Protein 1QKS (pdb70)

Organism: Paracoccus pantotrophus (NCBI:txid82367)

InterPro domains:
  IPR003143 Cytochrome cd1-nitrite reductase, C-terminal domain superfamily [G3DSA:2.140.10.20] (165-596)
  IPR009056 Cytochrome c-like domain [PF13442] (82-156)
  IPR009056 Cytochrome c-like domain [PS51007] (81-160)
  IPR011048 Cytochrome cd1-nitrite reductase-like, haem d1 domain superfamily [SSF51004] (165-595)
  IPR036909 Cytochrome c-like domain superfamily [G3DSA:1.10.760.10] (46-163)
  IPR036909 Cytochrome c-like domain superfamily [SSF46626] (16-181)

Sequence (1118 aa):
DPAAALEDHKTRTDNRYEPSLDNLAQQDVAAPGAPEGVTALSDAQYNEANKIYFERCAGCHGVLRKGATGKALTPDLTRDLGFDYLQSFITYASPAGMPNWGTSGELSAEQVDLMANYLLLDPAAPPEFGMKEMRESWKVHVAPEDRPTQQMNDWDLENLFSVTLRDAGQIALIDGSTYEIKTVLDTGYAVHISRLSASGRYLFVIGRDGKVNMIDLWMKEPTTVAEIKIGSEARSIETSKMEGWEDKYAIAGAYWPPQYVIMDGETLEPKKIQSTRGMTYDEQEYHPEPRVAAILASHYRPEFIVNVKETGKILLVDYTDLNNLKTTEISAERFLHDGGLDGSHRYFITAANARNKLVVIDTKEGKLVAIEDTGGQTPHPGRGANFVHPTFGPVWATSHMGDDSVALIGTDPEGHPDNAWKILDSFPALGGGSLFIKTHPNSQYLYVDATLNPEAEISGSVAVFDIKAMTGDGSDPEFKTLPIAEWAGITEGQPRVVQGEFNKDGTEVWFSVWNGKDQESALVVVDDKTLELKHVIKDERLVTPTGKFNVYNTMTDTYDPAAALEDHKTRTDNRYEPSLDNLAQQDVAAPGAPEGVTALSDAQYNEANKIYFERCAGCHGVLRKGATGKALTPDLTRDLGFDYLQSFITYASPAGMPNWGTSGELSAEQVDLMANYLLLDPAAPPEFGMKEMRESWKVHVAPEDRPTQQMNDWDLENLFSVTLRDAGQIALIDGSTYEIKTVLDTGYAVHISRLSASGRYLFVIGRDGKVNMIDLWMKEPTTVAEIKIGSEARSIETSKMEGWEDKYAIAGAYWPPQYVIMDGETLEPKKIQSTRGMTYDEQEYHPEPRVAAILASHYRPEFIVNVKETGKILLVDYTDLNNLKTTEISAERFLHDGGLDGSHRYFITAANARNKLVVIDTKEGKLVAIEDTGGQTPHPGRGANFVHPTFGPVWATSHMGDDSVALIGTDPEGHPDNAWKILDSFPALGGGSLFIKTHPNSQYLYVDATLNPEAEISGSVAVFDIKAMTGDGSDPEFKTLPIAEWAGITEGQPRVVQGEFNKDGTEVWFSVWNGKDQESALVVVDDKTLELKHVIKDERLVTPTGKFNVYNTMTDTY

B-factor: mean 13.22, std 6.64, range [5.03, 38.73]

Nearest PDB structures (foldseek):
  1hj3-assembly1_A  TM=9.986E-01  e=0.000E+00  Paracoccus pantotrophus
  1e2r-assembly1_B  TM=9.804E-01  e=6.180E-104  Paracoccus denitrificans
  1aof-assembly1_A  TM=9.617E-01  e=2.982E-99  Paracoccus pantotrophus
  1aom-assembly1_A  TM=9.994E-01  e=2.687E-88  Paracoccus pantotrophus
  1h9x-assembly1_A  TM=8.450E-01  e=2.014E-97  Paracoccus pantotrophus

CATH classification: 1.10.760.10 (+1 more: 2.140.10.20)

Foldseek 3Di:
DLVCCVVAFEAFLFPQAFDFLQLLLPDQDAWDDADPPADTDHSVLLSVLLSCCNRPPCRAQNSQQCGAVHHRLALVVLVVCNLVSQLSNCCVFGYWHAPQDTHPRHDDSSSSSSNSRNSNDHDDARDAADQVNFVVFKDQQAAPVRDDPAADAPAPQLQWKWWWLFPQQWTFTARNPPRDGPDIAHPPAGWQDWFAWLVLQWIWTAHQQQKIFIWGNRDNRIYTRIMTGDFGGFREKYYAAAPVCTQQWMKTWGQPPGWMFIAGSRRRNTDDIGHPFAAALPVRDTDRGFGWAYKYYAHQARWIWIAGAARQWTKTWHPPDRVPTDIQTARWDHQWHAEAAFPVRQKTWTDSFQQQWIWIAGNNVGYTDDIDHQPFHGWAEHHFEWDQQPAQGIWTWTAHQRWFKIWIARPPCPPRVVRHRYTLAIAGFLIHNWHYWYAFHVFQKIKIARCSDPDLQRQQKIWIFRSVPDDSPHDHGHTDIGRNLVVLPFDDDRFGKADWEAGQVRQKIKIWRFDHQPGFIWIWIAGRVVRHTDDIGGDPSSHRIYDMYRSNCNSVVTD/DLVCLCVVFPAALFPQAFDALQLLLPDQDAWDDADPPADTDHSVLLSVLLSCCNGAPCRAQNSQQPGAVHHRLALVVLVVCNLVSQLSNLQSFGYWHAPQPTHPRHDDSSNSSSNSSNSNGHDDARDAADQVNFVVQKDQQAAPVRDDPAQPAPAPLLQWKWWWLFAQQWTFTAHNPVRDRPDIAHDGHTWQDWFAWLVLQWIWTAHQQQKIFIWGNRDNRIDTRIMTGDFGGFREKYYAAAPVCTLQWMKTWGQPPHWMFIAGSRRRNTDAIGHPFAFALPPGDTDRGFGWAYKYYAHQARWIWIAGAARQWTKTWHPPDRVPTDIQTARWAHQWHAEAAFPVRQKTWTDSFQQQWIWIAGNNVGYTDDIDHQPFHGWAEHHFEWDQQPPQGIWTWTAHSRWFKIWIAHPCCPPRVVRHRYGQAIAGFLIHSWHYWYAFHLFQKIKTARCSDPDLQRQQKIWIFRSVPDDSPHDHGHTDIGRNLVVQVFDDDSFGKADWEAGSNRQKIKIWRFHHQPGWIWIWIAGRVVRHTDDIGGDPSSHRIYDMYRSNCNSVVGD

Solvent-accessible surface area: 38628 Å² total; per-residue (Å²): 126,40,39,44,0,102,122,94,32,85,68,126,35,26,33,37,50,35,19,19,0,37,38,1,6,142,63,128,43,87,22,26,6,26,22,176,74,24,97,64,12,60,91,73,77,7,35,72,0,7,100,13,1,8,44,58,24,0,3,34,21,4,1,30,0,113,8,14,55,17,130,22,23,15,13,91,68,0,81,128,81,22,64,108,66,6,58,47,32,16,84,72,10,16,25,14,16,19,12,42,77,26,34,72,0,128,31,57,85,122,43,5,53,7,5,0,27,1,10,16,0,60,39,81,62,13,83,58,26,5,15,168,71,0,100,139,11,67,99,58,92,34,27,45,143,104,13,20,127,122,66,116,19,137,36,79,15,57,15,2,0,0,0,0,0,24,49,48,3,43,0,0,1,0,18,1,68,72,24,96,29,64,26,36,23,104,18,71,19,20,2,61,28,0,24,0,1,21,58,5,30,7,1,1,0,0,0,17,29,0,38,0,6,0,0,0,0,69,36,144,130,6,55,19,0,0,26,0,49,0,0,7,0,0,24,5,0,4,1,0,16,45,146,58,69,69,21,88,41,0,0,0,0,0,16,0,0,0,3,2,0,0,0,41,1,65,27,0,44,0,82,8,1,19,22,10,25,12,8,7,49,58,104,23,94,28,13,19,5,0,2,0,6,20,7,10,0,0,51,83,59,27,6,0,0,0,0,3,10,1,2,0,12,0,22,0,0,19,0,67,32,18,99,14,0,79,20,6,34,0,13,1,18,31,14,0,25,14,1,0,0,4,49,68,43,54,21,0,0,0,0,0,3,48,72,26,53,0,0,0,0,8,0,98,85,4,90,60,62,17,56,66,65,2,69,1,92,15,0,3,1,9,30,1,0,17,20,106,3,75,80,25,6,44,1,0,0,0,1,0,0,22,39,56,13,0,1,0,0,0,7,31,42,167,50,63,84,114,32,14,20,108,49,35,20,54,4,46,9,32,11,14,0,3,3,46,3,14,2,13,105,85,13,57,31,0,2,1,2,0,0,2,12,111,96,51,120,38,1,5,6,0,0,3,0,50,12,148,72,7,74,23,106,63,68,86,27,162,68,114,67,1,36,0,17,125,64,4,50,24,140,75,35,117,12,39,0,9,11,1,0,2,10,75,87,0,46,21,0,0,2,0,0,9,2,9,129,133,65,68,6,0,0,0,0,0,35,1,123,77,11,112,72,104,73,44,8,82,53,169,109,6,40,0,0,21,13,0,10,0,1,71,4,1,22,38,7,29,11,134,39,30,39,1,96,116,85,37,131,59,117,34,18,20,39,52,43,18,20,0,43,20,1,5,99,64,123,47,81,12,28,8,25,16,182,83,28,100,66,14,57,88,78,77,6,40,74,0,6,97,12,1,9,44,61,25,0,3,33,23,3,1,28,0,105,7,15,60,18,158,23,25,18,13,91,70,0,81,127,85,23,63,110,58,6,58,45,27,20,87,93,26,21,25,15,17,19,10,59,69,26,34,74,0,119,37,57,86,110,42,7,54,8,4,0,25,1,8,17,0,60,37,86,63,12,81,57,27,5,18,139,61,0,98,122,23,70,110,58,93,37,28,43,141,108,12,22,130,122,64,120,22,137,34,83,14,66,17,1,0,0,0,2,1,22,48,45,0,38,0,0,0,0,16,2,75,88,24,98,20,67,29,36,25,99,22,52,97,8,2,59,27,0,24,0,1,22,58,6,31,10,0,2,1,0,3,13,9,0,45,0,8,0,0,0,0,69,36,154,130,5,55,22,0,0,28,0,47,0,0,6,0,0,23,6,1,4,2,0,13,44,147,56,68,72,25,105,40,0,0,0,0,0,12,0,0,0,4,3,0,0,0,43,2,72,27,0,46,0,80,9,0,17,24,10,23,11,6,7,48,52,126,17,107,28,12,18,4,0,2,0,4,22,7,10,0,0,47,85,72,26,5,0,0,0,0,3,11,2,3,0,10,0,23,0,0,25,1,70,38,19,96,18,0,95,25,7,32,0,17,1,16,40,15,0,25,13,1,0,0,4,56,67,40,41,19,0,0,0,0,0,10,50,77,24,53,1,0,0,0,7,0,95,96,3,83,51,64,14,60,68,64,1,71,2,92,14,0,3,1,9,30,2,0,17,22,106,2,72,79,34,5,40,1,0,0,0,2,0,0,24,39,54,14,0,1,0,0,1,7,30,42,152,49,67,89,123,31,15,22,94,48,28,19,51,3,48,8,29,10,14,0,3,3,45,3,13,2,9,102,91,15,56,34,0,2,1,2,0,0,3,11,98,105,54,144,43,0,5,10,0,0,4,0,48,12,152,70,7,74,41,106,59,66,81,27,160,72,110,67,2,38,0,16,133,62,2,54,18,142,65,49,60,11,27,0,8,11,2,0,1,9,65,82,0,47,25,0,0,2,0,0,10,0,6,132,135,65,77,3,0,0,0,0,0,39,2,133,69,13,106,69,110,66,39,7,85,53,160,107,4,36,0,0,22,14,0,10,0,1,64,3,1,26,33,8,28,11

Secondary structure (DSSP, 8-state):
-GGGHHHHSS--TTSS-S---TTGGGS--PPPP--TT-PPPPHHHHHHHHHHIIIIIHHHH-TTSS-SSSPP--HHHHHHH-HHHHHHHHTT------TTTS------HHHHHHHHHHHHSPPPPPPP--HHHHHHH-EESS-GGGS-SS--S---GGGEEEEEETTTTEEEEEETTT--EEEEEE-SS-EEEEEE-TTS-EEEEEETTSEEEEEETTSSS--EEEEEE--SEEEEEEE--STT-TTTEEEEEEEETTEEEEEETTT--EEEEEE--EE-TTT--EES---EEEEEE-SSSSEEEEEETTTTEEEEEETT-SSEEEEEEEE--SSEEEEEE-TTS-EEEEEEGGGTEEEEEETTTTEEEEEEE-SSSSB--TT-EEEEETTTEEEEEEEBSSSSEEEEEE--TTT-TTTBTSEEEEEE-S-S----EE--TT-SEEEEE-TT-SSHHHHT-EEEEEGGG---SSSPPPEEEE-HHHHHT--SS--EEEEEEE-TTSSEEEEEEE--TTS--EEEEEETTTTEEEEEE--TT--SEEEEEEHHHHHTT--/-GGGHHHHT---TTSS-S---TTGGGS--PPPP--TT-----HHHHHHHHHHHHHHTHHHH-TTSS-SSSPP--HHHHHHH-HHHHHHHHHT-----STTTS------HHHHHHHHHHHHSPPPPPPP--HHHHHHH-EESS-GGGS-SS--S---GGG-EEEEETTTTEEEEE-TTT--EEEEEE-SS-EEEEEE-TTS-EEEEEETTSEEEEEETTSSS--EEEEEE--SEEEEEEE--STT-TTTEEEEEEEETTEEEEEETTT--EEEEEE--EE-TTT--EES---EEEEEE-SSSSEEEEEETTTTEEEEEETT-SSEEEEEEEE--TTEEEEEE-TTS-EEEEEEGGGTEEEEEETTTTEEEEEEE-SSSSB--TT-EEEEETTTEEEEEEEBSSSSEEEEEE--TTTSGGGBTSEEEEEE-S-S----EE--TT-SEEEE--TT-SSHHHHT-EEEEEGGG--SSSSPPP-EEE-HHHHHT--SS--EEEEEEE-TTSSEEEEEEE--TTS--EEEEEETTTTEEEEEE--TT--SEEEEEEHHHHHTT--

Radius of gyration: 32.45 Å; Cα contacts (8 Å, |Δi|>4): 3313; chains: 2; bounding box: 76×70×96 Å

Structure (mmCIF, N/CA/C/O backbone):
data_1QKS
#
_entry.id   1QKS
#
_cell.length_a   106.400
_cell.length_b   60.600
_cell.length_c   100.200
_cell.angle_alpha   90.00
_cell.angle_beta   112.30
_cell.angle_gamma   90.00
#
_symmetry.space_group_name_H-M   'P 1 21 1'
#
loop_
_entity.id
_entity.type
_entity.pdbx_description
1 polymer 'CYTOCHROME CD1 NITRITE REDUCTASE'
2 non-polymer 'HEME C'
3 non-polymer 'HEME D'
4 non-polymer GLYCEROL
5 non-polymer 'SULFATE ION'
6 water water
#
loop_
_atom_site.group_PDB
_atom_site.id
_atom_site.type_symbol
_atom_site.label_atom_id
_atom_site.label_alt_id
_atom_site.label_comp_id
_atom_site.label_asym_id
_atom_site.label_entity_id
_atom_site.label_seq_id
_atom_site.pdbx_PDB_ins_code
_atom_site.Cartn_x
_atom_site.Cartn_y
_atom_site.Cartn_z
_atom_site.occupancy
_atom_site.B_iso_or_equiv
_atom_site.auth_seq_id
_atom_site.auth_comp_id
_atom_site.auth_asym_id
_atom_site.auth_atom_id
_atom_site.pdbx_PDB_model_num
ATOM 1 N N . ASP A 1 9 ? 36.539 -10.887 57.473 1.00 31.44 9 ASP A N 1
ATOM 2 C CA . ASP A 1 9 ? 37.758 -10.136 57.063 1.00 31.55 9 ASP A CA 1
ATOM 3 C C . ASP A 1 9 ? 37.427 -9.259 55.854 1.00 30.70 9 ASP A C 1
ATOM 4 O O . ASP A 1 9 ? 36.442 -9.511 55.155 1.00 31.30 9 ASP A O 1
ATOM 9 N N . PRO A 1 10 ? 38.250 -8.230 55.587 1.00 29.70 10 PRO A N 1
ATOM 10 C CA . PRO A 1 10 ? 38.045 -7.313 54.460 1.00 29.04 10 PRO A CA 1
ATOM 11 C C . PRO A 1 10 ? 37.904 -7.971 53.087 1.00 28.65 10 PRO A C 1
ATOM 12 O O . PRO A 1 10 ? 37.224 -7.437 52.213 1.00 28.58 10 PRO A O 1
ATOM 16 N N . ALA A 1 11 ? 38.515 -9.141 52.912 1.00 27.89 11 ALA A N 1
ATOM 17 C CA . ALA A 1 11 ? 38.444 -9.851 51.641 1.00 27.22 11 ALA A CA 1
ATOM 18 C C . ALA A 1 11 ? 37.020 -10.296 51.286 1.00 26.85 11 ALA A C 1
ATOM 19 O O . ALA A 1 11 ? 36.762 -10.733 50.165 1.00 26.69 11 ALA A O 1
ATOM 21 N N . ALA A 1 12 ? 36.095 -10.167 52.237 1.00 26.26 12 ALA A N 1
ATOM 22 C CA . ALA A 1 12 ? 34.702 -10.533 52.012 1.00 25.60 12 ALA A CA 1
ATOM 23 C C . ALA A 1 12 ? 34.111 -9.615 50.942 1.00 25.25 12 ALA A C 1
ATOM 24 O O . ALA A 1 12 ? 33.126 -9.958 50.276 1.00 24.80 12 ALA A O 1
ATOM 26 N N . ALA A 1 13 ? 34.740 -8.455 50.764 1.00 24.79 13 ALA A N 1
ATOM 27 C CA . ALA A 1 13 ? 34.311 -7.477 49.772 1.00 24.95 13 ALA A CA 1
ATOM 28 C C . ALA A 1 13 ? 34.279 -8.076 48.369 1.00 25.09 13 ALA A C 1
ATOM 29 O O . ALA A 1 13 ? 33.535 -7.612 47.506 1.00 25.15 13 ALA A O 1
ATOM 31 N N . LEU A 1 14 ? 35.059 -9.129 48.148 1.00 25.20 14 LEU A N 1
ATOM 32 C CA . LEU A 1 14 ? 35.100 -9.779 46.839 1.00 25.89 14 LEU A CA 1
ATOM 33 C C . LEU A 1 14 ? 33.761 -10.397 46.430 1.00 26.61 14 LEU A C 1
ATOM 34 O O . LEU A 1 14 ? 33.487 -10.574 45.244 1.00 27.13 14 LEU A O 1
ATOM 39 N N . GLU A 1 15 ? 32.910 -10.674 47.411 1.00 27.95 15 GLU A N 1
ATOM 40 C CA . GLU A 1 15 ? 31.607 -11.285 47.157 1.00 28.88 15 GLU A CA 1
ATOM 41 C C . GLU A 1 15 ? 30.463 -10.283 47.328 1.00 27.44 15 GLU A C 1
ATOM 42 O O . GLU A 1 15 ? 29.396 -10.438 46.725 1.00 28.01 15 GLU A O 1
ATOM 48 N N . ASP A 1 16 ? 30.696 -9.244 48.127 1.00 25.03 16 ASP A N 1
ATOM 49 C CA . ASP A 1 16 ? 29.674 -8.230 48.391 1.00 22.47 16 ASP A CA 1
ATOM 50 C C . ASP A 1 16 ? 29.831 -6.914 47.633 1.00 19.77 16 ASP A C 1
ATOM 51 O O . ASP A 1 16 ? 28.841 -6.250 47.319 1.00 19.50 16 ASP A O 1
ATOM 56 N N . HIS A 1 17 ? 31.068 -6.531 47.348 1.00 16.85 17 HIS A N 1
ATOM 57 C CA . HIS A 1 17 ? 31.342 -5.269 46.685 1.00 14.40 17 HIS A CA 1
ATOM 58 C C . HIS A 1 17 ? 31.763 -5.285 45.232 1.00 13.79 17 HIS A C 1
ATOM 59 O O . HIS A 1 17 ? 32.215 -4.264 44.704 1.00 13.01 17 HIS A O 1
ATOM 66 N N . LYS A 1 18 ? 31.653 -6.443 44.596 1.00 13.08 18 LYS A N 1
ATOM 67 C CA . LYS A 1 18 ? 31.981 -6.557 43.186 1.00 13.31 18 LYS A CA 1
ATOM 68 C C . LYS A 1 18 ? 30.679 -6.415 42.380 1.00 12.67 18 LYS A C 1
ATOM 69 O O . LYS A 1 18 ? 29.580 -6.569 42.918 1.00 12.54 18 LYS A O 1
ATOM 75 N N . THR A 1 19 ? 30.809 -6.122 41.097 1.00 12.06 19 THR A N 1
ATOM 76 C CA . THR A 1 19 ? 29.648 -5.922 40.243 1.00 11.99 19 THR A CA 1
ATOM 77 C C . THR A 1 19 ? 28.950 -7.200 39.786 1.00 11.86 19 THR A C 1
ATOM 78 O O . THR A 1 19 ? 29.590 -8.128 39.281 1.00 11.89 19 THR A O 1
ATOM 82 N N . ARG A 1 20 ? 27.647 -7.256 40.032 1.00 11.80 20 ARG A N 1
ATOM 83 C CA . ARG A 1 20 ? 26.809 -8.366 39.618 1.00 12.31 20 ARG A CA 1
ATOM 84 C C . ARG A 1 20 ? 25.873 -7.801 38.551 1.00 11.42 20 ARG A C 1
ATOM 85 O O . ARG A 1 20 ? 25.782 -6.583 38.374 1.00 11.62 20 ARG A O 1
ATOM 93 N N . THR A 1 21 ? 25.176 -8.676 37.840 1.00 11.09 21 THR A N 1
ATOM 94 C CA . THR A 1 21 ? 24.237 -8.207 36.832 1.00 11.33 21 THR A CA 1
ATOM 95 C C . THR A 1 21 ? 23.004 -7.621 37.526 1.00 10.65 21 THR A C 1
ATOM 96 O O . THR A 1 21 ? 22.235 -6.888 36.906 1.00 11.39 21 THR A O 1
ATOM 100 N N . ASP A 1 22 ? 22.829 -7.939 38.807 1.00 9.66 22 ASP A N 1
ATOM 101 C CA . ASP A 1 22 ? 21.664 -7.473 39.553 1.00 9.54 22 ASP A CA 1
ATOM 102 C C . ASP A 1 22 ? 21.885 -6.493 40.703 1.00 9.11 22 ASP A C 1
ATOM 103 O O . ASP A 1 22 ? 20.976 -6.277 41.504 1.00 9.11 22 ASP A O 1
ATOM 108 N N . ASN A 1 23 ? 23.087 -5.936 40.826 1.00 8.88 23 ASN A N 1
ATOM 109 C CA . ASN A 1 23 ? 23.324 -4.947 41.883 1.00 9.05 23 ASN A CA 1
ATOM 110 C C . ASN A 1 23 ? 23.756 -3.595 41.299 1.00 8.97 23 ASN A C 1
ATOM 111 O O . ASN A 1 23 ? 24.298 -2.744 42.002 1.00 9.54 23 ASN A O 1
ATOM 116 N N . ARG A 1 24 ? 23.444 -3.385 40.020 1.00 8.84 24 ARG A N 1
ATOM 117 C CA . ARG A 1 24 ? 23.785 -2.144 39.331 1.00 8.79 24 ARG A CA 1
ATOM 118 C C . ARG A 1 24 ? 22.612 -1.18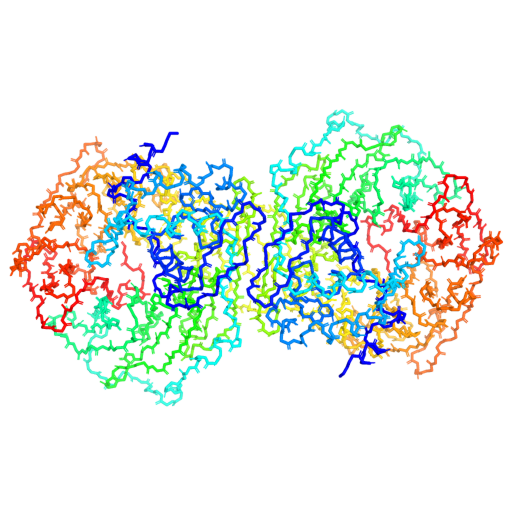2 39.265 1.00 9.15 24 ARG A C 1
ATOM 119 O O . ARG A 1 24 ? 22.773 -0.031 38.845 1.00 9.01 24 ARG A O 1
ATOM 127 N N . TYR A 1 25 ? 21.437 -1.656 39.670 1.00 9.30 25 TYR A N 1
ATOM 128 C CA . TYR A 1 25 ? 20.223 -0.851 39.605 1.00 9.33 25 TYR A CA 1
ATOM 129 C C . TYR A 1 25 ? 19.786 -0.274 40.948 1.00 9.56 25 TYR A C 1
ATOM 130 O O . TYR A 1 25 ? 18.596 -0.293 41.282 1.00 10.26 25 TYR A O 1
ATOM 139 N N . GLU A 1 26 ? 20.744 0.176 41.752 1.00 9.88 26 GLU A N 1
ATOM 140 C CA . GLU A 1 26 ? 20.413 0.812 43.028 1.00 9.74 26 GLU A CA 1
ATOM 141 C C . GLU A 1 26 ? 20.583 2.316 42.806 1.00 9.26 26 GLU A C 1
ATOM 142 O O . GLU A 1 26 ? 21.357 2.739 41.946 1.00 9.04 26 GLU A O 1
ATOM 148 N N . PRO A 1 27 ? 19.881 3.146 43.583 1.00 9.18 27 PRO A N 1
ATOM 149 C CA . PRO A 1 27 ? 19.980 4.599 43.408 1.00 8.99 27 PRO A CA 1
ATOM 150 C C . PRO A 1 27 ? 21.366 5.247 43.435 1.00 8.70 27 PRO A C 1
ATOM 151 O O . PRO A 1 27 ? 22.225 4.874 44.231 1.00 8.83 27 PRO A O 1
ATOM 155 N N . SER A 1 28 ? 21.577 6.194 42.521 1.00 8.87 28 SER A N 1
ATOM 156 C CA . SER A 1 28 ? 22.799 6.994 42.486 1.00 8.94 28 SER A CA 1
ATOM 157 C C . SER A 1 28 ? 22.228 8.376 42.765 1.00 8.40 28 SER A C 1
ATOM 158 O O . SER A 1 28 ? 21.503 8.934 41.937 1.00 8.20 28 SER A O 1
ATOM 161 N N . LEU A 1 29 ? 22.483 8.899 43.959 1.00 8.25 29 LEU A N 1
ATOM 162 C CA . LEU A 1 29 ? 21.945 10.205 44.333 1.00 9.13 29 LEU A CA 1
ATOM 163 C C . LEU A 1 29 ? 22.885 11.315 43.895 1.00 8.92 29 LEU A C 1
ATOM 164 O O . LEU A 1 29 ? 23.352 12.112 44.710 1.00 9.20 29 LEU A O 1
ATOM 169 N N . ASP A 1 30 ? 23.105 11.388 42.584 1.00 9.96 30 ASP A N 1
ATOM 170 C CA . ASP A 1 30 ? 24.012 12.376 42.035 1.00 10.73 30 ASP A CA 1
ATOM 171 C C . ASP A 1 30 ? 23.535 13.817 41.999 1.00 11.32 30 ASP A C 1
ATOM 172 O O . ASP A 1 30 ? 24.336 14.712 41.764 1.00 12.25 30 ASP A O 1
ATOM 177 N N . ASN A 1 31 ? 22.236 14.054 42.157 1.00 10.87 31 ASN A N 1
ATOM 178 C CA . ASN A 1 31 ? 21.770 15.431 42.186 1.00 11.29 31 ASN A CA 1
ATOM 179 C C . ASN A 1 31 ? 21.982 15.906 43.622 1.00 10.93 31 ASN A C 1
ATOM 180 O O . ASN A 1 31 ? 22.543 16.981 43.859 1.00 11.04 31 ASN A O 1
ATOM 185 N N . LEU A 1 32 ? 21.569 15.090 44.582 1.00 10.02 32 LEU A N 1
ATOM 186 C CA . LEU A 1 32 ? 21.722 15.427 46.000 1.00 10.04 32 LEU A CA 1
ATOM 187 C C . LEU A 1 32 ? 23.207 15.580 46.325 1.00 9.59 32 LEU A C 1
ATOM 188 O O . LEU A 1 32 ? 23.580 16.403 47.153 1.00 9.85 32 LEU A O 1
ATOM 193 N N . ALA A 1 33 ? 24.049 14.799 45.648 1.00 9.11 33 ALA A N 1
ATOM 194 C CA . ALA A 1 33 ? 25.503 14.837 45.849 1.00 9.75 33 ALA A CA 1
ATOM 195 C C . ALA A 1 33 ? 26.111 16.197 45.512 1.00 10.39 33 ALA A C 1
ATOM 196 O O . ALA A 1 33 ? 27.229 16.493 45.931 1.00 10.48 33 ALA A O 1
ATOM 198 N N . GLN A 1 34 ? 25.391 16.991 44.720 1.00 11.26 34 GLN A N 1
ATOM 199 C CA . GLN A 1 34 ? 25.853 18.323 44.321 1.00 13.11 34 GLN A CA 1
ATOM 200 C C . GLN A 1 34 ? 25.759 19.359 45.437 1.00 13.36 34 GLN A C 1
ATOM 201 O O . GLN A 1 34 ? 26.364 20.423 45.360 1.00 13.51 34 GLN A O 1
ATOM 207 N N . GLN A 1 35 ? 24.983 19.053 46.469 1.00 13.11 35 GLN A N 1
ATOM 208 C CA . GLN A 1 35 ? 24.842 19.978 47.586 1.00 13.56 35 GLN A CA 1
ATOM 209 C C . GLN A 1 35 ? 26.120 19.968 48.446 1.00 14.09 35 GLN A C 1
ATOM 210 O O . GLN A 1 35 ? 26.624 18.905 48.759 1.00 12.97 35 GLN A O 1
ATOM 216 N N . ASP A 1 36 ? 26.623 21.137 48.818 1.00 14.77 36 ASP A N 1
ATOM 217 C CA . ASP A 1 36 ? 27.773 21.120 49.678 1.00 16.62 36 ASP A CA 1
ATOM 218 C C . ASP A 1 36 ? 27.272 20.895 51.101 1.00 15.90 36 ASP A C 1
ATOM 219 O O . ASP A 1 36 ? 26.155 21.276 51.452 1.00 15.36 36 ASP A O 1
ATOM 224 N N . VAL A 1 37 ? 28.109 20.251 51.912 1.00 15.31 37 VAL A N 1
ATOM 225 C CA . VAL A 1 37 ? 27.756 19.939 53.286 1.00 15.19 37 VAL A CA 1
ATOM 226 C C . VAL A 1 37 ? 28.833 20.475 54.218 1.00 14.94 37 VAL A C 1
ATOM 227 O O . VAL A 1 37 ? 29.962 20.760 53.797 1.00 14.92 37 VAL A O 1
ATOM 231 N N . ALA A 1 38 ? 28.469 20.675 55.478 1.00 14.86 38 ALA A N 1
ATOM 232 C CA . ALA A 1 38 ? 29.422 21.156 56.468 1.00 14.78 38 ALA A CA 1
ATOM 233 C C . ALA A 1 38 ? 30.138 19.950 57.064 1.00 14.27 38 ALA A C 1
ATOM 234 O O . ALA A 1 38 ? 29.521 18.911 57.293 1.00 14.92 38 ALA A O 1
ATOM 236 N N . ALA A 1 39 ? 31.444 20.069 57.274 1.00 13.75 39 ALA A N 1
ATOM 237 C CA . ALA A 1 39 ? 32.220 18.984 57.855 1.00 13.38 39 ALA A CA 1
ATOM 238 C C . ALA A 1 39 ? 31.912 18.920 59.344 1.00 13.03 39 ALA A C 1
ATOM 239 O O . ALA A 1 39 ? 31.883 19.946 60.027 1.00 13.19 39 ALA A O 1
ATOM 241 N N . PRO A 1 40 ? 31.583 17.725 59.856 1.00 12.83 40 PRO A N 1
ATOM 242 C CA . PRO A 1 40 ? 31.279 17.595 61.282 1.00 12.78 40 PRO A CA 1
ATOM 243 C C . PRO A 1 40 ? 32.539 17.534 62.133 1.00 12.55 40 PRO A C 1
ATOM 244 O O . PRO A 1 40 ? 33.646 17.359 61.624 1.00 12.55 40 PRO A O 1
ATOM 248 N N . GLY A 1 41 ? 32.375 17.758 63.427 1.00 12.84 41 GLY A N 1
ATOM 249 C CA . GLY A 1 41 ? 33.492 17.638 64.340 1.00 13.38 41 GLY A CA 1
ATOM 250 C C . GLY A 1 41 ? 33.631 16.141 64.571 1.00 13.61 41 GLY A C 1
ATOM 251 O O . GLY A 1 41 ? 32.730 15.367 64.217 1.00 13.68 41 GLY A O 1
ATOM 252 N N . ALA A 1 42 ? 34.737 15.723 65.167 1.00 13.79 42 ALA A N 1
ATOM 253 C CA . ALA A 1 42 ? 34.975 14.314 65.431 1.00 15.08 42 ALA A CA 1
ATOM 254 C C . ALA A 1 42 ? 35.174 14.087 66.921 1.00 16.18 42 ALA A C 1
ATOM 255 O O . ALA A 1 42 ? 35.909 14.825 67.573 1.00 15.66 42 ALA A O 1
ATOM 257 N N . PRO A 1 43 ? 34.477 13.089 67.491 1.00 17.18 43 PRO A N 1
ATOM 258 C CA . PRO A 1 43 ? 34.633 12.813 68.925 1.00 18.14 43 PRO A CA 1
ATOM 259 C C . PRO A 1 43 ? 35.983 12.142 69.193 1.00 19.51 43 PRO A C 1
ATOM 260 O O . PRO A 1 43 ? 36.700 11.779 68.256 1.00 18.75 43 PRO A O 1
ATOM 264 N N . GLU A 1 44 ? 36.306 11.945 70.466 1.00 21.06 44 GLU A N 1
ATOM 265 C CA . GLU A 1 44 ? 37.563 11.324 70.862 1.00 22.57 44 GLU A CA 1
ATOM 266 C C . GLU A 1 44 ? 37.755 9.980 70.164 1.00 21.84 44 GLU A C 1
ATOM 267 O O . GLU A 1 44 ? 36.823 9.176 70.062 1.00 21.68 44 GLU A O 1
ATOM 273 N N . GLY A 1 45 ? 38.968 9.752 69.673 1.00 21.13 45 GLY A N 1
ATOM 274 C CA . GLY A 1 45 ? 39.270 8.502 69.000 1.00 20.36 45 GLY A CA 1
ATOM 275 C C . GLY A 1 45 ? 38.965 8.514 67.513 1.00 19.16 45 GLY A C 1
ATOM 276 O O . GLY A 1 45 ? 39.242 7.534 66.829 1.00 19.84 45 GLY A O 1
ATOM 277 N N . VAL A 1 46 ? 38.397 9.615 67.022 1.00 18.45 46 VAL A N 1
ATOM 278 C CA . VAL A 1 46 ? 38.052 9.762 65.611 1.00 17.46 46 VAL A CA 1
ATOM 279 C C . VAL A 1 46 ? 38.714 11.027 65.075 1.00 16.89 46 VAL A C 1
ATOM 280 O O . VAL A 1 46 ? 38.811 12.031 65.781 1.00 16.59 46 VAL A O 1
ATOM 284 N N . THR A 1 47 ? 39.188 10.973 63.834 1.00 16.38 47 THR A N 1
ATOM 285 C CA . THR A 1 47 ? 39.839 12.120 63.208 1.00 15.83 47 THR A CA 1
ATOM 286 C C . THR A 1 47 ? 38.898 12.851 62.256 1.00 14.52 47 THR A C 1
ATOM 287 O O . THR A 1 47 ? 38.188 12.235 61.461 1.00 14.23 47 THR A O 1
ATOM 291 N N . ALA A 1 48 ? 38.884 14.173 62.349 1.00 13.82 48 ALA A N 1
ATOM 292 C CA . ALA A 1 48 ? 38.035 14.985 61.492 1.00 13.30 48 ALA A CA 1
ATOM 293 C C . ALA A 1 48 ? 38.605 15.120 60.082 1.00 12.96 48 ALA A C 1
ATOM 294 O O . ALA A 1 48 ? 39.821 15.041 59.872 1.00 13.26 48 ALA A O 1
ATOM 296 N N . LEU A 1 49 ? 37.715 15.275 59.113 1.00 12.14 49 LEU A N 1
ATOM 297 C CA . LEU A 1 49 ? 38.113 15.489 57.736 1.00 11.46 49 LEU A CA 1
ATOM 298 C C . LEU A 1 49 ? 37.904 16.971 57.499 1.00 11.36 49 LEU A C 1
ATOM 299 O O . LEU A 1 49 ? 36.999 17.579 58.077 1.00 11.49 49 LEU A O 1
ATOM 304 N N . SER A 1 50 ? 38.729 17.565 56.654 1.00 11.32 50 SER A N 1
ATOM 305 C CA . SER A 1 50 ? 38.561 18.978 56.366 1.00 11.42 50 SER A CA 1
ATOM 306 C C . SER A 1 50 ? 37.269 19.164 55.567 1.00 11.95 50 SER A C 1
ATOM 307 O O . SER A 1 50 ? 36.666 18.199 55.100 1.00 11.22 50 SER A O 1
ATOM 310 N N . ASP A 1 51 ? 36.884 20.413 55.371 1.00 12.22 51 ASP A N 1
ATOM 311 C CA . ASP A 1 51 ? 35.698 20.749 54.617 1.00 13.22 51 ASP A CA 1
ATOM 312 C C . ASP A 1 51 ? 35.774 20.126 53.218 1.00 13.07 51 ASP A C 1
ATOM 313 O O . ASP A 1 51 ? 34.830 19.482 52.761 1.00 12.74 51 ASP A O 1
ATOM 318 N N . ALA A 1 52 ? 36.914 20.290 52.551 1.00 13.19 52 ALA A N 1
ATOM 319 C CA . ALA A 1 52 ? 37.095 19.738 51.206 1.00 12.60 52 ALA A CA 1
ATOM 320 C C . ALA A 1 52 ? 37.068 18.216 51.210 1.00 12.37 52 ALA A C 1
ATOM 321 O O . ALA A 1 52 ? 36.397 17.602 50.386 1.00 12.34 52 ALA A O 1
ATOM 323 N N . GLN A 1 53 ? 37.803 17.615 52.140 1.00 11.60 53 GLN A N 1
ATOM 324 C CA . GLN A 1 53 ? 37.853 16.163 52.249 1.00 11.29 53 GLN A CA 1
ATOM 325 C C . GLN A 1 53 ? 36.464 15.586 52.520 1.00 10.94 53 GLN A C 1
ATOM 326 O O . GLN A 1 53 ? 36.047 14.606 51.894 1.00 10.65 53 GLN A O 1
ATOM 332 N N . TYR A 1 54 ? 35.745 16.197 53.454 1.00 10.45 54 TYR A N 1
ATOM 333 C CA . TYR A 1 54 ? 34.416 15.715 53.800 1.00 10.04 54 TYR A CA 1
ATOM 334 C C . TYR A 1 54 ? 33.460 15.827 52.620 1.00 9.51 54 TYR A C 1
ATOM 335 O O . TYR A 1 54 ? 32.689 14.903 52.351 1.00 9.55 54 TYR A O 1
ATOM 344 N N . ASN A 1 55 ? 33.508 16.949 51.915 1.00 9.77 55 ASN A N 1
ATOM 345 C CA . ASN A 1 55 ? 32.632 17.142 50.765 1.00 10.43 55 ASN A CA 1
ATOM 346 C C . ASN A 1 55 ? 32.974 16.183 49.641 1.00 10.64 55 ASN A C 1
ATOM 347 O O . ASN A 1 55 ? 32.079 15.649 48.979 1.00 11.25 55 ASN A O 1
ATOM 352 N N . GLU A 1 56 ? 34.267 15.936 49.457 1.00 10.87 56 GLU A N 1
ATOM 353 C CA . GLU A 1 56 ? 34.731 15.012 48.428 1.00 11.13 56 GLU A CA 1
ATOM 354 C C . GLU A 1 56 ? 34.198 13.609 48.733 1.00 11.05 56 GLU A C 1
ATOM 355 O O . GLU A 1 56 ? 33.669 12.924 47.857 1.00 10.62 56 GLU A O 1
ATOM 361 N N . ALA A 1 57 ? 34.326 13.196 49.990 1.00 10.11 57 ALA A N 1
ATOM 362 C CA . ALA A 1 57 ? 33.842 11.892 50.419 1.00 10.06 57 ALA A CA 1
ATOM 363 C C . ALA A 1 57 ? 32.313 11.815 50.338 1.00 9.19 57 ALA A C 1
ATOM 364 O O . ALA A 1 57 ? 31.752 10.785 49.959 1.00 9.44 57 ALA A O 1
ATOM 366 N N . ASN A 1 58 ? 31.642 12.899 50.717 1.00 9.11 58 ASN A N 1
ATOM 367 C CA . ASN A 1 58 ? 30.183 12.943 50.694 1.00 9.10 58 ASN A CA 1
ATOM 368 C C . ASN A 1 58 ? 29.643 12.770 49.280 1.00 9.54 58 ASN A C 1
ATOM 369 O O . ASN A 1 58 ? 28.630 12.099 49.070 1.00 9.69 58 ASN A O 1
ATOM 374 N N . LYS A 1 59 ? 30.313 13.389 48.314 1.00 10.37 59 LYS A N 1
ATOM 375 C CA . LYS A 1 59 ? 29.906 13.301 46.920 1.00 10.86 59 LYS A CA 1
ATOM 376 C C . LYS A 1 59 ? 30.017 11.854 46.445 1.00 10.29 59 LYS A C 1
ATOM 377 O O . LYS A 1 59 ? 29.098 11.330 45.808 1.00 10.39 59 LYS A O 1
ATOM 383 N N . ILE A 1 60 ? 31.140 11.212 46.753 1.00 9.93 60 ILE A N 1
ATOM 384 C CA . ILE A 1 60 ? 31.349 9.824 46.379 1.00 9.73 60 ILE A CA 1
ATOM 385 C C . ILE A 1 60 ? 30.281 8.982 47.075 1.00 9.49 60 ILE A C 1
ATOM 386 O O . ILE A 1 60 ? 29.619 8.157 46.448 1.00 9.57 60 ILE A O 1
ATOM 391 N N . TYR A 1 61 ? 30.066 9.237 48.358 1.00 9.16 61 TYR A N 1
ATOM 392 C CA . TYR A 1 61 ? 29.088 8.467 49.111 1.00 8.74 61 TYR A CA 1
ATOM 393 C C . TYR A 1 61 ? 27.691 8.549 48.508 1.00 8.50 61 TYR A C 1
ATOM 394 O O . TYR A 1 61 ? 27.038 7.520 48.297 1.00 8.26 61 TYR A O 1
ATOM 403 N N . PHE A 1 62 ? 27.234 9.758 48.215 1.00 8.12 62 PHE A N 1
ATOM 404 C CA . PHE A 1 62 ? 25.899 9.931 47.661 1.00 8.69 62 PHE A CA 1
ATOM 405 C C . PHE A 1 62 ? 25.756 9.348 46.263 1.00 9.21 62 PHE A C 1
ATOM 406 O O . PHE A 1 62 ? 24.733 8.749 45.939 1.00 9.41 62 PHE A O 1
ATOM 414 N N . GLU A 1 63 ? 26.786 9.501 45.441 1.00 9.31 63 GLU A N 1
ATOM 415 C CA . GLU A 1 63 ? 26.738 8.980 44.080 1.00 9.54 63 GLU A CA 1
ATOM 416 C C . GLU A 1 63 ? 26.896 7.464 43.974 1.00 9.28 63 GLU A C 1
ATOM 417 O O . GLU A 1 63 ? 26.247 6.817 43.149 1.00 9.59 63 GLU A O 1
ATOM 423 N N . ARG A 1 64 ? 27.738 6.903 44.832 1.00 9.01 64 ARG A N 1
ATOM 424 C CA . ARG A 1 64 ? 28.057 5.488 44.754 1.00 9.23 64 ARG A CA 1
ATOM 425 C C . ARG A 1 64 ? 27.629 4.538 45.848 1.00 9.34 64 ARG A C 1
ATOM 426 O O . ARG A 1 64 ? 27.506 3.340 45.602 1.00 10.17 64 ARG A O 1
ATOM 434 N N . CYS A 1 65 ? 27.456 5.050 47.060 1.00 9.11 65 CYS A N 1
ATOM 435 C CA . CYS A 1 65 ? 27.179 4.191 48.203 1.00 8.59 65 CYS A CA 1
ATOM 436 C C . CYS A 1 65 ? 25.817 4.283 48.859 1.00 8.70 65 CYS A C 1
ATOM 437 O O . CYS A 1 65 ? 25.335 3.312 49.449 1.00 9.01 65 CYS A O 1
ATOM 440 N N . ALA A 1 66 ? 25.243 5.480 48.830 1.00 8.63 66 ALA A N 1
ATOM 441 C CA . ALA A 1 66 ? 23.966 5.755 49.461 1.00 8.86 66 ALA A CA 1
ATOM 442 C C . ALA A 1 66 ? 22.814 4.924 48.925 1.00 8.74 66 ALA A C 1
ATOM 443 O O . ALA A 1 66 ? 21.850 4.662 49.645 1.00 8.63 66 ALA A O 1
ATOM 445 N N . GLY A 1 67 ? 22.882 4.533 47.656 1.00 8.19 67 GLY A N 1
ATOM 446 C CA . GLY A 1 67 ? 21.821 3.720 47.088 1.00 8.28 67 GLY A CA 1
ATOM 447 C C . GLY A 1 67 ? 21.652 2.448 47.898 1.00 8.59 67 GLY A C 1
ATOM 448 O O . GLY A 1 67 ? 20.534 2.081 48.256 1.00 8.92 67 GLY A O 1
ATOM 449 N N . CYS A 1 68 ? 22.758 1.802 48.240 1.00 8.66 68 CYS A N 1
ATOM 450 C CA . CYS A 1 68 ? 22.691 0.568 49.005 1.00 8.94 68 CYS A CA 1
ATOM 451 C C . CYS A 1 68 ? 22.709 0.713 50.506 1.00 8.96 68 CYS A C 1
ATOM 452 O O . CYS A 1 68 ? 22.124 -0.114 51.209 1.00 8.89 68 CYS A O 1
ATOM 455 N N . HIS A 1 69 ? 23.367 1.754 51.002 1.00 8.74 69 HIS A N 1
ATOM 456 C CA . HIS A 1 69 ? 23.499 1.939 52.442 1.00 8.61 69 HIS A CA 1
ATOM 457 C C . HIS A 1 69 ? 22.704 3.090 53.070 1.00 8.70 69 HIS A C 1
ATOM 458 O O . HIS A 1 69 ? 22.610 3.158 54.298 1.00 8.85 69 HIS A O 1
ATOM 465 N N . GLY A 1 70 ? 22.163 3.979 52.235 1.00 9.14 70 GLY A N 1
ATOM 466 C CA . GLY A 1 70 ? 21.386 5.114 52.707 1.00 10.52 70 GLY A CA 1
ATOM 467 C C . GLY A 1 70 ? 22.215 6.364 52.984 1.00 10.81 70 GLY A C 1
ATOM 468 O O . GLY A 1 70 ? 23.351 6.257 53.452 1.00 10.35 70 GLY A O 1
ATOM 469 N N . VAL A 1 71 ? 21.683 7.552 52.696 1.00 11.32 71 VAL A N 1
ATOM 470 C CA . VAL A 1 71 ? 22.442 8.775 52.979 1.00 11.48 71 VAL A CA 1
ATOM 471 C C . VAL A 1 71 ? 22.621 8.917 54.485 1.00 11.02 71 VAL A C 1
ATOM 472 O O . VAL A 1 71 ? 23.603 9.497 54.949 1.00 10.74 71 VAL A O 1
ATOM 476 N N . LEU A 1 72 ? 21.675 8.374 55.241 1.00 10.80 72 LEU A N 1
ATOM 477 C CA . LEU A 1 72 ? 21.730 8.418 56.694 1.00 10.83 72 LEU A CA 1
ATOM 478 C C . LEU A 1 72 ? 22.493 7.202 57.228 1.00 10.68 72 LEU A C 1
ATOM 479 O O . LEU A 1 72 ? 22.690 7.054 58.438 1.00 11.53 72 LEU A O 1
ATOM 484 N N . ARG A 1 73 ? 22.879 6.313 56.312 1.00 10.14 73 ARG A N 1
ATOM 485 C CA . ARG A 1 73 ? 23.655 5.101 56.617 1.00 9.89 73 ARG A CA 1
ATOM 486 C C . ARG A 1 73 ? 22.959 4.074 57.509 1.00 10.47 73 ARG A C 1
ATOM 487 O O . ARG A 1 73 ? 23.615 3.277 58.179 1.00 10.50 73 ARG A O 1
ATOM 495 N N . LYS A 1 74 ? 21.633 4.070 57.487 1.00 11.21 74 LYS A N 1
ATOM 496 C CA . LYS A 1 74 ? 20.873 3.116 58.284 1.00 12.78 74 LYS A CA 1
ATOM 497 C C . LYS A 1 74 ? 20.613 1.817 57.533 1.00 12.51 74 LYS A C 1
ATOM 498 O O . LYS A 1 74 ? 19.976 0.901 58.061 1.00 12.96 74 LYS A O 1
ATOM 504 N N . GLY A 1 75 ? 21.117 1.746 56.299 1.00 11.73 75 GLY A N 1
ATOM 505 C CA . GLY A 1 75 ? 20.974 0.543 55.501 1.00 11.09 75 GLY A CA 1
ATOM 506 C C . GLY A 1 75 ? 19.792 0.443 54.552 1.00 10.76 75 GLY A C 1
ATOM 507 O O . GLY A 1 75 ? 18.714 0.993 54.802 1.00 11.49 75 GLY A O 1
ATOM 508 N N . ALA A 1 76 ? 20.019 -0.232 53.430 1.00 10.70 76 ALA A N 1
ATOM 509 C CA . ALA A 1 76 ? 18.987 -0.469 52.426 1.00 10.80 76 ALA A CA 1
ATOM 510 C C . ALA A 1 76 ? 19.258 -1.916 52.011 1.00 11.23 76 ALA A C 1
ATOM 511 O O . ALA A 1 76 ? 19.104 -2.820 52.833 1.00 11.62 76 ALA A O 1
ATOM 513 N N . THR A 1 77 ? 19.696 -2.152 50.779 1.00 11.12 77 THR A N 1
ATOM 514 C CA . THR A 1 77 ? 20.019 -3.517 50.371 1.00 11.59 77 THR A CA 1
ATOM 515 C C . THR A 1 77 ? 21.338 -3.905 51.062 1.00 11.44 77 THR A C 1
ATOM 516 O O . THR A 1 77 ? 21.610 -5.086 51.267 1.00 13.11 77 THR A O 1
ATOM 520 N N . GLY A 1 78 ? 22.152 -2.898 51.388 1.00 11.12 78 GLY A N 1
ATOM 521 C CA . GLY A 1 78 ? 23.401 -3.108 52.090 1.00 11.20 78 GLY A CA 1
ATOM 522 C C . GLY A 1 78 ? 23.172 -2.722 53.538 1.00 11.08 78 GLY A C 1
ATOM 523 O O . GLY A 1 78 ? 22.313 -1.886 53.834 1.00 11.11 78 GLY A O 1
ATOM 524 N N . LYS A 1 79 ? 23.974 -3.275 54.445 1.00 10.92 79 LYS A N 1
ATOM 525 C CA . LYS A 1 79 ? 23.806 -3.019 55.878 1.00 11.58 79 LYS A CA 1
ATOM 526 C C . LYS A 1 79 ? 24.073 -1.597 56.357 1.00 10.88 79 LYS A C 1
ATOM 527 O O . LYS A 1 79 ? 24.640 -0.766 55.650 1.00 10.44 79 LYS A O 1
ATOM 533 N N . ALA A 1 80 ? 23.649 -1.324 57.580 1.00 10.75 80 ALA A N 1
ATOM 534 C CA . ALA A 1 80 ? 23.860 -0.014 58.171 1.00 10.28 80 ALA A CA 1
ATOM 535 C C . ALA A 1 80 ? 25.356 0.237 58.337 1.00 10.42 80 ALA A C 1
ATOM 536 O O . ALA A 1 80 ? 26.132 -0.695 58.588 1.00 10.57 80 ALA A O 1
ATOM 538 N N . LEU A 1 81 ? 25.742 1.499 58.193 1.00 10.27 81 LEU A N 1
ATOM 539 C CA . LEU A 1 81 ? 27.128 1.931 58.323 1.00 10.32 81 LEU A CA 1
ATOM 540 C C . LEU A 1 81 ? 27.197 3.135 59.256 1.00 10.65 81 LEU A C 1
ATOM 541 O O . LEU A 1 81 ? 27.976 4.060 59.032 1.00 10.43 81 LEU A O 1
ATOM 546 N N . THR A 1 82 ? 26.366 3.133 60.290 1.00 11.43 82 THR A N 1
ATOM 547 C CA . THR A 1 82 ? 26.358 4.220 61.252 1.00 11.79 82 THR A CA 1
ATOM 548 C C . THR A 1 82 ? 27.671 4.197 62.051 1.00 12.00 82 THR A C 1
ATOM 549 O O . THR A 1 82 ? 28.284 3.135 62.228 1.00 12.19 82 THR A O 1
ATOM 553 N N . PRO A 1 83 ? 28.120 5.365 62.547 1.00 12.51 83 PRO A N 1
ATOM 554 C CA . PRO A 1 83 ? 29.365 5.492 63.322 1.00 13.31 83 PRO A CA 1
ATOM 555 C C . PRO A 1 83 ? 29.563 4.476 64.446 1.00 14.32 83 PRO A C 1
ATOM 556 O O . PRO A 1 83 ? 30.673 4.001 64.657 1.00 14.94 83 PRO A O 1
ATOM 560 N N . ASP A 1 84 ? 28.510 4.151 65.181 1.00 15.10 84 ASP A N 1
ATOM 561 C CA . ASP A 1 84 ? 28.657 3.181 66.261 1.00 16.58 84 ASP A CA 1
ATOM 562 C C . ASP A 1 84 ? 29.197 1.858 65.713 1.00 16.19 84 ASP A C 1
ATOM 563 O O . ASP A 1 84 ? 30.130 1.276 66.265 1.00 16.51 84 ASP A O 1
ATOM 568 N N . LEU A 1 85 ? 28.653 1.428 64.582 1.00 15.56 85 LEU A N 1
ATOM 569 C CA . LEU A 1 85 ? 29.078 0.186 63.951 1.00 14.85 85 LEU A CA 1
ATOM 570 C C . LEU A 1 85 ? 30.457 0.291 63.305 1.00 14.60 85 LEU A C 1
ATOM 571 O O . LEU A 1 85 ? 31.304 -0.593 63.476 1.00 14.29 85 LEU A O 1
ATOM 576 N N . THR A 1 86 ? 30.673 1.351 62.530 1.00 13.38 86 THR A N 1
ATOM 577 C CA . THR A 1 86 ? 31.951 1.537 61.836 1.00 12.72 86 THR A CA 1
ATOM 578 C C . THR A 1 86 ? 33.136 1.752 62.775 1.00 12.97 86 THR A C 1
ATOM 579 O O . THR A 1 86 ? 34.240 1.269 62.507 1.00 12.60 86 THR A O 1
ATOM 583 N N . ARG A 1 87 ? 32.911 2.462 63.877 1.00 13.29 87 ARG A N 1
ATOM 584 C CA . ARG A 1 87 ? 33.978 2.718 64.840 1.00 14.70 87 ARG A CA 1
ATOM 585 C C . ARG A 1 87 ? 34.414 1.407 65.489 1.00 16.20 87 ARG A C 1
ATOM 586 O O . ARG A 1 87 ? 35.589 1.210 65.783 1.00 16.40 87 ARG A O 1
ATOM 594 N N . ASP A 1 88 ? 33.470 0.488 65.655 1.00 17.96 88 ASP A N 1
ATOM 595 C CA . ASP A 1 88 ? 33.789 -0.810 66.222 1.00 19.79 88 ASP A CA 1
ATOM 596 C C . ASP A 1 88 ? 34.618 -1.614 65.228 1.00 19.95 88 ASP A C 1
ATOM 597 O O . ASP A 1 88 ? 35.510 -2.365 65.625 1.00 20.55 88 ASP A O 1
ATOM 602 N N . LEU A 1 89 ? 34.305 -1.471 63.942 1.00 20.03 89 LEU A N 1
ATOM 603 C CA . LEU A 1 89 ? 35.039 -2.169 62.892 1.00 19.57 89 LEU A CA 1
ATOM 604 C C . LEU A 1 89 ? 36.455 -1.611 62.823 1.00 19.41 89 LEU A C 1
ATOM 605 O O . LEU A 1 89 ? 37.417 -2.364 62.665 1.00 19.18 89 LEU A O 1
ATOM 610 N N . GLY A 1 90 ? 36.573 -0.292 62.941 1.00 18.64 90 GLY A N 1
ATOM 611 C CA . GLY A 1 90 ? 37.874 0.351 62.906 1.00 18.69 90 GLY A CA 1
ATOM 612 C C . GLY A 1 90 ? 38.330 0.780 61.522 1.00 18.38 90 GLY A C 1
ATOM 613 O O . GLY A 1 90 ? 37.956 0.182 60.509 1.00 18.28 90 GLY A O 1
ATOM 614 N N . PHE A 1 91 ? 39.154 1.818 61.489 1.00 18.24 91 PHE A N 1
ATOM 615 C CA . PHE A 1 91 ? 39.692 2.374 60.254 1.00 18.75 91 PHE A CA 1
ATOM 616 C C . PHE A 1 91 ? 40.409 1.335 59.397 1.00 18.95 91 PHE A C 1
ATOM 617 O O . PHE A 1 91 ? 40.192 1.285 58.195 1.00 18.42 91 PHE A O 1
ATOM 625 N N . ASP A 1 92 ? 41.278 0.532 60.005 1.00 19.48 92 ASP A N 1
ATOM 626 C CA . ASP A 1 92 ? 42.026 -0.481 59.253 1.00 20.36 92 ASP A CA 1
ATOM 627 C C . ASP A 1 92 ? 41.123 -1.423 58.467 1.00 20.06 92 ASP A C 1
ATOM 628 O O . ASP A 1 92 ? 41.354 -1.661 57.286 1.00 20.67 92 ASP A O 1
ATOM 633 N N . TYR A 1 93 ? 40.092 -1.950 59.117 1.00 19.16 93 TYR A N 1
ATOM 634 C CA . TYR A 1 93 ? 39.167 -2.852 58.445 1.00 18.14 93 TYR A CA 1
ATOM 635 C C . TYR A 1 93 ? 38.489 -2.112 57.296 1.00 17.15 93 TYR A C 1
ATOM 636 O O . TYR A 1 93 ? 38.411 -2.619 56.175 1.00 16.79 93 TYR A O 1
ATOM 645 N N . LEU A 1 94 ? 37.984 -0.915 57.587 1.00 15.71 94 LEU A N 1
ATOM 646 C CA . LEU A 1 94 ? 37.294 -0.102 56.587 1.00 14.78 94 LEU A CA 1
ATOM 647 C C . LEU A 1 94 ? 38.190 0.202 55.390 1.00 14.99 94 LEU A C 1
ATOM 648 O O . LEU A 1 94 ? 37.772 0.046 54.243 1.00 14.40 94 LEU A O 1
ATOM 653 N N . GLN A 1 95 ? 39.424 0.605 55.661 1.00 15.38 95 GLN A N 1
ATOM 654 C CA . GLN A 1 95 ? 40.393 0.922 54.619 1.00 16.14 95 GLN A CA 1
ATOM 655 C C . GLN A 1 95 ? 40.651 -0.299 53.735 1.00 16.50 95 GLN A C 1
ATOM 656 O O . GLN A 1 95 ? 40.602 -0.212 52.508 1.00 15.83 95 GLN A O 1
ATOM 662 N N . SER A 1 96 ? 40.905 -1.443 54.362 1.00 16.55 96 SER A N 1
ATOM 663 C CA . SER A 1 96 ? 41.165 -2.678 53.625 1.00 16.66 96 SER A CA 1
ATOM 664 C C . SER A 1 96 ? 39.959 -3.110 52.803 1.00 16.44 96 SER A C 1
ATOM 665 O O . SER A 1 96 ? 40.096 -3.498 51.645 1.00 16.22 96 SER A O 1
ATOM 668 N N . PHE A 1 97 ? 38.779 -3.046 53.411 1.00 15.67 97 PHE A N 1
ATOM 669 C CA . PHE A 1 97 ? 37.547 -3.443 52.743 1.00 15.12 97 PHE A CA 1
ATOM 670 C C . PHE A 1 97 ? 37.266 -2.547 51.535 1.00 14.53 97 PHE A C 1
ATOM 671 O O . PHE A 1 97 ? 37.104 -3.036 50.417 1.00 14.56 97 PHE A O 1
ATOM 679 N N . ILE A 1 98 ? 37.286 -1.238 51.762 1.00 14.35 98 ILE A N 1
ATOM 680 C CA . ILE A 1 98 ? 36.995 -0.255 50.722 1.00 13.76 98 ILE A CA 1
ATOM 681 C C . ILE A 1 98 ? 38.017 -0.197 49.583 1.00 13.13 98 ILE A C 1
ATOM 682 O O . ILE A 1 98 ? 37.713 0.303 48.496 1.00 12.68 98 ILE A O 1
ATOM 687 N N . THR A 1 99 ? 39.197 -0.772 49.799 1.00 13.07 99 THR A N 1
ATOM 688 C CA . THR A 1 99 ? 40.230 -0.791 48.765 1.00 13.16 99 THR A CA 1
ATOM 689 C C . THR A 1 99 ? 39.731 -1.548 47.531 1.00 13.46 99 THR A C 1
ATOM 690 O O . THR A 1 99 ? 40.107 -1.232 46.400 1.00 13.68 99 THR A O 1
ATOM 694 N N . TYR A 1 100 ? 38.874 -2.536 47.752 1.00 13.35 100 TYR A N 1
ATOM 695 C CA . TYR A 1 100 ? 38.322 -3.327 46.661 1.00 14.03 100 TYR A CA 1
ATOM 696 C C . TYR A 1 100 ? 37.331 -2.534 45.813 1.00 13.89 100 TYR A C 1
ATOM 697 O O . TYR A 1 100 ? 36.891 -3.004 44.761 1.00 13.99 100 TYR A O 1
ATOM 706 N N . ALA A 1 101 ? 36.977 -1.339 46.277 1.00 13.09 101 ALA A N 1
ATOM 707 C CA . ALA A 1 101 ? 36.024 -0.481 45.578 1.00 13.47 101 ALA A CA 1
ATOM 708 C C . ALA A 1 101 ? 34.589 -0.946 45.826 1.00 12.88 101 ALA A C 1
ATOM 709 O O . ALA A 1 101 ? 34.316 -1.633 46.808 1.00 13.02 101 ALA A O 1
ATOM 711 N N . SER A 1 102 ? 33.663 -0.538 44.965 1.00 12.37 102 SER A N 1
ATOM 712 C CA . SER A 1 102 ? 32.269 -0.914 45.143 1.00 11.81 102 SER A CA 1
ATOM 713 C C . SER A 1 102 ? 31.602 -1.269 43.819 1.00 11.61 102 SER A C 1
ATOM 714 O O . SER A 1 102 ? 32.173 -1.050 42.748 1.00 11.48 102 SER A O 1
ATOM 717 N N . PRO A 1 103 ? 30.395 -1.853 43.874 1.00 11.37 103 PRO A N 1
ATOM 718 C CA . PRO A 1 103 ? 29.697 -2.231 42.644 1.00 11.09 103 PRO A CA 1
ATOM 719 C C . PRO A 1 103 ? 29.475 -1.088 41.660 1.00 11.09 103 PRO A C 1
ATOM 720 O O . PRO A 1 103 ? 29.160 0.047 42.048 1.00 11.34 103 PRO A O 1
ATOM 724 N N . ALA A 1 104 ? 29.668 -1.387 40.382 1.00 10.67 104 ALA A N 1
ATOM 725 C CA . ALA A 1 104 ? 29.470 -0.384 39.348 1.00 10.47 104 ALA A CA 1
ATOM 726 C C . ALA A 1 104 ? 27.993 -0.012 39.283 1.00 10.27 104 ALA A C 1
ATOM 727 O O . ALA A 1 104 ? 27.122 -0.805 39.649 1.00 10.22 104 ALA A O 1
ATOM 729 N N . GLY A 1 105 ? 27.729 1.216 38.845 1.00 10.14 105 GLY A N 1
ATOM 730 C CA . GLY A 1 105 ? 26.365 1.668 38.683 1.00 10.20 105 GLY A CA 1
ATOM 731 C C . GLY A 1 105 ? 25.933 1.278 37.284 1.00 9.99 105 GLY A C 1
ATOM 732 O O . GLY A 1 105 ? 26.502 0.365 36.685 1.00 10.64 105 GLY A O 1
ATOM 733 N N . MET A 1 106 ? 24.973 2.005 36.733 1.00 9.80 106 MET A N 1
ATOM 734 C CA . MET A 1 106 ? 24.467 1.711 35.403 1.00 10.04 106 MET A CA 1
ATOM 735 C C . MET A 1 106 ? 25.464 2.051 34.316 1.00 10.61 106 MET A C 1
ATOM 736 O O . MET A 1 106 ? 26.315 2.927 34.477 1.00 10.77 106 MET A O 1
ATOM 741 N N . PRO A 1 107 ? 25.407 1.315 33.205 1.00 11.04 107 PRO A N 1
ATOM 742 C CA . PRO A 1 107 ? 26.330 1.595 32.108 1.00 11.27 107 PRO A CA 1
ATOM 743 C C . PRO A 1 107 ? 25.936 2.926 31.473 1.00 11.58 107 PRO A C 1
ATOM 744 O O . PRO A 1 107 ? 24.844 3.441 31.713 1.00 10.88 107 PRO A O 1
ATOM 748 N N . ASN A 1 108 ? 26.862 3.521 30.733 1.00 11.89 108 ASN A N 1
ATOM 749 C CA . ASN A 1 108 ? 26.619 4.776 30.024 1.00 12.83 108 ASN A CA 1
ATOM 750 C C . ASN A 1 108 ? 26.367 6.027 30.854 1.00 12.89 108 ASN A C 1
ATOM 751 O O . ASN A 1 108 ? 25.818 7.004 30.337 1.00 14.31 108 ASN A O 1
ATOM 756 N N . TRP A 1 109 ? 26.716 5.990 32.133 1.00 11.86 109 TRP A N 1
ATOM 757 C CA . TRP A 1 109 ? 26.585 7.147 33.018 1.00 10.63 109 TRP A CA 1
ATOM 758 C C . TRP A 1 109 ? 26.978 6.837 34.446 1.00 10.20 109 TRP A C 1
ATOM 759 O O . TRP A 1 109 ? 27.454 7.716 35.152 1.00 10.95 109 TRP A O 1
ATOM 770 N N . GLY A 1 110 ? 26.771 5.594 34.865 1.00 9.84 110 GLY A N 1
ATOM 771 C CA . GLY A 1 110 ? 27.079 5.200 36.229 1.00 10.46 110 GLY A CA 1
ATOM 772 C C . GLY A 1 110 ? 28.552 5.067 36.546 1.00 10.57 110 GLY A C 1
ATOM 773 O O . GLY A 1 110 ? 29.411 5.078 35.669 1.00 10.47 110 GLY A O 1
ATOM 774 N N . THR A 1 111 ? 28.842 4.925 37.827 1.00 10.79 111 THR A N 1
ATOM 775 C CA . THR A 1 111 ? 30.203 4.797 38.303 1.00 11.23 111 THR A CA 1
ATOM 776 C C . THR A 1 111 ? 30.814 3.440 37.963 1.00 11.15 111 THR A C 1
ATOM 777 O O . THR A 1 111 ? 30.105 2.439 37.801 1.00 11.48 111 THR A O 1
ATOM 781 N N . SER A 1 112 ? 32.140 3.424 37.880 1.00 11.46 112 SER A N 1
ATOM 782 C CA . SER A 1 112 ? 32.892 2.204 37.631 1.00 11.94 112 SER A CA 1
ATOM 783 C C . SER A 1 112 ? 33.065 1.516 38.981 1.00 11.56 112 SER A C 1
ATOM 784 O O . SER A 1 112 ? 33.364 0.333 39.053 1.00 11.83 112 SER A O 1
ATOM 787 N N . GLY A 1 113 ? 32.934 2.295 40.048 1.00 11.45 113 GLY A N 1
ATOM 788 C CA . GLY A 1 113 ? 33.101 1.760 41.384 1.00 12.24 113 GLY A CA 1
ATOM 789 C C . GLY A 1 113 ? 34.551 1.722 41.828 1.00 12.90 113 GLY A C 1
ATOM 790 O O . GLY A 1 113 ? 34.825 1.330 42.954 1.00 12.53 113 GLY A O 1
ATOM 791 N N . GLU A 1 114 ? 35.474 2.179 40.986 1.00 13.42 114 GLU A N 1
ATOM 792 C CA . GLU A 1 114 ? 36.901 2.169 41.327 1.00 14.74 114 GLU A CA 1
ATOM 793 C C . GLU A 1 114 ? 37.311 3.392 42.144 1.00 14.31 114 GLU A C 1
ATOM 794 O O . GLU A 1 114 ? 36.857 4.508 41.882 1.00 13.51 114 GLU A O 1
ATOM 800 N N . LEU A 1 115 ? 38.166 3.172 43.141 1.00 14.15 115 LEU A N 1
ATOM 801 C CA . LEU A 1 115 ? 38.632 4.244 44.014 1.00 14.11 115 LEU A CA 1
ATOM 802 C C . LEU A 1 115 ? 40.148 4.291 44.104 1.00 14.66 115 LEU A C 1
ATOM 803 O O . LEU A 1 115 ? 40.809 3.252 44.126 1.00 14.89 115 LEU A O 1
ATOM 808 N N . SER A 1 116 ? 40.691 5.499 44.175 1.00 14.86 116 SER A N 1
ATOM 809 C CA . SER A 1 116 ? 42.131 5.694 44.317 1.00 15.23 116 SER A CA 1
ATOM 810 C C . SER A 1 116 ? 42.455 5.443 45.793 1.00 15.11 116 SER A C 1
ATOM 811 O O . SER A 1 116 ? 41.550 5.410 46.635 1.00 14.52 116 SER A O 1
ATOM 814 N N . ALA A 1 117 ? 43.737 5.330 46.120 1.00 15.21 117 ALA A N 1
ATOM 815 C CA . ALA A 1 117 ? 44.146 5.108 47.505 1.00 15.70 117 ALA A CA 1
ATOM 816 C C . ALA A 1 117 ? 43.677 6.268 48.384 1.00 15.70 117 ALA A C 1
ATOM 817 O O . ALA A 1 117 ? 43.219 6.068 49.516 1.00 15.64 117 ALA A O 1
ATOM 819 N N . GLU A 1 118 ? 43.758 7.483 47.846 1.00 15.89 118 GLU A N 1
ATOM 820 C CA . GLU A 1 118 ? 43.339 8.678 48.570 1.00 16.29 118 GLU A CA 1
ATOM 821 C C . GLU A 1 118 ? 41.837 8.636 48.839 1.00 14.90 118 GLU A C 1
ATOM 822 O O . GLU A 1 118 ? 41.398 8.894 49.956 1.00 14.87 118 GLU A O 1
ATOM 828 N N . GLN A 1 119 ? 41.056 8.285 47.822 1.00 13.96 119 GLN A N 1
ATOM 829 C CA . GLN A 1 119 ? 39.603 8.201 47.974 1.00 13.30 119 GLN A CA 1
ATOM 830 C C . GLN A 1 119 ? 39.217 7.126 48.989 1.00 12.98 119 GLN A C 1
ATOM 831 O O . GLN A 1 119 ? 38.284 7.308 49.777 1.00 12.64 119 GLN A O 1
ATOM 837 N N . VAL A 1 120 ? 39.934 6.007 48.977 1.00 12.80 120 VAL A N 1
ATOM 838 C CA . VAL A 1 120 ? 39.662 4.919 49.914 1.00 13.46 120 VAL A CA 1
ATOM 839 C C . VAL A 1 120 ? 39.777 5.420 51.352 1.00 13.36 120 VAL A C 1
ATOM 840 O O . VAL A 1 120 ? 38.893 5.167 52.182 1.00 13.13 120 VAL A O 1
ATOM 844 N N . ASP A 1 121 ? 40.859 6.136 51.646 1.00 13.41 121 ASP A N 1
ATOM 845 C CA . ASP A 1 121 ? 41.068 6.672 52.994 1.00 13.98 121 ASP A CA 1
ATOM 846 C C . ASP A 1 121 ? 39.981 7.669 53.350 1.00 13.69 121 ASP A C 1
ATOM 847 O O . ASP A 1 121 ? 39.511 7.695 54.490 1.00 13.71 121 ASP A O 1
ATOM 852 N N . LEU A 1 122 ? 39.596 8.499 52.380 1.00 13.41 122 LEU A N 1
ATOM 853 C CA . LEU A 1 122 ? 38.540 9.479 52.603 1.00 13.37 122 LEU A CA 1
ATOM 854 C C . LEU A 1 122 ? 37.255 8.775 53.005 1.00 12.73 122 LEU A C 1
ATOM 855 O O . LEU A 1 122 ? 36.601 9.169 53.967 1.00 12.31 122 LEU A O 1
ATOM 860 N N . MET A 1 123 ? 36.904 7.715 52.279 1.00 11.62 123 MET A N 1
ATOM 861 C CA . MET A 1 123 ? 35.678 6.977 52.570 1.00 11.37 123 MET A CA 1
ATOM 862 C C . MET A 1 123 ? 35.706 6.294 53.938 1.00 11.19 123 MET A C 1
ATOM 863 O O . MET A 1 123 ? 34.720 6.331 54.678 1.00 10.65 123 MET A O 1
ATOM 868 N N . ALA A 1 124 ? 36.837 5.691 54.281 1.00 11.66 124 ALA A N 1
ATOM 869 C CA . ALA A 1 124 ? 36.973 5.029 55.572 1.00 11.81 124 ALA A CA 1
ATOM 870 C C . ALA A 1 124 ? 36.787 6.064 56.683 1.00 11.85 124 ALA A C 1
ATOM 871 O O . ALA A 1 124 ? 36.039 5.841 57.638 1.00 12.19 124 ALA A O 1
ATOM 873 N N . ASN A 1 125 ? 37.435 7.216 56.532 1.00 11.46 125 ASN A N 1
ATOM 874 C CA . ASN A 1 125 ? 37.325 8.285 57.518 1.00 11.59 125 ASN A CA 1
ATOM 875 C C . ASN A 1 125 ? 35.911 8.864 57.579 1.00 10.45 125 ASN A C 1
ATOM 876 O O . ASN A 1 125 ? 35.377 9.110 58.661 1.00 10.74 125 ASN A O 1
ATOM 881 N N . TYR A 1 126 ? 35.294 9.043 56.415 1.00 9.90 126 TYR A N 1
ATOM 882 C CA . TYR A 1 126 ? 33.940 9.580 56.315 1.00 9.15 126 TYR A CA 1
ATOM 883 C C . TYR A 1 126 ? 32.958 8.707 57.092 1.00 9.22 126 TYR A C 1
ATOM 884 O O . TYR A 1 126 ? 32.093 9.207 57.819 1.00 9.27 126 TYR A O 1
ATOM 893 N N . LEU A 1 127 ? 33.097 7.396 56.941 1.00 9.12 127 LEU A N 1
ATOM 894 C CA . LEU A 1 127 ? 32.209 6.451 57.616 1.00 8.93 127 LEU A CA 1
ATOM 895 C C . LEU A 1 127 ? 32.333 6.458 59.138 1.00 9.56 127 LEU A C 1
ATOM 896 O O . LEU A 1 127 ? 31.435 5.983 59.829 1.00 9.68 127 LEU A O 1
ATOM 901 N N . LEU A 1 128 ? 33.458 6.949 59.651 1.00 9.29 128 LEU A N 1
ATOM 902 C CA . LEU A 1 128 ? 33.687 7.014 61.093 1.00 9.28 128 LEU A CA 1
ATOM 903 C C . LEU A 1 128 ? 33.105 8.288 61.706 1.00 9.57 128 LEU A C 1
ATOM 904 O O . LEU A 1 128 ? 33.043 8.426 62.932 1.00 10.02 128 LEU A O 1
ATOM 909 N N . LEU A 1 129 ? 32.682 9.219 60.856 1.00 10.07 129 LEU A N 1
ATOM 910 C CA . LEU A 1 129 ? 32.117 10.481 61.320 1.00 10.40 129 LEU A CA 1
ATOM 911 C C . LEU A 1 129 ? 30.588 10.450 61.376 1.00 10.84 129 LEU A C 1
ATOM 912 O O . LEU A 1 129 ? 29.954 9.574 60.780 1.00 11.65 129 LEU A O 1
ATOM 917 N N . ASP A 1 130 ? 30.005 11.382 62.119 1.00 10.49 130 ASP A N 1
ATOM 918 C CA . ASP A 1 130 ? 28.553 11.486 62.259 1.00 10.93 130 ASP A CA 1
ATOM 919 C C . ASP A 1 130 ? 27.974 12.293 61.102 1.00 11.29 130 ASP A C 1
ATOM 920 O O . ASP A 1 130 ? 28.283 13.467 60.944 1.00 10.94 130 ASP A O 1
ATOM 925 N N . PRO A 1 131 ? 27.100 11.668 60.295 1.00 11.32 131 PRO A N 1
ATOM 926 C CA . PRO A 1 131 ? 26.507 12.380 59.162 1.00 11.93 131 PRO A CA 1
ATOM 927 C C . PRO A 1 131 ? 25.296 13.217 59.539 1.00 12.09 131 PRO A C 1
ATOM 928 O O . PRO A 1 131 ? 24.602 12.932 60.519 1.00 12.16 131 PRO A O 1
ATOM 932 N N . ALA A 1 132 ? 25.080 14.297 58.801 1.00 12.36 132 ALA A N 1
ATOM 933 C CA . ALA A 1 132 ? 23.919 15.146 59.013 1.00 12.67 132 ALA A CA 1
ATOM 934 C C . ALA A 1 132 ? 22.893 14.651 58.001 1.00 12.48 132 ALA A C 1
ATOM 935 O O . ALA A 1 132 ? 23.244 13.972 57.036 1.00 12.90 132 ALA A O 1
ATOM 937 N N . ALA A 1 133 ? 21.629 14.964 58.231 1.00 12.05 133 ALA A N 1
ATOM 938 C CA . ALA A 1 133 ? 20.600 14.571 57.293 1.00 12.18 133 ALA A CA 1
ATOM 939 C C . ALA A 1 133 ? 20.497 15.676 56.252 1.00 12.15 133 ALA A C 1
ATOM 940 O O . ALA A 1 133 ? 20.631 16.868 56.580 1.00 12.62 133 ALA A O 1
ATOM 942 N N . PRO A 1 134 ? 20.361 15.315 54.966 1.00 12.01 134 PRO A N 1
ATOM 943 C CA . PRO A 1 134 ? 20.248 16.355 53.942 1.00 11.55 134 PRO A CA 1
ATOM 944 C C . PRO A 1 134 ? 18.986 17.186 54.214 1.00 10.96 134 PRO A C 1
ATOM 945 O O . PRO A 1 134 ? 18.081 16.756 54.933 1.00 11.17 134 PRO A O 1
ATOM 949 N N . PRO A 1 135 ? 18.916 18.394 53.649 1.00 10.46 135 PRO A N 1
ATOM 950 C CA . PRO A 1 135 ? 17.751 19.257 53.861 1.00 10.22 135 PRO A CA 1
ATOM 951 C C . PRO A 1 135 ? 16.421 18.645 53.429 1.00 9.39 135 PRO A C 1
ATOM 952 O O . PRO A 1 135 ? 16.356 17.852 52.489 1.00 8.73 135 PRO A O 1
ATOM 956 N N . GLU A 1 136 ? 15.368 19.003 54.150 1.00 9.06 136 GLU A N 1
ATOM 957 C CA . GLU A 1 136 ? 14.027 18.564 53.820 1.00 9.17 136 GLU A CA 1
ATOM 958 C C . GLU A 1 136 ? 13.585 19.449 52.664 1.00 9.49 136 GLU A C 1
ATOM 959 O O . GLU A 1 136 ? 14.281 20.401 52.297 1.00 10.70 136 GLU A O 1
ATOM 965 N N . PHE A 1 137 ? 12.426 19.151 52.096 1.00 8.69 137 PHE A N 1
ATOM 966 C CA . PHE A 1 137 ? 11.914 19.924 50.972 1.00 8.78 137 PHE A CA 1
ATOM 967 C C . PHE A 1 137 ? 10.401 19.872 51.097 1.00 8.98 137 PHE A C 1
ATOM 968 O O . PHE A 1 137 ? 9.770 18.901 50.673 1.00 9.29 137 PHE A O 1
ATOM 976 N N . GLY A 1 138 ? 9.838 20.912 51.700 1.00 9.05 138 GLY A N 1
ATOM 977 C CA . GLY A 1 138 ? 8.411 20.957 51.918 1.00 9.57 138 GLY A CA 1
ATOM 978 C C . GLY A 1 138 ? 7.618 21.915 51.061 1.00 9.72 138 GLY A C 1
ATOM 979 O O . GLY A 1 138 ? 8.103 22.417 50.044 1.00 9.70 138 GLY A O 1
ATOM 980 N N . MET A 1 139 ? 6.414 22.231 51.522 1.00 9.54 139 MET A N 1
ATOM 981 C CA . MET A 1 139 ? 5.515 23.103 50.785 1.00 10.35 139 MET A CA 1
ATOM 982 C C . MET A 1 139 ? 6.084 24.455 50.395 1.00 10.42 139 MET A C 1
ATOM 983 O O . MET A 1 139 ? 5.858 24.920 49.281 1.00 10.66 139 MET A O 1
ATOM 988 N N . LYS A 1 140 ? 6.796 25.108 51.308 1.00 10.73 140 LYS A N 1
ATOM 989 C CA . LYS A 1 140 ? 7.363 26.419 51.020 1.00 11.71 140 LYS A CA 1
ATOM 990 C C . LYS A 1 140 ? 8.277 26.330 49.814 1.00 11.55 140 LYS A C 1
ATOM 991 O O . LYS A 1 140 ? 8.135 27.100 48.850 1.00 11.88 140 LYS A O 1
ATOM 997 N N . GLU A 1 141 ? 9.183 25.357 49.850 1.00 11.17 141 GLU A N 1
ATOM 998 C CA . GLU A 1 141 ? 10.158 25.157 48.765 1.00 11.97 141 GLU A CA 1
ATOM 999 C C . GLU A 1 141 ? 9.451 24.767 47.459 1.00 11.30 141 GLU A C 1
ATOM 1000 O O . GLU A 1 141 ? 9.765 25.241 46.392 1.00 10.79 141 GLU A O 1
ATOM 1006 N N . MET A 1 142 ? 8.458 23.914 47.566 1.00 10.51 142 MET A N 1
ATOM 1007 C CA . MET A 1 142 ? 7.689 23.482 46.388 1.00 10.26 142 MET A CA 1
ATOM 1008 C C . MET A 1 142 ? 6.957 24.654 45.754 1.00 10.32 142 MET A C 1
ATOM 1009 O O . MET A 1 142 ? 7.058 24.865 44.545 1.00 10.26 142 MET A O 1
ATOM 1014 N N . ARG A 1 143 ? 6.247 25.426 46.567 1.00 10.81 143 ARG A N 1
ATOM 1015 C CA . ARG A 1 143 ? 5.525 26.573 46.048 1.00 12.26 143 ARG A CA 1
ATOM 1016 C C . ARG A 1 143 ? 6.485 27.601 45.431 1.00 12.52 143 ARG A C 1
ATOM 1017 O O . ARG A 1 143 ? 6.176 28.204 44.404 1.00 12.41 143 ARG A O 1
ATOM 1025 N N . GLU A 1 144 ? 7.687 27.706 45.985 1.00 12.67 144 GLU A N 1
ATOM 1026 C CA . GLU A 1 144 ? 8.675 28.628 45.451 1.00 13.85 144 GLU A CA 1
ATOM 1027 C C . GLU A 1 144 ? 9.049 28.212 44.017 1.00 13.34 144 GLU A C 1
ATOM 1028 O O . GLU A 1 144 ? 9.277 29.063 43.148 1.00 13.20 144 GLU A O 1
ATOM 1034 N N . SER A 1 145 ? 9.147 26.903 43.790 1.00 12.24 145 SER A N 1
ATOM 1035 C CA . SER A 1 145 ? 9.526 26.369 42.491 1.00 11.53 145 SER A CA 1
ATOM 1036 C C . SER A 1 145 ? 8.366 26.236 41.514 1.00 11.43 145 SER A C 1
ATOM 1037 O O . SER A 1 145 ? 8.574 26.009 40.321 1.00 11.46 145 SER A O 1
ATOM 1040 N N . TRP A 1 146 ? 7.151 26.337 42.031 1.00 10.92 146 TRP A N 1
ATOM 1041 C CA . TRP A 1 146 ? 5.946 26.180 41.234 1.00 11.22 146 TRP A CA 1
ATOM 1042 C C . TRP A 1 146 ? 5.708 27.313 40.251 1.00 12.01 146 TRP A C 1
ATOM 1043 O O . TRP A 1 146 ? 5.514 28.467 40.642 1.00 12.57 146 TRP A O 1
ATOM 1054 N N . LYS A 1 147 ? 5.689 26.967 38.968 1.00 12.73 147 LYS A N 1
ATOM 1055 C CA . LYS A 1 147 ? 5.474 27.948 37.919 1.00 13.67 147 LYS A CA 1
ATOM 1056 C C . LYS A 1 147 ? 4.434 27.454 36.926 1.00 13.30 147 LYS A C 1
ATOM 1057 O O . LYS A 1 147 ? 4.569 26.369 36.363 1.00 13.40 147 LYS A O 1
ATOM 1063 N N . VAL A 1 148 ? 3.381 28.237 36.739 1.00 12.63 148 VAL A N 1
ATOM 1064 C CA . VAL A 1 148 ? 2.346 27.896 35.772 1.00 12.71 148 VAL A CA 1
ATOM 1065 C C . VAL A 1 148 ? 2.617 28.801 34.577 1.00 12.66 148 VAL A C 1
ATOM 1066 O O . VAL A 1 148 ? 2.374 30.008 34.633 1.00 13.18 148 VAL A O 1
ATOM 1070 N N . HIS A 1 149 ? 3.202 28.220 33.535 1.00 12.01 149 HIS A N 1
ATOM 1071 C CA . HIS A 1 149 ? 3.552 28.954 32.326 1.00 12.12 149 HIS A CA 1
ATOM 1072 C C . HIS A 1 149 ? 2.338 29.332 31.500 1.00 12.14 149 HIS A C 1
ATOM 1073 O O . HIS A 1 149 ? 2.285 30.426 30.939 1.00 13.01 149 HIS A O 1
ATOM 1080 N N . VAL A 1 150 ? 1.383 28.413 31.389 1.00 11.61 150 VAL A N 1
ATOM 1081 C CA . VAL A 1 150 ? 0.150 28.682 30.662 1.00 11.88 150 VAL A CA 1
ATOM 1082 C C . VAL A 1 150 ? -1.016 28.253 31.546 1.00 11.87 150 VAL A C 1
ATOM 1083 O O . VAL A 1 150 ? -1.209 27.063 31.800 1.00 11.83 150 VAL A O 1
ATOM 1087 N N . ALA A 1 151 ? -1.755 29.225 32.061 1.00 12.01 151 ALA A N 1
ATOM 1088 C CA . ALA A 1 151 ? -2.901 28.959 32.918 1.00 12.46 151 ALA A CA 1
ATOM 1089 C C . ALA A 1 151 ? -3.936 28.155 32.142 1.00 12.56 151 ALA A C 1
ATOM 1090 O O . ALA A 1 151 ? -4.107 28.355 30.938 1.00 12.73 151 ALA A O 1
ATOM 1092 N N . PRO A 1 152 ? -4.671 27.260 32.826 1.00 12.55 152 PRO A N 1
ATOM 1093 C CA . PRO A 1 152 ? -5.691 26.438 32.168 1.00 12.73 152 PRO A CA 1
ATOM 1094 C C . PRO A 1 152 ? -6.633 27.209 31.241 1.00 13.07 152 PRO A C 1
ATOM 1095 O O . PRO A 1 152 ? -6.909 26.774 30.123 1.00 13.15 152 PRO A O 1
ATOM 1099 N N . GLU A 1 153 ? -7.097 28.369 31.687 1.00 13.97 153 GLU A N 1
ATOM 1100 C CA . GLU A 1 153 ? -8.015 29.185 30.897 1.00 14.84 153 GLU A CA 1
ATOM 1101 C C . GLU A 1 153 ? -7.407 29.716 29.600 1.00 14.58 153 GLU A C 1
ATOM 1102 O O . GLU A 1 153 ? -8.136 30.146 28.708 1.00 14.91 153 GLU A O 1
ATOM 1108 N N . ASP A 1 154 ? -6.081 29.716 29.510 1.00 13.75 154 ASP A N 1
ATOM 1109 C CA . ASP A 1 154 ? -5.386 30.197 28.319 1.00 14.22 154 ASP A CA 1
ATOM 1110 C C . ASP A 1 154 ? -4.953 29.071 27.392 1.00 13.76 154 ASP A C 1
ATOM 1111 O O . ASP A 1 154 ? -4.322 29.310 26.358 1.00 14.35 154 ASP A O 1
ATOM 1116 N N . ARG A 1 155 ? -5.271 27.840 27.778 1.00 12.90 155 ARG A N 1
ATOM 1117 C CA . ARG A 1 155 ? -4.926 26.675 26.973 1.00 12.01 155 ARG A CA 1
ATOM 1118 C C . ARG A 1 155 ? -6.049 26.384 25.988 1.00 12.10 155 ARG A C 1
ATOM 1119 O O . ARG A 1 155 ? -7.170 26.863 26.159 1.00 11.71 155 ARG A O 1
ATOM 1127 N N . PRO A 1 156 ? -5.764 25.598 24.941 1.00 12.37 156 PRO A N 1
ATOM 1128 C CA . PRO A 1 156 ? -6.783 25.257 23.943 1.00 12.74 156 PRO A CA 1
ATOM 1129 C C . PRO A 1 156 ? -7.952 24.476 24.546 1.00 12.85 156 PRO A C 1
ATOM 1130 O O . PRO A 1 156 ? -7.817 23.845 25.593 1.00 13.12 156 PRO A O 1
ATOM 1134 N N . THR A 1 157 ? -9.097 24.516 23.883 1.00 13.38 157 THR A N 1
ATOM 1135 C CA . THR A 1 157 ? -10.270 23.777 24.336 1.00 14.07 157 THR A CA 1
ATOM 1136 C C . THR A 1 157 ? -10.432 22.521 23.476 1.00 14.09 157 THR A C 1
ATOM 1137 O O . THR A 1 157 ? -11.342 21.718 23.692 1.00 14.37 157 THR A O 1
ATOM 1141 N N . GLN A 1 158 ? -9.530 22.362 22.507 1.00 14.62 158 GLN A N 1
ATOM 1142 C CA . GLN A 1 158 ? -9.499 21.201 21.615 1.00 14.77 158 GLN A CA 1
ATOM 1143 C C . GLN A 1 158 ? -8.091 21.119 21.026 1.00 13.89 158 GLN A C 1
ATOM 1144 O O . GLN A 1 158 ? -7.323 22.081 21.120 1.00 12.85 158 GLN A O 1
ATOM 1150 N N . GLN A 1 159 ? -7.727 19.961 20.488 1.00 13.07 159 GLN A N 1
ATOM 1151 C CA . GLN A 1 159 ? -6.401 19.772 19.907 1.00 12.17 159 GLN A CA 1
ATOM 1152 C C . GLN A 1 159 ? -6.168 20.767 18.773 1.00 13.02 159 GLN A C 1
ATOM 1153 O O . GLN A 1 159 ? -6.951 20.827 17.821 1.00 13.62 159 GLN A O 1
ATOM 1159 N N . MET A 1 160 ? -5.093 21.542 18.883 1.00 13.72 160 MET A N 1
ATOM 1160 C CA . MET A 1 160 ? -4.765 22.555 17.884 1.00 15.12 160 MET A CA 1
ATOM 1161 C C . MET A 1 160 ? -3.628 22.211 16.933 1.00 15.01 160 MET A C 1
ATOM 1162 O O . MET A 1 160 ? -3.220 23.042 16.124 1.00 16.18 160 MET A O 1
ATOM 1167 N N . ASN A 1 161 ? -3.038 21.036 17.093 1.00 13.62 161 ASN A N 1
ATOM 1168 C CA . ASN A 1 161 ? -1.999 20.600 16.164 1.00 12.34 161 ASN A CA 1
ATOM 1169 C C . ASN A 1 161 ? -2.629 19.428 15.407 1.00 11.87 161 ASN A C 1
ATOM 1170 O O . ASN A 1 161 ? -3.713 18.970 15.786 1.00 11.81 161 ASN A O 1
ATOM 1175 N N . ASP A 1 162 ? -1.971 18.935 14.365 1.00 11.17 162 ASP A N 1
ATOM 1176 C CA . ASP A 1 162 ? -2.520 17.833 13.581 1.00 11.55 162 ASP A CA 1
ATOM 1177 C C . ASP A 1 162 ? -1.850 16.492 13.867 1.00 11.34 162 ASP A C 1
ATOM 1178 O O . ASP A 1 162 ? -1.921 15.567 13.062 1.00 12.01 162 ASP A O 1
ATOM 1183 N N . TRP A 1 163 ? -1.182 16.390 15.005 1.00 10.73 163 TRP A N 1
ATOM 1184 C CA . TRP A 1 163 ? -0.494 15.159 15.355 1.00 10.01 163 TRP A CA 1
ATOM 1185 C C . TRP A 1 163 ? -1.448 14.041 15.739 1.00 9.91 163 TRP A C 1
ATOM 1186 O O . TRP A 1 163 ? -2.598 14.283 16.108 1.00 10.50 163 TRP A O 1
ATOM 1197 N N . ASP A 1 164 ? -0.972 12.809 15.635 1.00 9.55 164 ASP A N 1
ATOM 1198 C CA . ASP A 1 164 ? -1.745 11.652 16.056 1.00 9.15 164 ASP A CA 1
ATOM 1199 C C . ASP A 1 164 ? -1.222 11.456 17.491 1.00 8.50 164 ASP A C 1
ATOM 1200 O O . ASP A 1 164 ? -0.284 10.689 17.732 1.00 8.49 164 ASP A O 1
ATOM 1205 N N . LEU A 1 165 ? -1.839 12.150 18.441 1.00 8.36 165 LEU A N 1
ATOM 1206 C CA . LEU A 1 165 ? -1.383 12.095 19.825 1.00 8.57 165 LEU A CA 1
ATOM 1207 C C . LEU A 1 165 ? -1.334 10.726 20.475 1.00 8.32 165 LEU A C 1
ATOM 1208 O O . LEU A 1 165 ? -0.355 10.389 21.130 1.00 8.44 165 LEU A O 1
ATOM 1213 N N . GLU A 1 166 ? -2.372 9.927 20.298 1.00 8.23 166 GLU A N 1
ATOM 1214 C CA . GLU A 1 166 ? -2.383 8.616 20.928 1.00 8.42 166 GLU A CA 1
ATOM 1215 C C . GLU A 1 166 ? -1.296 7.673 20.429 1.00 8.19 166 GLU A C 1
ATOM 1216 O O . GLU A 1 166 ? -0.909 6.746 21.141 1.00 8.12 166 GLU A O 1
ATOM 1222 N N . ASN A 1 167 ? -0.776 7.927 19.233 1.00 8.23 167 ASN A N 1
ATOM 1223 C CA . ASN A 1 167 ? 0.275 7.072 18.695 1.00 8.18 167 ASN A CA 1
ATOM 1224 C C . ASN A 1 167 ? 1.665 7.686 18.851 1.00 8.02 167 ASN A C 1
ATOM 1225 O O . ASN A 1 167 ? 2.640 7.182 18.305 1.00 7.87 167 ASN A O 1
ATOM 1230 N N . LEU A 1 168 ? 1.741 8.787 19.582 1.00 7.78 168 LEU A N 1
ATOM 1231 C CA . LEU A 1 168 ? 2.992 9.476 19.830 1.00 8.58 168 LEU A CA 1
ATOM 1232 C C . LEU A 1 168 ? 3.811 8.717 20.874 1.00 8.07 168 LEU A C 1
ATOM 1233 O O . LEU A 1 168 ? 3.244 8.059 21.759 1.00 7.70 168 LEU A O 1
ATOM 1238 N N . PHE A 1 169 ? 5.134 8.775 20.742 1.00 8.23 169 PHE A N 1
ATOM 1239 C CA . PHE A 1 169 ? 6.045 8.166 21.705 1.00 7.86 169 PHE A CA 1
ATOM 1240 C C . PHE A 1 169 ? 6.826 9.302 22.371 1.00 8.10 169 PHE A C 1
ATOM 1241 O O . PHE A 1 169 ? 7.338 10.203 21.691 1.00 8.55 169 PHE A O 1
ATOM 1249 N N . SER A 1 170 ? 6.886 9.275 23.699 1.00 7.57 170 SER A N 1
ATOM 1250 C CA . SER A 1 170 ? 7.640 10.260 24.472 1.00 7.16 170 SER A CA 1
ATOM 1251 C C . SER A 1 170 ? 8.913 9.526 24.881 1.00 7.17 170 SER A C 1
ATOM 1252 O O . SER A 1 170 ? 8.878 8.580 25.679 1.00 7.17 170 SER A O 1
ATOM 1255 N N . VAL A 1 171 ? 10.032 9.964 24.316 1.00 7.05 171 VAL A N 1
ATOM 1256 C CA . VAL A 1 171 ? 11.328 9.327 24.519 1.00 7.00 171 VAL A CA 1
ATOM 1257 C C . VAL A 1 171 ? 12.314 10.154 25.331 1.00 7.00 171 VAL A C 1
ATOM 1258 O O . VAL A 1 171 ? 12.601 11.305 25.011 1.00 7.12 171 VAL A O 1
ATOM 1262 N N . THR A 1 172 ? 12.851 9.542 26.374 1.00 6.74 172 THR A N 1
ATOM 1263 C CA . THR A 1 172 ? 13.833 10.186 27.222 1.00 7.38 172 THR A CA 1
ATOM 1264 C C . THR A 1 172 ? 15.170 10.289 26.487 1.00 6.89 172 THR A C 1
ATOM 1265 O O . THR A 1 172 ? 15.678 9.277 26.003 1.00 7.62 172 THR A O 1
ATOM 1269 N N . LEU A 1 173 ? 15.701 11.505 26.380 1.00 7.37 173 LEU A N 1
ATOM 1270 C CA . LEU A 1 173 ? 17.022 11.743 25.792 1.00 7.63 173 LEU A CA 1
ATOM 1271 C C . LEU A 1 173 ? 17.756 12.061 27.094 1.00 8.11 173 LEU A C 1
ATOM 1272 O O . LEU A 1 173 ? 17.932 13.222 27.496 1.00 8.69 173 LEU A O 1
ATOM 1277 N N . ARG A 1 174 ? 18.111 10.982 27.776 1.00 8.57 174 ARG A N 1
ATOM 1278 C CA . ARG A 1 174 ? 18.667 11.056 29.113 1.00 8.88 174 ARG A CA 1
ATOM 1279 C C . ARG A 1 174 ? 19.597 12.159 29.550 1.00 9.51 174 ARG A C 1
ATOM 1280 O O . ARG A 1 174 ? 19.186 13.075 30.267 1.00 9.61 174 ARG A O 1
ATOM 1288 N N . ASP A 1 175 ? 20.845 12.054 29.132 1.00 11.13 175 ASP A N 1
ATOM 1289 C CA . ASP A 1 175 ? 21.866 12.997 29.540 1.00 13.42 175 ASP A CA 1
ATOM 1290 C C . ASP A 1 175 ? 21.645 14.451 29.133 1.00 14.96 175 ASP A C 1
ATOM 1291 O O . ASP A 1 175 ? 22.126 15.352 29.811 1.00 17.38 175 ASP A O 1
ATOM 1296 N N . ALA A 1 176 ? 20.904 14.681 28.056 1.00 15.51 176 ALA A N 1
ATOM 1297 C CA . ALA A 1 176 ? 20.646 16.039 27.586 1.00 16.12 176 ALA A CA 1
ATOM 1298 C C . ALA A 1 176 ? 19.498 16.707 28.333 1.00 16.13 176 ALA A C 1
ATOM 1299 O O . ALA A 1 176 ? 19.208 17.886 28.112 1.00 16.92 176 ALA A O 1
ATOM 1301 N N . GLY A 1 177 ? 18.824 15.949 29.192 1.00 15.24 177 GLY A N 1
ATOM 1302 C CA . GLY A 1 177 ? 17.705 16.494 29.943 1.00 15.30 177 GLY A CA 1
ATOM 1303 C C . GLY A 1 177 ? 16.621 16.976 29.005 1.00 14.78 177 GLY A C 1
ATOM 1304 O O . GLY A 1 177 ? 16.124 18.105 29.126 1.00 16.16 177 GLY A O 1
ATOM 1305 N N . GLN A 1 178 ? 16.317 16.144 28.014 1.00 13.32 178 GLN A N 1
ATOM 1306 C CA . GLN A 1 178 ? 15.299 16.456 27.023 1.00 11.83 178 GLN A CA 1
ATOM 1307 C C . GLN A 1 178 ? 14.457 15.221 26.760 1.00 10.72 178 GLN A C 1
ATOM 1308 O O . GLN A 1 178 ? 14.774 14.115 27.218 1.00 10.04 178 GLN A O 1
ATOM 1314 N N . ILE A 1 179 ? 13.356 15.435 26.051 1.00 9.65 179 ILE A N 1
ATOM 1315 C CA . ILE A 1 179 ? 12.501 14.346 25.611 1.00 9.07 179 ILE A CA 1
ATOM 1316 C C . ILE A 1 179 ? 12.186 14.627 24.157 1.00 8.21 179 ILE A C 1
ATOM 1317 O O . ILE A 1 179 ? 12.202 15.786 23.713 1.00 8.87 179 ILE A O 1
ATOM 1322 N N . ALA A 1 180 ? 11.978 13.559 23.401 1.00 8.34 180 ALA A N 1
ATOM 1323 C CA . ALA A 1 180 ? 11.609 13.670 22.000 1.00 7.52 180 ALA A CA 1
ATOM 1324 C C . ALA A 1 180 ? 10.199 13.118 21.862 1.00 7.86 180 ALA A C 1
ATOM 1325 O O . ALA A 1 180 ? 9.887 12.063 22.426 1.00 8.04 180 ALA A O 1
ATOM 1327 N N . LEU A 1 181 ? 9.339 13.847 21.157 1.00 7.66 181 LEU A N 1
ATOM 1328 C CA . LEU A 1 181 ? 7.977 13.398 20.885 1.00 7.37 181 LEU A CA 1
ATOM 1329 C C . LEU A 1 181 ? 8.068 12.902 19.447 1.00 7.79 181 LEU A C 1
ATOM 1330 O O . LEU A 1 181 ? 8.339 13.682 18.524 1.00 8.47 181 LEU A O 1
ATOM 1335 N N . ILE A 1 182 ? 7.882 11.600 19.269 1.00 7.59 182 ILE A N 1
ATOM 1336 C CA . ILE A 1 182 ? 8.028 10.972 17.963 1.00 7.89 182 ILE A CA 1
ATOM 1337 C C . ILE A 1 182 ? 6.750 10.330 17.441 1.00 7.39 182 ILE A C 1
ATOM 1338 O O . ILE A 1 182 ? 6.065 9.600 18.161 1.00 7.95 182 ILE A O 1
ATOM 1343 N N . ASP A 1 183 ? 6.451 10.604 16.177 1.00 7.77 183 ASP A N 1
ATOM 1344 C CA . ASP A 1 183 ? 5.272 10.072 15.512 1.00 7.95 183 ASP A CA 1
ATOM 1345 C C . ASP A 1 183 ? 5.432 8.553 15.429 1.00 7.71 183 ASP A C 1
ATOM 1346 O O . ASP A 1 183 ? 6.377 8.057 14.819 1.00 8.11 183 ASP A O 1
ATOM 1351 N N . GLY A 1 184 ? 4.482 7.821 15.999 1.00 8.02 184 GLY A N 1
ATOM 1352 C CA . GLY A 1 184 ? 4.560 6.375 16.000 1.00 8.88 184 GLY A CA 1
ATOM 1353 C C . GLY A 1 184 ? 4.401 5.667 14.666 1.00 9.85 184 GLY A C 1
ATOM 1354 O O . GLY A 1 184 ? 4.679 4.465 14.574 1.00 10.04 184 GLY A O 1
ATOM 1355 N N . SER A 1 185 ? 3.913 6.370 13.648 1.00 10.31 185 SER A N 1
ATOM 1356 C CA . SER A 1 185 ? 3.722 5.772 12.333 1.00 10.94 185 SER A CA 1
ATOM 1357 C C . SER A 1 185 ? 4.751 6.217 11.299 1.00 10.64 185 SER A C 1
ATOM 1358 O O . SER A 1 185 ? 5.199 5.421 10.471 1.00 11.52 185 SER A O 1
ATOM 1361 N N . THR A 1 186 ? 5.096 7.497 11.313 1.00 9.91 186 THR A N 1
ATOM 1362 C CA . THR A 1 186 ? 6.066 8.030 10.358 1.00 10.06 186 THR A CA 1
ATOM 1363 C C . THR A 1 186 ? 7.476 8.093 10.915 1.00 9.86 186 THR A C 1
ATOM 1364 O O . THR A 1 186 ? 8.432 8.292 10.168 1.00 9.98 186 THR A O 1
ATOM 1368 N N . TYR A 1 187 ? 7.591 7.972 12.233 1.00 9.29 187 TYR A N 1
ATOM 1369 C CA . TYR A 1 187 ? 8.881 8.018 12.925 1.00 9.25 187 TYR A CA 1
ATOM 1370 C C . TYR A 1 187 ? 9.518 9.414 12.893 1.00 9.47 187 TYR A C 1
ATOM 1371 O O . TYR A 1 187 ? 10.688 9.576 13.217 1.00 9.80 187 TYR A O 1
ATOM 1380 N N . GLU A 1 188 ? 8.732 10.423 12.534 1.00 9.78 188 GLU A N 1
ATOM 1381 C CA . GLU A 1 188 ? 9.214 11.800 12.503 1.00 10.54 188 GLU A CA 1
ATOM 1382 C C . GLU A 1 188 ? 9.314 12.338 13.931 1.00 10.45 188 GLU A C 1
ATOM 1383 O O . GLU A 1 188 ? 8.412 12.113 14.745 1.00 9.98 188 GLU A O 1
ATOM 1389 N N . ILE A 1 189 ? 10.417 13.001 14.252 1.00 9.71 189 ILE A N 1
ATOM 1390 C CA . ILE A 1 189 ? 10.561 13.607 15.563 1.00 9.82 189 ILE A CA 1
ATOM 1391 C C . ILE A 1 189 ? 9.763 14.906 15.452 1.00 9.81 189 ILE A C 1
ATOM 1392 O O . ILE A 1 189 ? 10.130 15.819 14.704 1.00 10.72 189 ILE A O 1
ATOM 1397 N N . LYS A 1 190 ? 8.609 14.929 16.103 1.00 9.79 190 LYS A N 1
ATOM 1398 C CA . LYS A 1 190 ? 7.723 16.081 16.068 1.00 10.05 190 LYS A CA 1
ATOM 1399 C C . LYS A 1 190 ? 8.287 17.262 16.838 1.00 10.41 190 LYS A C 1
ATOM 1400 O O . LYS A 1 190 ? 8.121 18.421 16.431 1.00 11.60 190 LYS A O 1
ATOM 1406 N N . THR A 1 191 ? 8.988 16.979 17.927 1.00 10.80 191 THR A N 1
ATOM 1407 C CA . THR A 1 191 ? 9.573 18.033 18.740 1.00 11.42 191 THR A CA 1
ATOM 1408 C C . THR A 1 191 ? 10.504 17.450 19.785 1.00 10.83 191 THR A C 1
ATOM 1409 O O . THR A 1 191 ? 10.377 16.280 20.148 1.00 10.11 191 THR A O 1
ATOM 1413 N N . VAL A 1 192 ? 11.482 18.255 20.189 1.00 10.45 192 VAL A N 1
ATOM 1414 C CA . VAL A 1 192 ? 12.411 17.890 21.238 1.00 10.95 192 VAL A CA 1
ATOM 1415 C C . VAL A 1 192 ? 12.235 18.999 22.263 1.00 11.25 192 VAL A C 1
ATOM 1416 O O . VAL A 1 192 ? 12.380 20.186 21.940 1.00 11.68 192 VAL A O 1
ATOM 1420 N N . LEU A 1 193 ? 11.859 18.610 23.477 1.00 11.09 193 LEU A N 1
ATOM 1421 C CA . LEU A 1 193 ? 11.626 19.555 24.558 1.00 12.09 193 LEU A CA 1
ATOM 1422 C C . LEU A 1 193 ? 12.679 19.478 25.646 1.00 13.11 193 LEU A C 1
ATOM 1423 O O . LEU A 1 193 ? 13.115 18.385 26.024 1.00 12.34 193 LEU A O 1
ATOM 1428 N N . ASP A 1 194 ? 13.114 20.642 26.115 1.00 15.16 194 ASP A N 1
ATOM 1429 C CA . ASP A 1 194 ? 14.104 20.728 27.185 1.00 17.74 194 ASP A CA 1
ATOM 1430 C C . ASP A 1 194 ? 13.389 20.684 28.520 1.00 18.50 194 ASP A C 1
ATOM 1431 O O . ASP A 1 194 ? 12.326 21.293 28.682 1.00 18.90 194 ASP A O 1
ATOM 1436 N N . THR A 1 195 ? 13.959 19.942 29.459 1.00 19.44 195 THR A N 1
ATOM 1437 C CA . THR A 1 195 ? 13.417 19.857 30.807 1.00 21.31 195 THR A CA 1
ATOM 1438 C C . THR A 1 195 ? 14.547 20.344 31.721 1.00 22.23 195 THR A C 1
ATOM 1439 O O . THR A 1 195 ? 14.321 20.733 32.864 1.00 23.35 195 THR A O 1
ATOM 1443 N N . GLY A 1 196 ? 15.761 20.364 31.171 1.00 23.26 196 GLY A N 1
ATOM 1444 C CA . GLY A 1 196 ? 16.933 20.821 31.900 1.00 24.51 196 GLY A CA 1
ATOM 1445 C C . GLY A 1 196 ? 17.399 19.892 32.996 1.00 25.02 196 GLY A C 1
ATOM 1446 O O . GLY A 1 196 ? 18.121 20.315 33.904 1.00 26.12 196 GLY A O 1
ATOM 1447 N N . TYR A 1 197 ? 17.037 18.620 32.885 1.00 24.59 197 TYR A N 1
ATOM 1448 C CA . TYR A 1 197 ? 17.387 17.618 33.880 1.00 23.43 197 TYR A CA 1
ATOM 1449 C C . TYR A 1 197 ? 17.035 16.253 33.286 1.00 21.53 197 TYR A C 1
ATOM 1450 O O . TYR A 1 197 ? 16.072 16.154 32.527 1.00 22.25 197 TYR A O 1
ATOM 1459 N N . ALA A 1 198 ? 17.792 15.209 33.615 1.00 18.74 198 ALA A N 1
ATOM 1460 C CA . ALA A 1 198 ? 17.497 13.879 33.086 1.00 15.94 198 ALA A CA 1
ATOM 1461 C C . ALA A 1 198 ? 16.110 13.409 33.532 1.00 14.01 198 ALA A C 1
ATOM 1462 O O . ALA A 1 198 ? 15.826 13.319 34.732 1.00 13.22 198 ALA A O 1
ATOM 1464 N N . VAL A 1 199 ? 15.244 13.164 32.558 1.00 12.02 199 VAL A N 1
ATOM 1465 C CA . VAL A 1 199 ? 13.890 12.687 32.800 1.00 11.16 199 VAL A CA 1
ATOM 1466 C C . VAL A 1 199 ? 13.980 11.188 33.037 1.00 11.19 199 VAL A C 1
ATOM 1467 O O . VAL A 1 199 ? 14.763 10.504 32.372 1.00 12.16 199 VAL A O 1
ATOM 1471 N N . HIS A 1 200 ? 13.228 10.673 34.004 1.00 9.72 200 HIS A N 1
ATOM 1472 C CA . HIS A 1 200 ? 13.251 9.244 34.250 1.00 9.01 200 HIS A CA 1
ATOM 1473 C C . HIS A 1 200 ? 12.129 8.499 33.548 1.00 8.82 200 HIS A C 1
ATOM 1474 O O . HIS A 1 200 ? 12.353 7.441 32.970 1.00 8.77 200 HIS A O 1
ATOM 1481 N N . ILE A 1 201 ? 10.911 9.010 33.649 1.00 9.20 201 ILE A N 1
ATOM 1482 C CA . ILE A 1 201 ? 9.793 8.384 32.953 1.00 9.49 201 ILE A CA 1
ATOM 1483 C C . ILE A 1 201 ? 8.797 9.455 32.531 1.00 8.39 201 ILE A C 1
ATOM 1484 O O . ILE A 1 201 ? 8.801 10.585 33.041 1.00 8.51 201 ILE A O 1
ATOM 1489 N N . SER A 1 202 ? 7.969 9.075 31.562 1.00 7.71 202 SER A N 1
ATOM 1490 C CA . SER A 1 202 ? 6.890 9.905 31.040 1.00 7.17 202 SER A CA 1
ATOM 1491 C C . SER A 1 202 ? 5.614 9.171 31.410 1.00 6.86 202 SER A C 1
ATOM 1492 O O . SER A 1 202 ? 5.560 7.946 31.315 1.00 7.16 202 SER A O 1
ATOM 1495 N N . ARG A 1 203 ? 4.611 9.911 31.863 1.00 7.09 203 ARG A N 1
ATOM 1496 C CA . ARG A 1 203 ? 3.316 9.337 32.187 1.00 7.15 203 ARG A CA 1
ATOM 1497 C C . ARG A 1 203 ? 2.273 10.267 31.576 1.00 7.47 203 ARG A C 1
ATOM 1498 O O . ARG A 1 203 ? 2.534 11.455 31.356 1.00 8.21 203 ARG A O 1
ATOM 1506 N N . LEU A 1 204 ? 1.131 9.709 31.206 1.00 7.15 204 LEU A N 1
ATOM 1507 C CA . LEU A 1 204 ? 0.064 10.478 30.579 1.00 7.30 204 LEU A CA 1
ATOM 1508 C C . LEU A 1 204 ? -1.162 10.566 31.452 1.00 7.20 204 LEU A C 1
ATOM 1509 O O . LEU A 1 204 ? -1.506 9.613 32.147 1.00 6.90 204 LEU A O 1
ATOM 1514 N N . SER A 1 205 ? -1.864 11.686 31.367 1.00 6.67 205 SER A N 1
ATOM 1515 C CA . SER A 1 205 ? -3.115 11.824 32.103 1.00 7.57 205 SER A CA 1
ATOM 1516 C C . SER A 1 205 ? -4.087 10.813 31.467 1.00 7.76 205 SER A C 1
ATOM 1517 O O . SER A 1 205 ? -3.894 10.391 30.317 1.00 7.64 205 SER A O 1
ATOM 1520 N N . ALA A 1 206 ? -5.151 10.469 32.179 1.00 8.12 206 ALA A N 1
ATOM 1521 C CA . ALA A 1 206 ? -6.112 9.484 31.700 1.00 9.12 206 ALA A CA 1
ATOM 1522 C C . ALA A 1 206 ? -6.777 9.844 30.379 1.00 9.76 206 ALA A C 1
ATOM 1523 O O . ALA A 1 206 ? -7.174 8.958 29.624 1.00 11.07 206 ALA A O 1
ATOM 1525 N N . SER A 1 207 ? -6.898 11.135 30.093 1.00 9.73 207 SER A N 1
ATOM 1526 C CA . SER A 1 207 ? -7.506 11.573 28.843 1.00 10.17 207 SER A CA 1
ATOM 1527 C C . SER A 1 207 ? -6.508 11.560 27.701 1.00 9.93 207 SER A C 1
ATOM 1528 O O . SER A 1 207 ? -6.891 11.663 26.534 1.00 10.74 207 SER A O 1
ATOM 1531 N N . GLY A 1 208 ? -5.220 11.520 28.046 1.00 9.02 208 GLY A N 1
ATOM 1532 C CA . GLY A 1 208 ? -4.152 11.515 27.055 1.00 9.25 208 GLY A CA 1
ATOM 1533 C C . GLY A 1 208 ? -3.730 12.911 26.626 1.00 9.35 208 GLY A C 1
ATOM 1534 O O . GLY A 1 208 ? -2.855 13.068 25.774 1.00 10.05 208 GLY A O 1
ATOM 1535 N N . ARG A 1 209 ? -4.337 13.936 27.213 1.00 8.90 209 ARG A N 1
ATOM 1536 C CA . ARG A 1 209 ? -4.001 15.306 26.835 1.00 8.69 209 ARG A CA 1
ATOM 1537 C C . ARG A 1 209 ? -2.705 15.812 27.449 1.00 8.30 209 ARG A C 1
ATOM 1538 O O . ARG A 1 209 ? -1.942 16.533 26.802 1.00 8.38 209 ARG A O 1
ATOM 1546 N N . TYR A 1 210 ? -2.498 15.481 28.717 1.00 8.07 210 TYR A N 1
ATOM 1547 C CA . TYR A 1 210 ? -1.336 15.958 29.434 1.00 7.83 210 TYR A CA 1
ATOM 1548 C C . TYR A 1 210 ? -0.238 14.939 29.641 1.00 7.46 210 TYR A C 1
ATOM 1549 O O . TYR A 1 210 ? -0.468 13.834 30.132 1.00 7.91 210 TYR A O 1
ATOM 1558 N N . LEU A 1 211 ? 0.964 15.353 29.269 1.00 7.43 211 LEU A N 1
ATOM 1559 C CA . LEU A 1 211 ? 2.167 14.549 29.371 1.00 7.05 211 LEU A CA 1
ATOM 1560 C C . LEU A 1 211 ? 2.943 15.042 30.590 1.00 7.21 211 LEU A C 1
ATOM 1561 O O . LEU A 1 211 ? 3.253 16.227 30.695 1.00 8.14 211 LEU A O 1
ATOM 1566 N N . PHE A 1 212 ? 3.233 14.139 31.516 1.00 7.24 212 PHE A N 1
ATOM 1567 C CA . PHE A 1 212 ? 3.981 14.471 32.718 1.00 7.49 212 PHE A CA 1
ATOM 1568 C C . PHE A 1 212 ? 5.332 13.778 32.685 1.00 7.95 212 PHE A C 1
ATOM 1569 O O . PHE A 1 212 ? 5.412 12.599 32.354 1.00 7.98 212 PHE A O 1
ATOM 1577 N N . VAL A 1 213 ? 6.384 14.503 33.038 1.00 7.43 213 VAL A N 1
ATOM 1578 C CA . VAL A 1 213 ? 7.713 13.916 33.112 1.00 7.55 213 VAL A CA 1
ATOM 1579 C C . VAL A 1 213 ? 8.298 14.264 34.474 1.00 7.74 213 VAL A C 1
ATOM 1580 O O . VAL A 1 213 ? 8.011 15.336 35.030 1.00 7.89 213 VAL A O 1
ATOM 1584 N N . ILE A 1 214 ? 9.059 13.333 35.035 1.00 7.89 214 ILE A N 1
ATOM 1585 C CA . ILE A 1 214 ? 9.709 13.533 36.322 1.00 8.91 214 ILE A CA 1
ATOM 1586 C C . ILE A 1 214 ? 11.209 13.406 36.116 1.00 8.98 214 ILE A C 1
ATOM 1587 O O . ILE A 1 214 ? 11.690 12.449 35.501 1.00 9.06 214 ILE A O 1
ATOM 1592 N N . GLY A 1 215 ? 11.931 14.423 36.553 1.00 9.51 215 GLY A N 1
ATOM 1593 C CA . GLY A 1 215 ? 13.368 14.402 36.440 1.00 9.52 215 GLY A CA 1
ATOM 1594 C C . GLY A 1 215 ? 13.956 13.771 37.675 1.00 9.13 215 GLY A C 1
ATOM 1595 O O . GLY A 1 215 ? 13.355 13.828 38.753 1.00 9.10 215 GLY A O 1
ATOM 1596 N N . ARG A 1 216 ? 15.143 13.203 37.529 1.00 8.92 216 ARG A N 1
ATOM 1597 C CA . ARG A 1 216 ? 15.802 12.554 38.646 1.00 8.88 216 ARG A CA 1
ATOM 1598 C C . ARG A 1 216 ? 16.064 13.533 39.791 1.00 8.90 216 ARG A C 1
ATOM 1599 O O . ARG A 1 216 ? 16.142 13.141 40.955 1.00 8.40 216 ARG A O 1
ATOM 1607 N N . ASP A 1 217 ? 16.145 14.818 39.460 1.00 8.64 217 ASP A N 1
ATOM 1608 C CA . ASP A 1 217 ? 16.391 15.865 40.453 1.00 9.48 217 ASP A CA 1
ATOM 1609 C C . ASP A 1 217 ? 15.123 16.326 41.176 1.00 9.35 217 ASP A C 1
ATOM 1610 O O . ASP A 1 217 ? 15.169 17.288 41.932 1.00 9.80 217 ASP A O 1
ATOM 1615 N N . GLY A 1 218 ? 13.997 15.670 40.907 1.00 9.37 218 GLY A N 1
ATOM 1616 C CA . GLY A 1 218 ? 12.748 16.032 41.563 1.00 9.38 218 GLY A CA 1
ATOM 1617 C C . GLY A 1 218 ? 11.906 17.046 40.812 1.00 9.61 218 GLY A C 1
ATOM 1618 O O . GLY A 1 218 ? 10.870 17.490 41.310 1.00 9.54 218 GLY A O 1
ATOM 1619 N N . LYS A 1 219 ? 12.323 17.402 39.606 1.00 9.71 219 LYS A N 1
ATOM 1620 C CA . LYS A 1 219 ? 11.589 18.375 38.813 1.00 10.63 219 LYS A CA 1
ATOM 1621 C C . LYS A 1 219 ? 10.479 17.719 38.002 1.00 9.83 219 LYS A C 1
ATOM 1622 O O . LYS A 1 219 ? 10.714 16.728 37.321 1.00 10.28 219 LYS A O 1
ATOM 1628 N N . VAL A 1 220 ? 9.281 18.280 38.074 1.00 9.11 220 VAL A N 1
ATOM 1629 C CA . VAL A 1 220 ? 8.133 17.769 37.339 1.00 8.70 220 VAL A CA 1
ATOM 1630 C C . VAL A 1 220 ? 7.728 18.811 36.302 1.00 8.66 220 VAL A C 1
ATOM 1631 O O . VAL A 1 220 ? 7.673 20.008 36.606 1.00 9.04 220 VAL A O 1
ATOM 1635 N N . ASN A 1 221 ? 7.490 18.355 35.076 1.00 8.55 221 ASN A N 1
ATOM 1636 C CA . ASN A 1 221 ? 7.040 19.225 33.991 1.00 8.94 221 ASN A CA 1
ATOM 1637 C C . ASN A 1 221 ? 5.773 18.605 33.428 1.00 8.68 221 ASN A C 1
ATOM 1638 O O . ASN A 1 221 ? 5.695 17.374 33.292 1.00 9.19 221 ASN A O 1
ATOM 1643 N N . MET A 1 222 ? 4.765 19.433 33.166 1.00 9.09 222 MET A N 1
ATOM 1644 C CA . MET A 1 222 ? 3.538 18.947 32.554 1.00 9.95 222 MET A CA 1
ATOM 1645 C C . MET A 1 222 ? 3.398 19.697 31.229 1.00 9.41 222 MET A C 1
ATOM 1646 O O . MET A 1 222 ? 3.586 20.920 31.151 1.00 9.42 222 MET A O 1
ATOM 1651 N N . ILE A 1 223 ? 3.159 18.924 30.184 1.00 8.79 223 ILE A N 1
ATOM 1652 C CA . ILE A 1 223 ? 3.070 19.406 28.822 1.00 8.94 223 ILE A CA 1
ATOM 1653 C C . ILE A 1 223 ? 1.671 19.199 28.254 1.00 8.38 223 ILE A C 1
ATOM 1654 O O . ILE A 1 223 ? 1.064 18.134 28.419 1.00 8.68 223 ILE A O 1
ATOM 1659 N N . ASP A 1 224 ? 1.139 20.241 27.625 1.00 8.52 224 ASP A N 1
ATOM 1660 C CA . ASP A 1 224 ? -0.187 20.184 27.027 1.00 8.77 224 ASP A CA 1
ATOM 1661 C C . ASP A 1 224 ? -0.061 19.771 25.560 1.00 8.87 224 ASP A C 1
ATOM 1662 O O . ASP A 1 224 ? 0.295 20.579 24.697 1.00 8.71 224 ASP A O 1
ATOM 1667 N N . LEU A 1 225 ? -0.393 18.520 25.280 1.00 8.87 225 LEU A N 1
ATOM 1668 C CA . LEU A 1 225 ? -0.300 18.001 23.928 1.00 9.43 225 LEU A CA 1
ATOM 1669 C C . LEU A 1 225 ? -1.291 18.610 22.929 1.00 9.82 225 LEU A C 1
ATOM 1670 O O . LEU A 1 225 ? -1.197 18.348 21.730 1.00 9.52 225 LEU A O 1
ATOM 1675 N N . TRP A 1 226 ? -2.252 19.396 23.409 1.00 9.89 226 TRP A N 1
ATOM 1676 C CA . TRP A 1 226 ? -3.230 20.019 22.521 1.00 10.62 226 TRP A CA 1
ATOM 1677 C C . TRP A 1 226 ? -2.736 21.324 21.909 1.00 11.27 226 TRP A C 1
ATOM 1678 O O . TRP A 1 226 ? -3.354 21.849 20.975 1.00 10.61 226 TRP A O 1
ATOM 1689 N N . MET A 1 227 ? -1.670 21.878 22.468 1.00 12.30 227 MET A N 1
ATOM 1690 C CA . MET A 1 227 ? -1.142 23.127 21.962 1.00 14.09 227 MET A CA 1
ATOM 1691 C C . MET A 1 227 ? -0.618 22.978 20.546 1.00 14.59 227 MET A C 1
ATOM 1692 O O . MET A 1 227 ? -0.121 21.914 20.172 1.00 13.91 227 MET A O 1
ATOM 1697 N N . LYS A 1 228 ? -0.698 24.045 19.780 1.00 15.80 228 LYS A N 1
ATOM 1698 C CA . LYS A 1 228 ? -0.195 24.036 18.416 1.00 17.25 228 LYS A CA 1
ATOM 1699 C C . LYS A 1 228 ? 1.263 23.574 18.478 1.00 17.31 228 LYS A C 1
ATOM 1700 O O . LYS A 1 228 ? 1.708 22.789 17.639 1.00 16.90 228 LYS A O 1
ATOM 1706 N N . GLU A 1 229 ? 1.998 24.109 19.453 1.00 16.60 229 GLU A N 1
ATOM 1707 C CA . GLU A 1 229 ? 3.386 23.748 19.688 1.00 16.40 229 GLU A CA 1
ATOM 1708 C C . GLU A 1 229 ? 3.436 23.302 21.148 1.00 14.56 229 GLU A C 1
ATOM 1709 O O . GLU A 1 229 ? 3.502 24.124 22.063 1.00 14.74 229 GLU A O 1
ATOM 1715 N N . PRO A 1 230 ? 3.303 21.985 21.387 1.00 13.45 230 PRO A N 1
ATOM 1716 C CA . PRO A 1 230 ? 3.341 21.471 22.763 1.00 12.82 230 PRO A CA 1
ATOM 1717 C C . PRO A 1 230 ? 4.588 21.909 23.527 1.00 13.17 230 PRO A C 1
ATOM 1718 O O . PRO A 1 230 ? 5.695 21.830 23.017 1.00 13.37 230 PRO A O 1
ATOM 1722 N N . THR A 1 231 ? 4.398 22.383 24.748 1.00 12.77 231 THR A N 1
ATOM 1723 C CA . THR A 1 231 ? 5.487 22.836 25.599 1.00 13.39 231 THR A CA 1
ATOM 1724 C C . THR A 1 231 ? 5.064 22.662 27.061 1.00 12.71 231 THR A C 1
ATOM 1725 O O . THR A 1 231 ? 3.924 22.283 27.344 1.00 14.16 231 THR A O 1
ATOM 1729 N N . THR A 1 232 ? 5.985 22.920 27.979 1.00 12.42 232 THR A N 1
ATOM 1730 C CA . THR A 1 232 ? 5.696 22.807 29.399 1.00 12.62 232 THR A CA 1
ATOM 1731 C C . THR A 1 232 ? 4.739 23.929 29.812 1.00 12.46 232 THR A C 1
ATOM 1732 O O . THR A 1 232 ? 5.065 25.115 29.666 1.00 14.07 232 THR A O 1
ATOM 1736 N N . VAL A 1 233 ? 3.550 23.565 30.286 1.00 10.40 233 VAL A N 1
ATOM 1737 C CA . VAL A 1 233 ? 2.579 24.559 30.733 1.00 9.43 233 VAL A CA 1
ATOM 1738 C C . VAL A 1 233 ? 2.688 24.826 32.237 1.00 9.13 233 VAL A C 1
ATOM 1739 O O . VAL A 1 233 ? 2.164 25.820 32.735 1.00 9.65 233 VAL A O 1
ATOM 1743 N N . ALA A 1 234 ? 3.387 23.947 32.949 1.00 8.54 234 ALA A N 1
ATOM 1744 C CA . ALA A 1 234 ? 3.587 24.084 34.388 1.00 8.31 234 ALA A CA 1
ATOM 1745 C C . ALA A 1 234 ? 4.736 23.207 34.832 1.00 8.74 234 ALA A C 1
ATOM 1746 O O . ALA A 1 234 ? 5.009 22.174 34.224 1.00 8.75 234 ALA A O 1
ATOM 1748 N N . GLU A 1 235 ? 5.424 23.634 35.886 1.00 8.97 235 GLU A N 1
ATOM 1749 C CA . GLU A 1 235 ? 6.532 22.873 36.431 1.00 9.04 235 GLU A CA 1
ATOM 1750 C C . GLU A 1 235 ? 6.601 23.103 37.930 1.00 8.93 235 GLU A C 1
ATOM 1751 O O . GLU A 1 235 ? 6.063 24.087 38.443 1.00 8.98 235 GLU A O 1
ATOM 1757 N N . ILE A 1 236 ? 7.235 22.173 38.627 1.00 8.89 236 ILE A N 1
ATOM 1758 C CA . ILE A 1 236 ? 7.388 22.280 40.067 1.00 8.91 236 ILE A CA 1
ATOM 1759 C C . ILE A 1 236 ? 8.456 21.285 40.501 1.00 8.95 236 ILE A C 1
ATOM 1760 O O . ILE A 1 236 ? 8.714 20.297 39.810 1.00 10.13 236 ILE A O 1
ATOM 1765 N N . LYS A 1 237 ? 9.133 21.591 41.599 1.00 8.63 237 LYS A N 1
ATOM 1766 C CA . LYS A 1 237 ? 10.148 20.707 42.147 1.00 8.78 237 LYS A CA 1
ATOM 1767 C C . LYS A 1 237 ? 9.519 20.105 43.403 1.00 8.38 237 LYS A C 1
ATOM 1768 O O . LYS A 1 237 ? 8.924 20.829 44.208 1.00 9.21 237 LYS A O 1
ATOM 1774 N N . ILE A 1 238 ? 9.619 18.786 43.546 1.00 8.50 238 ILE A N 1
ATOM 1775 C CA . ILE A 1 238 ? 9.006 18.096 44.681 1.00 8.45 238 ILE A CA 1
ATOM 1776 C C . ILE A 1 238 ? 9.961 17.385 45.638 1.00 8.22 238 ILE A C 1
ATOM 1777 O O . ILE A 1 238 ? 9.529 16.730 46.588 1.00 7.94 238 ILE A O 1
ATOM 1782 N N . GLY A 1 239 ? 11.257 17.532 45.389 1.00 7.92 239 GLY A N 1
ATOM 1783 C CA . GLY A 1 239 ? 12.256 16.907 46.232 1.00 8.38 239 GLY A CA 1
ATOM 1784 C C . GLY A 1 239 ? 13.615 17.115 45.608 1.00 8.32 239 GLY A C 1
ATOM 1785 O O . GLY A 1 239 ? 13.746 17.906 44.672 1.00 9.13 239 GLY A O 1
ATOM 1786 N N . SER A 1 240 ? 14.616 16.399 46.110 1.00 8.63 240 SER A N 1
ATOM 1787 C CA . SER A 1 240 ? 15.986 16.507 45.601 1.00 8.19 240 SER A CA 1
ATOM 1788 C C . SER A 1 240 ? 16.338 15.320 44.712 1.00 7.91 240 SER A C 1
ATOM 1789 O O . SER A 1 240 ? 17.241 15.411 43.881 1.00 7.71 240 SER A O 1
ATOM 1792 N N . GLU A 1 241 ? 15.692 14.183 44.965 1.00 7.35 241 GLU A N 1
ATOM 1793 C CA . GLU A 1 241 ? 15.913 12.968 44.179 1.00 7.33 241 GLU A CA 1
ATOM 1794 C C . GLU A 1 241 ? 14.562 12.293 44.037 1.00 7.28 241 GLU A C 1
ATOM 1795 O O . GLU A 1 241 ? 13.905 12.006 45.045 1.00 7.42 241 GLU A O 1
ATOM 1801 N N . ALA A 1 242 ? 14.141 12.051 42.802 1.00 6.94 242 ALA A N 1
ATOM 1802 C CA . ALA A 1 242 ? 12.853 11.421 42.548 1.00 7.21 242 ALA A CA 1
ATOM 1803 C C . ALA A 1 242 ? 12.946 10.600 41.272 1.00 7.33 242 ALA A C 1
ATOM 1804 O O . ALA A 1 242 ? 13.734 10.920 40.378 1.00 7.47 242 ALA A O 1
ATOM 1806 N N . ARG A 1 243 ? 12.115 9.569 41.161 1.00 7.16 243 ARG A N 1
ATOM 1807 C CA . ARG A 1 243 ? 12.118 8.718 39.971 1.00 7.30 243 ARG A CA 1
ATOM 1808 C C . ARG A 1 243 ? 10.732 8.305 39.486 1.00 7.49 243 ARG A C 1
ATOM 1809 O O . ARG A 1 243 ? 10.620 7.679 38.429 1.00 8.57 243 ARG A O 1
ATOM 1817 N N . SER A 1 244 ? 9.682 8.650 40.226 1.00 7.27 244 SER A N 1
ATOM 1818 C CA . SER A 1 244 ? 8.349 8.212 39.847 1.00 7.61 244 SER A CA 1
ATOM 1819 C C . SER A 1 244 ? 7.258 9.265 39.825 1.00 7.51 244 SER A C 1
ATOM 1820 O O . SER A 1 244 ? 7.295 10.265 40.550 1.00 7.58 244 SER A O 1
ATOM 1823 N N . ILE A 1 245 ? 6.287 9.029 38.954 1.00 6.77 245 ILE A N 1
ATOM 1824 C CA . ILE A 1 245 ? 5.152 9.919 38.788 1.00 7.17 245 ILE A CA 1
ATOM 1825 C C . ILE A 1 245 ? 4.037 9.114 38.156 1.00 6.74 245 ILE A C 1
ATOM 1826 O O . ILE A 1 245 ? 4.293 8.119 37.482 1.00 7.32 245 ILE A O 1
ATOM 1831 N N . GLU A 1 246 ? 2.802 9.494 38.455 1.00 6.87 246 GLU A N 1
ATOM 1832 C CA . GLU A 1 246 ? 1.634 8.834 37.884 1.00 6.90 246 GLU A CA 1
ATOM 1833 C C . GLU A 1 246 ? 0.457 9.786 37.938 1.00 7.34 246 GLU A C 1
ATOM 1834 O O . GLU A 1 246 ? 0.479 10.785 38.663 1.00 6.45 246 GLU A O 1
ATOM 1840 N N . THR A 1 247 ? -0.554 9.490 37.132 1.00 6.70 247 THR A N 1
ATOM 1841 C CA . THR A 1 247 ? -1.765 10.298 37.046 1.00 6.36 247 THR A CA 1
ATOM 1842 C C . THR A 1 247 ? -2.982 9.510 37.542 1.00 7.27 247 THR A C 1
ATOM 1843 O O . THR A 1 247 ? -2.958 8.280 37.578 1.00 6.53 247 THR A O 1
ATOM 1847 N N . SER A 1 248 ? -4.044 10.222 37.915 1.00 6.50 248 SER A N 1
ATOM 1848 C CA . SER A 1 248 ? -5.266 9.576 38.395 1.00 8.05 248 SER A CA 1
ATOM 1849 C C . SER A 1 248 ? -5.964 8.822 37.265 1.00 9.15 248 SER A C 1
ATOM 1850 O O . SER A 1 248 ? -6.235 9.390 36.201 1.00 9.16 248 SER A O 1
ATOM 1853 N N . LYS A 1 249 ? -6.294 7.556 37.507 1.00 7.74 249 LYS A N 1
ATOM 1854 C CA . LYS A 1 249 ? -6.900 6.729 36.479 1.00 8.22 249 LYS A CA 1
ATOM 1855 C C . LYS A 1 249 ? -8.253 6.103 36.789 1.00 8.81 249 LYS A C 1
ATOM 1856 O O . LYS A 1 249 ? -8.757 5.293 36.017 1.00 9.19 249 LYS A O 1
ATOM 1862 N N . MET A 1 250 ? -8.855 6.493 37.904 1.00 8.27 250 MET A N 1
ATOM 1863 C CA . MET A 1 250 ? -10.166 5.970 38.262 1.00 9.21 250 MET A CA 1
ATOM 1864 C C . MET A 1 250 ? -11.182 6.722 37.398 1.00 9.88 250 MET A C 1
ATOM 1865 O O . MET A 1 250 ? -11.075 7.941 37.230 1.00 8.87 250 MET A O 1
ATOM 1870 N N . GLU A 1 251 ? -12.157 6.012 36.840 1.00 11.05 251 GLU A N 1
ATOM 1871 C CA . GLU A 1 251 ? -13.178 6.659 36.021 1.00 12.89 251 GLU A CA 1
ATOM 1872 C C . GLU A 1 251 ? -13.836 7.772 36.829 1.00 12.47 251 GLU A C 1
ATOM 1873 O O . GLU A 1 251 ? -14.176 7.588 37.996 1.00 12.59 251 GLU A O 1
ATOM 1879 N N . GLY A 1 252 ? -13.981 8.934 36.201 1.00 12.21 252 GLY A N 1
ATOM 1880 C CA . GLY A 1 252 ? -14.572 10.079 36.868 1.00 12.00 252 GLY A CA 1
ATOM 1881 C C . GLY A 1 252 ? -13.519 11.008 37.454 1.00 11.48 252 GLY A C 1
ATOM 1882 O O . GLY A 1 252 ? -13.813 12.147 37.796 1.00 12.94 252 GLY A O 1
ATOM 1883 N N . TRP A 1 253 ? -12.280 10.533 37.535 1.00 10.73 253 TRP A N 1
ATOM 1884 C CA . TRP A 1 253 ? -11.183 11.323 38.084 1.00 10.03 253 TRP A CA 1
ATOM 1885 C C . TRP A 1 253 ? -10.110 11.610 37.042 1.00 10.20 253 TRP A C 1
ATOM 1886 O O . TRP A 1 253 ? -8.973 11.952 37.379 1.00 9.61 253 TRP A O 1
ATOM 1897 N N . GLU A 1 254 ? -10.485 11.510 35.775 1.00 10.57 254 GLU A N 1
ATOM 1898 C CA . GLU A 1 254 ? -9.554 11.764 34.691 1.00 11.06 254 GLU A CA 1
ATOM 1899 C C . GLU A 1 254 ? -9.019 13.184 34.785 1.00 11.16 254 GLU A C 1
ATOM 1900 O O . GLU A 1 254 ? -9.780 14.134 34.970 1.00 10.86 254 GLU A O 1
ATOM 1906 N N . ASP A 1 255 ? -7.702 13.308 34.666 1.00 11.05 255 ASP A N 1
ATOM 1907 C CA . ASP A 1 255 ? -7.001 14.583 34.691 1.00 11.61 255 ASP A CA 1
ATOM 1908 C C . ASP A 1 255 ? -7.075 15.372 36.002 1.00 10.84 255 ASP A C 1
ATOM 1909 O O . ASP A 1 255 ? -6.573 16.490 36.073 1.00 11.56 255 ASP A O 1
ATOM 1914 N N . LYS A 1 256 ? -7.606 14.770 37.056 1.00 9.84 256 LYS A N 1
ATOM 1915 C CA . LYS A 1 256 ? -7.726 15.468 38.326 1.00 9.71 256 LYS A CA 1
ATOM 1916 C C . LYS A 1 256 ? -6.438 15.636 39.118 1.00 9.13 256 LYS A C 1
ATOM 1917 O O . LYS A 1 256 ? -6.178 16.703 39.680 1.00 8.86 256 LYS A O 1
ATOM 1923 N N . TYR A 1 257 ? -5.628 14.586 39.171 1.00 8.00 257 TYR A N 1
ATOM 1924 C CA . TYR A 1 257 ? -4.394 14.626 39.948 1.00 7.77 257 TYR A CA 1
ATOM 1925 C C . TYR A 1 257 ? -3.219 13.921 39.314 1.00 7.50 257 TYR A C 1
ATOM 1926 O O . TYR A 1 257 ? -3.359 13.079 38.421 1.00 7.33 257 TYR A O 1
ATOM 1935 N N . ALA A 1 258 ? -2.054 14.283 39.829 1.00 7.37 258 ALA A N 1
ATOM 1936 C CA . ALA A 1 258 ? -0.787 13.661 39.475 1.00 7.15 258 ALA A CA 1
ATOM 1937 C C . ALA A 1 258 ? -0.109 13.450 40.828 1.00 7.12 258 ALA A C 1
ATOM 1938 O O . ALA A 1 258 ? -0.424 14.130 41.814 1.00 7.97 258 ALA A O 1
ATOM 1940 N N . ILE A 1 259 ? 0.764 12.458 40.895 1.00 6.25 259 ILE A N 1
ATOM 1941 C CA . ILE A 1 259 ? 1.470 12.180 42.135 1.00 6.68 259 ILE A CA 1
ATOM 1942 C C . ILE A 1 259 ? 2.923 11.884 41.796 1.00 7.19 259 ILE A C 1
ATOM 1943 O O . ILE A 1 259 ? 3.200 11.256 40.769 1.00 6.90 259 ILE A O 1
ATOM 1948 N N . ALA A 1 260 ? 3.846 12.416 42.595 1.00 6.28 260 ALA A N 1
ATOM 1949 C CA . ALA A 1 260 ? 5.268 12.167 42.391 1.00 7.18 260 ALA A CA 1
ATOM 1950 C C . ALA A 1 260 ? 5.844 11.502 43.630 1.00 7.67 260 ALA A C 1
ATOM 1951 O O . ALA A 1 260 ? 5.392 11.751 44.757 1.00 7.64 260 ALA A O 1
ATOM 1953 N N . GLY A 1 261 ? 6.821 10.629 43.404 1.00 6.85 261 GLY A N 1
ATOM 1954 C CA . GLY A 1 261 ? 7.470 9.920 44.489 1.00 7.75 261 GLY A CA 1
ATOM 1955 C C . GLY A 1 261 ? 8.935 10.311 44.542 1.00 7.67 261 GLY A C 1
ATOM 1956 O O . GLY A 1 261 ? 9.595 10.427 43.501 1.00 8.25 261 GLY A O 1
ATOM 1957 N N . ALA A 1 262 ? 9.442 10.521 45.751 1.00 7.78 262 ALA A N 1
ATOM 1958 C CA . ALA A 1 262 ? 10.821 10.926 45.942 1.00 7.73 262 ALA A CA 1
ATOM 1959 C C . ALA A 1 262 ? 11.633 9.937 46.764 1.00 7.65 262 ALA A C 1
ATOM 1960 O O . ALA A 1 262 ? 11.090 9.180 47.586 1.00 8.36 262 ALA A O 1
ATOM 1962 N N . TYR A 1 263 ? 12.938 9.937 46.500 1.00 7.75 263 TYR A N 1
ATOM 1963 C CA . TYR A 1 263 ? 13.922 9.146 47.229 1.00 7.69 263 TYR A CA 1
ATOM 1964 C C . TYR A 1 263 ? 14.345 10.051 48.401 1.00 7.73 263 TYR A C 1
ATOM 1965 O O . TYR A 1 263 ? 14.508 9.590 49.532 1.00 8.14 263 TYR A O 1
ATOM 1974 N N . TRP A 1 264 ? 14.618 11.319 48.104 1.00 7.49 264 TRP A N 1
ATOM 1975 C CA . TRP A 1 264 ? 14.975 12.279 49.144 1.00 7.42 264 TRP A CA 1
ATOM 1976 C C . TRP A 1 264 ? 14.320 13.619 48.865 1.00 7.91 264 TRP A C 1
ATOM 1977 O O . TRP A 1 264 ? 14.417 14.130 47.746 1.00 7.71 264 TRP A O 1
ATOM 1988 N N . PRO A 1 265 ? 13.537 14.128 49.819 1.00 7.65 265 PRO A N 1
ATOM 1989 C CA . PRO A 1 265 ? 13.237 13.498 51.122 1.00 7.31 265 PRO A CA 1
ATOM 1990 C C . PRO A 1 265 ? 12.339 12.288 50.827 1.00 7.37 265 PRO A C 1
ATOM 1991 O O . PRO A 1 265 ? 11.799 12.175 49.733 1.00 7.57 265 PRO A O 1
ATOM 1995 N N . PRO A 1 266 ? 12.231 11.344 51.800 1.00 7.81 266 PRO A N 1
ATOM 1996 C CA . PRO A 1 266 ? 11.353 10.178 51.580 1.00 7.38 266 PRO A CA 1
ATOM 1997 C C . PRO A 1 266 ? 9.915 10.657 51.705 1.00 7.20 266 PRO A C 1
ATOM 1998 O O . PRO A 1 266 ? 9.389 10.825 52.811 1.00 7.10 266 PRO A O 1
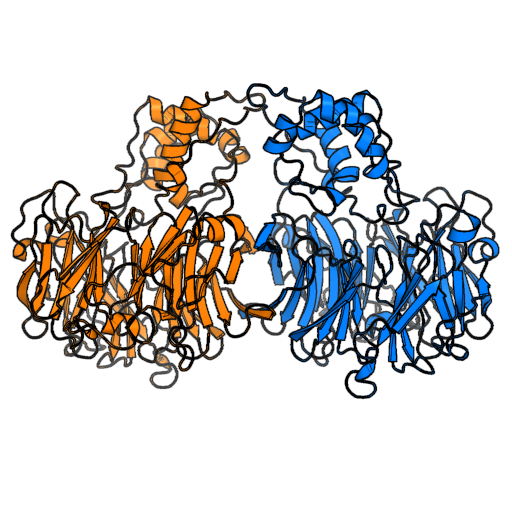ATOM 2002 N N . GLN A 1 267 ? 9.288 10.928 50.562 1.00 6.85 267 GLN A N 1
ATOM 2003 C CA . GLN A 1 267 ? 7.927 11.442 50.561 1.00 7.14 267 GLN A CA 1
ATOM 2004 C C . GLN A 1 267 ? 7.300 11.339 49.189 1.00 7.34 267 GLN A C 1
ATOM 2005 O O . GLN A 1 267 ? 7.985 11.078 48.186 1.00 7.61 267 GLN A O 1
ATOM 2011 N N . TYR A 1 268 ? 5.978 11.458 49.161 1.00 7.55 268 TYR A N 1
ATOM 2012 C CA . TYR A 1 268 ? 5.254 11.507 47.901 1.00 7.55 268 TYR A CA 1
ATOM 2013 C C . TYR A 1 268 ? 4.403 12.760 47.955 1.00 7.46 268 TYR A C 1
ATOM 2014 O O . TYR A 1 268 ? 4.060 13.260 49.034 1.00 7.05 268 TYR A O 1
ATOM 2023 N N . VAL A 1 269 ? 4.109 13.301 46.782 1.00 7.48 269 VAL A N 1
ATOM 2024 C CA . VAL A 1 269 ? 3.356 14.545 46.689 1.00 8.70 269 VAL A CA 1
ATOM 2025 C C . VAL A 1 269 ? 2.229 14.455 45.667 1.00 8.02 269 VAL A C 1
ATOM 2026 O O . VAL A 1 269 ? 2.461 14.082 44.512 1.00 7.67 269 VAL A O 1
ATOM 2030 N N . ILE A 1 270 ? 1.020 14.810 46.089 1.00 7.78 270 ILE A N 1
ATOM 2031 C CA . ILE A 1 270 ? -0.129 14.815 45.194 1.00 7.70 270 ILE A CA 1
ATOM 2032 C C . ILE A 1 270 ? -0.306 16.261 44.729 1.00 7.10 270 ILE A C 1
ATOM 2033 O O . ILE A 1 270 ? -0.352 17.195 45.551 1.00 8.12 270 ILE A O 1
ATOM 2038 N N . MET A 1 271 ? -0.379 16.424 43.410 1.00 7.16 271 MET A N 1
ATOM 2039 C CA . MET A 1 271 ? -0.502 17.717 42.747 1.00 7.95 271 MET A CA 1
ATOM 2040 C C . MET A 1 271 ? -1.762 17.825 41.900 1.00 7.65 271 MET A C 1
ATOM 2041 O O . MET A 1 271 ? -2.270 16.823 41.388 1.00 7.30 271 MET A O 1
ATOM 2046 N N . ASP A 1 272 ? -2.247 19.052 41.745 1.00 8.44 272 ASP A N 1
ATOM 2047 C CA . ASP A 1 272 ? -3.409 19.329 40.916 1.00 9.11 272 ASP A CA 1
ATOM 2048 C C . ASP A 1 272 ? -3.020 18.878 39.509 1.00 8.93 272 ASP A C 1
ATOM 2049 O O . ASP A 1 272 ? -1.970 19.269 38.991 1.00 8.29 272 ASP A O 1
ATOM 2054 N N . GLY A 1 273 ? -3.889 18.092 38.875 1.00 9.05 273 GLY A N 1
ATOM 2055 C CA . GLY A 1 273 ? -3.601 17.567 37.546 1.00 10.19 273 GLY A CA 1
ATOM 2056 C C . GLY A 1 273 ? -3.590 18.567 36.408 1.00 11.28 273 GLY A C 1
ATOM 2057 O O . GLY A 1 273 ? -3.155 18.242 35.306 1.00 10.78 273 GLY A O 1
ATOM 2058 N N . GLU A 1 274 ? -4.084 19.769 36.667 1.00 12.35 274 GLU A N 1
ATOM 2059 C CA . GLU A 1 274 ? -4.127 20.799 35.638 1.00 13.85 274 GLU A CA 1
ATOM 2060 C C . GLU A 1 274 ? -3.082 21.889 35.814 1.00 12.82 274 GLU A C 1
ATOM 2061 O O . GLU A 1 274 ? -2.653 22.487 34.837 1.00 12.59 274 GLU A O 1
ATOM 2067 N N . THR A 1 275 ? -2.670 22.143 37.051 1.00 12.04 275 THR A N 1
ATOM 2068 C CA . THR A 1 275 ? -1.715 23.217 37.320 1.00 11.40 275 THR A CA 1
ATOM 2069 C C . THR A 1 275 ? -0.442 22.795 38.032 1.00 10.82 275 THR A C 1
ATOM 2070 O O . THR A 1 275 ? 0.507 23.578 38.107 1.00 10.96 275 THR A O 1
ATOM 2074 N N . LEU A 1 276 ? -0.443 21.581 38.586 1.00 10.04 276 LEU A N 1
ATOM 2075 C CA . LEU A 1 276 ? 0.678 21.049 39.369 1.00 9.93 276 LEU A CA 1
ATOM 2076 C C . LEU A 1 276 ? 0.735 21.669 40.767 1.00 9.59 276 LEU A C 1
ATOM 2077 O O . LEU A 1 276 ? 1.688 21.439 41.502 1.00 9.65 276 LEU A O 1
ATOM 2082 N N . GLU A 1 277 ? -0.302 22.403 41.162 1.00 9.67 277 GLU A N 1
ATOM 2083 C CA . GLU A 1 277 ? -0.294 22.995 42.498 1.00 10.13 277 GLU A CA 1
ATOM 2084 C C . GLU A 1 277 ? -0.105 21.864 43.505 1.00 9.80 277 GLU A C 1
ATOM 2085 O O . GLU A 1 277 ? -0.821 20.863 43.463 1.00 9.36 277 GLU A O 1
ATOM 2091 N N . PRO A 1 278 ? 0.876 22.001 44.411 1.00 9.41 278 PRO A N 1
ATOM 2092 C CA . PRO A 1 278 ? 1.113 20.953 45.407 1.00 9.32 278 PRO A CA 1
ATOM 2093 C C . PRO A 1 278 ? 0.004 20.963 46.445 1.00 9.53 278 PRO A C 1
ATOM 2094 O O . PRO A 1 278 ? -0.211 21.966 47.121 1.00 10.58 278 PRO A O 1
ATOM 2098 N N . LYS A 1 279 ? -0.704 19.846 46.549 1.00 9.03 279 LYS A N 1
ATOM 2099 C CA . LYS A 1 279 ? -1.825 19.731 47.470 1.00 9.65 279 LYS A CA 1
ATOM 2100 C C . LYS A 1 279 ? -1.555 18.959 48.752 1.00 9.90 279 LYS A C 1
ATOM 2101 O O . LYS A 1 279 ? -2.022 19.349 49.822 1.00 9.78 279 LYS A O 1
ATOM 2107 N N . LYS A 1 280 ? -0.817 17.863 48.665 1.00 9.16 280 LYS A N 1
ATOM 2108 C CA . LYS A 1 280 ? -0.573 17.061 49.857 1.00 9.42 280 LYS A CA 1
ATOM 2109 C C . LYS A 1 280 ? 0.776 16.390 49.786 1.00 9.02 280 LYS A C 1
ATOM 2110 O O . LYS A 1 280 ? 1.111 15.756 48.781 1.00 9.39 280 LYS A O 1
ATOM 2116 N N . ILE A 1 281 ? 1.564 16.571 50.838 1.00 7.97 281 ILE A N 1
ATOM 2117 C CA . ILE A 1 281 ? 2.869 15.938 50.930 1.00 7.93 281 ILE A CA 1
ATOM 2118 C C . ILE A 1 281 ? 2.764 14.907 52.049 1.00 7.53 281 ILE A C 1
ATOM 2119 O O . ILE A 1 281 ? 2.272 15.213 53.140 1.00 7.68 281 ILE A O 1
ATOM 2124 N N . GLN A 1 282 ? 3.205 13.684 51.776 1.00 7.29 282 GLN A N 1
ATOM 2125 C CA . GLN A 1 282 ? 3.164 12.621 52.771 1.00 7.50 282 GLN A CA 1
ATOM 2126 C C . GLN A 1 282 ? 4.547 12.029 52.946 1.00 7.48 282 GLN A C 1
ATOM 2127 O O . GLN A 1 282 ? 5.173 11.594 51.976 1.00 7.19 282 GLN A O 1
ATOM 2133 N N . SER A 1 283 ? 5.031 12.049 54.175 1.00 7.08 283 SER A N 1
ATOM 2134 C CA . SER A 1 283 ? 6.316 11.465 54.495 1.00 7.67 283 SER A CA 1
ATOM 2135 C C . SER A 1 283 ? 6.166 9.943 54.461 1.00 7.26 283 SER A C 1
ATOM 2136 O O . SER A 1 283 ? 5.106 9.414 54.801 1.00 7.75 283 SER A O 1
ATOM 2139 N N . THR A 1 284 ? 7.217 9.247 54.038 1.00 7.38 284 THR A N 1
ATOM 2140 C CA . THR A 1 284 ? 7.197 7.788 54.005 1.00 7.72 284 THR A CA 1
ATOM 2141 C C . THR A 1 284 ? 8.090 7.213 55.105 1.00 8.46 284 THR A C 1
ATOM 2142 O O . THR A 1 284 ? 8.332 6.007 55.147 1.00 8.33 284 THR A O 1
ATOM 2146 N N . ARG A 1 285 ? 8.639 8.082 55.955 1.00 8.35 285 ARG A N 1
ATOM 2147 C CA . ARG A 1 285 ? 9.441 7.609 57.085 1.00 9.48 285 ARG A CA 1
ATOM 2148 C C . ARG A 1 285 ? 8.506 6.720 57.896 1.00 8.93 285 ARG A C 1
ATOM 2149 O O . ARG A 1 285 ? 7.337 7.051 58.071 1.00 9.62 285 ARG A O 1
ATOM 2157 N N . GLY A 1 286 ? 9.002 5.603 58.399 1.00 8.95 286 GLY A N 1
ATOM 2158 C CA . GLY A 1 286 ? 8.112 4.741 59.148 1.00 9.72 286 GLY A CA 1
ATOM 2159 C C . GLY A 1 286 ? 8.751 3.442 59.566 1.00 9.33 286 GLY A C 1
ATOM 2160 O O . GLY A 1 286 ? 9.966 3.302 59.536 1.00 9.23 286 GLY A O 1
ATOM 2161 N N . MET A 1 287 ? 7.913 2.470 59.890 1.00 10.32 287 MET A N 1
ATOM 2162 C CA . MET A 1 287 ? 8.364 1.166 60.370 1.00 9.87 287 MET A CA 1
ATOM 2163 C C . MET A 1 287 ? 8.411 0.084 59.302 1.00 9.76 287 MET A C 1
ATOM 2164 O O . MET A 1 287 ? 7.532 0.028 58.443 1.00 10.27 287 MET A O 1
ATOM 2169 N N . THR A 1 288 ? 9.411 -0.788 59.364 1.00 9.89 288 THR A N 1
ATOM 2170 C CA . THR A 1 288 ? 9.499 -1.903 58.430 1.00 10.71 288 THR A CA 1
ATOM 2171 C C . THR A 1 288 ? 8.329 -2.834 58.761 1.00 11.35 288 THR A C 1
ATOM 2172 O O . THR A 1 288 ? 7.996 -3.021 59.929 1.00 12.61 288 THR A O 1
ATOM 2176 N N . TYR A 1 289 ? 7.753 -3.465 57.750 1.00 11.53 289 TYR A N 1
ATOM 2177 C CA . TYR A 1 289 ? 6.594 -4.328 57.969 1.00 12.07 289 TYR A CA 1
ATOM 2178 C C . TYR A 1 289 ? 6.852 -5.577 58.809 1.00 12.68 289 TYR A C 1
ATOM 2179 O O . TYR A 1 289 ? 5.985 -5.986 59.581 1.00 13.12 289 TYR A O 1
ATOM 2188 N N . ASP A 1 290 ? 8.005 -6.209 58.611 1.00 14.03 290 ASP A N 1
ATOM 2189 C CA . ASP A 1 290 ? 8.314 -7.446 59.321 1.00 15.55 290 ASP A CA 1
ATOM 2190 C C . ASP A 1 290 ? 8.921 -7.334 60.707 1.00 16.36 290 ASP A C 1
ATOM 2191 O O . ASP A 1 290 ? 8.354 -7.835 61.663 1.00 16.78 290 ASP A O 1
ATOM 2196 N N . GLU A 1 291 ? 10.075 -6.700 60.827 1.00 17.06 291 GLU A N 1
ATOM 2197 C CA . GLU A 1 291 ? 10.717 -6.577 62.136 1.00 18.04 291 GLU A CA 1
ATOM 2198 C C . GLU A 1 291 ? 10.132 -5.410 62.926 1.00 16.75 291 GLU A C 1
ATOM 2199 O O . GLU A 1 291 ? 10.431 -5.244 64.109 1.00 17.11 291 GLU A O 1
ATOM 2205 N N . GLN A 1 292 ? 9.327 -4.591 62.257 1.00 15.37 292 GLN A N 1
ATOM 2206 C CA . GLN A 1 292 ? 8.713 -3.422 62.874 1.00 12.99 292 GLN A CA 1
ATOM 2207 C C . GLN A 1 292 ? 9.737 -2.577 63.641 1.00 12.46 292 GLN A C 1
ATOM 2208 O O . GLN A 1 292 ? 9.702 -2.409 64.869 1.00 12.14 292 GLN A O 1
ATOM 2214 N N . GLU A 1 293 ? 10.688 -2.072 62.859 1.00 11.64 293 GLU A N 1
ATOM 2215 C CA . GLU A 1 293 ? 11.758 -1.223 63.333 1.00 11.56 293 GLU A CA 1
ATOM 2216 C C . GLU A 1 293 ? 11.699 0.048 62.490 1.00 10.68 293 GLU A C 1
ATOM 2217 O O . GLU A 1 293 ? 11.369 -0.001 61.295 1.00 10.16 293 GLU A O 1
ATOM 2223 N N . TYR A 1 294 ? 11.984 1.190 63.106 1.00 9.35 294 TYR A N 1
ATOM 2224 C CA . TYR A 1 294 ? 11.948 2.467 62.408 1.00 8.95 294 TYR A CA 1
ATOM 2225 C C . TYR A 1 294 ? 13.031 2.545 61.350 1.00 8.57 294 TYR A C 1
ATOM 2226 O O . TYR A 1 294 ? 14.178 2.158 61.574 1.00 8.84 294 TYR A O 1
ATOM 2235 N N . HIS A 1 295 ? 12.649 3.048 60.185 1.00 8.47 295 HIS A N 1
ATOM 2236 C CA . HIS A 1 295 ? 13.573 3.246 59.082 1.00 7.45 295 HIS A CA 1
ATOM 2237 C C . HIS A 1 295 ? 13.429 4.706 58.685 1.00 7.67 295 HIS A C 1
ATOM 2238 O O . HIS A 1 295 ? 12.360 5.154 58.277 1.00 7.79 295 HIS A O 1
ATOM 2245 N N . PRO A 1 296 ? 14.532 5.459 58.746 1.00 8.00 296 PRO A N 1
ATOM 2246 C CA . PRO A 1 296 ? 14.520 6.879 58.413 1.00 7.81 296 PRO A CA 1
ATOM 2247 C C . PRO A 1 296 ? 14.604 7.268 56.943 1.00 7.73 296 PRO A C 1
ATOM 2248 O O . PRO A 1 296 ? 14.529 8.452 56.630 1.00 7.87 296 PRO A O 1
ATOM 2252 N N . GLU A 1 297 ? 14.726 6.296 56.049 1.00 7.85 297 GLU A N 1
ATOM 2253 C CA . GLU A 1 297 ? 14.868 6.620 54.633 1.00 7.58 297 GLU A CA 1
ATOM 2254 C C . GLU A 1 297 ? 14.139 5.628 53.708 1.00 7.49 297 GLU A C 1
ATOM 2255 O O . GLU A 1 297 ? 14.764 4.948 52.899 1.00 7.51 297 GLU A O 1
ATOM 2261 N N . PRO A 1 298 ? 12.800 5.510 53.848 1.00 6.88 298 PRO A N 1
ATOM 2262 C CA . PRO A 1 298 ? 12.068 4.575 52.984 1.00 7.29 298 PRO A CA 1
ATOM 2263 C C . PRO A 1 298 ? 11.702 5.270 51.694 1.00 7.04 298 PRO A C 1
ATOM 2264 O O . PRO A 1 298 ? 10.801 6.104 51.639 1.00 7.67 298 PRO A O 1
ATOM 2268 N N . ARG A 1 299 ? 12.457 4.959 50.654 1.00 6.84 299 ARG A N 1
ATOM 2269 C CA . ARG A 1 299 ? 12.253 5.573 49.356 1.00 6.96 299 ARG A CA 1
ATOM 2270 C C . ARG A 1 299 ? 10.999 5.129 48.622 1.00 7.31 299 ARG A C 1
ATOM 2271 O O . ARG A 1 299 ? 10.594 3.960 48.696 1.00 6.77 299 ARG A O 1
ATOM 2279 N N . VAL A 1 300 ? 10.386 6.064 47.909 1.00 6.10 300 VAL A N 1
ATOM 2280 C CA . VAL A 1 300 ? 9.222 5.732 47.106 1.00 6.65 300 VAL A CA 1
ATOM 2281 C C . VAL A 1 300 ? 9.770 5.192 45.784 1.00 6.69 300 VAL A C 1
ATOM 2282 O O . VAL A 1 300 ? 10.693 5.763 45.193 1.00 6.60 300 VAL A O 1
ATOM 2286 N N . ALA A 1 301 ? 9.269 4.034 45.380 1.00 6.65 301 ALA A N 1
ATOM 2287 C CA . ALA A 1 301 ? 9.698 3.433 44.132 1.00 6.37 301 ALA A CA 1
ATOM 2288 C C . ALA A 1 301 ? 8.562 3.625 43.119 1.00 6.42 301 ALA A C 1
ATOM 2289 O O . ALA A 1 301 ? 8.083 4.742 42.941 1.00 7.55 301 ALA A O 1
ATOM 2291 N N . ALA A 1 302 ? 8.088 2.563 42.484 1.00 6.64 302 ALA A N 1
ATOM 2292 C CA . ALA A 1 302 ? 7.014 2.727 41.505 1.00 6.83 302 ALA A CA 1
ATOM 2293 C C . ALA A 1 302 ? 5.707 3.246 42.098 1.00 6.45 302 ALA A C 1
ATOM 2294 O O . ALA A 1 302 ? 5.387 2.966 43.255 1.00 7.44 302 ALA A O 1
ATOM 2296 N N . ILE A 1 303 ? 4.980 4.024 41.303 1.00 6.93 303 ILE A N 1
ATOM 2297 C CA . ILE A 1 303 ? 3.666 4.509 41.695 1.00 6.42 303 ILE A CA 1
ATOM 2298 C C . ILE A 1 303 ? 2.716 4.197 40.542 1.00 6.63 303 ILE A C 1
ATOM 2299 O O . ILE A 1 303 ? 3.022 4.471 39.384 1.00 7.20 303 ILE A O 1
ATOM 2304 N N . LEU A 1 304 ? 1.624 3.509 40.844 1.00 6.43 304 LEU A N 1
ATOM 2305 C CA . LEU A 1 304 ? 0.626 3.195 39.839 1.00 6.43 304 LEU A CA 1
ATOM 2306 C C . LEU A 1 304 ? -0.681 3.838 40.277 1.00 6.36 304 LEU A C 1
ATOM 2307 O O . LEU A 1 304 ? -0.750 4.480 41.328 1.00 7.01 304 LEU A O 1
ATOM 2312 N N . ALA A 1 305 ? -1.713 3.694 39.457 1.00 6.80 305 ALA A N 1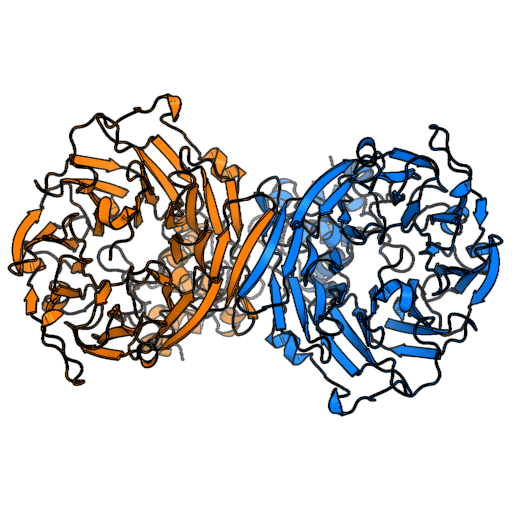
ATOM 2313 C CA . ALA A 1 305 ? -3.013 4.279 39.751 1.00 6.85 305 ALA A CA 1
ATOM 2314 C C . ALA A 1 305 ? -4.084 3.215 39.625 1.00 6.76 305 ALA A C 1
ATOM 2315 O O . ALA A 1 305 ? -4.138 2.480 38.643 1.00 7.61 305 ALA A O 1
ATOM 2317 N N . SER A 1 306 ? -4.939 3.135 40.633 1.00 7.09 306 SER A N 1
ATOM 2318 C CA . SER A 1 306 ? -6.016 2.162 40.636 1.00 7.01 306 SER A CA 1
ATOM 2319 C C . SER A 1 306 ? -7.069 2.476 39.581 1.00 6.80 306 SER A C 1
ATOM 2320 O O . SER A 1 306 ? -7.377 3.635 39.317 1.00 7.90 306 SER A O 1
ATOM 2323 N N . HIS A 1 307 ? -7.648 1.420 39.024 1.00 7.69 307 HIS A N 1
ATOM 2324 C CA . HIS A 1 307 ? -8.724 1.517 38.049 1.00 7.46 307 HIS A CA 1
ATOM 2325 C C . HIS A 1 307 ? -10.013 1.093 38.755 1.00 7.31 307 HIS A C 1
ATOM 2326 O O . HIS A 1 307 ? -11.083 1.131 38.165 1.00 7.52 307 HIS A O 1
ATOM 2333 N N . TYR A 1 308 ? -9.898 0.635 39.998 1.00 7.84 308 TYR A N 1
ATOM 2334 C CA . TYR A 1 308 ? -11.064 0.181 40.743 1.00 8.12 308 TYR A CA 1
ATOM 2335 C C . TYR A 1 308 ? -11.559 1.146 41.799 1.00 8.82 308 TYR A C 1
ATOM 2336 O O . TYR A 1 308 ? -12.729 1.115 42.177 1.00 9.59 308 TYR A O 1
ATOM 2345 N N . ARG A 1 309 ? -10.645 1.944 42.338 1.00 8.86 309 ARG A N 1
ATOM 2346 C CA . ARG A 1 309 ? -10.969 2.931 43.361 1.00 8.78 309 ARG A CA 1
ATOM 2347 C C . ARG A 1 309 ? -10.171 4.200 43.056 1.00 7.90 309 ARG A C 1
ATOM 2348 O O . ARG A 1 309 ? -9.181 4.148 42.312 1.00 7.47 309 ARG A O 1
ATOM 2356 N N . PRO A 1 310 ? -10.620 5.363 43.569 1.00 7.79 310 PRO A N 1
ATOM 2357 C CA . PRO A 1 310 ? -9.921 6.635 43.339 1.00 7.46 310 PRO A CA 1
ATOM 2358 C C . PRO A 1 310 ? -8.687 6.688 44.241 1.00 6.79 310 PRO A C 1
ATOM 2359 O O . PRO A 1 310 ? -8.593 7.492 45.189 1.00 7.49 310 PRO A O 1
ATOM 2363 N N . GLU A 1 311 ? -7.725 5.834 43.909 1.00 6.46 311 GLU A N 1
ATOM 2364 C CA . GLU A 1 311 ? -6.508 5.708 44.688 1.00 6.83 311 GLU A CA 1
ATOM 2365 C C . GLU A 1 311 ? -5.244 5.611 43.870 1.00 6.65 311 GLU A C 1
ATOM 2366 O O . GLU A 1 311 ? -5.252 5.183 42.715 1.00 6.71 311 GLU A O 1
ATOM 2372 N N . PHE A 1 312 ? -4.151 6.015 44.505 1.00 5.98 312 PHE A N 1
ATOM 2373 C CA . PHE A 1 312 ? -2.825 5.869 43.936 1.00 6.03 312 PHE A CA 1
ATOM 2374 C C . PHE A 1 312 ? -2.236 4.672 44.694 1.00 6.28 312 PHE A C 1
ATOM 2375 O O . PHE A 1 312 ? -2.588 4.421 45.857 1.00 6.72 312 PHE A O 1
ATOM 2383 N N . ILE A 1 313 ? -1.360 3.935 44.025 1.00 6.13 313 ILE A N 1
ATOM 2384 C CA . ILE A 1 313 ? -0.723 2.741 44.570 1.00 6.87 313 ILE A CA 1
ATOM 2385 C C . ILE A 1 313 ? 0.753 3.095 44.691 1.00 7.10 313 ILE A C 1
ATOM 2386 O O . ILE A 1 313 ? 1.451 3.214 43.679 1.00 6.80 313 ILE A O 1
ATOM 2391 N N . VAL A 1 314 ? 1.232 3.243 45.920 1.00 6.14 314 VAL A N 1
ATOM 2392 C CA . VAL A 1 314 ? 2.601 3.672 46.153 1.00 7.09 314 VAL A CA 1
ATOM 2393 C C . VAL A 1 314 ? 3.488 2.639 46.812 1.00 6.60 314 VAL A C 1
ATOM 2394 O O . VAL A 1 314 ? 3.199 2.192 47.916 1.00 6.77 314 VAL A O 1
ATOM 2398 N N . ASN A 1 315 ? 4.581 2.282 46.151 1.00 6.59 315 ASN A N 1
ATOM 2399 C CA . ASN A 1 315 ? 5.514 1.319 46.723 1.00 6.42 315 ASN A CA 1
ATOM 2400 C C . ASN A 1 315 ? 6.534 2.055 47.595 1.00 6.80 315 ASN A C 1
ATOM 2401 O O . ASN A 1 315 ? 7.170 3.011 47.136 1.00 7.12 315 ASN A O 1
ATOM 2406 N N . VAL A 1 316 ? 6.675 1.627 48.846 1.00 7.50 316 VAL A N 1
ATOM 2407 C CA . VAL A 1 316 ? 7.665 2.201 49.757 1.00 7.32 316 VAL A CA 1
ATOM 2408 C C . VAL A 1 316 ? 8.664 1.067 49.975 1.00 7.60 316 VAL A C 1
ATOM 2409 O O . VAL A 1 316 ? 8.398 0.078 50.668 1.00 8.11 316 VAL A O 1
ATOM 2413 N N . LYS A 1 317 ? 9.809 1.228 49.331 1.00 7.99 317 LYS A N 1
ATOM 2414 C CA . LYS A 1 317 ? 10.860 0.236 49.287 1.00 8.32 317 LYS A CA 1
ATOM 2415 C C . LYS A 1 317 ? 11.405 -0.402 50.551 1.00 7.97 317 LYS A C 1
ATOM 2416 O O . LYS A 1 317 ? 11.185 -1.591 50.807 1.00 7.49 317 LYS A O 1
ATOM 2422 N N . GLU A 1 318 ? 12.137 0.383 51.328 1.00 7.95 318 GLU A N 1
ATOM 2423 C CA . GLU A 1 318 ? 12.808 -0.120 52.513 1.00 7.66 318 GLU A CA 1
ATOM 2424 C C . GLU A 1 318 ? 11.943 -0.649 53.634 1.00 7.92 318 GLU A C 1
ATOM 2425 O O . GLU A 1 318 ? 12.381 -1.502 54.391 1.00 9.01 318 GLU A O 1
ATOM 2431 N N . THR A 1 319 ? 10.724 -0.146 53.752 1.00 7.34 319 THR A N 1
ATOM 2432 C CA . THR A 1 319 ? 9.830 -0.613 54.799 1.00 7.77 319 THR A CA 1
ATOM 2433 C C . THR A 1 319 ? 8.904 -1.731 54.314 1.00 7.72 319 THR A C 1
ATOM 2434 O O . THR A 1 319 ? 8.240 -2.376 55.125 1.00 7.77 319 THR A O 1
ATOM 2438 N N . GLY A 1 320 ? 8.843 -1.953 53.003 1.00 6.90 320 GLY A N 1
ATOM 2439 C CA . GLY A 1 320 ? 8.000 -3.015 52.479 1.00 7.01 320 GLY A CA 1
ATOM 2440 C C . GLY A 1 320 ? 6.510 -2.771 52.632 1.00 6.91 320 GLY A C 1
ATOM 2441 O O . GLY A 1 320 ? 5.744 -3.699 52.915 1.00 7.86 320 GLY A O 1
ATOM 2442 N N . LYS A 1 321 ? 6.101 -1.530 52.401 1.00 7.15 321 LYS A N 1
ATOM 2443 C CA . LYS A 1 321 ? 4.705 -1.154 52.506 1.00 7.47 321 LYS A CA 1
ATOM 2444 C C . LYS A 1 321 ? 4.178 -0.679 51.160 1.00 7.27 321 LYS A C 1
ATOM 2445 O O . LYS A 1 321 ? 4.878 0.049 50.456 1.00 7.65 321 LYS A O 1
ATOM 2451 N N . ILE A 1 322 ? 2.973 -1.113 50.796 1.00 6.15 322 ILE A N 1
ATOM 2452 C CA . ILE A 1 322 ? 2.319 -0.644 49.575 1.00 6.67 322 ILE A CA 1
ATOM 2453 C C . ILE A 1 322 ? 1.176 0.221 50.102 1.00 6.97 322 ILE A C 1
ATOM 2454 O O . ILE A 1 322 ? 0.357 -0.242 50.911 1.00 7.20 322 ILE A O 1
ATOM 2459 N N . LEU A 1 323 ? 1.148 1.486 49.711 1.00 6.92 323 LEU A N 1
ATOM 2460 C CA . LEU A 1 323 ? 0.108 2.390 50.181 1.00 7.39 323 LEU A CA 1
ATOM 2461 C C . LEU A 1 323 ? -0.970 2.630 49.143 1.00 7.27 323 LEU A C 1
ATOM 2462 O O . LEU A 1 323 ? -0.660 2.906 47.979 1.00 7.74 323 LEU A O 1
ATOM 2467 N N . LEU A 1 324 ? -2.226 2.488 49.547 1.00 7.05 324 LEU A N 1
ATOM 2468 C CA . LEU A 1 324 ? -3.344 2.776 48.658 1.00 6.64 324 LEU A CA 1
ATOM 2469 C C . LEU A 1 324 ? -3.838 4.109 49.209 1.00 6.52 324 LEU A C 1
ATOM 2470 O O . LEU A 1 324 ? -4.355 4.185 50.328 1.00 7.20 324 LEU A O 1
ATOM 2475 N N . VAL A 1 325 ? -3.595 5.162 48.446 1.00 6.89 325 VAL A N 1
ATOM 2476 C CA . VAL A 1 325 ? -3.928 6.515 48.852 1.00 6.86 325 VAL A CA 1
ATOM 2477 C C . VAL A 1 325 ? -5.169 7.037 48.147 1.00 6.85 325 VAL A C 1
ATOM 2478 O O . VAL A 1 325 ? -5.163 7.238 46.935 1.00 7.04 325 VAL A O 1
ATOM 2482 N N . ASP A 1 326 ? -6.232 7.258 48.919 1.00 7.30 326 ASP A N 1
ATOM 2483 C CA . ASP A 1 326 ? -7.497 7.744 48.386 1.00 7.88 326 ASP A CA 1
ATOM 2484 C C . ASP A 1 326 ? -7.439 9.259 48.158 1.00 7.53 326 ASP A C 1
ATOM 2485 O O . ASP A 1 326 ? -7.328 10.036 49.110 1.00 7.52 326 ASP A O 1
ATOM 2490 N N . TYR A 1 327 ? -7.543 9.680 46.900 1.00 7.18 327 TYR A N 1
ATOM 2491 C CA . TYR A 1 327 ? -7.463 11.100 46.586 1.00 7.73 327 TYR A CA 1
ATOM 2492 C C . TYR A 1 327 ? -8.795 11.853 46.530 1.00 8.14 327 TYR A C 1
ATOM 2493 O O . TYR A 1 327 ? -8.838 13.014 46.108 1.00 8.48 327 TYR A O 1
ATOM 2502 N N . THR A 1 328 ? -9.868 11.237 47.016 1.00 7.74 328 THR A N 1
ATOM 2503 C CA . THR A 1 328 ? -11.155 11.913 46.994 1.00 9.03 328 THR A CA 1
ATOM 2504 C C . THR A 1 328 ? -11.233 13.001 48.059 1.00 8.66 328 THR A C 1
ATOM 2505 O O . THR A 1 328 ? -12.052 13.916 47.949 1.00 8.86 328 THR A O 1
ATOM 2509 N N . ASP A 1 329 ? -10.407 12.901 49.100 1.00 7.80 329 ASP A N 1
ATOM 2510 C CA . ASP A 1 329 ? -10.407 13.893 50.185 1.00 7.75 329 ASP A CA 1
ATOM 2511 C C . ASP A 1 329 ? -8.982 13.973 50.707 1.00 8.07 329 ASP A C 1
ATOM 2512 O O . ASP A 1 329 ? -8.509 13.073 51.395 1.00 8.16 329 ASP A O 1
ATOM 2517 N N . LEU A 1 330 ? -8.290 15.050 50.360 1.00 8.36 330 LEU A N 1
ATOM 2518 C CA . LEU A 1 330 ? -6.908 15.226 50.770 1.00 8.69 330 LEU A CA 1
ATOM 2519 C C . LEU A 1 330 ? -6.761 15.835 52.165 1.00 9.51 330 LEU A C 1
ATOM 2520 O O . LEU A 1 330 ? -5.658 15.894 52.680 1.00 11.52 330 LEU A O 1
ATOM 2525 N N . ASN A 1 331 ? -7.857 16.309 52.755 1.00 9.40 331 ASN A N 1
ATOM 2526 C CA . ASN A 1 331 ? -7.817 16.883 54.097 1.00 9.51 331 ASN A CA 1
ATOM 2527 C C . ASN A 1 331 ? -8.035 15.794 55.151 1.00 8.73 331 ASN A C 1
ATOM 2528 O O . ASN A 1 331 ? -7.365 15.767 56.182 1.00 9.00 331 ASN A O 1
ATOM 2533 N N . ASN A 1 332 ? -9.011 14.928 54.900 1.00 7.91 332 ASN A N 1
ATOM 2534 C CA . ASN A 1 332 ? -9.323 13.791 55.779 1.00 7.24 332 ASN A CA 1
ATOM 2535 C C . ASN A 1 332 ? -8.821 12.631 54.916 1.00 7.95 332 ASN A C 1
ATOM 2536 O O . ASN A 1 332 ? -9.586 11.960 54.221 1.00 7.21 332 ASN A O 1
ATOM 2541 N N . LEU A 1 333 ? -7.505 12.469 54.928 1.00 7.11 333 LEU A N 1
ATOM 2542 C CA . LEU A 1 333 ? -6.827 11.504 54.078 1.00 7.62 333 LEU A CA 1
ATOM 2543 C C . LEU A 1 333 ? -6.910 10.042 54.443 1.00 7.53 333 LEU A C 1
ATOM 2544 O O . LEU A 1 333 ? -6.327 9.599 55.430 1.00 7.48 333 LEU A O 1
ATOM 2549 N N . LYS A 1 334 ? -7.603 9.285 53.610 1.00 7.32 334 LYS A N 1
ATOM 2550 C CA . LYS A 1 334 ? -7.723 7.873 53.834 1.00 8.14 334 LYS A CA 1
ATOM 2551 C C . LYS A 1 334 ? -6.634 7.111 53.099 1.00 7.87 334 LYS A C 1
ATOM 2552 O O . LYS A 1 334 ? -6.398 7.329 51.904 1.00 8.02 334 LYS A O 1
ATOM 2558 N N . THR A 1 335 ? -5.952 6.226 53.811 1.00 7.93 335 THR A N 1
ATOM 2559 C CA . THR A 1 335 ? -4.938 5.394 53.183 1.00 8.47 335 THR A CA 1
ATOM 2560 C C . THR A 1 335 ? -5.012 4.004 53.779 1.00 7.92 335 THR A C 1
ATOM 2561 O O . THR A 1 335 ? -5.500 3.818 54.905 1.00 7.65 335 THR A O 1
ATOM 2565 N N . THR A 1 336 ? -4.535 3.032 53.012 1.00 7.47 336 THR A N 1
ATOM 2566 C CA . THR A 1 336 ? -4.428 1.668 53.478 1.00 7.81 336 THR A CA 1
ATOM 2567 C C . THR A 1 336 ? -2.938 1.367 53.344 1.00 7.89 336 THR A C 1
ATOM 2568 O O . THR A 1 336 ? -2.379 1.468 52.250 1.00 8.07 336 THR A O 1
ATOM 2572 N N . GLU A 1 337 ? -2.290 1.103 54.473 1.00 8.00 337 GLU A N 1
ATOM 2573 C CA . GLU A 1 337 ? -0.864 0.801 54.523 1.00 8.51 337 GLU A CA 1
ATOM 2574 C C . GLU A 1 337 ? -0.766 -0.721 54.549 1.00 8.44 337 GLU A C 1
ATOM 2575 O O . GLU A 1 337 ? -1.023 -1.355 55.577 1.00 8.69 337 GLU A O 1
ATOM 2581 N N . ILE A 1 338 ? -0.414 -1.313 53.415 1.00 8.04 338 ILE A N 1
ATOM 2582 C CA . ILE A 1 338 ? -0.340 -2.765 53.298 1.00 8.28 338 ILE A CA 1
ATOM 2583 C C . ILE A 1 338 ? 1.041 -3.350 53.571 1.00 8.14 338 ILE A C 1
ATOM 2584 O O . ILE A 1 338 ? 2.007 -2.999 52.892 1.00 8.23 338 ILE A O 1
ATOM 2589 N N . SER A 1 339 ? 1.136 -4.204 54.589 1.00 7.88 339 SER A N 1
ATOM 2590 C CA . SER A 1 339 ? 2.391 -4.883 54.901 1.00 8.14 339 SER A CA 1
ATOM 2591 C C . SER A 1 339 ? 2.590 -5.875 53.763 1.00 7.79 339 SER A C 1
ATOM 2592 O O . SER A 1 339 ? 1.722 -6.715 53.505 1.00 8.64 339 SER A O 1
ATOM 2595 N N . ALA A 1 340 ? 3.714 -5.741 53.066 1.00 8.19 340 ALA A N 1
ATOM 2596 C CA . ALA A 1 340 ? 4.004 -6.584 51.918 1.00 8.02 340 ALA A CA 1
ATOM 2597 C C . ALA A 1 340 ? 5.319 -7.341 52.091 1.00 8.27 340 ALA A C 1
ATOM 2598 O O . ALA A 1 340 ? 5.364 -8.335 52.812 1.00 8.17 340 ALA A O 1
ATOM 2600 N N . GLU A 1 341 ? 6.367 -6.894 51.406 1.00 8.31 341 GLU A N 1
ATOM 2601 C CA . GLU A 1 341 ? 7.682 -7.501 51.503 1.00 8.58 341 GLU A CA 1
ATOM 2602 C C . GLU A 1 341 ? 8.679 -6.376 51.270 1.00 8.48 341 GLU A C 1
ATOM 2603 O O . GLU A 1 341 ? 8.401 -5.445 50.518 1.00 8.08 341 GLU A O 1
ATOM 2609 N N . ARG A 1 342 ? 9.813 -6.421 51.957 1.00 7.67 342 ARG A N 1
ATOM 2610 C CA . ARG A 1 342 ? 10.807 -5.375 51.797 1.00 8.37 342 ARG A CA 1
ATOM 2611 C C . ARG A 1 342 ? 11.429 -5.394 50.410 1.00 8.42 342 ARG A C 1
ATOM 2612 O O . ARG A 1 342 ? 11.515 -6.438 49.759 1.00 8.60 342 ARG A O 1
ATOM 2620 N N . PHE A 1 343 ? 11.859 -4.207 49.991 1.00 8.06 343 PHE A N 1
ATOM 2621 C CA . PHE A 1 343 ? 12.528 -3.952 48.721 1.00 8.43 343 PHE A CA 1
ATOM 2622 C C . PHE A 1 343 ? 11.632 -3.922 47.491 1.00 8.23 343 PHE A C 1
ATOM 2623 O O . PHE A 1 343 ? 12.028 -4.277 46.378 1.00 8.16 343 PHE A O 1
ATOM 2631 N N . LEU A 1 344 ? 10.420 -3.431 47.713 1.00 7.74 344 LEU A N 1
ATOM 2632 C CA . LEU A 1 344 ? 9.453 -3.252 46.656 1.00 7.13 344 LEU A CA 1
ATOM 2633 C C . LEU A 1 344 ? 10.057 -2.265 45.679 1.00 7.24 344 LEU A C 1
ATOM 2634 O O . LEU A 1 344 ? 10.580 -1.216 46.086 1.00 7.68 344 LEU A O 1
ATOM 2639 N N . HIS A 1 345 ? 9.951 -2.560 44.392 1.00 6.57 345 HIS A N 1
ATOM 2640 C CA . HIS A 1 345 ? 10.468 -1.645 43.399 1.00 7.13 345 HIS A CA 1
ATOM 2641 C C . HIS A 1 345 ? 9.406 -1.323 42.349 1.00 7.10 345 HIS A C 1
ATOM 2642 O O . HIS A 1 345 ? 8.651 -0.366 42.508 1.00 6.94 345 HIS A O 1
ATOM 2649 N N . ASP A 1 346 ? 9.340 -2.139 41.299 1.00 6.73 346 ASP A N 1
ATOM 2650 C CA . ASP A 1 346 ? 8.405 -1.920 40.208 1.00 7.14 346 ASP A CA 1
ATOM 2651 C C . ASP A 1 346 ? 7.342 -3.000 40.090 1.00 7.55 346 ASP A C 1
ATOM 2652 O O . ASP A 1 346 ? 7.331 -3.960 40.862 1.00 7.78 346 ASP A O 1
ATOM 2657 N N . GLY A 1 347 ? 6.435 -2.837 39.137 1.00 7.19 347 GLY A N 1
ATOM 2658 C CA . GLY A 1 347 ? 5.384 -3.820 38.966 1.00 7.60 347 GLY A CA 1
ATOM 2659 C C . GLY A 1 347 ? 4.297 -3.264 38.086 1.00 6.92 347 GLY A C 1
ATOM 2660 O O . GLY A 1 347 ? 4.394 -2.139 37.594 1.00 7.05 347 GLY A O 1
ATOM 2661 N N . GLY A 1 348 ? 3.249 -4.047 37.902 1.00 7.37 348 GLY A N 1
ATOM 2662 C CA . GLY A 1 348 ? 2.160 -3.598 37.072 1.00 7.22 348 GLY A CA 1
ATOM 2663 C C . GLY A 1 348 ? 0.876 -4.291 37.446 1.00 6.57 348 GLY A C 1
ATOM 2664 O O . GLY A 1 348 ? 0.863 -5.195 38.282 1.00 7.05 348 GLY A O 1
ATOM 2665 N N . LEU A 1 349 ? -0.218 -3.807 36.886 1.00 6.59 349 LEU A N 1
ATOM 2666 C CA . LEU A 1 349 ? -1.529 -4.393 37.104 1.00 6.58 349 LEU A CA 1
ATOM 2667 C C . LEU A 1 349 ? -1.676 -5.555 36.138 1.00 6.49 349 LEU A C 1
ATOM 2668 O O . LEU A 1 349 ? -1.077 -5.555 35.051 1.00 6.83 349 LEU A O 1
ATOM 2673 N N . ASP A 1 350 ? -2.504 -6.524 36.514 1.00 6.37 350 ASP A N 1
ATOM 2674 C CA . ASP A 1 350 ? -2.769 -7.666 35.653 1.00 7.41 350 ASP A CA 1
ATOM 2675 C C . ASP A 1 350 ? -3.645 -7.185 34.482 1.00 7.81 350 ASP A C 1
ATOM 2676 O O . ASP A 1 350 ? -4.042 -6.009 34.416 1.00 6.44 350 ASP A O 1
ATOM 2681 N N . GLY A 1 351 ? -3.992 -8.107 33.590 1.00 6.96 351 GLY A N 1
ATOM 2682 C CA . GLY A 1 351 ? -4.798 -7.770 32.427 1.00 8.10 351 GLY A CA 1
ATOM 2683 C C . GLY A 1 351 ? -6.138 -7.140 32.740 1.00 8.27 351 GLY A C 1
ATOM 2684 O O . GLY A 1 351 ? -6.606 -6.257 32.019 1.00 8.53 351 GLY A O 1
ATOM 2685 N N . SER A 1 352 ? -6.748 -7.564 33.837 1.00 7.95 352 SER A N 1
ATOM 2686 C CA . SER A 1 352 ? -8.045 -7.036 34.219 1.00 8.20 352 SER A CA 1
ATOM 2687 C C . SER A 1 352 ? -7.918 -5.701 34.943 1.00 7.97 352 SER A C 1
ATOM 2688 O O . SER A 1 352 ? -8.924 -5.076 35.271 1.00 8.18 352 SER A O 1
ATOM 2691 N N . HIS A 1 353 ? -6.685 -5.284 35.219 1.00 8.18 353 HIS A N 1
ATOM 2692 C CA . HIS A 1 353 ? -6.413 -4.035 35.930 1.00 8.62 353 HIS A CA 1
ATOM 2693 C C . HIS A 1 353 ? -6.915 -4.018 37.370 1.00 8.63 353 HIS A C 1
ATOM 2694 O O . HIS A 1 353 ? -7.068 -2.954 37.960 1.00 10.03 353 HIS A O 1
ATOM 2701 N N . ARG A 1 354 ? -7.127 -5.195 37.945 1.00 8.29 354 ARG A N 1
ATOM 2702 C CA . ARG A 1 354 ? -7.594 -5.276 39.322 1.00 8.02 354 ARG A CA 1
ATOM 2703 C C . ARG A 1 354 ? -6.501 -5.567 40.351 1.00 7.68 354 ARG A C 1
ATOM 2704 O O . ARG A 1 354 ? -6.564 -5.084 41.482 1.00 7.09 354 ARG A O 1
ATOM 2712 N N . TYR A 1 355 ? -5.526 -6.376 39.966 1.00 6.69 355 TYR A N 1
ATOM 2713 C CA . TYR A 1 355 ? -4.463 -6.778 40.869 1.00 6.80 355 TYR A CA 1
ATOM 2714 C C . TYR A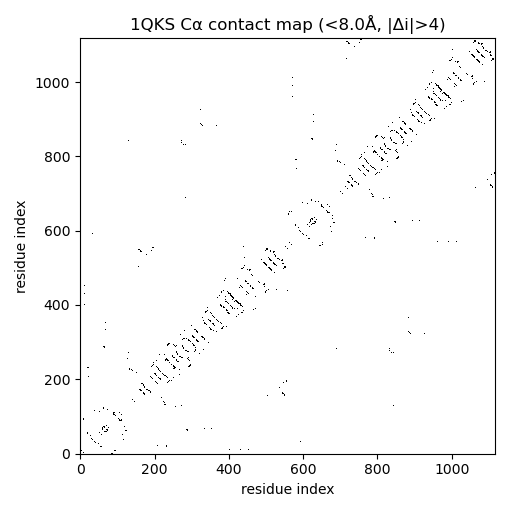 1 355 ? -3.124 -6.160 40.528 1.00 7.46 355 TYR A C 1
ATOM 2715 O O . TYR A 1 355 ? -2.719 -6.137 39.363 1.00 7.40 355 TYR A O 1
ATOM 2724 N N . PHE A 1 356 ? -2.459 -5.633 41.547 1.00 7.06 356 PHE A N 1
ATOM 2725 C CA . PHE A 1 356 ? -1.140 -5.033 41.403 1.00 7.24 356 PHE A CA 1
ATOM 2726 C C . PHE A 1 356 ? -0.133 -6.124 41.765 1.00 7.08 356 PHE A C 1
ATOM 2727 O O . PHE A 1 356 ? -0.208 -6.716 42.848 1.00 7.71 356 PHE A O 1
ATOM 2735 N N . ILE A 1 357 ? 0.780 -6.399 40.841 1.00 6.74 357 ILE A N 1
ATOM 2736 C CA . ILE A 1 357 ? 1.799 -7.421 41.016 1.00 7.57 357 ILE A CA 1
ATOM 2737 C C . ILE A 1 357 ? 3.123 -6.675 41.002 1.00 7.70 357 ILE A C 1
ATOM 2738 O O . ILE A 1 357 ? 3.486 -6.043 40.001 1.00 7.33 357 ILE A O 1
ATOM 2743 N N . THR A 1 358 ? 3.850 -6.767 42.107 1.00 7.45 358 THR A N 1
ATOM 2744 C CA . THR A 1 358 ? 5.073 -6.019 42.243 1.00 7.17 358 THR A CA 1
ATOM 2745 C C . THR A 1 358 ? 6.255 -6.813 42.778 1.00 7.09 358 THR A C 1
ATOM 2746 O O . THR A 1 358 ? 6.111 -7.726 43.605 1.00 7.14 358 THR A O 1
ATOM 2750 N N . ALA A 1 359 ? 7.434 -6.478 42.268 1.00 7.19 359 ALA A N 1
ATOM 2751 C CA . ALA A 1 359 ? 8.665 -7.155 42.661 1.00 7.33 359 ALA A CA 1
ATOM 2752 C C . ALA A 1 359 ? 9.339 -6.571 43.899 1.00 7.36 359 ALA A C 1
ATOM 2753 O O . ALA A 1 359 ? 9.646 -5.380 43.930 1.00 8.25 359 ALA A O 1
ATOM 2755 N N . ALA A 1 360 ? 9.488 -7.392 44.934 1.00 7.63 360 ALA A N 1
ATOM 2756 C CA . ALA A 1 360 ? 10.231 -7.007 46.134 1.00 7.93 360 ALA A CA 1
ATOM 2757 C C . ALA A 1 360 ? 11.532 -7.655 45.658 1.00 8.44 360 ALA A C 1
ATOM 2758 O O . ALA A 1 360 ? 11.862 -8.804 45.998 1.00 8.80 360 ALA A O 1
ATOM 2760 N N . ASN A 1 361 ? 12.228 -6.924 44.795 1.00 8.59 361 ASN A N 1
ATOM 2761 C CA . ASN A 1 361 ? 13.386 -7.450 44.102 1.00 8.66 361 ASN A CA 1
ATOM 2762 C C . ASN A 1 361 ? 14.525 -8.129 44.829 1.00 9.07 361 ASN A C 1
ATOM 2763 O O . ASN A 1 361 ? 14.876 -9.258 44.473 1.00 9.53 361 ASN A O 1
ATOM 2768 N N . ALA A 1 362 ? 15.034 -7.510 45.891 1.00 9.62 362 ALA A N 1
ATOM 2769 C CA . ALA A 1 362 ? 16.138 -8.080 46.650 1.00 10.08 362 ALA A CA 1
ATOM 2770 C C . ALA A 1 362 ? 15.756 -9.383 47.336 1.00 10.19 362 ALA A C 1
ATOM 2771 O O . ALA A 1 362 ? 16.632 -10.162 47.713 1.00 10.78 362 ALA A O 1
ATOM 2773 N N . ARG A 1 363 ? 14.459 -9.611 47.518 1.00 9.76 363 ARG A N 1
ATOM 2774 C CA . ARG A 1 363 ? 13.986 -10.828 48.156 1.00 9.77 363 ARG A CA 1
ATOM 2775 C C . ARG A 1 363 ? 13.379 -11.845 47.184 1.00 9.43 363 ARG A C 1
ATOM 2776 O O . ARG A 1 363 ? 12.829 -12.863 47.603 1.00 9.67 363 ARG A O 1
ATOM 2784 N N . ASN A 1 364 ? 13.510 -11.568 45.887 1.00 9.51 364 ASN A N 1
ATOM 2785 C CA . ASN A 1 364 ? 13.029 -12.451 44.818 1.00 9.85 364 ASN A CA 1
ATOM 2786 C C . ASN A 1 364 ? 11.549 -12.792 44.893 1.00 9.72 364 ASN A C 1
ATOM 2787 O O . ASN A 1 364 ? 11.125 -13.860 44.437 1.00 9.95 364 ASN A O 1
ATOM 2792 N N . LYS A 1 365 ? 10.755 -11.870 45.421 1.00 9.30 365 LYS A N 1
ATOM 2793 C CA . LYS A 1 365 ? 9.330 -12.117 45.561 1.00 9.45 365 LYS A CA 1
ATOM 2794 C C . LYS A 1 365 ? 8.439 -11.229 44.714 1.00 8.99 365 LYS A C 1
ATOM 2795 O O . LYS A 1 365 ? 8.817 -10.119 44.328 1.00 8.86 365 LYS A O 1
ATOM 2801 N N . LEU A 1 366 ? 7.263 -11.762 44.398 1.00 8.45 366 LEU A N 1
ATOM 2802 C CA . LEU A 1 366 ? 6.224 -11.020 43.702 1.00 8.08 366 LEU A CA 1
ATOM 2803 C C . LEU A 1 366 ? 5.129 -10.902 44.759 1.00 7.78 366 LEU A C 1
ATOM 2804 O O . LEU A 1 366 ? 4.747 -11.898 45.393 1.00 8.71 366 LEU A O 1
ATOM 2809 N N . VAL A 1 367 ? 4.705 -9.672 45.013 1.00 8.07 367 VAL A N 1
ATOM 2810 C CA . VAL A 1 367 ? 3.646 -9.372 45.962 1.00 8.01 367 VAL A CA 1
ATOM 2811 C C . VAL A 1 367 ? 2.425 -9.023 45.134 1.00 7.76 367 VAL A C 1
ATOM 2812 O O . VAL A 1 367 ? 2.530 -8.295 44.147 1.00 8.08 367 VAL A O 1
ATOM 2816 N N . VAL A 1 368 ? 1.275 -9.576 45.506 1.00 7.40 368 VAL A N 1
ATOM 2817 C CA . VAL A 1 368 ? 0.044 -9.313 44.778 1.00 7.52 368 VAL A CA 1
ATOM 2818 C C . VAL A 1 368 ? -0.971 -8.650 45.698 1.00 7.59 368 VAL A C 1
ATOM 2819 O O . VAL A 1 368 ? -1.257 -9.160 46.789 1.00 8.16 368 VAL A O 1
ATOM 2823 N N . ILE A 1 369 ? -1.496 -7.515 45.253 1.00 7.37 369 ILE A N 1
ATOM 2824 C CA . ILE A 1 369 ? -2.490 -6.745 45.993 1.00 8.55 369 ILE A CA 1
ATOM 2825 C C . ILE A 1 369 ? -3.782 -6.704 45.187 1.00 7.85 369 ILE A C 1
ATOM 2826 O O . ILE A 1 369 ? -3.756 -6.522 43.972 1.00 8.33 369 ILE A O 1
ATOM 2831 N N . ASP A 1 370 ? -4.901 -6.884 45.870 1.00 7.73 370 ASP A N 1
ATOM 2832 C CA . ASP A 1 370 ? -6.198 -6.788 45.236 1.00 8.32 370 ASP A CA 1
ATOM 2833 C C . ASP A 1 370 ? -6.571 -5.324 45.437 1.00 8.48 370 ASP A C 1
ATOM 2834 O O . ASP A 1 370 ? -6.850 -4.907 46.567 1.00 8.55 370 ASP A O 1
ATOM 2839 N N . THR A 1 371 ? -6.588 -4.540 44.361 1.00 8.18 371 THR A N 1
ATOM 2840 C CA . THR A 1 371 ? -6.906 -3.120 44.484 1.00 8.72 371 THR A CA 1
ATOM 2841 C C . THR A 1 371 ? -8.394 -2.842 44.723 1.00 8.69 371 THR A C 1
ATOM 2842 O O . THR A 1 371 ? -8.767 -1.730 45.111 1.00 9.13 371 THR A O 1
ATOM 2846 N N . LYS A 1 372 ? -9.251 -3.823 44.472 1.00 9.25 372 LYS A N 1
ATOM 2847 C CA . LYS A 1 372 ? -10.677 -3.639 44.712 1.00 9.77 372 LYS A CA 1
ATOM 2848 C C . LYS A 1 372 ? -10.951 -3.777 46.207 1.00 10.19 372 LYS A C 1
ATOM 2849 O O . LYS A 1 372 ? -11.629 -2.944 46.802 1.00 10.79 372 LYS A O 1
ATOM 2855 N N . GLU A 1 373 ? -10.386 -4.814 46.816 1.00 10.80 373 GLU A N 1
ATOM 2856 C CA . GLU A 1 373 ? -10.585 -5.065 48.239 1.00 11.13 373 GLU A CA 1
ATOM 2857 C C . GLU A 1 373 ? -9.569 -4.349 49.130 1.00 11.04 373 GLU A C 1
ATOM 2858 O O . GLU A 1 373 ? -9.772 -4.233 50.340 1.00 10.92 373 GLU A O 1
ATOM 2864 N N . GLY A 1 374 ? -8.480 -3.877 48.528 1.00 10.00 374 GLY A N 1
ATOM 2865 C CA . GLY A 1 374 ? -7.446 -3.174 49.270 1.00 10.48 374 GLY A CA 1
ATOM 2866 C C . GLY A 1 374 ? -6.708 -4.050 50.258 1.00 10.55 374 GLY A C 1
ATOM 2867 O O . GLY A 1 374 ? -6.483 -3.657 51.413 1.00 10.23 374 GLY A O 1
ATOM 2868 N N . LYS A 1 375 ? -6.294 -5.226 49.803 1.00 10.29 375 LYS A N 1
ATOM 2869 C CA . LYS A 1 375 ? -5.601 -6.155 50.671 1.00 11.11 375 LYS A CA 1
ATOM 2870 C C . LYS A 1 375 ? -4.577 -6.997 49.939 1.00 10.19 375 LYS A C 1
ATOM 2871 O O . LYS A 1 375 ? -4.680 -7.223 48.729 1.00 9.61 375 LYS A O 1
ATOM 2877 N N . LEU A 1 376 ? -3.586 -7.454 50.698 1.00 9.25 376 LEU A N 1
ATOM 2878 C CA . LEU A 1 376 ? -2.548 -8.340 50.177 1.00 9.64 376 LEU A CA 1
ATOM 2879 C C . LEU A 1 376 ? -3.245 -9.671 49.878 1.00 9.55 376 LEU A C 1
ATOM 2880 O O . LEU A 1 376 ? -4.011 -10.177 50.709 1.00 9.39 376 LEU A O 1
ATOM 2885 N N . VAL A 1 377 ? -2.909 -10.267 48.742 1.00 9.77 377 VAL A N 1
ATOM 2886 C CA . VAL A 1 377 ? -3.484 -11.536 48.321 1.00 11.11 377 VAL A CA 1
ATOM 2887 C C . VAL A 1 377 ? -2.448 -12.662 48.261 1.00 10.48 377 VAL A C 1
ATOM 2888 O O . VAL A 1 377 ? -2.766 -13.826 48.494 1.00 11.75 377 VAL A O 1
ATOM 2892 N N . ALA A 1 378 ? -1.201 -12.331 47.953 1.00 9.86 378 ALA A N 1
ATOM 2893 C CA . ALA A 1 378 ? -0.172 -13.358 47.845 1.00 9.83 378 ALA A CA 1
ATOM 2894 C C . ALA A 1 378 ? 1.225 -12.781 47.792 1.00 9.62 378 ALA A C 1
ATOM 2895 O O . ALA A 1 378 ? 1.414 -11.613 47.471 1.00 9.74 378 ALA A O 1
ATOM 2897 N N . ILE A 1 379 ? 2.196 -13.619 48.139 1.00 9.24 379 ILE A N 1
ATOM 2898 C CA . ILE A 1 379 ? 3.614 -13.288 48.068 1.00 9.93 379 ILE A CA 1
ATOM 2899 C C . ILE A 1 379 ? 4.269 -14.595 47.645 1.00 10.72 379 ILE A C 1
ATOM 2900 O O . ILE A 1 379 ? 4.207 -15.594 48.367 1.00 11.38 379 ILE A O 1
ATOM 2905 N N . GLU A 1 380 ? 4.884 -14.598 46.469 1.00 11.20 380 GLU A N 1
ATOM 2906 C CA . GLU A 1 380 ? 5.501 -15.803 45.955 1.00 11.64 380 GLU A CA 1
ATOM 2907 C C . GLU A 1 380 ? 6.894 -15.552 45.416 1.00 11.30 380 GLU A C 1
ATOM 2908 O O . GLU A 1 380 ? 7.144 -14.541 44.763 1.00 11.22 380 GLU A O 1
ATOM 2914 N N . ASP A 1 381 ? 7.801 -16.482 45.691 1.00 10.84 381 ASP A N 1
ATOM 2915 C CA . ASP A 1 381 ? 9.169 -16.399 45.223 1.00 10.80 381 ASP A CA 1
ATOM 2916 C C . ASP A 1 381 ? 9.164 -16.830 43.748 1.00 10.69 381 ASP A C 1
ATOM 2917 O O . ASP A 1 381 ? 8.526 -17.822 43.395 1.00 10.98 381 ASP A O 1
ATOM 2922 N N . THR A 1 382 ? 9.859 -16.088 42.891 1.00 10.13 382 THR A N 1
ATOM 2923 C CA . THR A 1 382 ? 9.881 -16.405 41.463 1.00 9.98 382 THR A CA 1
ATOM 2924 C C . THR A 1 382 ? 10.824 -17.550 41.096 1.00 10.43 382 THR A C 1
ATOM 2925 O O . THR A 1 382 ? 10.787 -18.035 39.964 1.00 10.39 382 THR A O 1
ATOM 2929 N N . GLY A 1 383 ? 11.706 -17.936 42.013 1.00 10.36 383 GLY A N 1
ATOM 2930 C CA . GLY A 1 383 ? 12.667 -18.983 41.715 1.00 10.89 383 GLY A CA 1
ATOM 2931 C C . GLY A 1 383 ? 13.871 -18.389 40.999 1.00 11.42 383 GLY A C 1
ATOM 2932 O O . GLY A 1 383 ? 14.855 -19.085 40.736 1.00 12.63 383 GLY A O 1
ATOM 2933 N N . GLY A 1 384 ? 13.786 -17.107 40.656 1.00 10.79 384 GLY A N 1
ATOM 2934 C CA . GLY A 1 384 ? 14.886 -16.442 39.982 1.00 11.22 384 GLY A CA 1
ATOM 2935 C C . GLY A 1 384 ? 15.551 -15.428 40.887 1.00 11.14 384 GLY A C 1
ATOM 2936 O O . GLY A 1 384 ? 15.092 -15.182 42.003 1.00 12.03 384 GLY A O 1
ATOM 2937 N N . GLN A 1 385 ? 16.609 -14.804 40.387 1.00 10.99 385 GLN A N 1
ATOM 2938 C CA . GLN A 1 385 ? 17.346 -13.815 41.157 1.00 11.07 385 GLN A CA 1
ATOM 2939 C C . GLN A 1 385 ? 17.068 -12.374 40.747 1.00 10.30 385 GLN A C 1
ATOM 2940 O O . GLN A 1 385 ? 17.402 -11.964 39.629 1.00 9.72 385 GLN A O 1
ATOM 2946 N N . THR A 1 386 ? 16.450 -11.630 41.657 1.00 9.43 386 THR A N 1
ATOM 2947 C CA . THR A 1 386 ? 16.176 -10.208 41.482 1.00 8.61 386 THR A CA 1
ATOM 2948 C C . THR A 1 386 ? 15.272 -9.848 40.303 1.00 8.20 386 THR A C 1
ATOM 2949 O O . THR A 1 386 ? 15.712 -9.296 39.289 1.00 8.22 386 THR A O 1
ATOM 2953 N N . PRO A 1 387 ? 13.975 -10.166 40.425 1.00 7.67 387 PRO A N 1
ATOM 2954 C CA . PRO A 1 387 ? 13.042 -9.851 39.340 1.00 7.62 387 PRO A CA 1
ATOM 2955 C C . PRO A 1 387 ? 12.909 -8.348 39.129 1.00 7.26 387 PRO A C 1
ATOM 2956 O O . PRO A 1 387 ? 12.909 -7.568 40.083 1.00 7.54 387 PRO A O 1
ATOM 2960 N N . HIS A 1 388 ? 12.851 -7.948 37.861 1.00 6.96 388 HIS A N 1
ATOM 2961 C CA . HIS A 1 388 ? 12.693 -6.550 37.500 1.00 6.84 388 HIS A CA 1
ATOM 2962 C C . HIS A 1 388 ? 11.759 -6.552 36.301 1.00 6.38 388 HIS A C 1
ATOM 2963 O O . HIS A 1 388 ? 12.190 -6.615 35.150 1.00 6.56 388 HIS A O 1
ATOM 2970 N N . PRO A 1 389 ? 10.451 -6.489 36.554 1.00 6.95 389 PRO A N 1
ATOM 2971 C CA . PRO A 1 389 ? 9.445 -6.511 35.494 1.00 6.53 389 PRO A CA 1
ATOM 2972 C C . PRO A 1 389 ? 9.176 -5.254 34.693 1.00 6.84 389 PRO A C 1
ATOM 2973 O O . PRO A 1 389 ? 8.637 -5.338 33.581 1.00 6.80 389 PRO A O 1
ATOM 2977 N N . GLY A 1 390 ? 9.527 -4.099 35.242 1.00 6.61 390 GLY A N 1
ATOM 2978 C CA . GLY A 1 390 ? 9.103 -2.854 34.621 1.00 6.93 390 GLY A CA 1
ATOM 2979 C C . GLY A 1 390 ? 7.636 -2.932 35.059 1.00 7.16 390 GLY A C 1
ATOM 2980 O O . GLY A 1 390 ? 7.354 -3.181 36.243 1.00 7.86 390 GLY A O 1
ATOM 2981 N N . ARG A 1 391 ? 6.701 -2.774 34.133 1.00 6.62 391 ARG A N 1
ATOM 2982 C CA . ARG A 1 391 ? 5.279 -2.928 34.456 1.00 6.49 391 ARG A CA 1
ATOM 2983 C C . ARG A 1 391 ? 4.858 -4.380 34.131 1.00 6.82 391 ARG A C 1
ATOM 2984 O O . ARG A 1 391 ? 3.723 -4.785 34.387 1.00 6.78 391 ARG A O 1
ATOM 2992 N N . GLY A 1 392 ? 5.805 -5.172 33.629 1.00 6.03 392 GLY A N 1
ATOM 2993 C CA . GLY A 1 392 ? 5.527 -6.559 33.319 1.00 6.70 392 GLY A CA 1
ATOM 2994 C C . GLY A 1 392 ? 4.859 -6.812 31.989 1.00 7.04 392 GLY A C 1
ATOM 2995 O O . GLY A 1 392 ? 4.701 -5.908 31.170 1.00 6.62 392 GLY A O 1
ATOM 2996 N N . ALA A 1 393 ? 4.457 -8.058 31.785 1.00 7.09 393 ALA A N 1
ATOM 2997 C CA . ALA A 1 393 ? 3.827 -8.443 30.544 1.00 6.96 393 ALA A CA 1
ATOM 2998 C C . ALA A 1 393 ? 2.675 -9.396 30.808 1.00 6.74 393 ALA A C 1
ATOM 2999 O O . ALA A 1 393 ? 2.866 -10.505 31.308 1.00 7.07 393 ALA A O 1
ATOM 3001 N N . ASN A 1 394 ? 1.468 -8.930 30.514 1.00 6.26 394 ASN A N 1
ATOM 3002 C CA . ASN A 1 394 ? 0.263 -9.735 30.673 1.00 6.47 394 ASN A CA 1
ATOM 3003 C C . ASN A 1 394 ? -0.085 -10.390 29.355 1.00 6.84 394 ASN A C 1
ATOM 3004 O O . ASN A 1 394 ? -0.046 -9.738 28.309 1.00 6.91 394 ASN A O 1
ATOM 3009 N N . PHE A 1 395 ? -0.410 -11.676 29.389 1.00 6.70 395 PHE A N 1
ATOM 3010 C CA . PHE A 1 395 ? -0.840 -12.374 28.178 1.00 7.23 395 PHE A CA 1
ATOM 3011 C C . PHE A 1 395 ? -1.651 -13.592 28.556 1.00 7.29 395 PHE A C 1
ATOM 3012 O O . PHE A 1 395 ? -1.737 -13.948 29.733 1.00 7.62 395 PHE A O 1
ATOM 3020 N N . VAL A 1 396 ? -2.319 -14.182 27.573 1.00 7.40 396 VAL A N 1
ATOM 3021 C CA . VAL A 1 396 ? -3.104 -15.384 27.823 1.00 7.90 396 VAL A CA 1
ATOM 3022 C C . VAL A 1 396 ? -2.269 -16.573 27.387 1.00 7.98 396 VAL A C 1
ATOM 3023 O O . VAL A 1 396 ? -1.995 -16.764 26.204 1.00 8.30 396 VAL A O 1
ATOM 3027 N N . HIS A 1 397 ? -1.766 -17.325 28.369 1.00 8.39 397 HIS A N 1
ATOM 3028 C CA . HIS A 1 397 ? -0.964 -18.498 28.084 1.00 8.51 397 HIS A CA 1
ATOM 3029 C C . HIS A 1 397 ? -1.943 -19.551 27.563 1.00 8.87 397 HIS A C 1
ATOM 3030 O O . HIS A 1 397 ? -2.967 -19.804 28.206 1.00 8.32 397 HIS A O 1
ATOM 3037 N N . PRO A 1 398 ? -1.631 -20.210 26.435 1.00 9.49 398 PRO A N 1
ATOM 3038 C CA . PRO A 1 398 ? -2.495 -21.237 25.848 1.00 10.29 398 PRO A CA 1
ATOM 3039 C C . PRO A 1 398 ? -2.986 -22.329 26.811 1.00 10.63 398 PRO A C 1
ATOM 3040 O O . PRO A 1 398 ? -4.096 -22.865 26.638 1.00 10.87 398 PRO A O 1
ATOM 3044 N N . THR A 1 399 ? -2.186 -22.641 27.817 1.00 10.51 399 THR A N 1
ATOM 3045 C CA . THR A 1 399 ? -2.531 -23.669 28.781 1.00 11.03 399 THR A CA 1
ATOM 3046 C C . THR A 1 399 ? -2.935 -23.115 30.138 1.00 10.40 399 THR A C 1
ATOM 3047 O O . THR A 1 399 ? -3.978 -23.494 30.695 1.00 11.35 399 THR A O 1
ATOM 3051 N N . PHE A 1 400 ? -2.121 -22.197 30.661 1.00 9.95 400 PHE A N 1
ATOM 3052 C CA . PHE A 1 400 ? -2.349 -21.640 31.978 1.00 9.78 400 PHE A CA 1
ATOM 3053 C C . PHE A 1 400 ? -3.424 -20.578 32.109 1.00 9.97 400 PHE A C 1
ATOM 3054 O O . PHE A 1 400 ? -3.912 -20.324 33.210 1.00 10.65 400 PHE A O 1
ATOM 3062 N N . GLY A 1 401 ? -3.823 -19.972 30.995 1.00 9.05 401 GLY A N 1
ATOM 3063 C CA . GLY A 1 401 ? -4.806 -18.900 31.061 1.00 8.79 401 GLY A CA 1
ATOM 3064 C C . GLY A 1 401 ? -4.070 -17.586 31.292 1.00 7.60 401 GLY A C 1
ATOM 3065 O O . GLY A 1 401 ? -2.856 -17.494 31.059 1.00 8.05 401 GLY A O 1
ATOM 3066 N N . PRO A 1 402 ? -4.778 -16.545 31.746 1.00 7.61 402 PRO A N 1
ATOM 3067 C CA . PRO A 1 402 ? -4.148 -15.246 31.999 1.00 7.44 402 PRO A CA 1
ATOM 3068 C C . PRO A 1 402 ? -2.956 -15.347 32.942 1.00 7.13 402 PRO A C 1
ATOM 3069 O O . PRO A 1 402 ? -3.058 -15.932 34.023 1.00 7.55 402 PRO A O 1
ATOM 3073 N N . VAL A 1 403 ? -1.841 -14.761 32.527 1.00 6.85 403 VAL A N 1
ATOM 3074 C CA . VAL A 1 403 ? -0.623 -14.738 33.331 1.00 6.42 403 VAL A CA 1
ATOM 3075 C C . VAL A 1 403 ? 0.054 -13.390 33.159 1.00 6.99 403 VAL A C 1
ATOM 3076 O O . VAL A 1 403 ? -0.254 -12.627 32.234 1.00 7.29 403 VAL A O 1
ATOM 3080 N N . TRP A 1 404 ? 0.947 -13.101 34.098 1.00 7.00 404 TRP A N 1
ATOM 3081 C CA . TRP A 1 404 ? 1.753 -11.889 34.084 1.00 6.81 404 TRP A CA 1
ATOM 3082 C C . TRP A 1 404 ? 3.176 -12.430 34.195 1.00 6.80 404 TRP A C 1
ATOM 3083 O O . TRP A 1 404 ? 3.445 -13.359 34.974 1.00 7.03 404 TRP A O 1
ATOM 3094 N N . ALA A 1 405 ? 4.082 -11.861 33.407 1.00 7.26 405 ALA A N 1
ATOM 3095 C CA . ALA A 1 405 ? 5.463 -12.307 33.367 1.00 7.65 405 ALA A CA 1
ATOM 3096 C C . ALA A 1 405 ? 6.474 -11.249 33.752 1.00 7.10 405 ALA A C 1
ATOM 3097 O O . ALA A 1 405 ? 6.254 -10.053 33.547 1.00 7.47 405 ALA A O 1
ATOM 3099 N N . THR A 1 406 ? 7.608 -11.713 34.262 1.00 6.75 406 THR A N 1
ATOM 3100 C CA . THR A 1 406 ? 8.716 -10.848 34.613 1.00 7.57 406 THR A CA 1
ATOM 3101 C C . THR A 1 406 ? 10.015 -11.562 34.287 1.00 7.40 406 THR A C 1
ATOM 3102 O O . THR A 1 406 ? 10.080 -12.804 34.286 1.00 7.57 406 THR A O 1
ATOM 3106 N N . SER A 1 407 ? 11.025 -10.787 33.909 1.00 7.28 407 SER A N 1
ATOM 3107 C CA . SER A 1 407 ? 12.348 -11.359 33.711 1.00 8.04 407 SER A CA 1
ATOM 3108 C C . SER A 1 407 ? 13.153 -10.905 34.937 1.00 8.27 407 SER A C 1
ATOM 3109 O O . SER A 1 407 ? 12.606 -10.278 35.870 1.00 7.85 407 SER A O 1
ATOM 3112 N N . HIS A 1 408 ? 14.429 -11.262 34.967 1.00 8.27 408 HIS A N 1
ATOM 3113 C CA . HIS A 1 408 ? 15.289 -10.982 36.112 1.00 7.85 408 HIS A CA 1
ATOM 3114 C C . HIS A 1 408 ? 16.620 -10.337 35.789 1.00 7.71 408 HIS A C 1
ATOM 3115 O O . HIS A 1 408 ? 17.189 -10.566 34.728 1.00 8.13 408 HIS A O 1
ATOM 3122 N N . MET A 1 409 ? 17.108 -9.515 36.708 1.00 8.23 409 MET A N 1
ATOM 3123 C CA . MET A 1 409 ? 18.404 -8.896 36.497 1.00 8.52 409 MET A CA 1
ATOM 3124 C C . MET A 1 409 ? 19.506 -9.890 36.894 1.00 8.73 409 MET A C 1
ATOM 3125 O O . MET A 1 409 ? 20.583 -9.901 36.302 1.00 9.00 409 MET A O 1
ATOM 3130 N N . GLY A 1 410 ? 19.210 -10.734 37.880 1.00 8.94 410 GLY A N 1
ATOM 3131 C CA . GLY A 1 410 ? 20.188 -11.680 38.396 1.00 9.78 410 GLY A CA 1
ATOM 3132 C C . GLY A 1 410 ? 20.427 -12.976 37.654 1.00 10.46 410 GLY A C 1
ATOM 3133 O O . GLY A 1 410 ? 21.382 -13.683 37.957 1.00 11.20 410 GLY A O 1
ATOM 3134 N N . ASP A 1 411 ? 19.523 -13.353 36.762 1.00 10.18 411 ASP A N 1
ATOM 3135 C CA . ASP A 1 411 ? 19.701 -14.569 35.977 1.00 10.53 411 ASP A CA 1
ATOM 3136 C C . ASP A 1 411 ? 18.903 -14.444 34.696 1.00 10.22 411 ASP A C 1
ATOM 3137 O O . ASP A 1 411 ? 18.270 -13.409 34.468 1.00 9.92 411 ASP A O 1
ATOM 3142 N N . ASP A 1 412 ? 18.920 -15.487 33.875 1.00 10.12 412 ASP A N 1
ATOM 3143 C CA . ASP A 1 412 ? 18.227 -15.463 32.593 1.00 9.93 412 ASP A CA 1
ATOM 3144 C C . ASP A 1 412 ? 16.768 -15.904 32.617 1.00 9.84 412 ASP A C 1
ATOM 3145 O O . ASP A 1 412 ? 16.159 -16.051 31.560 1.00 9.78 412 ASP A O 1
ATOM 3150 N N . SER A 1 413 ? 16.216 -16.146 33.796 1.00 9.32 413 SER A N 1
ATOM 3151 C CA . SER A 1 413 ? 14.853 -16.643 33.886 1.00 9.43 413 SER A CA 1
ATOM 3152 C C . SER A 1 413 ? 13.719 -15.660 33.667 1.00 9.06 413 SER A C 1
ATOM 3153 O O . SER A 1 413 ? 13.817 -14.462 33.974 1.00 9.13 413 SER A O 1
ATOM 3156 N N . VAL A 1 414 ? 12.633 -16.216 33.143 1.00 8.86 414 VAL A N 1
ATOM 3157 C CA . VAL A 1 414 ? 11.387 -15.514 32.891 1.00 9.10 414 VAL A CA 1
ATOM 3158 C C . VAL A 1 414 ? 10.386 -16.331 33.710 1.00 9.12 414 VAL A C 1
ATOM 3159 O O . VAL A 1 414 ? 10.318 -17.555 33.555 1.00 9.91 414 VAL A O 1
ATOM 3163 N N . ALA A 1 415 ? 9.664 -15.675 34.615 1.00 8.89 415 ALA A N 1
ATOM 3164 C CA . ALA A 1 415 ? 8.685 -16.354 35.455 1.00 8.51 415 ALA A CA 1
ATOM 3165 C C . ALA A 1 415 ? 7.282 -15.884 35.120 1.00 8.80 415 ALA A C 1
ATOM 3166 O O . ALA A 1 415 ? 7.068 -14.705 34.805 1.00 8.41 415 ALA A O 1
ATOM 3168 N N . LEU A 1 416 ? 6.336 -16.821 35.170 1.00 8.24 416 LEU A N 1
ATOM 3169 C CA . LEU A 1 416 ? 4.933 -16.540 34.894 1.00 8.75 416 LEU A CA 1
ATOM 3170 C C . LEU A 1 416 ? 4.112 -16.793 36.150 1.00 8.79 416 LEU A C 1
ATOM 3171 O O . LEU A 1 416 ? 4.285 -17.819 36.816 1.00 9.42 416 LEU A O 1
ATOM 3176 N N . ILE A 1 417 ? 3.206 -15.875 36.461 1.00 8.47 417 ILE A N 1
ATOM 3177 C CA . ILE A 1 417 ? 2.326 -16.037 37.612 1.00 8.40 417 ILE A CA 1
ATOM 3178 C C . ILE A 1 417 ? 0.881 -15.989 37.101 1.00 7.91 417 ILE A C 1
ATOM 3179 O O . ILE A 1 417 ? 0.549 -15.169 36.239 1.00 7.41 417 ILE A O 1
ATOM 3184 N N . GLY A 1 418 ? 0.048 -16.915 37.567 1.00 7.34 418 GLY A N 1
ATOM 3185 C CA . GLY A 1 418 ? -1.348 -16.937 37.151 1.00 7.45 418 GLY A CA 1
ATOM 3186 C C . GLY A 1 418 ? -2.069 -15.724 37.715 1.00 7.49 418 GLY A C 1
ATOM 3187 O O . GLY A 1 418 ? -1.875 -15.383 38.887 1.00 7.76 418 GLY A O 1
ATOM 3188 N N . THR A 1 419 ? -2.942 -15.097 36.928 1.00 7.41 419 THR A N 1
ATOM 3189 C CA . THR A 1 419 ? -3.623 -13.884 37.398 1.00 7.93 419 THR A CA 1
ATOM 3190 C C . THR A 1 419 ? -5.150 -13.947 37.313 1.00 8.56 419 THR A C 1
ATOM 3191 O O . THR A 1 419 ? -5.816 -12.908 37.337 1.00 9.51 419 THR A O 1
ATOM 3195 N N . ASP A 1 420 ? -5.705 -15.155 37.308 1.00 8.94 420 ASP A N 1
ATOM 3196 C CA . ASP A 1 420 ? -7.143 -15.310 37.171 1.00 9.44 420 ASP A CA 1
ATOM 3197 C C . ASP A 1 420 ? -7.787 -16.160 38.269 1.00 9.85 420 ASP A C 1
ATOM 3198 O O . ASP A 1 420 ? -8.079 -17.336 38.061 1.00 10.09 420 ASP A O 1
ATOM 3203 N N . PRO A 1 421 ? -8.039 -15.566 39.448 1.00 10.81 421 PRO A N 1
ATOM 3204 C CA . PRO A 1 421 ? -8.656 -16.288 40.569 1.00 12.18 421 PRO A CA 1
ATOM 3205 C C . PRO A 1 421 ? -10.002 -16.923 40.221 1.00 13.57 421 PRO A C 1
ATOM 3206 O O . PRO A 1 421 ? -10.307 -18.023 40.657 1.00 13.81 421 PRO A O 1
ATOM 3210 N N . GLU A 1 422 ? -10.819 -16.202 39.462 1.00 14.77 422 GLU A N 1
ATOM 3211 C CA . GLU A 1 422 ? -12.142 -16.689 39.058 1.00 16.22 422 GLU A CA 1
ATOM 3212 C C . GLU A 1 422 ? -12.168 -17.806 38.030 1.00 15.01 422 GLU A C 1
ATOM 3213 O O . GLU A 1 422 ? -12.814 -18.823 38.240 1.00 15.61 422 GLU A O 1
ATOM 3219 N N . GLY A 1 423 ? -11.470 -17.608 36.920 1.00 13.76 423 GLY A N 1
ATOM 3220 C CA . GLY A 1 423 ? -11.452 -18.599 35.862 1.00 12.50 423 GLY A CA 1
ATOM 3221 C C . GLY A 1 423 ? -10.405 -19.695 35.946 1.00 12.14 423 GLY A C 1
ATOM 3222 O O . GLY A 1 423 ? -10.568 -20.760 35.349 1.00 12.42 423 GLY A O 1
ATOM 3223 N N . HIS A 1 424 ? -9.297 -19.416 36.624 1.00 11.80 424 HIS A N 1
ATOM 3224 C CA . HIS A 1 424 ? -8.240 -20.402 36.775 1.00 11.58 424 HIS A CA 1
ATOM 3225 C C . HIS A 1 424 ? -7.752 -20.361 38.218 1.00 12.15 424 HIS A C 1
ATOM 3226 O O . HIS A 1 424 ? -6.584 -20.077 38.492 1.00 11.44 424 HIS A O 1
ATOM 3233 N N . PRO A 1 425 ? -8.631 -20.707 39.169 1.00 12.33 425 PRO A N 1
ATOM 3234 C CA . PRO A 1 425 ? -8.278 -20.697 40.596 1.00 13.18 425 PRO A CA 1
ATOM 3235 C C . PRO A 1 425 ? -7.032 -21.475 41.017 1.00 13.72 425 PRO A C 1
ATOM 3236 O O . PRO A 1 425 ? -6.271 -21.018 41.864 1.00 14.59 425 PRO A O 1
ATOM 3240 N N . ASP A 1 426 ? -6.814 -22.643 40.428 1.00 14.71 426 ASP A N 1
ATOM 3241 C CA . ASP A 1 426 ? -5.651 -23.446 40.790 1.00 15.47 426 ASP A CA 1
ATOM 3242 C C . ASP A 1 426 ? -4.331 -22.833 40.340 1.00 14.46 426 ASP A C 1
ATOM 3243 O O . ASP A 1 426 ? -3.287 -23.141 40.898 1.00 15.55 426 ASP A O 1
ATOM 3248 N N . ASN A 1 427 ? -4.392 -21.948 39.353 1.00 12.53 427 ASN A N 1
ATOM 3249 C CA . ASN A 1 427 ? -3.194 -21.297 38.830 1.00 11.11 427 ASN A CA 1
ATOM 3250 C C . ASN A 1 427 ? -2.976 -19.911 39.409 1.00 10.34 427 ASN A C 1
ATOM 3251 O O . ASN A 1 427 ? -1.887 -19.347 39.291 1.00 10.04 427 ASN A O 1
ATOM 3256 N N . ALA A 1 428 ? -4.014 -19.359 40.021 1.00 9.98 428 ALA A N 1
ATOM 3257 C CA . ALA A 1 428 ? -3.949 -18.006 40.558 1.00 9.80 428 ALA A CA 1
ATOM 3258 C C . ALA A 1 428 ? -2.882 -17.754 41.599 1.00 9.87 428 ALA A C 1
ATOM 3259 O O . ALA A 1 428 ? -2.839 -18.407 42.636 1.00 10.20 428 ALA A O 1
ATOM 3261 N N . TRP A 1 429 ? -2.062 -16.748 41.324 1.00 10.15 429 TRP A N 1
ATOM 3262 C CA . TRP A 1 429 ? -0.989 -16.313 42.210 1.00 9.94 429 TRP A CA 1
ATOM 3263 C C . TRP A 1 429 ? 0.070 -17.362 42.506 1.00 10.44 429 TRP A C 1
ATOM 3264 O O . TRP A 1 429 ? 0.749 -17.308 43.534 1.00 11.34 429 TRP A O 1
ATOM 3275 N N . LYS A 1 430 ? 0.234 -18.291 41.572 1.00 10.52 430 LYS A N 1
ATOM 3276 C CA . LYS A 1 430 ? 1.246 -19.327 41.686 1.00 11.20 430 LYS A CA 1
ATOM 3277 C C . LYS A 1 430 ? 2.214 -19.155 40.518 1.00 10.41 430 LYS A C 1
ATOM 3278 O O . LYS A 1 430 ? 1.809 -18.754 39.424 1.00 9.56 430 LYS A O 1
ATOM 3284 N N . ILE A 1 431 ? 3.493 -19.392 40.764 1.00 10.62 431 ILE A N 1
ATOM 3285 C CA . ILE A 1 431 ? 4.489 -19.308 39.709 1.00 10.57 431 ILE A CA 1
ATOM 3286 C C . ILE A 1 431 ? 4.254 -20.588 38.904 1.00 10.44 431 ILE A C 1
ATOM 3287 O O . ILE A 1 431 ? 4.403 -21.701 39.421 1.00 11.43 431 ILE A O 1
ATOM 3292 N N . LEU A 1 432 ? 3.808 -20.419 37.666 1.00 10.17 432 LEU A N 1
ATOM 3293 C CA . LEU A 1 432 ? 3.462 -21.540 36.808 1.00 9.59 432 LEU A CA 1
ATOM 3294 C C . LEU A 1 432 ? 4.580 -22.096 35.952 1.00 10.43 432 LEU A C 1
ATOM 3295 O O . LEU A 1 432 ? 4.538 -23.257 35.536 1.00 11.12 432 LEU A O 1
ATOM 3300 N N . ASP A 1 433 ? 5.563 -21.266 35.651 1.00 10.37 433 ASP A N 1
ATOM 3301 C CA . ASP A 1 433 ? 6.662 -21.708 34.817 1.00 11.18 433 ASP A CA 1
ATOM 3302 C C . ASP A 1 433 ? 7.815 -20.746 34.986 1.00 11.32 433 ASP A C 1
ATOM 3303 O O . ASP A 1 433 ? 7.623 -19.592 35.375 1.00 11.45 433 ASP A O 1
ATOM 3308 N N . SER A 1 434 ? 9.005 -21.232 34.667 1.00 11.12 434 SER A N 1
ATOM 3309 C CA . SER A 1 434 ? 10.227 -20.454 34.747 1.00 11.41 434 SER A CA 1
ATOM 3310 C C . SER A 1 434 ? 11.097 -21.025 33.641 1.00 11.28 434 SER A C 1
ATOM 3311 O O . SER A 1 434 ? 11.313 -22.238 33.590 1.00 12.06 434 SER A O 1
ATOM 3314 N N . PHE A 1 435 ? 11.551 -20.173 32.727 1.00 10.72 435 PHE A N 1
ATOM 3315 C CA . PHE A 1 435 ? 12.393 -20.617 31.623 1.00 10.86 435 PHE A CA 1
ATOM 3316 C C . PHE A 1 435 ? 13.415 -19.556 31.239 1.00 10.96 435 PHE A C 1
ATOM 3317 O O . PHE A 1 435 ? 13.214 -18.365 31.471 1.00 10.44 435 PHE A O 1
ATOM 3325 N N . PRO A 1 436 ? 14.531 -19.982 30.629 1.00 10.88 436 PRO A N 1
ATOM 3326 C CA . PRO A 1 436 ? 15.589 -19.054 30.222 1.00 10.91 436 PRO A CA 1
ATOM 3327 C C . PRO A 1 436 ? 15.370 -18.248 28.957 1.00 10.70 436 PRO A C 1
ATOM 3328 O O . PRO A 1 436 ? 14.702 -18.680 28.016 1.00 10.92 436 PRO A O 1
ATOM 3332 N N . ALA A 1 437 ? 15.919 -17.042 28.980 1.00 10.79 437 ALA A N 1
ATOM 3333 C CA . ALA A 1 437 ? 15.884 -16.143 27.844 1.00 10.79 437 ALA A CA 1
ATOM 3334 C C . ALA A 1 437 ? 17.352 -15.959 27.431 1.00 11.34 437 ALA A C 1
ATOM 3335 O O . ALA A 1 437 ? 18.138 -16.897 27.549 1.00 11.61 437 ALA A O 1
ATOM 3337 N N . LEU A 1 438 ? 17.743 -14.771 26.994 1.00 11.66 438 LEU A N 1
ATOM 3338 C CA . LEU A 1 438 ? 19.121 -14.558 26.540 1.00 12.45 438 LEU A CA 1
ATOM 3339 C C . LEU A 1 438 ? 20.220 -14.722 27.571 1.00 12.44 438 LEU A C 1
ATOM 3340 O O . LEU A 1 438 ? 21.282 -15.267 27.267 1.00 13.13 438 LEU A O 1
ATOM 3345 N N . GLY A 1 439 ? 19.988 -14.178 28.758 1.00 12.02 439 GLY A N 1
ATOM 3346 C CA . GLY A 1 439 ? 20.983 -14.253 29.807 1.00 12.07 439 GLY A CA 1
ATOM 3347 C C . GLY A 1 439 ? 20.617 -13.303 30.926 1.00 11.82 439 GLY A C 1
ATOM 3348 O O . GLY A 1 439 ? 19.545 -12.697 30.908 1.00 12.63 439 GLY A O 1
ATOM 3349 N N . GLY A 1 440 ? 21.491 -13.199 31.920 1.00 11.18 440 GLY A N 1
ATOM 3350 C CA . GLY A 1 440 ? 21.239 -12.316 33.038 1.00 10.66 440 GLY A CA 1
ATOM 3351 C C . GLY A 1 440 ? 21.322 -10.859 32.629 1.00 9.94 440 GLY A C 1
ATOM 3352 O O . GLY A 1 440 ? 21.821 -10.529 31.542 1.00 10.76 440 GLY A O 1
ATOM 3353 N N . GLY A 1 441 ? 20.836 -9.988 33.505 1.00 9.73 441 GLY A N 1
ATOM 3354 C CA . GLY A 1 441 ? 20.879 -8.570 33.237 1.00 8.83 441 GLY A CA 1
ATOM 3355 C C . GLY A 1 441 ? 19.668 -8.016 32.519 1.00 8.59 441 GLY A C 1
ATOM 3356 O O . GLY A 1 441 ? 19.721 -6.910 31.988 1.00 8.78 441 GLY A O 1
ATOM 3357 N N . SER A 1 442 ? 18.574 -8.761 32.500 1.00 8.49 442 SER A N 1
ATOM 3358 C CA . SER A 1 442 ? 17.367 -8.278 31.852 1.00 7.68 442 SER A CA 1
ATOM 3359 C C . SER A 1 442 ? 16.734 -7.169 32.686 1.00 7.75 442 SER A C 1
ATOM 3360 O O . SER A 1 442 ? 16.865 -7.153 33.913 1.00 7.68 442 SER A O 1
ATOM 3363 N N . LEU A 1 443 ? 16.075 -6.234 32.014 1.00 7.72 443 LEU A N 1
ATOM 3364 C CA . LEU A 1 443 ? 15.390 -5.144 32.689 1.00 7.37 443 LEU A CA 1
ATOM 3365 C C . LEU A 1 443 ? 13.924 -5.063 32.288 1.00 7.90 443 LEU A C 1
ATOM 3366 O O . LEU A 1 443 ? 13.093 -4.694 33.103 1.00 7.68 443 LEU A O 1
ATOM 3371 N N . PHE A 1 444 ? 13.598 -5.395 31.045 1.00 7.42 444 PHE A N 1
ATOM 3372 C CA . PHE A 1 444 ? 12.213 -5.272 30.602 1.00 7.13 444 PHE A CA 1
ATOM 3373 C C . PHE A 1 444 ? 11.695 -6.388 29.721 1.00 7.60 444 PHE A C 1
ATOM 3374 O O . PHE A 1 444 ? 12.374 -6.836 28.783 1.00 7.83 444 PHE A O 1
ATOM 3382 N N . ILE A 1 445 ? 10.464 -6.793 30.021 1.00 7.62 445 ILE A N 1
ATOM 3383 C CA . ILE A 1 445 ? 9.744 -7.824 29.286 1.00 7.82 445 ILE A CA 1
ATOM 3384 C C . ILE A 1 445 ? 8.524 -7.127 28.683 1.00 7.41 445 ILE A C 1
ATOM 3385 O O . ILE A 1 445 ? 7.939 -6.235 29.304 1.00 7.65 445 ILE A O 1
ATOM 3390 N N . LYS A 1 446 ? 8.121 -7.519 27.483 1.00 6.79 446 LYS A N 1
ATOM 3391 C CA . LYS A 1 446 ? 7.010 -6.816 26.856 1.00 7.14 446 LYS A CA 1
ATOM 3392 C C . LYS A 1 446 ? 6.176 -7.629 25.896 1.00 7.27 446 LYS A C 1
ATOM 3393 O O . LYS A 1 446 ? 6.681 -8.506 25.189 1.00 6.99 446 LYS A O 1
ATOM 3399 N N . THR A 1 447 ? 4.895 -7.297 25.859 1.00 6.51 447 THR A N 1
ATOM 3400 C CA . THR A 1 447 ? 3.963 -7.899 24.932 1.00 6.99 447 THR A CA 1
ATOM 3401 C C . THR A 1 447 ? 2.799 -6.927 24.785 1.00 7.37 447 THR A C 1
ATOM 3402 O O . THR A 1 447 ? 2.813 -5.827 25.359 1.00 6.39 447 THR A O 1
ATOM 3406 N N . HIS A 1 448 ? 1.827 -7.306 23.963 1.00 5.96 448 HIS A N 1
ATOM 3407 C CA . HIS A 1 448 ? 0.654 -6.488 23.710 1.00 6.99 448 HIS A CA 1
ATOM 3408 C C . HIS A 1 448 ? -0.471 -7.436 23.336 1.00 7.94 448 HIS A C 1
ATOM 3409 O O . HIS A 1 448 ? -0.226 -8.476 22.726 1.00 7.23 448 HIS A O 1
ATOM 3416 N N . PRO A 1 449 ? -1.727 -7.079 23.647 1.00 5.90 449 PRO A N 1
ATOM 3417 C CA . PRO A 1 449 ? -2.853 -7.953 23.300 1.00 8.03 449 PRO A CA 1
ATOM 3418 C C . PRO A 1 449 ? -2.911 -8.391 21.827 1.00 8.57 449 PRO A C 1
ATOM 3419 O O . PRO A 1 449 ? -3.414 -9.470 21.532 1.00 7.46 449 PRO A O 1
ATOM 3423 N N . ASN A 1 450 ? -2.437 -7.561 20.910 1.00 7.80 450 ASN A N 1
ATOM 3424 C CA . ASN A 1 450 ? -2.484 -7.912 19.490 1.00 8.20 450 ASN A CA 1
ATOM 3425 C C . ASN A 1 450 ? -1.295 -8.719 18.993 1.00 8.40 450 ASN A C 1
ATOM 3426 O O . ASN A 1 450 ? -1.265 -9.133 17.838 1.00 8.94 450 ASN A O 1
ATOM 3431 N N . SER A 1 451 ? -0.309 -8.910 19.860 1.00 8.21 451 SER A N 1
ATOM 3432 C CA . SER A 1 451 ? 0.901 -9.640 19.523 1.00 8.37 451 SER A CA 1
ATOM 3433 C C . SER A 1 451 ? 0.883 -11.070 20.066 1.00 8.66 451 SER A C 1
ATOM 3434 O O . SER A 1 451 ? 0.326 -11.324 21.134 1.00 8.68 451 SER A O 1
ATOM 3437 N N . GLN A 1 452 ? 1.550 -11.980 19.357 1.00 8.56 452 GLN A N 1
ATOM 3438 C CA . GLN A 1 452 ? 1.667 -13.362 19.801 1.00 8.53 452 GLN A CA 1
ATOM 3439 C C . GLN A 1 452 ? 3.081 -13.565 20.372 1.00 8.43 452 GLN A C 1
ATOM 3440 O O . GLN A 1 452 ? 3.467 -14.688 20.690 1.00 8.83 452 GLN A O 1
ATOM 3446 N N . TYR A 1 453 ? 3.826 -12.472 20.543 1.00 7.86 453 TYR A N 1
ATOM 3447 C CA . TYR A 1 453 ? 5.212 -12.542 21.012 1.00 7.84 453 TYR A CA 1
ATOM 3448 C C . TYR A 1 453 ? 5.492 -11.888 22.360 1.00 7.79 453 TYR A C 1
ATOM 3449 O O . TYR A 1 453 ? 4.885 -10.877 22.713 1.00 8.37 453 TYR A O 1
ATOM 3458 N N . LEU A 1 454 ? 6.482 -12.445 23.057 1.00 7.48 454 LEU A N 1
ATOM 3459 C CA . LEU A 1 454 ? 6.926 -11.979 24.359 1.00 7.14 454 LEU A CA 1
ATOM 3460 C C . LEU A 1 454 ? 8.400 -11.616 24.183 1.00 7.52 454 LEU A C 1
ATOM 3461 O O . LEU A 1 454 ? 9.242 -12.481 23.901 1.00 8.29 454 LEU A O 1
ATOM 3466 N N . TYR A 1 455 ? 8.699 -10.330 24.320 1.00 7.92 455 TYR A N 1
ATOM 3467 C CA . TYR A 1 455 ? 10.048 -9.811 24.139 1.00 6.99 455 TYR A CA 1
ATOM 3468 C C . TYR A 1 455 ? 10.775 -9.637 25.465 1.00 6.98 455 TYR A C 1
ATOM 3469 O O . TYR A 1 455 ? 10.200 -9.109 26.425 1.00 7.96 455 TYR A O 1
ATOM 3478 N N . VAL A 1 456 ? 12.050 -10.025 25.510 1.00 7.22 456 VAL A N 1
ATOM 3479 C CA . VAL A 1 456 ? 12.844 -9.912 26.733 1.00 7.78 456 VAL A CA 1
ATOM 3480 C C . VAL A 1 456 ? 14.243 -9.393 26.434 1.00 7.93 456 VAL A C 1
ATOM 3481 O O . VAL A 1 456 ? 14.989 -10.010 25.662 1.00 8.62 456 VAL A O 1
ATOM 3485 N N . ASP A 1 457 ? 14.578 -8.232 26.986 1.00 6.85 457 ASP A N 1
ATOM 3486 C CA . ASP A 1 457 ? 15.912 -7.686 26.768 1.00 7.28 457 ASP A CA 1
ATOM 3487 C C . ASP A 1 457 ? 16.918 -8.256 27.776 1.00 7.58 457 ASP A C 1
ATOM 3488 O O . ASP A 1 457 ? 16.554 -9.054 28.640 1.00 7.44 457 ASP A O 1
ATOM 3493 N N . ALA A 1 458 ? 18.167 -7.833 27.650 1.00 7.53 458 ALA A N 1
ATOM 3494 C CA . ALA A 1 458 ? 19.238 -8.315 28.508 1.00 7.64 458 ALA A CA 1
ATOM 3495 C C . ALA A 1 458 ? 20.261 -7.195 28.623 1.00 7.79 458 ALA A C 1
ATOM 3496 O O . ALA A 1 458 ? 21.477 -7.405 28.570 1.00 7.73 458 ALA A O 1
ATOM 3498 N N . THR A 1 459 ? 19.733 -6.002 28.839 1.00 8.17 459 THR A N 1
ATOM 3499 C CA . THR A 1 459 ? 20.489 -4.766 28.922 1.00 8.03 459 THR A CA 1
ATOM 3500 C C . THR A 1 459 ? 21.796 -4.766 29.706 1.00 8.21 459 THR A C 1
ATOM 3501 O O . THR A 1 459 ? 22.806 -4.231 29.233 1.00 8.78 459 THR A O 1
ATOM 3505 N N . LEU A 1 460 ? 21.774 -5.351 30.897 1.00 8.49 460 LEU A N 1
ATOM 3506 C CA . LEU A 1 460 ? 22.944 -5.359 31.762 1.00 8.62 460 LEU A CA 1
ATOM 3507 C C . LEU A 1 460 ? 23.841 -6.582 31.629 1.00 8.99 460 LEU A C 1
ATOM 3508 O O . LEU A 1 460 ? 24.727 -6.805 32.458 1.00 10.05 460 LEU A O 1
ATOM 3513 N N . ASN A 1 461 ? 23.630 -7.385 30.596 1.00 9.32 461 ASN A N 1
ATOM 3514 C CA . ASN A 1 461 ? 24.470 -8.560 30.429 1.00 9.36 461 ASN A CA 1
ATOM 3515 C C . ASN A 1 461 ? 25.889 -8.082 30.087 1.00 9.74 461 ASN A C 1
ATOM 3516 O O . ASN A 1 461 ? 26.064 -7.130 29.322 1.00 9.42 461 ASN A O 1
ATOM 3521 N N . PRO A 1 462 ? 26.922 -8.739 30.648 1.00 10.86 462 PRO A N 1
ATOM 3522 C CA . PRO A 1 462 ? 28.307 -8.338 30.366 1.00 11.29 462 PRO A CA 1
ATOM 3523 C C . PRO A 1 462 ? 28.822 -8.704 28.972 1.00 11.59 462 PRO A C 1
ATOM 3524 O O . PRO A 1 462 ? 29.925 -8.310 28.595 1.00 12.78 462 PRO A O 1
ATOM 3528 N N . GLU A 1 463 ? 28.040 -9.466 28.213 1.00 11.56 463 GLU A N 1
ATOM 3529 C CA . GLU A 1 463 ? 28.443 -9.846 26.866 1.00 12.28 463 GLU A CA 1
ATOM 3530 C C . GLU A 1 463 ? 27.763 -8.906 25.870 1.00 12.29 463 GLU A C 1
ATOM 3531 O O . GLU A 1 463 ? 26.534 -8.897 25.766 1.00 11.64 463 GLU A O 1
ATOM 3537 N N . ALA A 1 464 ? 28.567 -8.154 25.119 1.00 12.79 464 ALA A N 1
ATOM 3538 C CA . ALA A 1 464 ? 28.064 -7.180 24.149 1.00 13.23 464 ALA A CA 1
ATOM 3539 C C . ALA A 1 464 ? 26.990 -7.716 23.201 1.00 14.16 464 ALA A C 1
ATOM 3540 O O . ALA A 1 464 ? 25.950 -7.083 22.999 1.00 14.00 464 ALA A O 1
ATOM 3542 N N . GLU A 1 465 ? 27.203 -8.915 22.686 1.00 15.70 465 GLU A N 1
ATOM 3543 C CA . GLU A 1 465 ? 26.256 -9.525 21.773 1.00 17.20 465 GLU A CA 1
ATOM 3544 C C . GLU A 1 465 ? 24.897 -9.738 22.428 1.00 16.11 465 GLU A C 1
ATOM 3545 O O . GLU A 1 465 ? 23.856 -9.536 21.803 1.00 16.78 465 GLU A O 1
ATOM 3551 N N . ILE A 1 466 ? 24.911 -10.183 23.676 1.00 14.27 466 ILE A N 1
ATOM 3552 C CA . ILE A 1 466 ? 23.677 -10.440 24.406 1.00 12.56 466 ILE A CA 1
ATOM 3553 C C . ILE A 1 466 ? 22.969 -9.146 24.797 1.00 11.37 466 ILE A C 1
ATOM 3554 O O . ILE A 1 466 ? 21.768 -8.992 24.560 1.00 10.70 466 ILE A O 1
ATOM 3559 N N . SER A 1 467 ? 23.713 -8.201 25.354 1.00 10.19 467 SER A N 1
ATOM 3560 C CA . SER A 1 467 ? 23.121 -6.937 25.773 1.00 10.02 467 SER A CA 1
ATOM 3561 C C . SER A 1 467 ? 22.580 -6.149 24.579 1.00 9.65 467 SER A C 1
ATOM 3562 O O . SER A 1 467 ? 21.726 -5.272 24.736 1.00 9.93 467 SER A O 1
ATOM 3565 N N . GLY A 1 468 ? 23.066 -6.489 23.387 1.00 8.87 468 GLY A N 1
ATOM 3566 C CA . GLY A 1 468 ? 22.626 -5.837 22.168 1.00 9.47 468 GLY A CA 1
ATOM 3567 C C . GLY A 1 468 ? 21.523 -6.588 21.436 1.00 9.33 468 GLY A C 1
ATOM 3568 O O . GLY A 1 468 ? 21.127 -6.200 20.335 1.00 10.17 468 GLY A O 1
ATOM 3569 N N . SER A 1 469 ? 20.975 -7.618 22.070 1.00 9.54 469 SER A N 1
ATOM 3570 C CA . SER A 1 469 ? 19.931 -8.418 21.458 1.00 9.85 469 SER A CA 1
ATOM 3571 C C . SER A 1 469 ? 18.703 -8.569 22.340 1.00 9.74 469 SER A C 1
ATOM 3572 O O . SER A 1 469 ? 18.709 -8.188 23.518 1.00 9.42 469 SER A O 1
ATOM 3575 N N . VAL A 1 470 ? 17.654 -9.142 21.758 1.00 9.15 470 VAL A N 1
ATOM 3576 C CA . VAL A 1 470 ? 16.402 -9.364 22.459 1.00 9.94 470 VAL A CA 1
ATOM 3577 C C . VAL A 1 470 ? 15.881 -10.764 22.152 1.00 9.87 470 VAL A C 1
ATOM 3578 O O . VAL A 1 470 ? 15.995 -11.250 21.025 1.00 9.73 470 VAL A O 1
ATOM 3582 N N . ALA A 1 471 ? 15.374 -11.437 23.179 1.00 9.30 471 ALA A N 1
ATOM 3583 C CA . ALA A 1 471 ? 14.795 -12.764 23.010 1.00 9.38 471 ALA A CA 1
ATOM 3584 C C . ALA A 1 471 ? 13.309 -12.582 22.733 1.00 9.20 471 ALA A C 1
ATOM 3585 O O . ALA A 1 471 ? 12.645 -11.748 23.363 1.00 8.98 471 ALA A O 1
ATOM 3587 N N . VAL A 1 472 ? 12.772 -13.374 21.815 1.00 9.18 472 VAL A N 1
ATOM 3588 C CA . VAL A 1 472 ? 11.352 -13.287 21.490 1.00 9.63 472 VAL A CA 1
ATOM 3589 C C . VAL A 1 472 ? 10.741 -14.674 21.500 1.00 9.81 472 VAL A C 1
ATOM 3590 O O . VAL A 1 472 ? 11.141 -15.546 20.714 1.00 10.04 472 VAL A O 1
ATOM 3594 N N . PHE A 1 473 ? 9.792 -14.873 22.409 1.00 9.57 473 PHE A N 1
ATOM 3595 C CA . PHE A 1 473 ? 9.089 -16.140 22.550 1.00 9.16 473 PHE A CA 1
ATOM 3596 C C . PHE A 1 473 ? 7.740 -16.079 21.846 1.00 9.30 473 PHE A C 1
ATOM 3597 O O . PHE A 1 473 ? 7.040 -15.064 21.905 1.00 9.08 473 PHE A O 1
ATOM 3605 N N . ASP A 1 474 ? 7.349 -17.188 21.237 1.00 9.24 474 ASP A N 1
ATOM 3606 C CA . ASP A 1 474 ? 6.071 -17.290 20.564 1.00 9.51 474 ASP A CA 1
ATOM 3607 C C . ASP A 1 474 ? 5.062 -17.816 21.599 1.00 9.64 474 ASP A C 1
ATOM 3608 O O . ASP A 1 474 ? 5.042 -19.012 21.914 1.00 10.00 474 ASP A O 1
ATOM 3613 N N . ILE A 1 475 ? 4.229 -16.916 22.112 1.00 9.26 475 ILE A N 1
ATOM 3614 C CA . ILE A 1 475 ? 3.227 -17.265 23.104 1.00 9.51 475 ILE A CA 1
ATOM 3615 C C . ILE A 1 475 ? 2.299 -18.381 22.614 1.00 10.56 475 ILE A C 1
ATOM 3616 O O . ILE A 1 475 ? 1.998 -19.308 23.372 1.00 10.28 475 ILE A O 1
ATOM 3621 N N . LYS A 1 476 ? 1.899 -18.323 21.344 1.00 12.12 476 LYS A N 1
ATOM 3622 C CA . LYS A 1 476 ? 1.001 -19.320 20.783 1.00 14.22 476 LYS A CA 1
ATOM 3623 C C . LYS A 1 476 ? 1.546 -20.740 20.881 1.00 13.84 476 LYS A C 1
ATOM 3624 O O . LYS A 1 476 ? 0.767 -21.687 21.011 1.00 14.90 476 LYS A O 1
ATOM 3630 N N . ALA A 1 477 ? 2.871 -20.886 20.805 1.00 13.67 477 ALA A N 1
ATOM 3631 C CA . ALA A 1 477 ? 3.514 -22.191 20.868 1.00 13.46 477 ALA A CA 1
ATOM 3632 C C . ALA A 1 477 ? 3.767 -22.685 22.299 1.00 13.57 477 ALA A C 1
ATOM 3633 O O . ALA A 1 477 ? 4.203 -23.823 22.510 1.00 14.22 477 ALA A O 1
ATOM 3635 N N . MET A 1 478 ? 3.525 -21.841 23.295 1.00 12.84 478 MET A N 1
ATOM 3636 C CA . MET A 1 478 ? 3.754 -22.251 24.682 1.00 12.49 478 MET A CA 1
ATOM 3637 C C . MET A 1 478 ? 2.752 -23.296 25.127 1.00 13.35 478 MET A C 1
ATOM 3638 O O . MET A 1 478 ? 1.547 -23.111 25.005 1.00 13.30 478 MET A O 1
ATOM 3643 N N . THR A 1 479 ? 3.271 -24.368 25.704 1.00 14.27 479 THR A N 1
ATOM 3644 C CA . THR A 1 479 ? 2.438 -25.463 26.188 1.00 15.41 479 THR A CA 1
ATOM 3645 C C . THR A 1 479 ? 2.452 -25.514 27.711 1.00 15.93 479 THR A C 1
ATOM 3646 O O . THR A 1 479 ? 1.531 -26.030 28.329 1.00 16.54 479 THR A O 1
ATOM 3650 N N . GLY A 1 480 ? 3.522 -25.007 28.311 1.00 15.89 480 GLY A N 1
ATOM 3651 C CA . GLY A 1 480 ? 3.649 -25.042 29.755 1.00 15.52 480 GLY A CA 1
ATOM 3652 C C . GLY A 1 480 ? 3.867 -26.468 30.225 1.00 15.63 480 GLY A C 1
ATOM 3653 O O . GLY A 1 480 ? 3.513 -26.816 31.351 1.00 15.88 480 GLY A O 1
ATOM 3654 N N . ASP A 1 481 ? 4.495 -27.284 29.382 1.00 15.22 481 ASP A N 1
ATOM 3655 C CA . ASP A 1 481 ? 4.737 -28.681 29.731 1.00 15.88 481 ASP A CA 1
ATOM 3656 C C . ASP A 1 481 ? 6.012 -28.910 30.543 1.00 16.37 481 ASP A C 1
ATOM 3657 O O . ASP A 1 481 ? 6.362 -30.053 30.841 1.00 16.62 481 ASP A O 1
ATOM 3662 N N . GLY A 1 482 ? 6.694 -27.830 30.908 1.00 16.37 482 GLY A N 1
ATOM 3663 C CA . GLY A 1 482 ? 7.909 -27.953 31.694 1.00 16.96 482 GLY A CA 1
ATOM 3664 C C . GLY A 1 482 ? 9.192 -27.814 30.904 1.00 17.28 482 GLY A C 1
ATOM 3665 O O . GLY A 1 482 ? 10.270 -27.689 31.479 1.00 17.79 482 GLY A O 1
ATOM 3666 N N . SER A 1 483 ? 9.102 -27.906 29.587 1.00 17.72 483 SER A N 1
ATOM 3667 C CA . SER A 1 483 ? 10.291 -27.752 28.761 1.00 18.53 483 SER A CA 1
ATOM 3668 C C . SER A 1 483 ? 10.558 -26.252 28.630 1.00 18.68 483 SER A C 1
ATOM 3669 O O . SER A 1 483 ? 9.753 -25.434 29.083 1.00 18.80 483 SER A O 1
ATOM 3672 N N . ASP A 1 484 ? 11.683 -25.897 28.031 1.00 18.76 484 ASP A N 1
ATOM 3673 C CA . ASP A 1 484 ? 12.022 -24.495 27.856 1.00 18.51 484 ASP A CA 1
ATOM 3674 C C . ASP A 1 484 ? 11.555 -24.020 26.491 1.00 18.18 484 ASP A C 1
ATOM 3675 O O . ASP A 1 484 ? 11.976 -24.570 25.463 1.00 17.68 484 ASP A O 1
ATOM 3680 N N . PRO A 1 485 ? 10.643 -23.037 26.454 1.00 17.75 485 PRO A N 1
ATOM 3681 C CA . PRO A 1 485 ? 10.140 -22.512 25.186 1.00 17.52 485 PRO A CA 1
ATOM 3682 C C . PRO A 1 485 ? 11.304 -21.913 24.395 1.00 17.31 485 PRO A C 1
ATOM 3683 O O . PRO A 1 485 ? 12.172 -21.242 24.959 1.00 16.56 485 PRO A O 1
ATOM 3687 N N . GLU A 1 486 ? 11.364 -22.225 23.108 1.00 17.07 486 GLU A N 1
ATOM 3688 C CA . GLU A 1 486 ? 12.419 -21.712 22.252 1.00 17.91 486 GLU A CA 1
ATOM 3689 C C . GLU A 1 486 ? 12.169 -20.221 22.058 1.00 16.55 486 GLU A C 1
ATOM 3690 O O . GLU A 1 486 ? 11.059 -19.733 22.263 1.00 15.88 486 GLU A O 1
ATOM 3696 N N . PHE A 1 487 ? 13.205 -19.491 21.691 1.00 15.87 487 PHE A N 1
ATOM 3697 C CA . PHE A 1 487 ? 13.056 -18.064 21.437 1.00 14.56 487 PHE A CA 1
ATOM 3698 C C . PHE A 1 487 ? 13.927 -17.666 20.261 1.00 14.70 487 PHE A C 1
ATOM 3699 O O . PHE A 1 487 ? 14.942 -18.332 19.992 1.00 14.96 487 PHE A O 1
ATOM 3707 N N . LYS A 1 488 ? 13.485 -16.663 19.526 1.00 14.40 488 LYS A N 1
ATOM 3708 C CA . LYS A 1 488 ? 14.244 -16.146 18.409 1.00 14.89 488 LYS A CA 1
ATOM 3709 C C . LYS A 1 488 ? 15.058 -14.993 19.006 1.00 13.90 488 LYS A C 1
ATOM 3710 O O . LYS A 1 488 ? 14.573 -14.274 19.876 1.00 12.93 488 LYS A O 1
ATOM 3716 N N . THR A 1 489 ? 16.279 -14.840 18.561 1.00 12.55 489 THR A N 1
ATOM 3717 C CA . THR A 1 489 ? 17.149 -13.754 19.018 1.00 12.15 489 THR A CA 1
ATOM 3718 C C . THR A 1 489 ? 17.201 -12.678 17.950 1.00 11.87 489 THR A C 1
ATOM 3719 O O . THR A 1 489 ? 17.627 -12.940 16.821 1.00 12.39 489 THR A O 1
ATOM 3723 N N . LEU A 1 490 ? 16.735 -11.479 18.287 1.00 10.92 490 LEU A N 1
ATOM 3724 C CA . LEU A 1 490 ? 16.750 -10.373 17.340 1.00 10.31 490 LEU A CA 1
ATOM 3725 C C . LEU A 1 490 ? 17.998 -9.550 17.622 1.00 9.92 490 LEU A C 1
ATOM 3726 O O . LEU A 1 490 ? 18.224 -9.106 18.754 1.00 9.37 490 LEU A O 1
ATOM 3731 N N . PRO A 1 491 ? 18.849 -9.367 16.600 1.00 9.85 491 PRO A N 1
ATOM 3732 C CA . PRO A 1 491 ? 20.085 -8.594 16.735 1.00 9.88 491 PRO A CA 1
ATOM 3733 C C . PRO A 1 491 ? 19.778 -7.102 16.620 1.00 9.32 491 PRO A C 1
ATOM 3734 O O . PRO A 1 491 ? 20.223 -6.429 15.679 1.00 9.96 491 PRO A O 1
ATOM 3738 N N . ILE A 1 492 ? 19.053 -6.581 17.609 1.00 8.59 492 ILE A N 1
ATOM 3739 C CA . ILE A 1 492 ? 18.635 -5.181 17.606 1.00 8.33 492 ILE A CA 1
ATOM 3740 C C . ILE A 1 492 ? 19.765 -4.164 17.408 1.00 8.71 492 ILE A C 1
ATOM 3741 O O . ILE A 1 492 ? 19.669 -3.296 16.538 1.00 8.42 492 ILE A O 1
ATOM 3746 N N . ALA A 1 493 ? 20.830 -4.269 18.198 1.00 9.19 493 ALA A N 1
ATOM 3747 C CA . ALA A 1 493 ? 21.935 -3.325 18.065 1.00 10.14 493 ALA A CA 1
ATOM 3748 C C . ALA A 1 493 ? 22.573 -3.425 16.680 1.00 10.93 493 ALA A C 1
ATOM 3749 O O . ALA A 1 493 ? 22.879 -2.411 16.055 1.00 10.86 493 ALA A O 1
ATOM 3751 N N . GLU A 1 494 ? 22.730 -4.649 16.190 1.00 12.06 494 GLU A N 1
ATOM 3752 C CA . GLU A 1 494 ? 23.312 -4.890 14.874 1.00 13.56 494 GLU A CA 1
ATOM 3753 C C . GLU A 1 494 ? 22.472 -4.178 13.812 1.00 12.35 494 GLU A C 1
ATOM 3754 O O . GLU A 1 494 ? 23.003 -3.499 12.931 1.00 12.08 494 GLU A O 1
ATOM 3760 N N . TRP A 1 495 ? 21.156 -4.312 13.921 1.00 10.88 495 TRP A N 1
ATOM 3761 C CA . TRP A 1 495 ? 20.244 -3.667 12.984 1.00 10.54 495 TRP A CA 1
ATOM 3762 C C . TRP A 1 495 ? 20.414 -2.148 12.982 1.00 10.16 495 TRP A C 1
ATOM 3763 O O . TRP A 1 495 ? 20.237 -1.506 11.952 1.00 10.75 495 TRP A O 1
ATOM 3774 N N . ALA A 1 496 ? 20.762 -1.578 14.133 1.00 9.53 496 ALA A N 1
ATOM 3775 C CA . ALA A 1 496 ? 20.953 -0.137 14.242 1.00 9.17 496 ALA A CA 1
ATOM 3776 C C . ALA A 1 496 ? 22.228 0.333 13.551 1.00 9.50 496 ALA A C 1
ATOM 3777 O O . ALA A 1 496 ? 22.394 1.523 13.297 1.00 9.07 496 ALA A O 1
ATOM 3779 N N . GLY A 1 497 ? 23.150 -0.593 13.309 1.00 9.70 497 GLY A N 1
ATOM 3780 C CA . GLY A 1 497 ? 24.395 -0.250 12.632 1.00 10.67 497 GLY A CA 1
ATOM 3781 C C . GLY A 1 497 ? 25.239 0.809 13.312 1.00 11.26 497 GLY A C 1
ATOM 3782 O O . GLY A 1 497 ? 25.521 1.859 12.735 1.00 11.56 497 GLY A O 1
ATOM 3783 N N . ILE A 1 498 ? 25.639 0.534 14.544 1.00 12.40 498 ILE A N 1
ATOM 3784 C CA . ILE A 1 498 ? 26.456 1.465 15.305 1.00 13.66 498 ILE A CA 1
ATOM 3785 C C . ILE A 1 498 ? 27.865 0.889 15.493 1.00 14.97 498 ILE A C 1
ATOM 3786 O O . ILE A 1 498 ? 28.036 -0.171 16.090 1.00 14.64 498 ILE A O 1
ATOM 3791 N N . THR A 1 499 ? 28.862 1.610 14.998 1.00 16.76 499 THR A N 1
ATOM 3792 C CA . THR A 1 499 ? 30.253 1.190 15.069 1.00 18.88 499 THR A CA 1
ATOM 3793 C C . THR A 1 499 ? 30.906 1.267 16.451 1.00 19.53 499 THR A C 1
ATOM 3794 O O . THR A 1 499 ? 31.561 0.319 16.899 1.00 19.67 499 THR A O 1
ATOM 3798 N N . GLU A 1 500 ? 30.760 2.409 17.103 1.00 20.49 500 GLU A N 1
ATOM 3799 C CA . GLU A 1 500 ? 31.385 2.636 18.398 1.00 21.16 500 GLU A CA 1
ATOM 3800 C C . GLU A 1 500 ? 30.733 2.008 19.625 1.00 20.76 500 GLU A C 1
ATOM 3801 O O . GLU A 1 500 ? 29.515 1.809 19.686 1.00 20.49 500 GLU A O 1
ATOM 3807 N N . GLY A 1 501 ? 31.577 1.708 20.604 1.00 20.33 501 GLY A N 1
ATOM 3808 C CA . GLY A 1 501 ? 31.138 1.120 21.853 1.00 19.51 501 GLY A CA 1
ATOM 3809 C C . GLY A 1 501 ? 30.412 -0.199 21.755 1.00 18.87 501 GLY A C 1
ATOM 3810 O O . GLY A 1 501 ? 30.519 -0.939 20.779 1.00 18.85 501 GLY A O 1
ATOM 3811 N N . GLN A 1 502 ? 29.704 -0.508 22.831 1.00 17.09 502 GLN A N 1
ATOM 3812 C CA . GLN A 1 502 ? 28.910 -1.719 22.952 1.00 15.88 502 GLN A CA 1
ATOM 3813 C C . GLN A 1 502 ? 27.542 -1.229 23.438 1.00 14.78 502 GLN A C 1
ATOM 3814 O O . GLN A 1 502 ? 27.207 -1.364 24.614 1.00 14.53 502 GLN A O 1
ATOM 3820 N N . PRO A 1 503 ? 26.752 -0.621 22.532 1.00 14.12 503 PRO A N 1
ATOM 3821 C CA . PRO A 1 503 ? 25.425 -0.101 22.879 1.00 13.78 503 PRO A CA 1
ATOM 3822 C C . PRO A 1 503 ? 24.520 -1.174 23.460 1.00 13.13 503 PRO A C 1
ATOM 3823 O O . PRO A 1 503 ? 24.528 -2.321 23.023 1.00 13.60 503 PRO A O 1
ATOM 3827 N N . ARG A 1 504 ? 23.744 -0.786 24.463 1.00 12.33 504 ARG A N 1
ATOM 3828 C CA . ARG A 1 504 ? 22.849 -1.715 25.122 1.00 11.55 504 ARG A CA 1
ATOM 3829 C C . ARG A 1 504 ? 21.406 -1.482 24.735 1.00 10.61 504 ARG A C 1
ATOM 3830 O O . ARG A 1 504 ? 20.926 -0.345 24.689 1.00 10.66 504 ARG A O 1
ATOM 3838 N N . VAL A 1 505 ? 20.738 -2.570 24.381 1.00 9.48 505 VAL A N 1
ATOM 3839 C CA . VAL A 1 505 ? 19.344 -2.505 23.996 1.00 9.32 505 VAL A CA 1
ATOM 3840 C C . VAL A 1 505 ? 18.498 -2.507 25.254 1.00 8.64 505 VAL A C 1
ATOM 3841 O O . VAL A 1 505 ? 18.745 -3.286 26.185 1.00 8.76 505 VAL A O 1
ATOM 3845 N N . VAL A 1 506 ? 17.502 -1.631 25.288 1.00 7.99 506 VAL A N 1
ATOM 3846 C CA . VAL A 1 506 ? 16.665 -1.543 26.460 1.00 7.77 506 VAL A CA 1
ATOM 3847 C C . VAL A 1 506 ? 15.229 -1.116 26.201 1.00 7.37 506 VAL A C 1
ATOM 3848 O O . VAL A 1 506 ? 14.952 -0.270 25.340 1.00 7.87 506 VAL A O 1
ATOM 3852 N N . GLN A 1 507 ? 14.337 -1.796 26.914 1.00 7.27 507 GLN A N 1
ATOM 3853 C CA . GLN A 1 507 ? 12.911 -1.526 26.957 1.00 7.11 507 GLN A CA 1
ATOM 3854 C C . GLN A 1 507 ? 12.046 -1.537 25.712 1.00 7.00 507 GLN A C 1
ATOM 3855 O O . GLN A 1 507 ? 11.953 -0.541 24.994 1.00 7.65 507 GLN A O 1
ATOM 3861 N N . GLY A 1 508 ? 11.331 -2.630 25.493 1.00 6.71 508 GLY A N 1
ATOM 3862 C CA . GLY A 1 508 ? 10.423 -2.662 24.362 1.00 6.65 508 GLY A CA 1
ATOM 3863 C C . GLY A 1 508 ? 9.189 -1.845 24.723 1.00 6.63 508 GLY A C 1
ATOM 3864 O O . GLY A 1 508 ? 8.797 -1.793 25.894 1.00 6.74 508 GLY A O 1
ATOM 3865 N N . GLU A 1 509 ? 8.596 -1.183 23.732 1.00 6.52 509 GLU A N 1
ATOM 3866 C CA . GLU A 1 509 ? 7.378 -0.391 23.912 1.00 6.55 509 GLU A CA 1
ATOM 3867 C C . GLU A 1 509 ? 6.613 -0.450 22.585 1.00 5.74 509 GLU A C 1
ATOM 3868 O O . GLU A 1 509 ? 7.183 -0.206 21.523 1.00 6.43 509 GLU A O 1
ATOM 3874 N N . PHE A 1 510 ? 5.342 -0.832 22.648 1.00 6.36 510 PHE A N 1
ATOM 3875 C CA . PHE A 1 510 ? 4.517 -0.943 21.457 1.00 6.92 510 PHE A CA 1
ATOM 3876 C C . PHE A 1 510 ? 3.827 0.344 21.055 1.00 6.84 510 PHE A C 1
ATOM 3877 O O . PHE A 1 510 ? 3.629 1.256 21.872 1.00 6.86 510 PHE A O 1
ATOM 3885 N N . ASN A 1 511 ? 3.450 0.401 19.781 1.00 6.35 511 ASN A N 1
ATOM 3886 C CA . ASN A 1 511 ? 2.672 1.523 19.267 1.00 7.29 511 ASN A CA 1
ATOM 3887 C C . ASN A 1 511 ? 1.224 1.271 19.711 1.00 7.43 511 ASN A C 1
ATOM 3888 O O . ASN A 1 511 ? 0.906 0.229 20.313 1.00 7.67 511 ASN A O 1
ATOM 3893 N N . LYS A 1 512 ? 0.348 2.212 19.402 1.00 8.25 512 LYS A N 1
ATOM 3894 C CA . LYS A 1 512 ? -1.049 2.091 19.799 1.00 9.14 512 LYS A CA 1
ATOM 3895 C C . LYS A 1 512 ? -1.758 0.848 19.271 1.00 8.53 512 LYS A C 1
ATOM 3896 O O . LYS A 1 512 ? -2.526 0.218 19.992 1.00 8.83 512 LYS A O 1
ATOM 3902 N N . ASP A 1 513 ? -1.500 0.505 18.016 1.00 8.82 513 ASP A N 1
ATOM 3903 C CA . ASP A 1 513 ? -2.122 -0.658 17.406 1.00 9.57 513 ASP A CA 1
ATOM 3904 C C . ASP A 1 513 ? -1.519 -1.980 17.838 1.00 10.27 513 ASP A C 1
ATOM 3905 O O . ASP A 1 513 ? -2.052 -3.049 17.517 1.00 11.15 513 ASP A O 1
ATOM 3910 N N . GLY A 1 514 ? -0.396 -1.917 18.544 1.00 9.50 514 GLY A N 1
ATOM 3911 C CA . GLY A 1 514 ? 0.264 -3.130 18.995 1.00 9.21 514 GLY A CA 1
ATOM 3912 C C . GLY A 1 514 ? 0.803 -3.953 17.842 1.00 9.40 514 GLY A C 1
ATOM 3913 O O . GLY A 1 514 ? 0.877 -5.178 17.936 1.00 10.61 514 GLY A O 1
ATOM 3914 N N . THR A 1 515 ? 1.208 -3.271 16.775 1.00 8.90 515 THR A N 1
ATOM 3915 C CA . THR A 1 515 ? 1.739 -3.913 15.579 1.00 9.45 515 THR A CA 1
ATOM 3916 C C . THR A 1 515 ? 3.246 -3.706 15.412 1.00 9.08 515 THR A C 1
ATOM 3917 O O . THR A 1 515 ? 3.869 -4.357 14.576 1.00 8.88 515 THR A O 1
ATOM 3921 N N . GLU A 1 516 ? 3.820 -2.767 16.155 1.00 8.39 516 GLU A N 1
ATOM 3922 C CA . GLU A 1 516 ? 5.253 -2.512 16.075 1.00 8.46 516 GLU A CA 1
ATOM 3923 C C . GLU A 1 516 ? 5.780 -2.293 17.480 1.00 8.09 516 GLU A C 1
ATOM 3924 O O . GLU A 1 516 ? 5.074 -1.731 18.328 1.00 7.27 516 GLU A O 1
ATOM 3930 N N . VAL A 1 517 ? 7.001 -2.753 17.728 1.00 7.16 517 VAL A N 1
ATOM 3931 C CA . VAL A 1 517 ? 7.621 -2.607 19.034 1.00 7.89 517 VAL A CA 1
ATOM 3932 C C . VAL A 1 517 ? 8.969 -1.920 18.873 1.00 7.77 517 VAL A C 1
ATOM 3933 O O . VAL A 1 517 ? 9.743 -2.224 17.962 1.00 8.65 517 VAL A O 1
ATOM 3937 N N . TRP A 1 518 ? 9.177 -0.902 19.691 1.00 7.35 518 TRP A N 1
ATOM 3938 C CA . TRP A 1 518 ? 10.398 -0.114 19.654 1.00 6.78 518 TRP A CA 1
ATOM 3939 C C . TRP A 1 518 ? 11.353 -0.489 20.767 1.00 6.82 518 TRP A C 1
ATOM 3940 O O . TRP A 1 518 ? 10.929 -0.807 21.885 1.00 7.48 518 TRP A O 1
ATOM 3951 N N . PHE A 1 519 ? 12.643 -0.389 20.468 1.00 6.89 519 PHE A N 1
ATOM 3952 C CA . PHE A 1 519 ? 13.699 -0.633 21.445 1.00 7.53 519 PHE A CA 1
ATOM 3953 C C . PHE A 1 519 ? 14.712 0.502 21.351 1.00 7.53 519 PHE A C 1
ATOM 3954 O O . PHE A 1 519 ? 14.931 1.072 20.276 1.00 7.67 519 PHE A O 1
ATOM 3962 N N . SER A 1 520 ? 15.314 0.848 22.480 1.00 7.03 520 SER A N 1
ATOM 3963 C CA . SER A 1 520 ? 16.345 1.873 22.474 1.00 6.97 520 SER A CA 1
ATOM 3964 C C . SER A 1 520 ? 17.693 1.178 22.364 1.00 7.42 520 SER A C 1
ATOM 3965 O O . SER A 1 520 ? 17.918 0.157 23.022 1.00 8.04 520 SER A O 1
ATOM 3968 N N . VAL A 1 521 ? 18.552 1.691 21.489 1.00 7.67 521 VAL A N 1
ATOM 3969 C CA . VAL A 1 521 ? 19.908 1.168 21.329 1.00 8.43 521 VAL A CA 1
ATOM 3970 C C . VAL A 1 521 ? 20.707 2.297 21.974 1.00 8.17 521 VAL A C 1
ATOM 3971 O O . VAL A 1 521 ? 21.032 3.319 21.360 1.00 8.27 521 VAL A O 1
ATOM 3975 N N . TRP A 1 522 ? 20.944 2.095 23.263 1.00 8.43 522 TRP A N 1
ATOM 3976 C CA . TRP A 1 522 ? 21.558 3.055 24.162 1.00 9.03 522 TRP A CA 1
ATOM 3977 C C . TRP A 1 522 ? 23.060 3.063 24.319 1.00 9.73 522 TRP A C 1
ATOM 3978 O O . TRP A 1 522 ? 23.654 2.142 24.885 1.00 9.93 522 TRP A O 1
ATOM 3989 N N . ASN A 1 523 ? 23.659 4.144 23.838 1.00 10.94 523 ASN A N 1
ATOM 3990 C CA . ASN A 1 523 ? 25.095 4.359 23.946 1.00 12.47 523 ASN A CA 1
ATOM 3991 C C . ASN A 1 523 ? 25.283 5.603 24.811 1.00 13.33 523 ASN A C 1
ATOM 3992 O O . ASN A 1 523 ? 24.309 6.291 25.157 1.00 12.95 523 ASN A O 1
ATOM 3997 N N . GLY A 1 524 ? 26.532 5.875 25.174 1.00 14.38 524 GLY A N 1
ATOM 3998 C CA . GLY A 1 524 ? 26.831 7.027 26.000 1.00 15.14 524 GLY A CA 1
ATOM 3999 C C . GLY A 1 524 ? 26.605 8.355 25.301 1.00 15.79 524 GLY A C 1
ATOM 4000 O O . GLY A 1 524 ? 26.410 8.418 24.089 1.00 15.57 524 GLY A O 1
ATOM 4001 N N . LYS A 1 525 ? 26.678 9.427 26.078 1.00 17.23 525 LYS A N 1
ATOM 4002 C CA . LYS A 1 525 ? 26.476 10.792 25.605 1.00 19.40 525 LYS A CA 1
ATOM 4003 C C . LYS A 1 525 ? 27.349 11.179 24.413 1.00 20.12 525 LYS A C 1
ATOM 4004 O O . LYS A 1 525 ? 26.895 11.881 23.518 1.00 20.59 525 LYS A O 1
ATOM 4010 N N . ASP A 1 526 ? 28.594 10.721 24.399 1.00 20.67 526 ASP A N 1
ATOM 4011 C CA . ASP A 1 526 ? 29.501 11.065 23.310 1.00 21.03 526 ASP A CA 1
ATOM 4012 C C . ASP A 1 526 ? 29.599 9.981 22.243 1.00 20.23 526 ASP A C 1
ATOM 4013 O O . ASP A 1 526 ? 30.561 9.942 21.470 1.00 20.36 526 ASP A O 1
ATOM 4018 N N . GLN A 1 527 ? 28.596 9.109 22.192 1.00 19.47 527 GLN A N 1
ATOM 4019 C CA . GLN A 1 527 ? 28.572 8.030 21.218 1.00 18.22 527 GLN A CA 1
ATOM 4020 C C . GLN A 1 527 ? 27.244 8.022 20.471 1.00 17.11 527 GLN A C 1
ATOM 4021 O O . GLN A 1 527 ? 26.326 8.760 20.816 1.00 17.40 527 GLN A O 1
ATOM 4027 N N . GLU A 1 528 ? 27.163 7.207 19.431 1.00 15.27 528 GLU A N 1
ATOM 4028 C CA . GLU A 1 528 ? 25.965 7.123 18.612 1.00 13.65 528 GLU A CA 1
ATOM 4029 C C . GLU A 1 528 ? 24.941 6.146 19.174 1.00 11.80 528 GLU A C 1
ATOM 4030 O O . GLU A 1 528 ? 25.277 5.019 19.541 1.00 11.37 528 GLU A O 1
ATOM 4036 N N . SER A 1 529 ? 23.685 6.584 19.187 1.00 10.27 529 SER A N 1
ATOM 4037 C CA . SER A 1 529 ? 22.558 5.788 19.660 1.00 9.10 529 SER A CA 1
ATOM 4038 C C . SER A 1 529 ? 21.493 5.727 18.560 1.00 8.85 529 SER A C 1
ATOM 4039 O O . SER A 1 529 ? 21.619 6.366 17.508 1.00 8.83 529 SER A O 1
ATOM 4042 N N . ALA A 1 530 ? 20.439 4.958 18.800 1.00 8.19 530 ALA A N 1
ATOM 4043 C CA . ALA A 1 530 ? 19.368 4.835 17.830 1.00 7.99 530 ALA A CA 1
ATOM 4044 C C . ALA A 1 530 ? 18.166 4.184 18.480 1.00 8.09 530 ALA A C 1
ATOM 4045 O O . ALA A 1 530 ? 18.238 3.745 19.629 1.00 8.06 530 ALA A O 1
ATOM 4047 N N . LEU A 1 531 ? 17.029 4.247 17.793 1.00 7.44 531 LEU A N 1
ATOM 4048 C CA . LEU A 1 531 ? 15.838 3.536 18.232 1.00 7.43 531 LEU A CA 1
ATOM 4049 C C . LEU A 1 531 ? 15.609 2.561 17.083 1.00 7.60 531 LEU A C 1
ATOM 4050 O O . LEU A 1 531 ? 15.857 2.891 15.913 1.00 8.25 531 LEU A O 1
ATOM 4055 N N . VAL A 1 532 ? 15.212 1.340 17.409 1.00 7.32 532 VAL A N 1
ATOM 4056 C CA . VAL A 1 532 ? 14.925 0.333 16.390 1.00 7.44 532 VAL A CA 1
ATOM 4057 C C . VAL A 1 532 ? 13.466 -0.082 16.522 1.00 7.48 532 VAL A C 1
ATOM 4058 O O . VAL A 1 532 ? 12.999 -0.401 17.619 1.00 7.72 532 VAL A O 1
ATOM 4062 N N . VAL A 1 533 ? 12.745 -0.031 15.410 1.00 7.50 533 VAL A N 1
ATOM 4063 C CA . VAL A 1 533 ? 11.342 -0.401 15.365 1.00 8.07 533 VAL A CA 1
ATOM 4064 C C . VAL A 1 533 ? 11.260 -1.757 14.680 1.00 7.80 533 VAL A C 1
ATOM 4065 O O . VAL A 1 533 ? 11.793 -1.943 13.579 1.00 7.92 533 VAL A O 1
ATOM 4069 N N . VAL A 1 534 ? 10.610 -2.701 15.343 1.00 7.60 534 VAL A N 1
ATOM 4070 C CA . VAL A 1 534 ? 10.460 -4.054 14.843 1.00 8.59 534 VAL A CA 1
ATOM 4071 C C . VAL A 1 534 ? 9.011 -4.281 14.425 1.00 8.73 534 VAL A C 1
ATOM 4072 O O . VAL A 1 534 ? 8.083 -3.823 15.101 1.00 8.34 534 VAL A O 1
ATOM 4076 N N . ASP A 1 535 ? 8.821 -4.920 13.276 1.00 9.31 535 ASP A N 1
ATOM 4077 C CA . ASP A 1 535 ? 7.482 -5.256 12.812 1.00 9.85 535 ASP A CA 1
ATOM 4078 C C . ASP A 1 535 ? 7.103 -6.479 13.649 1.00 9.48 535 ASP A C 1
ATOM 4079 O O . ASP A 1 535 ? 7.714 -7.541 13.523 1.00 9.39 535 ASP A O 1
ATOM 4084 N N . ASP A 1 536 ? 6.098 -6.332 14.504 1.00 9.26 536 ASP A N 1
ATOM 4085 C CA . ASP A 1 536 ? 5.688 -7.422 15.376 1.00 9.84 536 ASP A CA 1
ATOM 4086 C C . ASP A 1 536 ? 5.196 -8.687 14.677 1.00 10.10 536 ASP A C 1
ATOM 4087 O O . ASP A 1 536 ? 5.464 -9.791 15.139 1.00 11.60 536 ASP A O 1
ATOM 4092 N N . LYS A 1 537 ? 4.486 -8.541 13.567 1.00 10.90 537 LYS A N 1
ATOM 4093 C CA . LYS A 1 537 ? 3.958 -9.708 12.861 1.00 12.06 537 LYS A CA 1
ATOM 4094 C C . LYS A 1 537 ? 5.034 -10.617 12.274 1.00 12.25 537 LYS A C 1
ATOM 4095 O O . LYS A 1 537 ? 4.917 -11.844 12.295 1.00 13.05 537 LYS A O 1
ATOM 4101 N N . THR A 1 538 ? 6.081 -10.003 11.741 1.00 11.68 538 THR A N 1
ATOM 4102 C CA . THR A 1 538 ? 7.146 -10.746 11.086 1.00 11.81 538 THR A CA 1
ATOM 4103 C C . THR A 1 538 ? 8.440 -10.875 11.867 1.00 11.86 538 THR A C 1
ATOM 4104 O O . THR A 1 538 ? 9.274 -11.705 11.519 1.00 12.20 538 THR A O 1
ATOM 4108 N N . LEU A 1 539 ? 8.607 -10.057 12.904 1.00 11.02 539 LEU A N 1
ATOM 4109 C CA . LEU A 1 539 ? 9.831 -10.036 13.708 1.00 11.17 539 LEU A CA 1
ATOM 4110 C C . LEU A 1 539 ? 11.013 -9.551 12.869 1.00 11.36 539 LEU A C 1
ATOM 4111 O O . LEU A 1 539 ? 12.167 -9.851 13.154 1.00 12.57 539 LEU A O 1
ATOM 4116 N N . GLU A 1 540 ? 10.706 -8.757 11.851 1.00 11.46 540 GLU A N 1
ATOM 4117 C CA . GLU A 1 540 ? 11.732 -8.202 10.983 1.00 11.90 540 GLU A CA 1
ATOM 4118 C C . GLU A 1 540 ? 11.903 -6.713 11.272 1.00 10.74 540 GLU A C 1
ATOM 4119 O O . GLU A 1 540 ? 11.029 -6.081 11.869 1.00 11.16 540 GLU A O 1
ATOM 4125 N N . LEU A 1 541 ? 13.061 -6.182 10.920 1.00 10.35 541 LEU A N 1
ATOM 4126 C CA . LEU A 1 541 ? 13.359 -4.778 11.116 1.00 9.96 541 LEU A CA 1
ATOM 4127 C C . LEU A 1 541 ? 12.368 -3.928 10.326 1.00 9.99 541 LEU A C 1
ATOM 4128 O O . LEU A 1 541 ? 12.153 -4.161 9.142 1.00 10.18 541 LEU A O 1
ATOM 4133 N N . LYS A 1 542 ? 11.782 -2.938 10.980 1.00 9.81 542 LYS A N 1
ATOM 4134 C CA . LYS A 1 542 ? 10.840 -2.048 10.321 1.00 10.36 542 LYS A CA 1
ATOM 4135 C C . LYS A 1 542 ? 11.504 -0.708 10.018 1.00 10.20 542 LYS A C 1
ATOM 4136 O O . LYS A 1 542 ? 11.407 -0.196 8.903 1.00 10.77 542 LYS A O 1
ATOM 4142 N N . HIS A 1 543 ? 12.219 -0.151 10.994 1.00 9.75 543 HIS A N 1
ATOM 4143 C CA . HIS A 1 543 ? 12.839 1.154 10.794 1.00 9.86 543 HIS A CA 1
ATOM 4144 C C . HIS A 1 543 ? 13.897 1.444 11.852 1.00 9.64 543 HIS A C 1
ATOM 4145 O O . HIS A 1 543 ? 13.809 0.954 12.974 1.00 9.45 543 HIS A O 1
ATOM 4152 N N . VAL A 1 544 ? 14.909 2.216 11.473 1.00 9.29 544 VAL A N 1
ATOM 4153 C CA . VAL A 1 544 ? 15.969 2.612 12.392 1.00 9.14 544 VAL A CA 1
ATOM 4154 C C . VAL A 1 544 ? 15.868 4.125 12.504 1.00 8.93 544 VAL A C 1
ATOM 4155 O O . VAL A 1 544 ? 15.812 4.828 11.493 1.00 9.91 544 VAL A O 1
ATOM 4159 N N . ILE A 1 545 ? 15.743 4.610 13.730 1.00 8.28 545 ILE A N 1
ATOM 4160 C CA . ILE A 1 545 ? 15.637 6.038 13.993 1.00 8.61 545 ILE A CA 1
ATOM 4161 C C . ILE A 1 545 ? 16.964 6.579 14.507 1.00 8.95 545 ILE A C 1
ATOM 4162 O O . ILE A 1 545 ? 17.464 6.130 15.542 1.00 8.08 545 ILE A O 1
ATOM 4167 N N . LYS A 1 546 ? 17.544 7.499 13.746 1.00 8.88 546 LYS A N 1
ATOM 4168 C CA . LYS A 1 546 ? 18.782 8.160 14.117 1.00 8.72 546 LYS A CA 1
ATOM 4169 C C . LYS A 1 546 ? 18.590 9.632 13.804 1.00 9.06 546 LYS A C 1
ATOM 4170 O O . LYS A 1 546 ? 17.934 9.986 12.825 1.00 9.35 546 LYS A O 1
ATOM 4176 N N . ASP A 1 547 ? 19.157 10.483 14.647 1.00 9.10 547 ASP A N 1
ATOM 4177 C CA . ASP A 1 547 ? 19.058 11.920 14.493 1.00 9.04 547 ASP A CA 1
ATOM 4178 C C . ASP A 1 547 ? 20.108 12.499 15.435 1.00 9.59 547 ASP A C 1
ATOM 4179 O O . ASP A 1 547 ? 20.338 11.947 16.517 1.00 9.91 547 ASP A O 1
ATOM 4184 N N . GLU A 1 548 ? 20.764 13.579 15.029 1.00 9.86 548 GLU A N 1
ATOM 4185 C CA . GLU A 1 548 ? 21.782 14.198 15.876 1.00 10.19 548 GLU A CA 1
ATOM 4186 C C . GLU A 1 548 ? 21.243 14.568 17.255 1.00 10.01 548 GLU A C 1
ATOM 4187 O O . GLU A 1 548 ? 21.995 14.636 18.224 1.00 10.32 548 GLU A O 1
ATOM 4193 N N . ARG A 1 549 ? 19.945 14.834 17.330 1.00 9.97 549 ARG A N 1
ATOM 4194 C CA . ARG A 1 549 ? 19.285 15.195 18.584 1.00 10.59 549 ARG A CA 1
ATOM 4195 C C . ARG A 1 549 ? 18.993 13.980 19.465 1.00 10.58 549 ARG A C 1
ATOM 4196 O O . ARG A 1 549 ? 18.773 14.123 20.664 1.00 10.75 549 ARG A O 1
ATOM 4204 N N . LEU A 1 550 ? 18.999 12.789 18.874 1.00 10.43 550 LEU A N 1
ATOM 4205 C CA . LEU A 1 550 ? 18.704 11.568 19.622 1.00 10.67 550 LEU A CA 1
ATOM 4206 C C . LEU A 1 550 ? 19.908 11.094 20.444 1.00 11.10 550 LEU A C 1
ATOM 4207 O O . LEU A 1 550 ? 20.583 10.130 20.079 1.00 12.41 550 LEU A O 1
ATOM 4212 N N . VAL A 1 551 ? 20.174 11.787 21.549 1.00 11.55 551 VAL A N 1
ATOM 4213 C CA . VAL A 1 551 ? 21.294 11.454 22.425 1.00 11.83 551 VAL A CA 1
ATOM 4214 C C . VAL A 1 551 ? 20.819 10.662 23.648 1.00 10.50 551 VAL A C 1
ATOM 4215 O O . VAL A 1 551 ? 19.825 11.017 24.278 1.00 10.19 551 VAL A O 1
ATOM 4219 N N . THR A 1 552 ? 21.547 9.593 23.959 1.00 8.99 552 THR A N 1
ATOM 4220 C CA . THR A 1 552 ? 21.244 8.690 25.076 1.00 8.30 552 THR A CA 1
ATOM 4221 C C . THR A 1 552 ? 19.745 8.392 25.243 1.00 7.85 552 THR A C 1
ATOM 4222 O O . THR A 1 552 ? 19.167 8.625 26.303 1.00 8.15 552 THR A O 1
ATOM 4226 N N . PRO A 1 553 ? 19.098 7.882 24.184 1.00 8.50 553 PRO A N 1
ATOM 4227 C CA . PRO A 1 553 ? 17.669 7.562 24.253 1.00 7.99 553 PRO A CA 1
ATOM 4228 C C . PRO A 1 553 ? 17.497 6.352 25.156 1.00 7.87 553 PRO A C 1
ATOM 4229 O O . PRO A 1 553 ? 18.201 5.349 25.003 1.00 7.86 553 PRO A O 1
ATOM 4233 N N . THR A 1 554 ? 16.582 6.452 26.111 1.00 7.20 554 THR A N 1
ATOM 4234 C CA . THR A 1 554 ? 16.350 5.342 27.025 1.00 7.74 554 THR A CA 1
ATOM 4235 C C . THR A 1 554 ? 14.858 5.000 27.098 1.00 6.72 554 THR A C 1
ATOM 4236 O O . THR A 1 554 ? 14.348 4.336 26.207 1.00 7.36 554 THR A O 1
ATOM 4240 N N . GLY A 1 555 ? 14.144 5.483 28.107 1.00 6.37 555 GLY A N 1
ATOM 4241 C CA . GLY A 1 555 ? 12.733 5.162 28.211 1.00 6.47 555 GLY A CA 1
ATOM 4242 C C . GLY A 1 555 ? 11.881 5.714 27.082 1.00 6.43 555 GLY A C 1
ATOM 4243 O O . GLY A 1 555 ? 12.110 6.830 26.619 1.00 7.59 555 GLY A O 1
ATOM 4244 N N . LYS A 1 556 ? 10.914 4.920 26.631 1.00 6.81 556 LYS A N 1
ATOM 4245 C CA . LYS A 1 556 ? 10.002 5.301 25.558 1.00 6.72 556 LYS A CA 1
ATOM 4246 C C . LYS A 1 556 ? 8.611 4.966 26.050 1.00 6.58 556 LYS A C 1
ATOM 4247 O O . LYS A 1 556 ? 8.374 3.862 26.540 1.00 6.54 556 LYS A O 1
ATOM 4253 N N . PHE A 1 557 ? 7.675 5.880 25.850 1.00 6.62 557 PHE A N 1
ATOM 4254 C CA . PHE A 1 557 ? 6.329 5.650 26.306 1.00 6.54 557 PHE A CA 1
ATOM 4255 C C . PHE A 1 557 ? 5.305 6.096 25.281 1.00 6.78 557 PHE A C 1
ATOM 4256 O O . PHE A 1 557 ? 5.255 7.268 24.910 1.00 6.79 557 PHE A O 1
ATOM 4264 N N . ASN A 1 558 ? 4.578 5.135 24.733 1.00 6.19 558 ASN A N 1
ATOM 4265 C CA . ASN A 1 558 ? 3.527 5.409 23.778 1.00 6.40 558 ASN A CA 1
ATOM 4266 C C . ASN A 1 558 ? 2.376 6.038 24.565 1.00 6.04 558 ASN A C 1
ATOM 4267 O O . ASN A 1 558 ? 1.988 5.538 25.623 1.00 5.80 558 ASN A O 1
ATOM 4272 N N . VAL A 1 559 ? 1.827 7.127 24.049 1.00 6.51 559 VAL A N 1
ATOM 4273 C CA . VAL A 1 559 ? 0.743 7.812 24.733 1.00 6.85 559 VAL A CA 1
ATOM 4274 C C . VAL A 1 559 ? -0.433 6.908 25.093 1.00 6.81 559 VAL A C 1
ATOM 4275 O O . VAL A 1 559 ? -0.828 6.829 26.262 1.00 7.20 559 VAL A O 1
ATOM 4279 N N . TYR A 1 560 ? -0.969 6.197 24.108 1.00 6.57 560 TYR A N 1
ATOM 4280 C CA . TYR A 1 560 ? -2.119 5.343 24.366 1.00 7.20 560 TYR A CA 1
ATOM 4281 C C . TYR A 1 560 ? -1.859 4.222 25.364 1.00 6.46 560 TYR A C 1
ATOM 4282 O O . TYR A 1 560 ? -2.635 4.017 26.295 1.00 6.69 560 TYR A O 1
ATOM 4291 N N . ASN A 1 561 ? -0.774 3.488 25.166 1.00 6.58 561 ASN A N 1
ATOM 4292 C CA . ASN A 1 561 ? -0.477 2.367 26.045 1.00 7.08 561 ASN A CA 1
ATOM 4293 C C . ASN A 1 561 ? -0.151 2.765 27.468 1.00 7.35 561 ASN A C 1
ATOM 4294 O O . ASN A 1 561 ? -0.369 1.987 28.399 1.00 7.73 561 ASN A O 1
ATOM 4299 N N . THR A 1 562 ? 0.337 3.987 27.633 1.00 7.69 562 THR A N 1
ATOM 4300 C CA . THR A 1 562 ? 0.668 4.487 28.948 1.00 6.46 562 THR A CA 1
ATOM 4301 C C . THR A 1 562 ? -0.588 5.023 29.638 1.00 6.74 562 THR A C 1
ATOM 4302 O O . THR A 1 562 ? -0.846 4.730 30.804 1.00 7.44 562 THR A O 1
ATOM 4306 N N . MET A 1 563 ? -1.395 5.784 28.911 1.00 7.48 563 MET A N 1
ATOM 4307 C CA . MET A 1 563 ? -2.594 6.328 29.519 1.00 7.91 563 MET A CA 1
ATOM 4308 C C . MET A 1 563 ? -3.599 5.240 29.914 1.00 7.33 563 MET A C 1
ATOM 4309 O O . MET A 1 563 ? -4.330 5.396 30.889 1.00 7.87 563 MET A O 1
ATOM 4314 N N . THR A 1 564 ? -3.600 4.125 29.183 1.00 6.80 564 THR A N 1
ATOM 4315 C CA . THR A 1 564 ? -4.537 3.030 29.447 1.00 6.79 564 THR A CA 1
ATOM 4316 C C . THR A 1 564 ? -3.931 1.854 30.200 1.00 6.69 564 THR A C 1
ATOM 4317 O O . THR A 1 564 ? -4.622 0.866 30.463 1.00 7.90 564 THR A O 1
ATOM 4321 N N . ASP A 1 565 ? -2.647 1.939 30.520 1.00 6.99 565 ASP A N 1
ATOM 4322 C CA . ASP A 1 565 ? -1.965 0.839 31.200 1.00 7.10 565 ASP A CA 1
ATOM 4323 C C . ASP A 1 565 ? -2.103 -0.466 30.400 1.00 7.39 565 ASP A C 1
ATOM 4324 O O . ASP A 1 565 ? -2.494 -1.500 30.934 1.00 7.03 565 ASP A O 1
ATOM 4329 N N . THR A 1 566 ? -1.791 -0.407 29.111 1.00 6.46 566 THR A N 1
ATOM 4330 C CA . THR A 1 566 ? -1.867 -1.588 28.261 1.00 7.20 566 THR A CA 1
ATOM 4331 C C . THR A 1 566 ? -0.487 -2.231 28.152 1.00 6.37 566 THR A C 1
ATOM 4332 O O . THR A 1 566 ? 0.389 -1.727 27.442 1.00 6.49 566 THR A O 1
ATOM 4336 N N . TYR A 1 567 ? -0.311 -3.335 28.866 1.00 6.53 567 TYR A N 1
ATOM 4337 C CA . TYR A 1 567 ? 0.930 -4.086 28.874 1.00 6.34 567 TYR A CA 1
ATOM 4338 C C . TYR A 1 567 ? 0.647 -5.490 29.404 1.00 6.31 567 TYR A C 1
ATOM 4339 O O . TYR A 1 567 ? 1.537 -6.350 29.282 1.00 6.64 567 TYR A O 1
ATOM 4349 N N . ASP B 1 9 ? 18.384 41.010 70.966 1.00 28.04 9 ASP B N 1
ATOM 4350 C CA . ASP B 1 9 ? 18.452 41.471 72.376 1.00 27.72 9 ASP B CA 1
ATOM 4351 C C . ASP B 1 9 ? 18.095 40.304 73.286 1.00 27.26 9 ASP B C 1
ATOM 4352 O O . ASP B 1 9 ? 16.947 39.854 73.323 1.00 27.45 9 ASP B O 1
ATOM 4357 N N . PRO B 1 10 ? 19.063 39.773 74.040 1.00 26.59 10 PRO B N 1
ATOM 4358 C CA . PRO B 1 10 ? 18.841 38.661 74.952 1.00 25.99 10 PRO B CA 1
ATOM 4359 C C . PRO B 1 10 ? 17.819 38.961 76.047 1.00 25.69 10 PRO B C 1
ATOM 4360 O O . PRO B 1 10 ? 17.266 38.052 76.664 1.00 25.50 10 PRO B O 1
ATOM 4364 N N . ALA B 1 11 ? 17.571 40.237 76.270 1.00 24.86 11 ALA B N 1
ATOM 4365 C CA . ALA B 1 11 ? 16.617 40.677 77.300 1.00 24.82 11 ALA B CA 1
ATOM 4366 C C . ALA B 1 11 ? 15.201 40.207 76.975 1.00 24.16 11 ALA B C 1
ATOM 4367 O O . ALA B 1 11 ? 14.330 40.181 77.840 1.00 24.31 11 ALA B O 1
ATOM 4369 N N . ALA B 1 12 ? 14.989 39.791 75.728 1.00 23.41 12 ALA B N 1
ATOM 4370 C CA . ALA B 1 12 ? 13.687 39.295 75.284 1.00 22.25 12 ALA B CA 1
ATOM 4371 C C . ALA B 1 12 ? 13.270 38.071 76.100 1.00 21.87 12 ALA B C 1
ATOM 4372 O O . ALA B 1 12 ? 12.085 37.743 76.181 1.00 21.02 12 ALA B O 1
ATOM 4374 N N . ALA B 1 13 ? 14.249 37.419 76.725 1.00 21.03 13 ALA B N 1
ATOM 4375 C CA . ALA B 1 13 ? 14.002 36.237 77.548 1.00 20.75 13 ALA B CA 1
ATOM 4376 C C . ALA B 1 13 ? 13.043 36.532 78.692 1.00 20.93 13 ALA B C 1
ATOM 4377 O O . ALA B 1 13 ? 12.294 35.652 79.110 1.00 20.77 13 ALA B O 1
ATOM 4379 N N . LEU B 1 14 ? 13.047 37.773 79.174 1.00 21.13 14 LEU B N 1
ATOM 4380 C CA . LEU B 1 14 ? 12.166 38.170 80.269 1.00 21.83 14 LEU B CA 1
ATOM 4381 C C . LEU B 1 14 ? 10.702 37.949 79.894 1.00 21.86 14 LEU B C 1
ATOM 4382 O O . LEU B 1 14 ? 9.863 37.690 80.756 1.00 22.40 14 LEU B O 1
ATOM 4387 N N . GLU B 1 15 ? 10.403 38.075 78.605 1.00 22.33 15 GLU B N 1
ATOM 4388 C CA . GLU B 1 15 ? 9.048 37.886 78.105 1.00 21.73 15 GLU B CA 1
ATOM 4389 C C . GLU B 1 15 ? 8.877 36.454 77.596 1.00 20.56 15 GLU B C 1
ATOM 4390 O O . GLU B 1 15 ? 7.980 35.732 78.029 1.00 19.60 15 GLU B O 1
ATOM 4396 N N . ASP B 1 16 ? 9.786 36.047 76.714 1.00 19.38 16 ASP B N 1
ATOM 4397 C CA . ASP B 1 16 ? 9.771 34.724 76.097 1.00 18.18 16 ASP B CA 1
ATOM 4398 C C . ASP B 1 16 ? 9.822 33.569 77.090 1.00 16.93 16 ASP B C 1
ATOM 4399 O O . ASP B 1 16 ? 9.101 32.588 76.942 1.00 16.95 16 ASP B O 1
ATOM 4404 N N . HIS B 1 17 ? 10.702 33.685 78.078 1.00 15.29 17 HIS B N 1
ATOM 4405 C CA . HIS B 1 17 ? 10.890 32.651 79.069 1.00 14.14 17 HIS B CA 1
ATOM 4406 C C . HIS B 1 17 ? 10.244 32.910 80.418 1.00 14.06 17 HIS B C 1
ATOM 4407 O O . HIS B 1 17 ? 10.571 32.244 81.410 1.00 14.19 17 HIS B O 1
ATOM 4414 N N . LYS B 1 18 ? 9.315 33.854 80.458 1.00 13.78 18 LYS B N 1
ATOM 4415 C CA . LYS B 1 18 ? 8.620 34.176 81.696 1.00 14.49 18 LYS B CA 1
ATOM 4416 C C . LYS B 1 18 ? 7.636 33.060 82.034 1.00 13.54 18 LYS B C 1
ATOM 4417 O O . LYS B 1 18 ? 7.020 32.476 81.136 1.00 13.35 18 LYS B O 1
ATOM 4423 N N . THR B 1 19 ? 7.528 32.723 83.318 1.00 12.56 19 THR B N 1
ATOM 4424 C CA . THR B 1 19 ? 6.587 31.695 83.753 1.00 12.84 19 THR B CA 1
ATOM 4425 C C . THR B 1 19 ? 5.187 32.301 83.736 1.00 12.92 19 THR B C 1
ATOM 4426 O O . THR B 1 19 ? 4.966 33.399 84.263 1.00 12.83 19 THR B O 1
ATOM 4430 N N . ARG B 1 20 ? 4.260 31.600 83.090 1.00 12.97 20 ARG B N 1
ATOM 4431 C CA . ARG B 1 20 ? 2.873 32.037 82.989 1.00 13.08 20 ARG B CA 1
ATOM 4432 C C . ARG B 1 20 ? 1.988 30.891 83.470 1.00 12.43 20 ARG B C 1
ATOM 4433 O O . ARG B 1 20 ? 2.455 29.770 83.660 1.00 12.63 20 ARG B O 1
ATOM 4441 N N . THR B 1 21 ? 0.705 31.153 83.656 1.00 10.78 21 THR B N 1
ATOM 4442 C CA . THR B 1 21 ? -0.193 30.088 84.099 1.00 10.63 21 THR B CA 1
ATOM 4443 C C . THR B 1 21 ? -0.436 29.063 82.997 1.00 10.17 21 THR B C 1
ATOM 4444 O O . THR B 1 21 ? -0.839 27.930 83.276 1.00 10.70 21 THR B O 1
ATOM 4448 N N . ASP B 1 22 ? -0.163 29.440 81.751 1.00 9.81 22 ASP B N 1
ATOM 4449 C CA . ASP B 1 22 ? -0.414 28.536 80.638 1.00 9.12 22 ASP B CA 1
ATOM 4450 C C . ASP B 1 22 ? 0.780 27.967 79.875 1.00 8.71 22 ASP B C 1
ATOM 4451 O O . ASP B 1 22 ? 0.593 27.357 78.822 1.00 9.22 22 ASP B O 1
ATOM 4456 N N . ASN B 1 23 ? 1.996 28.141 80.389 1.00 8.90 23 ASN B N 1
ATOM 4457 C CA . ASN B 1 23 ? 3.165 27.574 79.716 1.00 8.97 23 ASN B CA 1
ATOM 4458 C C . ASN B 1 23 ? 3.944 26.633 80.634 1.00 8.93 23 ASN B C 1
ATOM 4459 O O . ASN B 1 23 ? 5.116 26.351 80.406 1.00 9.52 23 ASN B O 1
ATOM 4464 N N . ARG B 1 24 ? 3.270 26.128 81.660 1.00 9.01 24 ARG B N 1
ATOM 4465 C CA . ARG B 1 24 ? 3.889 25.208 82.610 1.00 9.63 24 ARG B CA 1
ATOM 4466 C C . ARG B 1 24 ? 3.543 23.761 82.293 1.00 9.60 24 ARG B C 1
ATOM 4467 O O . ARG B 1 24 ? 4.082 22.837 82.908 1.00 10.01 24 ARG B O 1
ATOM 4475 N N . TYR B 1 25 ? 2.634 23.572 81.336 1.00 9.57 25 TYR B N 1
ATOM 4476 C CA . TYR B 1 25 ? 2.164 22.239 80.964 1.00 9.74 25 TYR B CA 1
ATOM 4477 C C . TYR B 1 25 ? 2.795 21.687 79.684 1.00 10.27 25 TYR B C 1
ATOM 4478 O O . TYR B 1 25 ? 2.100 21.138 78.829 1.00 10.16 25 TYR B O 1
ATOM 4487 N N . GLU B 1 26 ? 4.106 21.861 79.544 1.00 10.42 26 GLU B N 1
ATOM 4488 C CA . GLU B 1 26 ? 4.813 21.312 78.392 1.00 10.66 26 GLU B CA 1
ATOM 4489 C C . GLU B 1 26 ? 5.645 20.134 78.918 1.00 10.12 26 GLU B C 1
ATOM 4490 O O . GLU B 1 26 ? 6.013 20.098 80.092 1.00 9.88 26 GLU B O 1
ATOM 4496 N N . PRO B 1 27 ? 5.937 19.146 78.067 1.00 9.86 27 PRO B N 1
ATOM 4497 C CA . PRO B 1 27 ? 6.706 17.970 78.485 1.00 9.43 27 PRO B CA 1
ATOM 4498 C C . PRO B 1 27 ? 8.044 18.151 79.185 1.00 9.46 27 PRO B C 1
ATOM 4499 O O . PRO B 1 27 ? 8.833 19.026 78.831 1.00 9.08 27 PRO B O 1
ATOM 4503 N N . SER B 1 28 ? 8.271 17.321 80.198 1.00 8.93 28 SER B N 1
ATOM 4504 C CA . SER B 1 28 ? 9.546 17.267 80.902 1.00 9.25 28 SER B CA 1
ATOM 4505 C C . SER B 1 28 ? 9.989 15.831 80.610 1.00 9.10 28 SER B C 1
ATOM 4506 O O . SER B 1 28 ? 9.379 14.866 81.091 1.00 9.36 28 SER B O 1
ATOM 4509 N N . LEU B 1 29 ? 11.009 15.673 79.775 1.00 9.43 29 LEU B N 1
ATOM 4510 C CA . LEU B 1 29 ? 11.462 14.337 79.413 1.00 9.61 29 LEU B CA 1
ATOM 4511 C C . LEU B 1 29 ? 12.511 13.825 80.388 1.00 9.91 29 LEU B C 1
ATOM 4512 O O . LEU B 1 29 ? 13.636 13.475 80.005 1.00 9.28 29 LEU B O 1
ATOM 4517 N N . ASP B 1 30 ? 12.100 13.721 81.649 1.00 10.44 30 ASP B N 1
ATOM 4518 C CA . ASP B 1 30 ? 13.002 13.281 82.698 1.00 11.35 30 ASP B CA 1
ATOM 4519 C C . ASP B 1 30 ? 13.366 11.805 82.732 1.00 11.23 30 ASP B C 1
ATOM 4520 O O . ASP B 1 30 ? 14.329 11.434 83.398 1.00 12.08 30 ASP B O 1
ATOM 4525 N N . ASN B 1 31 ? 12.619 10.954 82.034 1.00 11.25 31 ASN B N 1
ATOM 4526 C CA . ASN B 1 31 ? 13.013 9.547 82.001 1.00 11.35 31 ASN B CA 1
ATOM 4527 C C . ASN B 1 31 ? 14.084 9.413 80.926 1.00 11.30 31 ASN B C 1
ATOM 4528 O O . ASN B 1 31 ? 15.135 8.827 81.161 1.00 11.20 31 ASN B O 1
ATOM 4533 N N . LEU B 1 32 ? 13.823 10.002 79.766 1.00 10.67 32 LEU B N 1
ATOM 4534 C CA . LEU B 1 32 ? 14.755 9.965 78.648 1.00 10.54 32 LEU B CA 1
ATOM 4535 C C . LEU B 1 32 ? 16.065 10.629 79.083 1.00 10.59 32 LEU B C 1
ATOM 4536 O O . LEU B 1 32 ? 17.144 10.188 78.712 1.00 10.37 32 LEU B O 1
ATOM 4541 N N . ALA B 1 33 ? 15.955 11.638 79.944 1.00 9.73 33 ALA B N 1
ATOM 4542 C CA . ALA B 1 33 ? 17.118 12.366 80.454 1.00 10.80 33 ALA B CA 1
ATOM 4543 C C . ALA B 1 33 ? 18.080 11.454 81.223 1.00 11.58 33 ALA B C 1
ATOM 4544 O O . ALA B 1 33 ? 19.259 11.768 81.368 1.00 11.88 33 ALA B O 1
ATOM 4546 N N . GLN B 1 34 ? 17.565 10.344 81.739 1.00 12.08 34 GLN B N 1
ATOM 4547 C CA . GLN B 1 34 ? 18.378 9.399 82.504 1.00 13.64 34 GLN B CA 1
ATOM 4548 C C . GLN B 1 34 ? 19.430 8.696 81.654 1.00 13.37 34 GLN B C 1
ATOM 4549 O O . GLN B 1 34 ? 20.430 8.199 82.177 1.00 14.05 34 GLN B O 1
ATOM 4555 N N . GLN B 1 35 ? 19.171 8.579 80.354 1.00 13.04 35 GLN B N 1
ATOM 4556 C CA . GLN B 1 35 ? 20.125 7.937 79.460 1.00 13.35 35 GLN B CA 1
ATOM 4557 C C . GLN B 1 35 ? 21.397 8.771 79.386 1.00 13.42 35 GLN B C 1
ATOM 4558 O O . GLN B 1 35 ? 21.350 9.997 79.237 1.00 12.84 35 GLN B O 1
ATOM 4564 N N . ASP B 1 36 ? 22.539 8.110 79.504 1.00 14.64 36 ASP B N 1
ATOM 4565 C CA . ASP B 1 36 ? 23.801 8.816 79.409 1.00 15.56 36 ASP B CA 1
ATOM 4566 C C . ASP B 1 36 ? 24.184 8.885 77.937 1.00 15.58 36 ASP B C 1
ATOM 4567 O O . ASP B 1 36 ? 24.065 7.900 77.203 1.00 16.41 36 ASP B O 1
ATOM 4572 N N . VAL B 1 37 ? 24.572 10.073 77.495 1.00 15.16 37 VAL B N 1
ATOM 4573 C CA . VAL B 1 37 ? 24.959 10.277 76.109 1.00 15.51 37 VAL B CA 1
ATOM 4574 C C . VAL B 1 37 ? 26.406 10.753 76.015 1.00 16.08 37 VAL B C 1
ATOM 4575 O O . VAL B 1 37 ? 26.904 11.455 76.903 1.00 16.66 37 VAL B O 1
ATOM 4579 N N . ALA B 1 38 ? 27.080 10.360 74.943 1.00 16.44 38 ALA B N 1
ATOM 4580 C CA . ALA B 1 38 ? 28.463 10.753 74.713 1.00 16.12 38 ALA B CA 1
ATOM 4581 C C . ALA B 1 38 ? 28.468 12.110 74.027 1.00 15.93 38 ALA B C 1
ATOM 4582 O O . ALA B 1 38 ? 27.530 12.455 73.294 1.00 15.52 38 ALA B O 1
ATOM 4584 N N . ALA B 1 39 ? 29.526 12.874 74.257 1.00 15.78 39 ALA B N 1
ATOM 4585 C CA . ALA B 1 39 ? 29.660 14.189 73.657 1.00 15.19 39 ALA B CA 1
ATOM 4586 C C . ALA B 1 39 ? 30.000 14.054 72.183 1.00 14.94 39 ALA B C 1
ATOM 4587 O O . ALA B 1 39 ? 30.734 13.150 71.782 1.00 14.32 39 ALA B O 1
ATOM 4589 N N . PRO B 1 40 ? 29.402 14.903 71.345 1.00 14.38 40 PRO B N 1
ATOM 4590 C CA . PRO B 1 40 ? 29.694 14.842 69.914 1.00 14.19 40 PRO B CA 1
ATOM 4591 C C . PRO B 1 40 ? 30.985 15.618 69.682 1.00 14.01 40 PRO B C 1
ATOM 4592 O O . PRO B 1 40 ? 31.507 16.272 70.598 1.00 14.13 40 PRO B O 1
ATOM 4596 N N . GLY B 1 41 ? 31.548 15.488 68.490 1.00 13.83 41 GLY B N 1
ATOM 4597 C CA . GLY B 1 41 ? 32.736 16.246 68.172 1.00 13.96 41 GLY B CA 1
ATOM 4598 C C . GLY B 1 41 ? 32.256 17.659 67.894 1.00 13.84 41 GLY B C 1
ATOM 4599 O O . GLY B 1 41 ? 31.069 17.876 67.620 1.00 14.26 41 GLY B O 1
ATOM 4600 N N . ALA B 1 42 ? 33.146 18.630 68.012 1.00 13.27 42 ALA B N 1
ATOM 4601 C CA . ALA B 1 42 ? 32.786 20.013 67.743 1.00 13.12 42 ALA B CA 1
ATOM 4602 C C . ALA B 1 42 ? 33.460 20.420 66.447 1.00 13.46 42 ALA B C 1
ATOM 4603 O O . ALA B 1 42 ? 34.658 20.164 66.262 1.00 12.87 42 ALA B O 1
ATOM 4605 N N . PRO B 1 43 ? 32.693 20.978 65.500 1.00 13.98 43 PRO B N 1
ATOM 4606 C CA . PRO B 1 43 ? 33.292 21.391 64.230 1.00 14.76 43 PRO B CA 1
ATOM 4607 C C . PRO B 1 43 ? 34.196 22.604 64.441 1.00 15.72 43 PRO B C 1
ATOM 4608 O O . PRO B 1 43 ? 34.198 23.205 65.515 1.00 15.27 43 PRO B O 1
ATOM 4612 N N . GLU B 1 44 ? 34.966 22.942 63.419 1.00 16.69 44 GLU B N 1
ATOM 4613 C CA . GLU B 1 44 ? 35.875 24.069 63.500 1.00 17.36 44 GLU B CA 1
ATOM 4614 C C . GLU B 1 44 ? 35.121 25.336 63.891 1.00 17.41 44 GLU B C 1
ATOM 4615 O O . GLU B 1 44 ? 34.040 25.604 63.374 1.00 17.91 44 GLU B O 1
ATOM 4621 N N . GLY B 1 45 ? 35.693 26.102 64.812 1.00 17.35 45 GLY B N 1
ATOM 4622 C CA . GLY B 1 45 ? 35.058 27.325 65.251 1.00 17.24 45 GLY B CA 1
ATOM 4623 C C . GLY B 1 45 ? 34.096 27.115 66.406 1.00 17.15 45 GLY B C 1
ATOM 4624 O O . GLY B 1 45 ? 33.423 28.056 66.816 1.00 17.23 45 GLY B O 1
ATOM 4625 N N . VAL B 1 46 ? 34.037 25.897 66.935 1.00 16.66 46 VAL B N 1
ATOM 4626 C CA . VAL B 1 46 ? 33.147 25.587 68.050 1.00 16.26 46 VAL B CA 1
ATOM 4627 C C . VAL B 1 46 ? 33.941 24.852 69.131 1.00 15.66 46 VAL B C 1
ATOM 4628 O O . VAL B 1 46 ? 34.722 23.956 68.834 1.00 14.99 46 VAL B O 1
ATOM 4632 N N . THR B 1 47 ? 33.744 25.230 70.384 1.00 15.69 47 THR B N 1
ATOM 4633 C CA . THR B 1 47 ? 34.443 24.588 71.482 1.00 16.19 47 THR B CA 1
ATOM 4634 C C . THR B 1 47 ? 33.659 23.360 71.930 1.00 15.15 47 THR B C 1
ATOM 4635 O O . THR B 1 47 ? 32.427 23.402 72.014 1.00 14.95 47 THR B O 1
ATOM 4639 N N . ALA B 1 48 ? 34.362 22.269 72.196 1.00 13.90 48 ALA B N 1
ATOM 4640 C CA . ALA B 1 48 ? 33.726 21.025 72.616 1.00 13.33 48 ALA B CA 1
ATOM 4641 C C . ALA B 1 48 ? 33.505 20.946 74.118 1.00 13.00 48 ALA B C 1
ATOM 4642 O O . ALA B 1 48 ? 34.164 21.633 74.899 1.00 12.78 48 ALA B O 1
ATOM 4644 N N . LEU B 1 49 ? 32.549 20.114 74.498 1.00 12.13 49 LEU B N 1
ATOM 4645 C CA . LEU B 1 49 ? 32.238 19.835 75.892 1.00 11.63 49 LEU B CA 1
ATOM 4646 C C . LEU B 1 49 ? 32.726 18.409 76.125 1.00 11.83 49 LEU B C 1
ATOM 4647 O O . LEU B 1 49 ? 32.750 17.590 75.196 1.00 11.69 49 LEU B O 1
ATOM 4652 N N . SER B 1 50 ? 33.176 18.121 77.341 1.00 11.98 50 SER B N 1
ATOM 4653 C CA . SER B 1 50 ? 33.625 16.775 77.681 1.00 12.10 50 SER B CA 1
ATOM 4654 C C . SER B 1 50 ? 32.386 15.882 77.750 1.00 12.72 50 SER B C 1
ATOM 4655 O O . SER B 1 50 ? 31.255 16.380 77.723 1.00 12.07 50 SER B O 1
ATOM 4658 N N . ASP B 1 51 ? 32.591 14.573 77.844 1.00 13.33 51 ASP B N 1
ATOM 4659 C CA . ASP B 1 51 ? 31.472 13.648 77.950 1.00 13.75 51 ASP B CA 1
ATOM 4660 C C . ASP B 1 51 ? 30.648 14.000 79.191 1.00 13.68 51 ASP B C 1
ATOM 4661 O O . ASP B 1 51 ? 29.421 14.045 79.138 1.00 13.75 51 ASP B O 1
ATOM 4666 N N . ALA B 1 52 ? 31.323 14.286 80.299 1.00 13.21 52 ALA B N 1
ATOM 4667 C CA . ALA B 1 52 ? 30.633 14.627 81.540 1.00 13.03 52 ALA B CA 1
ATOM 4668 C C . ALA B 1 52 ? 29.842 15.925 81.414 1.00 12.49 52 ALA B C 1
ATOM 4669 O O . ALA B 1 52 ? 28.688 16.002 81.842 1.00 12.04 52 ALA B O 1
ATOM 4671 N N . GLN B 1 53 ? 30.457 16.947 80.831 1.00 11.59 53 GLN B N 1
ATOM 4672 C CA . GLN B 1 53 ? 29.781 18.230 80.661 1.00 11.19 53 GLN B CA 1
ATOM 4673 C C . GLN B 1 53 ? 28.581 18.099 79.734 1.00 10.78 53 GLN B C 1
ATOM 4674 O O . GLN B 1 53 ? 27.502 18.615 80.027 1.00 10.22 53 GLN B O 1
ATOM 4680 N N . TYR B 1 54 ? 28.787 17.436 78.602 1.00 10.53 54 TYR B N 1
ATOM 4681 C CA . TYR B 1 54 ? 27.720 17.267 77.626 1.00 10.88 54 TYR B CA 1
ATOM 4682 C C . TYR B 1 54 ? 26.551 16.478 78.201 1.00 10.85 54 TYR B C 1
ATOM 4683 O O . TYR B 1 54 ? 25.384 16.840 78.011 1.00 10.85 54 TYR B O 1
ATOM 4692 N N . ASN B 1 55 ? 26.868 15.403 78.911 1.00 11.07 55 ASN B N 1
ATOM 4693 C CA . ASN B 1 55 ? 25.842 14.569 79.512 1.00 12.11 55 ASN B CA 1
ATOM 4694 C C . ASN B 1 55 ? 25.051 15.368 80.548 1.00 11.64 55 ASN B C 1
ATOM 4695 O O . ASN B 1 55 ? 23.832 15.208 80.659 1.00 12.01 55 ASN B O 1
ATOM 4700 N N . GLU B 1 56 ? 25.736 16.239 81.287 1.00 11.21 56 GLU B N 1
ATOM 4701 C CA . GLU B 1 56 ? 25.077 17.068 82.299 1.00 11.18 56 GLU B CA 1
ATOM 4702 C C . GLU B 1 56 ? 24.126 18.052 81.604 1.00 10.52 56 GLU B C 1
ATOM 4703 O O . GLU B 1 56 ? 22.970 18.196 81.997 1.00 10.87 56 GLU B O 1
ATOM 4709 N N . ALA B 1 57 ? 24.615 18.702 80.552 1.00 9.81 57 ALA B N 1
ATOM 4710 C CA . ALA B 1 57 ? 23.809 19.646 79.796 1.00 9.56 57 ALA B CA 1
ATOM 4711 C C . ALA B 1 57 ? 22.611 18.956 79.137 1.00 8.78 57 ALA B C 1
ATOM 4712 O O . ALA B 1 57 ? 21.501 19.488 79.113 1.00 9.09 57 ALA B O 1
ATOM 4714 N N . ASN B 1 58 ? 22.837 17.761 78.611 1.00 8.88 58 ASN B N 1
ATOM 4715 C CA . ASN B 1 58 ? 21.781 17.011 77.952 1.00 9.03 58 ASN B CA 1
ATOM 4716 C C . ASN B 1 58 ? 20.624 16.708 78.902 1.00 9.50 58 ASN B C 1
ATOM 4717 O O . ASN B 1 58 ? 19.453 16.807 78.526 1.00 9.39 58 ASN B O 1
ATOM 4722 N N . LYS B 1 59 ? 20.958 16.326 80.130 1.00 9.59 59 LYS B N 1
ATOM 4723 C CA . LYS B 1 59 ? 19.953 16.010 81.130 1.00 10.54 59 LYS B CA 1
ATOM 4724 C C . LYS B 1 59 ? 19.095 17.237 81.408 1.00 10.03 59 LYS B C 1
ATOM 4725 O O . LYS B 1 59 ? 17.862 17.155 81.427 1.00 9.63 59 LYS B O 1
ATOM 4731 N N . ILE B 1 60 ? 19.742 18.378 81.627 1.00 9.54 60 ILE B N 1
ATOM 4732 C CA . ILE B 1 60 ? 19.012 19.613 81.889 1.00 9.77 60 ILE B CA 1
ATOM 4733 C C . ILE B 1 60 ? 18.121 19.941 80.686 1.00 9.17 60 ILE B C 1
ATOM 4734 O O . ILE B 1 60 ? 16.941 20.269 80.839 1.00 8.87 60 ILE B O 1
ATOM 4739 N N . TYR B 1 61 ? 18.685 19.836 79.487 1.00 8.62 61 TYR B N 1
ATOM 4740 C CA . TYR B 1 61 ? 17.928 20.128 78.282 1.00 8.47 61 TYR B CA 1
ATOM 4741 C C . TYR B 1 61 ? 16.665 19.272 78.171 1.00 8.63 61 TYR B C 1
ATOM 4742 O O . TYR B 1 61 ? 15.571 19.790 77.927 1.00 8.32 61 TYR B O 1
ATOM 4751 N N . PHE B 1 62 ? 16.818 17.965 78.337 1.00 8.76 62 PHE B N 1
ATOM 4752 C CA . PHE B 1 62 ? 15.676 17.055 78.242 1.00 9.24 62 PHE B CA 1
ATOM 4753 C C . PHE B 1 62 ? 14.630 17.320 79.329 1.00 9.46 62 PHE B C 1
ATOM 4754 O O . PHE B 1 62 ? 13.426 17.271 79.066 1.00 9.21 62 PHE B O 1
ATOM 4762 N N . GLU B 1 63 ? 15.091 17.646 80.533 1.00 10.03 63 GLU B N 1
ATOM 4763 C CA . GLU B 1 63 ? 14.179 17.907 81.639 1.00 10.69 63 GLU B CA 1
ATOM 4764 C C . GLU B 1 63 ? 13.459 19.248 81.588 1.00 10.62 63 GLU B C 1
ATOM 4765 O O . GLU B 1 63 ? 12.279 19.331 81.922 1.00 10.40 63 GLU B O 1
ATOM 4771 N N . ARG B 1 64 ? 14.149 20.288 81.129 1.00 10.35 64 ARG B N 1
ATOM 4772 C CA . ARG B 1 64 ? 13.580 21.633 81.146 1.00 10.97 64 ARG B CA 1
ATOM 4773 C C . ARG B 1 64 ? 13.339 22.373 79.853 1.00 10.71 64 ARG B C 1
ATOM 4774 O O . ARG B 1 64 ? 12.631 23.381 79.848 1.00 11.88 64 ARG B O 1
ATOM 4782 N N . CYS B 1 65 ? 13.940 21.911 78.766 1.00 9.87 65 CYS B N 1
ATOM 4783 C CA . CYS B 1 65 ? 13.851 22.641 77.510 1.00 9.38 65 CYS B CA 1
ATOM 4784 C C . CYS B 1 65 ? 13.239 21.904 76.335 1.00 9.13 65 CYS B C 1
ATOM 4785 O O . CYS B 1 65 ? 12.592 22.515 75.481 1.00 9.12 65 CYS B O 1
ATOM 4788 N N . ALA B 1 66 ? 13.495 20.602 76.263 1.00 8.98 66 ALA B N 1
ATOM 4789 C CA . ALA B 1 66 ? 13.005 19.773 75.166 1.00 9.19 66 ALA B CA 1
ATOM 4790 C C . ALA B 1 66 ? 11.494 19.779 74.978 1.00 9.39 66 ALA B C 1
ATOM 4791 O O . ALA B 1 66 ? 11.009 19.603 73.862 1.00 9.74 66 ALA B O 1
ATOM 4793 N N . GLY B 1 67 ? 10.748 19.983 76.056 1.00 9.60 67 GLY B N 1
ATOM 4794 C CA . GLY B 1 67 ? 9.305 20.018 75.937 1.00 9.54 67 GLY B CA 1
ATOM 4795 C C . GLY B 1 67 ? 8.884 21.113 74.967 1.00 9.68 67 GLY B C 1
ATOM 4796 O O . GLY B 1 67 ? 8.052 20.889 74.092 1.00 9.76 67 GLY B O 1
ATOM 4797 N N . CYS B 1 68 ? 9.488 22.291 75.085 1.00 9.68 68 CYS B N 1
ATOM 4798 C CA . CYS B 1 68 ? 9.141 23.394 74.207 1.00 9.13 68 CYS B CA 1
ATOM 4799 C C . CYS B 1 68 ? 9.942 23.487 72.918 1.00 9.08 68 CYS B C 1
ATOM 4800 O O . CYS B 1 68 ? 9.431 23.967 71.905 1.00 9.09 68 CYS B O 1
ATOM 4803 N N . HIS B 1 69 ? 11.194 23.049 72.953 1.00 8.63 69 HIS B N 1
ATOM 4804 C CA . HIS B 1 69 ? 12.055 23.157 71.786 1.00 8.69 69 HIS B CA 1
ATOM 4805 C C . HIS B 1 69 ? 12.369 21.859 71.038 1.00 8.87 69 HIS B C 1
ATOM 4806 O O . HIS B 1 69 ? 12.940 21.899 69.940 1.00 9.13 69 HIS B O 1
ATOM 4813 N N . GLY B 1 70 ? 12.036 20.725 71.651 1.00 8.90 70 GLY B N 1
ATOM 4814 C CA . GLY B 1 70 ? 12.264 19.420 71.053 1.00 9.63 70 GLY B CA 1
ATOM 4815 C C . GLY B 1 70 ? 13.603 18.807 71.414 1.00 10.21 70 GLY B C 1
ATOM 4816 O O . GLY B 1 70 ? 14.588 19.511 71.568 1.00 10.46 70 GLY B O 1
ATOM 4817 N N . VAL B 1 71 ? 13.651 17.490 71.576 1.00 10.95 71 VAL B N 1
ATOM 4818 C CA . VAL B 1 71 ? 14.931 16.845 71.895 1.00 12.16 71 VAL B CA 1
ATOM 4819 C C . VAL B 1 71 ? 15.853 16.986 70.682 1.00 11.63 71 VAL B C 1
ATOM 4820 O O . VAL B 1 71 ? 17.080 16.987 70.824 1.00 11.54 71 VAL B O 1
ATOM 4824 N N . LEU B 1 72 ? 15.258 17.061 69.497 1.00 11.55 72 LEU B N 1
ATOM 4825 C CA . LEU B 1 72 ? 16.020 17.210 68.270 1.00 11.07 72 LEU B CA 1
ATOM 4826 C C . LEU B 1 72 ? 16.234 18.694 67.970 1.00 11.46 72 LEU B C 1
ATOM 4827 O O . LEU B 1 72 ? 16.878 19.056 66.984 1.00 12.04 72 LEU B O 1
ATOM 4832 N N . ARG B 1 73 ? 15.618 19.545 68.789 1.00 10.93 73 ARG B N 1
ATOM 4833 C CA . ARG B 1 73 ? 15.710 21.005 68.681 1.00 10.82 73 ARG B CA 1
ATOM 4834 C C . ARG B 1 73 ? 15.094 21.610 67.411 1.00 11.62 73 ARG B C 1
ATOM 4835 O O . ARG B 1 73 ? 15.480 22.700 66.976 1.00 11.13 73 ARG B O 1
ATOM 4843 N N . LYS B 1 74 ? 14.098 20.931 66.858 1.00 12.03 74 LYS B N 1
ATOM 4844 C CA . LYS B 1 74 ? 13.420 21.415 65.661 1.00 13.12 74 LYS B CA 1
ATOM 4845 C C . LYS B 1 74 ? 12.204 22.264 65.994 1.00 12.45 74 LYS B C 1
ATOM 4846 O O . LYS B 1 74 ? 11.490 22.731 65.097 1.00 12.49 74 LYS B O 1
ATOM 4852 N N . GLY B 1 75 ? 12.002 22.493 67.294 1.00 11.70 75 GLY B N 1
ATOM 4853 C CA . GLY B 1 75 ? 10.908 23.313 67.762 1.00 10.87 75 GLY B CA 1
ATOM 4854 C C . GLY B 1 75 ? 9.582 22.631 68.003 1.00 11.02 75 GLY B C 1
ATOM 4855 O O . GLY B 1 75 ? 9.249 21.626 67.367 1.00 10.86 75 GLY B O 1
ATOM 4856 N N . ALA B 1 76 ? 8.850 23.161 68.976 1.00 11.10 76 ALA B N 1
ATOM 4857 C CA . ALA B 1 76 ? 7.524 22.673 69.330 1.00 11.98 76 ALA B CA 1
ATOM 4858 C C . ALA B 1 76 ? 6.764 23.973 69.587 1.00 12.24 76 ALA B C 1
ATOM 4859 O O . ALA B 1 76 ? 6.471 24.699 68.636 1.00 13.23 76 ALA B O 1
ATOM 4861 N N . THR B 1 77 ? 6.433 24.295 70.834 1.00 12.29 77 THR B N 1
ATOM 4862 C CA . THR B 1 77 ? 5.760 25.575 71.074 1.00 12.25 77 THR B CA 1
ATOM 4863 C C . THR B 1 77 ? 6.825 26.675 71.018 1.00 12.66 77 THR B C 1
ATOM 4864 O O . THR B 1 77 ? 6.504 27.834 70.776 1.00 13.44 77 THR B O 1
ATOM 4868 N N . GLY B 1 78 ? 8.076 26.302 71.292 1.00 12.32 78 GLY B N 1
ATOM 4869 C CA . GLY B 1 78 ? 9.197 27.229 71.218 1.00 11.99 78 GLY B CA 1
ATOM 4870 C C . GLY B 1 78 ? 9.903 26.959 69.895 1.00 12.34 78 GLY B C 1
ATOM 4871 O O . GLY B 1 78 ? 9.847 25.834 69.384 1.00 12.75 78 GLY B O 1
ATOM 4872 N N . LYS B 1 79 ? 10.618 27.943 69.365 1.00 12.48 79 LYS B N 1
ATOM 4873 C CA . LYS B 1 79 ? 11.292 27.792 68.075 1.00 12.95 79 LYS B CA 1
ATOM 4874 C C . LYS B 1 79 ? 12.444 26.785 68.018 1.00 12.44 79 LYS B C 1
ATOM 4875 O O . LYS B 1 79 ? 12.925 26.299 69.042 1.00 12.09 79 LYS B O 1
ATOM 4881 N N . ALA B 1 80 ? 12.882 26.475 66.804 1.00 12.49 80 ALA B N 1
ATOM 4882 C CA . ALA B 1 80 ? 13.985 25.546 66.607 1.00 12.41 80 ALA B CA 1
ATOM 4883 C C . ALA B 1 80 ? 15.267 26.156 67.181 1.00 12.45 80 ALA B C 1
ATOM 4884 O O . ALA B 1 80 ? 15.448 27.372 67.156 1.00 12.44 80 ALA B O 1
ATOM 4886 N N . LEU B 1 81 ? 16.152 25.294 67.674 1.00 12.03 81 LEU B N 1
ATOM 4887 C CA . LEU B 1 81 ? 17.428 25.706 68.244 1.00 11.78 81 LEU B CA 1
ATOM 4888 C C . LEU B 1 81 ? 18.539 24.829 67.669 1.00 12.11 81 LEU B C 1
ATOM 4889 O O . LEU B 1 81 ? 19.459 24.418 68.374 1.00 11.64 81 LEU B O 1
ATOM 4894 N N . THR B 1 82 ? 18.427 24.507 66.387 1.00 12.48 82 THR B N 1
ATOM 4895 C CA . THR B 1 82 ? 19.427 23.685 65.724 1.00 12.79 82 THR B CA 1
ATOM 4896 C C . THR B 1 82 ? 20.738 24.478 65.600 1.00 13.03 82 THR B C 1
ATOM 4897 O O . THR B 1 82 ? 20.722 25.711 65.522 1.00 12.72 82 THR B O 1
ATOM 4901 N N . PRO B 1 83 ? 21.888 23.781 65.569 1.00 13.97 83 PRO B N 1
ATOM 4902 C CA . PRO B 1 83 ? 23.212 24.408 65.463 1.00 14.90 83 PRO B CA 1
ATOM 4903 C C . PRO B 1 83 ? 23.373 25.496 64.403 1.00 15.62 83 PRO B C 1
ATOM 4904 O O . PRO B 1 83 ? 24.067 26.483 64.637 1.00 15.24 83 PRO B O 1
ATOM 4908 N N . ASP B 1 84 ? 22.757 25.325 63.240 1.00 16.16 84 ASP B N 1
ATOM 4909 C CA . ASP B 1 84 ? 22.875 26.341 62.200 1.00 17.24 84 ASP B CA 1
ATOM 4910 C C . ASP B 1 84 ? 22.314 27.668 62.715 1.00 17.12 84 ASP B C 1
ATOM 4911 O O . ASP B 1 84 ? 22.909 28.727 62.517 1.00 18.19 84 ASP B O 1
ATOM 4916 N N . LEU B 1 85 ? 21.202 27.588 63.435 1.00 16.51 85 LEU B N 1
ATOM 4917 C CA . LEU B 1 85 ? 20.558 28.769 63.985 1.00 15.91 85 LEU B CA 1
ATOM 4918 C C . LEU B 1 85 ? 21.308 29.343 65.185 1.00 15.04 85 LEU B C 1
ATOM 4919 O O . LEU B 1 85 ? 21.583 30.542 65.247 1.00 15.85 85 LEU B O 1
ATOM 4924 N N . THR B 1 86 ? 21.664 28.480 66.130 1.00 14.58 86 THR B N 1
ATOM 4925 C CA . THR B 1 86 ? 22.350 28.923 67.339 1.00 14.11 86 THR B CA 1
ATOM 4926 C C . THR B 1 86 ? 23.757 29.454 67.090 1.00 14.87 86 THR B C 1
ATOM 4927 O O . THR B 1 86 ? 24.195 30.385 67.768 1.00 14.36 86 THR B O 1
ATOM 4931 N N . ARG B 1 87 ? 24.465 28.881 66.122 1.00 15.66 87 ARG B N 1
ATOM 4932 C CA . ARG B 1 87 ? 25.811 29.350 65.811 1.00 16.87 87 ARG B CA 1
ATOM 4933 C C . ARG B 1 87 ? 25.756 30.758 65.228 1.00 17.90 87 ARG B C 1
ATOM 4934 O O . ARG B 1 87 ? 26.680 31.549 65.416 1.00 18.29 87 ARG B O 1
ATOM 4942 N N . ASP B 1 88 ? 24.655 31.079 64.554 1.00 18.65 88 ASP B N 1
ATOM 4943 C CA . ASP B 1 88 ? 24.465 32.411 63.992 1.00 19.39 88 ASP B CA 1
ATOM 4944 C C . ASP B 1 88 ? 24.198 33.395 65.123 1.00 18.63 88 ASP B C 1
ATOM 4945 O O . ASP B 1 88 ? 24.600 34.554 65.048 1.00 18.62 88 ASP B O 1
ATOM 4950 N N . LEU B 1 89 ? 23.507 32.930 66.161 1.00 17.67 89 LEU B N 1
ATOM 4951 C CA . LEU B 1 89 ? 23.207 33.764 67.320 1.00 16.60 89 LEU B CA 1
ATOM 4952 C C . LEU B 1 89 ? 24.491 33.993 68.109 1.00 15.43 89 LEU B C 1
ATOM 4953 O O . LEU B 1 89 ? 24.748 35.097 68.603 1.00 15.55 89 LEU B O 1
ATOM 4958 N N . GLY B 1 90 ? 25.285 32.934 68.228 1.00 14.27 90 GLY B N 1
ATOM 4959 C CA . GLY B 1 90 ? 26.544 33.008 68.944 1.00 13.29 90 GLY B CA 1
ATOM 4960 C C . GLY B 1 90 ? 26.422 32.717 70.427 1.00 12.92 90 GLY B C 1
ATOM 4961 O O . GLY B 1 90 ? 25.375 32.945 71.040 1.00 12.33 90 GLY B O 1
ATOM 4962 N N . PHE B 1 91 ? 27.523 32.263 71.007 1.00 12.47 91 PHE B N 1
ATOM 4963 C CA . PHE B 1 91 ? 27.615 31.930 72.421 1.00 12.64 91 PHE B CA 1
ATOM 4964 C C . PHE B 1 91 ? 27.175 33.069 73.340 1.00 12.92 91 PHE B C 1
ATOM 4965 O O . PHE B 1 91 ? 26.413 32.840 74.274 1.00 12.72 91 PHE B O 1
ATOM 4973 N N . ASP B 1 92 ? 27.660 34.281 73.082 1.00 13.78 92 ASP B N 1
ATOM 4974 C CA . ASP B 1 92 ? 27.313 35.431 73.921 1.00 14.93 92 ASP B CA 1
ATOM 4975 C C . ASP B 1 92 ? 25.810 35.621 74.066 1.00 15.10 92 ASP B C 1
ATOM 4976 O O . ASP B 1 92 ? 25.290 35.750 75.174 1.00 14.76 92 ASP B O 1
ATOM 4981 N N . TYR B 1 93 ? 25.111 35.606 72.941 1.00 15.33 93 TYR B N 1
ATOM 4982 C CA . TYR B 1 93 ? 23.672 35.783 72.946 1.00 14.77 93 TYR B CA 1
ATOM 4983 C C . TYR B 1 93 ? 22.995 34.665 73.728 1.00 13.70 93 TYR B C 1
ATOM 4984 O O . TYR B 1 93 ? 22.146 34.920 74.580 1.00 13.39 93 TYR B O 1
ATOM 4993 N N . LEU B 1 94 ? 23.384 33.429 73.435 1.00 12.75 94 LEU B N 1
ATOM 4994 C CA . LEU B 1 94 ? 22.804 32.269 74.102 1.00 12.03 94 LEU B CA 1
ATOM 4995 C C . LEU B 1 94 ? 23.026 32.331 75.608 1.00 11.94 94 LEU B C 1
ATOM 4996 O O . LEU B 1 94 ? 22.095 32.143 76.393 1.00 11.48 94 LEU B O 1
ATOM 5001 N N . GLN B 1 95 ? 24.257 32.631 76.000 1.00 11.78 95 GLN B N 1
ATOM 5002 C CA . GLN B 1 95 ? 24.630 32.718 77.406 1.00 11.89 95 GLN B CA 1
ATOM 5003 C C . GLN B 1 95 ? 23.793 33.769 78.127 1.00 12.05 95 GLN B C 1
ATOM 5004 O O . GLN B 1 95 ? 23.235 33.506 79.192 1.00 12.56 95 GLN B O 1
ATOM 5010 N N . SER B 1 96 ? 23.677 34.948 77.522 1.00 12.51 96 SER B N 1
ATOM 5011 C CA . SER B 1 96 ? 22.903 36.034 78.118 1.00 13.00 96 SER B CA 1
ATOM 5012 C C . SER B 1 96 ? 21.415 35.709 78.213 1.00 13.03 96 SER B C 1
ATOM 5013 O O . SER B 1 96 ? 20.776 35.967 79.231 1.00 13.32 96 SER B O 1
ATOM 5016 N N . PHE B 1 97 ? 20.869 35.164 77.133 1.00 13.02 97 PHE B N 1
ATOM 5017 C CA . PHE B 1 97 ? 19.453 34.814 77.071 1.00 13.01 97 PHE B CA 1
ATOM 5018 C C . PHE B 1 97 ? 19.094 33.786 78.140 1.00 13.03 97 PHE B C 1
ATOM 5019 O O . PHE B 1 97 ? 18.156 33.979 78.908 1.00 12.87 97 PHE B O 1
ATOM 5027 N N . ILE B 1 98 ? 19.880 32.716 78.209 1.00 13.08 98 ILE B N 1
ATOM 5028 C CA . ILE B 1 98 ? 19.645 31.621 79.148 1.00 13.73 98 ILE B CA 1
ATOM 5029 C C . ILE B 1 98 ? 19.885 31.990 80.608 1.00 13.97 98 ILE B C 1
ATOM 5030 O O . ILE B 1 98 ? 19.380 31.320 81.521 1.00 14.37 98 ILE B O 1
ATOM 5035 N N . THR B 1 99 ? 20.615 33.077 80.840 1.00 14.04 99 THR B N 1
ATOM 5036 C CA . THR B 1 99 ? 20.889 33.520 82.208 1.00 14.62 99 THR B CA 1
ATOM 5037 C C . THR B 1 99 ? 19.594 33.938 82.901 1.00 15.83 99 THR B C 1
ATOM 5038 O O . THR B 1 99 ? 19.434 33.717 84.105 1.00 16.40 99 THR B O 1
ATOM 5042 N N . TYR B 1 100 ? 18.651 34.464 82.120 1.00 16.48 100 TYR B N 1
ATOM 5043 C CA . TYR B 1 100 ? 17.359 34.924 82.633 1.00 18.43 100 TYR B CA 1
ATOM 5044 C C . TYR B 1 100 ? 16.414 33.875 83.186 1.00 18.90 100 TYR B C 1
ATOM 5045 O O . TYR B 1 100 ? 15.348 34.225 83.701 1.00 19.81 100 TYR B O 1
ATOM 5054 N N . ALA B 1 101 ? 16.771 32.601 83.055 1.00 18.55 101 ALA B N 1
ATOM 5055 C CA . ALA B 1 101 ? 15.926 31.503 83.545 1.00 18.79 101 ALA B CA 1
ATOM 5056 C C . ALA B 1 101 ? 14.805 31.186 82.574 1.00 18.16 101 ALA B C 1
ATOM 5057 O O . ALA B 1 101 ? 14.377 32.032 81.788 1.00 19.38 101 ALA B O 1
ATOM 5059 N N . SER B 1 102 ? 14.372 29.936 82.610 1.00 17.05 102 SER B N 1
ATOM 5060 C CA . SER B 1 102 ? 13.331 29.447 81.723 1.00 15.31 102 SER B CA 1
ATOM 5061 C C . SER B 1 102 ? 12.005 29.235 82.444 1.00 14.54 102 SER B C 1
ATOM 5062 O O . SER B 1 102 ? 11.943 29.286 83.677 1.00 13.57 102 SER B O 1
ATOM 5065 N N . PRO B 1 103 ? 10.925 29.000 81.686 1.00 13.37 103 PRO B N 1
ATOM 5066 C CA . PRO B 1 103 ? 9.613 28.782 82.297 1.00 12.82 103 PRO B CA 1
ATOM 5067 C C . PRO B 1 103 ? 9.609 27.608 83.275 1.00 11.95 103 PRO B C 1
ATOM 5068 O O . PRO B 1 103 ? 10.198 26.556 83.014 1.00 12.03 103 PRO B O 1
ATOM 5072 N N . ALA B 1 104 ? 8.971 27.807 84.419 1.00 11.22 104 ALA B N 1
ATOM 5073 C CA . ALA B 1 104 ? 8.887 26.754 85.417 1.00 10.82 104 ALA B CA 1
ATOM 5074 C C . ALA B 1 104 ? 7.984 25.637 84.914 1.00 10.86 104 ALA B C 1
ATOM 5075 O O . ALA B 1 104 ? 7.085 25.868 84.094 1.00 10.79 104 ALA B O 1
ATOM 5077 N N . GLY B 1 105 ? 8.256 24.426 85.391 1.00 10.60 105 GLY B N 1
ATOM 5078 C CA . GLY B 1 105 ? 7.439 23.282 85.039 1.00 11.09 105 GLY B CA 1
ATOM 5079 C C . GLY B 1 105 ? 6.245 23.250 85.974 1.00 10.75 105 GLY B C 1
ATOM 5080 O O . GLY B 1 105 ? 5.914 24.259 86.596 1.00 10.81 105 GLY B O 1
ATOM 5081 N N . MET B 1 106 ? 5.622 22.089 86.104 1.00 10.27 106 MET B N 1
ATOM 5082 C CA . MET B 1 106 ? 4.457 21.939 86.963 1.00 10.88 106 MET B CA 1
ATOM 5083 C C . MET B 1 106 ? 4.803 22.053 88.435 1.00 11.54 106 MET B C 1
ATOM 5084 O O . MET B 1 106 ? 5.946 21.817 88.836 1.00 11.92 106 MET B O 1
ATOM 5089 N N . PRO B 1 107 ? 3.825 22.433 89.262 1.00 12.92 107 PRO B N 1
ATOM 5090 C CA . PRO B 1 107 ? 4.042 22.569 90.701 1.00 13.06 107 PRO B CA 1
ATOM 5091 C C . PRO B 1 107 ? 4.421 21.230 91.318 1.00 12.71 107 PRO B C 1
ATOM 5092 O O . PRO B 1 107 ? 4.156 20.172 90.743 1.00 12.25 107 PRO B O 1
ATOM 5096 N N . ASN B 1 108 ? 5.043 21.301 92.490 1.00 12.20 108 ASN B N 1
ATOM 5097 C CA . ASN B 1 108 ? 5.441 20.140 93.275 1.00 12.48 108 ASN B CA 1
ATOM 5098 C C . ASN B 1 108 ? 6.598 19.284 92.753 1.00 12.47 108 ASN B C 1
ATOM 5099 O O . ASN B 1 108 ? 7.491 18.917 93.525 1.00 13.43 108 ASN B O 1
ATOM 5104 N N . TRP B 1 109 ? 6.637 19.015 91.457 1.00 11.14 109 TRP B N 1
ATOM 5105 C CA . TRP B 1 109 ? 7.702 18.190 90.913 1.00 10.73 109 TRP B CA 1
ATOM 5106 C C . TRP B 1 109 ? 8.489 18.834 89.784 1.00 10.67 109 TRP B C 1
ATOM 5107 O O . TRP B 1 109 ? 9.614 18.419 89.494 1.00 11.07 109 TRP B O 1
ATOM 5118 N N . GLY B 1 110 ? 7.891 19.830 89.140 1.00 10.62 110 GLY B N 1
ATOM 5119 C CA . GLY B 1 110 ? 8.533 20.478 88.008 1.00 11.66 110 GLY B CA 1
ATOM 5120 C C . GLY B 1 110 ? 9.734 21.347 88.319 1.00 12.16 110 GLY B C 1
ATOM 5121 O O . GLY B 1 110 ? 9.998 21.667 89.469 1.00 11.83 110 GLY B O 1
ATOM 5122 N N . THR B 1 111 ? 10.448 21.753 87.277 1.00 12.08 111 THR B N 1
ATOM 5123 C CA . THR B 1 111 ? 11.624 22.586 87.438 1.00 12.61 111 THR B CA 1
ATOM 5124 C C . THR B 1 111 ? 11.274 24.013 87.864 1.00 12.90 111 THR B C 1
ATOM 5125 O O . THR B 1 111 ? 10.185 24.516 87.565 1.00 12.90 111 THR B O 1
ATOM 5129 N N . SER B 1 112 ? 12.238 24.657 88.508 1.00 13.69 112 SER B N 1
ATOM 5130 C CA . SER B 1 112 ? 12.124 26.035 88.944 1.00 14.65 112 SER B CA 1
ATOM 5131 C C . SER B 1 112 ? 12.465 26.913 87.731 1.00 14.35 112 SER B C 1
ATOM 5132 O O . SER B 1 112 ? 12.078 28.073 87.678 1.00 14.06 112 SER B O 1
ATOM 5135 N N . GLY B 1 113 ? 13.232 26.346 86.799 1.00 15.04 113 GLY B N 1
ATOM 5136 C CA . GLY B 1 113 ? 13.637 27.084 85.633 1.00 15.22 113 GLY B CA 1
ATOM 5137 C C . GLY B 1 113 ? 14.814 27.999 85.890 1.00 15.75 113 GLY B C 1
ATOM 5138 O O . GLY B 1 113 ? 15.103 28.874 85.033 1.00 16.43 113 GLY B O 1
ATOM 5139 N N . GLU B 1 114 ? 15.527 27.796 87.003 1.00 16.30 114 GLU B N 1
ATOM 5140 C CA . GLU B 1 114 ? 16.686 28.626 87.310 1.00 16.49 114 GLU B CA 1
ATOM 5141 C C . GLU B 1 114 ? 17.973 27.812 87.186 1.00 15.35 114 GLU B C 1
ATOM 5142 O O . GLU B 1 114 ? 17.979 26.619 87.556 1.00 14.73 114 GLU B O 1
ATOM 5148 N N . LEU B 1 115 ? 19.026 28.425 86.632 1.00 13.49 115 LEU B N 1
ATOM 5149 C CA . LEU B 1 115 ? 20.287 27.736 86.461 1.00 12.97 115 LEU B CA 1
ATOM 5150 C C . LEU B 1 115 ? 21.443 28.463 87.102 1.00 11.92 115 LEU B C 1
ATOM 5151 O O . LEU B 1 115 ? 21.428 29.687 87.218 1.00 12.36 115 LEU B O 1
ATOM 5156 N N . SER B 1 116 ? 22.452 27.700 87.486 1.00 10.89 116 SER B N 1
ATOM 5157 C CA . SER B 1 116 ? 23.655 28.270 88.067 1.00 10.19 116 SER B CA 1
ATOM 5158 C C . SER B 1 116 ? 24.490 28.821 86.895 1.00 10.35 116 SER B C 1
ATOM 5159 O O . SER B 1 116 ? 24.256 28.455 85.729 1.00 10.53 116 SER B O 1
ATOM 5162 N N . ALA B 1 117 ? 25.494 29.637 87.197 1.00 10.65 117 ALA B N 1
ATOM 5163 C CA . ALA B 1 117 ? 26.354 30.190 86.161 1.00 11.02 117 ALA B CA 1
ATOM 5164 C C . ALA B 1 117 ? 27.021 29.064 85.360 1.00 11.42 117 ALA B C 1
ATOM 5165 O O . ALA B 1 117 ? 27.111 29.136 84.130 1.00 11.30 117 ALA B O 1
ATOM 5167 N N . GLU B 1 118 ? 27.441 28.012 86.054 1.00 11.98 118 GLU B N 1
ATOM 5168 C CA . GLU B 1 118 ? 28.079 26.881 85.389 1.00 13.40 118 GLU B CA 1
ATOM 5169 C C . GLU B 1 118 ? 27.100 26.194 84.431 1.00 12.83 118 GLU B C 1
ATOM 5170 O O . GLU B 1 118 ? 27.458 25.849 83.305 1.00 12.03 118 GLU B O 1
ATOM 5176 N N . GLN B 1 119 ? 25.868 25.998 84.887 1.00 11.19 119 GLN B N 1
ATOM 5177 C CA . GLN B 1 119 ? 24.849 25.357 84.068 1.00 10.87 119 GLN B CA 1
ATOM 5178 C C . GLN B 1 119 ? 24.481 26.208 82.857 1.00 10.27 119 GLN B C 1
ATOM 5179 O O . GLN B 1 119 ? 24.231 25.677 81.770 1.00 10.15 119 GLN B O 1
ATOM 5185 N N . VAL B 1 120 ? 24.442 27.525 83.026 1.00 9.88 120 VAL B N 1
ATOM 5186 C CA . VAL B 1 120 ? 24.103 28.422 81.919 1.00 10.18 120 VAL B CA 1
ATOM 5187 C C . VAL B 1 120 ? 25.112 28.221 80.784 1.00 10.28 120 VAL B C 1
ATOM 5188 O O . VAL B 1 120 ? 24.731 28.102 79.613 1.00 10.48 120 VAL B O 1
ATOM 5192 N N . ASP B 1 121 ? 26.395 28.167 81.132 1.00 10.22 121 ASP B N 1
ATOM 5193 C CA . ASP B 1 121 ? 27.436 27.977 80.129 1.00 10.68 121 ASP B CA 1
ATOM 5194 C C . ASP B 1 121 ? 27.321 26.615 79.470 1.00 10.63 121 ASP B C 1
ATOM 5195 O O . ASP B 1 121 ? 27.519 26.490 78.262 1.00 10.61 121 ASP B O 1
ATOM 5200 N N . LEU B 1 122 ? 27.029 25.588 80.264 1.00 10.37 122 LEU B N 1
ATOM 5201 C CA . LEU B 1 122 ? 26.863 24.238 79.731 1.00 10.64 122 LEU B CA 1
ATOM 5202 C C . LEU B 1 122 ? 25.755 24.245 78.687 1.00 10.48 122 LEU B C 1
ATOM 5203 O O . LEU B 1 122 ? 25.898 23.674 77.609 1.00 10.79 122 LEU B O 1
ATOM 5208 N N . MET B 1 123 ? 24.663 24.937 78.991 1.00 9.88 123 MET B N 1
ATOM 5209 C CA . MET B 1 123 ? 23.531 25.001 78.077 1.00 10.68 123 MET B CA 1
ATOM 5210 C C . MET B 1 123 ? 23.837 25.764 76.800 1.00 10.54 123 MET B C 1
ATOM 5211 O O . MET B 1 123 ? 23.492 25.314 75.702 1.00 10.32 123 MET B O 1
ATOM 5216 N N . ALA B 1 124 ? 24.494 26.911 76.933 1.00 10.20 124 ALA B N 1
ATOM 5217 C CA . ALA B 1 124 ? 24.840 27.706 75.758 1.00 9.70 124 ALA B CA 1
ATOM 5218 C C . ALA B 1 124 ? 25.752 26.891 74.841 1.00 9.68 124 ALA B C 1
ATOM 5219 O O . ALA B 1 124 ? 25.548 26.850 73.627 1.00 10.12 124 ALA B O 1
ATOM 5221 N N . ASN B 1 125 ? 26.732 26.210 75.430 1.00 9.76 125 ASN B N 1
ATOM 5222 C CA . ASN B 1 125 ? 27.655 25.387 74.649 1.00 10.26 125 ASN B CA 1
ATOM 5223 C C . ASN B 1 125 ? 26.926 24.191 74.025 1.00 10.09 125 ASN B C 1
ATOM 5224 O O . ASN B 1 125 ? 27.148 23.857 72.863 1.00 10.09 125 ASN B O 1
ATOM 5229 N N . TYR B 1 126 ? 26.052 23.555 74.800 1.00 9.82 126 TYR B N 1
ATOM 5230 C CA . TYR B 1 126 ? 25.282 22.401 74.336 1.00 9.74 126 TYR B CA 1
ATOM 5231 C C . TYR B 1 126 ? 24.478 22.779 73.089 1.00 9.62 126 TYR B C 1
ATOM 5232 O O . TYR B 1 126 ? 24.428 22.024 72.111 1.00 9.70 126 TYR B O 1
ATOM 5241 N N . LEU B 1 127 ? 23.882 23.966 73.104 1.00 9.58 127 LEU B N 1
ATOM 5242 C CA . LEU B 1 127 ? 23.078 24.417 71.979 1.00 10.05 127 LEU B CA 1
ATOM 5243 C C . LEU B 1 127 ? 23.873 24.661 70.697 1.00 10.19 127 LEU B C 1
ATOM 5244 O O . LEU B 1 127 ? 23.310 24.653 69.600 1.00 10.40 127 LEU B O 1
ATOM 5249 N N . LEU B 1 128 ? 25.177 24.880 70.835 1.00 10.01 128 LEU B N 1
ATOM 5250 C CA . LEU B 1 128 ? 26.044 25.113 69.687 1.00 10.26 128 LEU B CA 1
ATOM 5251 C C . LEU B 1 128 ? 26.561 23.806 69.087 1.00 9.97 128 LEU B C 1
ATOM 5252 O O . LEU B 1 128 ? 2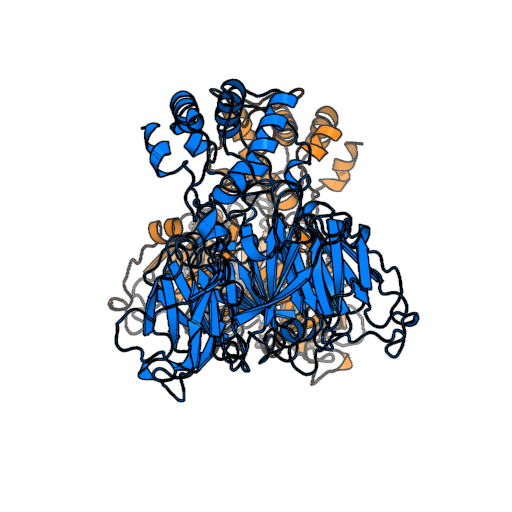7.176 23.803 68.019 1.00 10.88 128 LEU B O 1
ATOM 5257 N N . LEU B 1 129 ? 26.338 22.701 69.790 1.00 10.46 129 LEU B N 1
ATOM 5258 C CA . LEU B 1 129 ? 26.796 21.395 69.345 1.00 10.82 129 LEU B CA 1
ATOM 5259 C C . LEU B 1 129 ? 25.709 20.625 68.593 1.00 11.64 129 LEU B C 1
ATOM 5260 O O . LEU B 1 129 ? 24.524 20.945 68.704 1.00 11.87 129 LEU B O 1
ATOM 5265 N N . ASP B 1 130 ? 26.113 19.618 67.827 1.00 12.29 130 ASP B N 1
ATOM 5266 C CA . ASP B 1 130 ? 25.175 18.809 67.054 1.00 13.01 130 ASP B CA 1
ATOM 5267 C C . ASP B 1 130 ? 24.643 17.663 67.886 1.00 12.97 130 ASP B C 1
ATOM 5268 O O . ASP B 1 130 ? 25.395 16.800 68.321 1.00 13.23 130 ASP B O 1
ATOM 5273 N N . PRO B 1 131 ? 23.330 17.664 68.139 1.00 13.14 131 PRO B N 1
ATOM 5274 C CA . PRO B 1 131 ? 22.740 16.596 68.938 1.00 13.40 131 PRO B CA 1
ATOM 5275 C C . PRO B 1 131 ? 22.471 15.316 68.155 1.00 13.26 131 PRO B C 1
ATOM 5276 O O . PRO B 1 131 ? 22.177 15.339 66.956 1.00 13.34 131 PRO B O 1
ATOM 5280 N N . ALA B 1 132 ? 22.579 14.195 68.846 1.00 13.15 132 ALA B N 1
ATOM 5281 C CA . ALA B 1 132 ? 22.275 12.910 68.253 1.00 13.11 132 ALA B CA 1
ATOM 5282 C C . ALA B 1 132 ? 20.809 12.661 68.605 1.00 13.42 132 ALA B C 1
ATOM 5283 O O . ALA B 1 132 ? 20.277 13.252 69.549 1.00 14.54 132 ALA B O 1
ATOM 5285 N N . ALA B 1 133 ? 20.135 11.843 67.813 1.00 13.09 133 ALA B N 1
ATOM 5286 C CA . ALA B 1 133 ? 18.752 11.517 68.102 1.00 12.83 133 ALA B CA 1
ATOM 5287 C C . ALA B 1 133 ? 18.773 10.405 69.149 1.00 13.06 133 ALA B C 1
ATOM 5288 O O . ALA B 1 133 ? 19.672 9.550 69.141 1.00 12.89 133 ALA B O 1
ATOM 5290 N N . PRO B 1 134 ? 17.876 10.474 70.149 1.00 12.98 134 PRO B N 1
ATOM 5291 C CA . PRO B 1 134 ? 17.863 9.417 71.161 1.00 12.89 134 PRO B CA 1
ATOM 5292 C C . PRO B 1 134 ? 17.517 8.098 70.453 1.00 12.45 134 PRO B C 1
ATOM 5293 O O . PRO B 1 134 ? 16.948 8.107 69.354 1.00 11.94 134 PRO B O 1
ATOM 5297 N N . PRO B 1 135 ? 17.824 6.960 71.076 1.00 12.32 135 PRO B N 1
ATOM 5298 C CA . PRO B 1 135 ? 17.536 5.663 70.465 1.00 11.65 135 PRO B CA 1
ATOM 5299 C C . PRO B 1 135 ? 16.073 5.413 70.125 1.00 10.84 135 PRO B C 1
ATOM 5300 O O . PRO B 1 135 ? 15.161 5.893 70.806 1.00 10.30 135 PRO B O 1
ATOM 5304 N N . GLU B 1 136 ? 15.858 4.669 69.052 1.00 10.13 136 GLU B N 1
ATOM 5305 C CA . GLU B 1 136 ? 14.522 4.280 68.645 1.00 9.70 136 GLU B CA 1
ATOM 5306 C C . GLU B 1 136 ? 14.117 3.142 69.590 1.00 9.42 136 GLU B C 1
ATOM 5307 O O . GLU B 1 136 ? 14.944 2.646 70.367 1.00 10.27 136 GLU B O 1
ATOM 5313 N N . PHE B 1 137 ? 12.858 2.727 69.529 1.00 8.93 137 PHE B N 1
ATOM 5314 C CA . PHE B 1 137 ? 12.367 1.664 70.397 1.00 8.81 137 PHE B CA 1
ATOM 5315 C C . PHE B 1 137 ? 11.313 0.911 69.604 1.00 8.98 137 PHE B C 1
ATOM 5316 O O . PHE B 1 137 ? 10.143 1.305 69.562 1.00 9.40 137 PHE B O 1
ATOM 5324 N N . GLY B 1 138 ? 11.762 -0.140 68.924 1.00 8.76 138 GLY B N 1
ATOM 5325 C CA . GLY B 1 138 ? 10.876 -0.922 68.083 1.00 8.87 138 GLY B CA 1
ATOM 5326 C C . GLY B 1 138 ? 10.383 -2.235 68.635 1.00 8.97 138 GLY B C 1
ATOM 5327 O O . GLY B 1 138 ? 10.501 -2.514 69.836 1.00 8.88 138 GLY B O 1
ATOM 5328 N N . MET B 1 139 ? 9.903 -3.080 67.730 1.00 8.92 139 MET B N 1
ATOM 5329 C CA . MET B 1 139 ? 9.352 -4.377 68.097 1.00 9.58 139 MET B CA 1
ATOM 5330 C C . MET B 1 139 ? 10.276 -5.257 68.925 1.00 10.07 139 MET B C 1
ATOM 5331 O O . MET B 1 139 ? 9.838 -5.858 69.906 1.00 9.78 139 MET B O 1
ATOM 5336 N N . LYS B 1 140 ? 11.550 -5.328 68.543 1.00 10.06 140 LYS B N 1
ATOM 5337 C CA . LYS B 1 140 ? 12.510 -6.151 69.267 1.00 11.08 140 LYS B CA 1
ATOM 5338 C C . LYS B 1 140 ? 12.608 -5.695 70.720 1.00 10.37 140 LYS B C 1
ATOM 5339 O O . LYS B 1 140 ? 12.547 -6.506 71.641 1.00 10.71 140 LYS B O 1
ATOM 5345 N N . GLU B 1 141 ? 12.770 -4.396 70.920 1.00 10.16 141 GLU B N 1
ATOM 5346 C CA . GLU B 1 141 ? 12.886 -3.831 72.261 1.00 10.65 141 GLU B CA 1
ATOM 5347 C C . GLU B 1 141 ? 11.593 -4.033 73.059 1.00 10.26 141 GLU B C 1
ATOM 5348 O O . GLU B 1 141 ? 11.628 -4.350 74.250 1.00 10.32 141 GLU B O 1
ATOM 5354 N N . MET B 1 142 ? 10.447 -3.856 72.410 1.00 9.74 142 MET B N 1
ATOM 5355 C CA . MET B 1 142 ? 9.159 -4.042 73.094 1.00 9.54 142 MET B CA 1
ATOM 5356 C C . MET B 1 142 ? 8.997 -5.495 73.529 1.00 9.63 142 MET B C 1
ATOM 5357 O O . MET B 1 142 ? 8.636 -5.772 74.676 1.00 9.46 142 MET B O 1
ATOM 5362 N N . ARG B 1 143 ? 9.281 -6.422 72.623 1.00 10.34 143 ARG B N 1
ATOM 5363 C CA . ARG B 1 143 ? 9.149 -7.833 72.955 1.00 11.49 143 ARG B CA 1
ATOM 5364 C C . ARG B 1 143 ? 10.112 -8.266 74.051 1.00 12.36 143 ARG B C 1
ATOM 5365 O O . ARG B 1 143 ? 9.771 -9.110 74.874 1.00 12.21 143 ARG B O 1
ATOM 5373 N N . GLU B 1 144 ? 11.287 -7.647 74.109 1.00 13.44 144 GLU B N 1
ATOM 5374 C CA . GLU B 1 144 ? 12.255 -7.990 75.147 1.00 15.03 144 GLU B CA 1
ATOM 5375 C C . GLU B 1 144 ? 11.740 -7.563 76.526 1.00 14.07 144 GLU B C 1
ATOM 5376 O O . GLU B 1 144 ? 12.045 -8.201 77.535 1.00 13.85 144 GLU B O 1
ATOM 5382 N N . SER B 1 145 ? 10.948 -6.492 76.562 1.00 12.46 145 SER B N 1
ATOM 5383 C CA . SER B 1 145 ? 10.386 -5.970 77.813 1.00 11.62 145 SER B CA 1
ATOM 5384 C C . SER B 1 145 ? 9.038 -6.596 78.170 1.00 11.47 145 SER B C 1
ATOM 5385 O O . SER B 1 145 ? 8.517 -6.382 79.271 1.00 11.74 145 SER B O 1
ATOM 5388 N N . TRP B 1 146 ? 8.452 -7.304 77.209 1.00 11.13 146 TRP B N 1
ATOM 5389 C CA . TRP B 1 146 ? 7.142 -7.925 77.368 1.00 11.85 146 TRP B CA 1
ATOM 5390 C C . TRP B 1 146 ? 7.112 -9.089 78.366 1.00 12.58 146 TRP B C 1
ATOM 5391 O O . TRP B 1 146 ? 7.816 -10.100 78.161 1.00 13.58 146 TRP B O 1
ATOM 5402 N N . LYS B 1 147 ? 6.299 -8.952 79.406 1.00 13.05 147 LYS B N 1
ATOM 5403 C CA . LYS B 1 147 ? 6.175 -9.992 80.418 1.00 13.81 147 LYS B CA 1
ATOM 5404 C C . LYS B 1 147 ? 4.694 -10.291 80.726 1.00 13.51 147 LYS B C 1
ATOM 5405 O O . LYS B 1 147 ? 3.988 -9.321 81.101 1.00 13.32 147 LYS B O 1
ATOM 5411 N N . VAL B 1 148 ? 4.265 -11.507 80.566 1.00 13.61 148 VAL B N 1
ATOM 5412 C CA . VAL B 1 148 ? 2.894 -11.881 80.876 1.00 13.77 148 VAL B CA 1
ATOM 5413 C C . VAL B 1 148 ? 3.020 -12.630 82.198 1.00 14.11 148 VAL B C 1
ATOM 5414 O O . VAL B 1 148 ? 3.515 -13.762 82.242 1.00 14.45 148 VAL B O 1
ATOM 5418 N N . HIS B 1 149 ? 2.637 -11.968 83.288 1.00 14.06 149 HIS B N 1
ATOM 5419 C CA . HIS B 1 149 ? 2.720 -12.543 84.621 1.00 14.29 149 HIS B CA 1
ATOM 5420 C C . HIS B 1 149 ? 1.687 -13.632 84.865 1.00 14.21 149 HIS B C 1
ATOM 5421 O O . HIS B 1 149 ? 1.973 -14.624 85.537 1.00 14.20 149 HIS B O 1
ATOM 5428 N N . VAL B 1 150 ? 0.477 -13.423 84.371 1.00 13.56 150 VAL B N 1
ATOM 5429 C CA . VAL B 1 150 ? -0.578 -14.418 84.511 1.00 13.67 150 VAL B CA 1
ATOM 5430 C C . VAL B 1 150 ? -1.213 -14.587 83.136 1.00 13.83 150 VAL B C 1
ATOM 5431 O O . VAL B 1 150 ? -1.840 -13.673 82.614 1.00 13.23 150 VAL B O 1
ATOM 5435 N N . ALA B 1 151 ? -0.969 -15.730 82.515 1.00 14.71 151 ALA B N 1
ATOM 5436 C CA . ALA B 1 151 ? -1.531 -16.024 81.210 1.00 15.23 151 ALA B CA 1
ATOM 5437 C C . ALA B 1 151 ? -3.051 -15.973 81.332 1.00 16.02 151 ALA B C 1
ATOM 5438 O O . ALA B 1 151 ? -3.604 -16.371 82.361 1.00 16.24 151 ALA B O 1
ATOM 5440 N N . PRO B 1 152 ? -3.752 -15.492 80.288 1.00 16.37 152 PRO B N 1
ATOM 5441 C CA . PRO B 1 152 ? -5.219 -15.395 80.301 1.00 17.05 152 PRO B CA 1
ATOM 5442 C C . PRO B 1 152 ? -5.920 -16.655 80.820 1.00 18.27 152 PRO B C 1
ATOM 5443 O O . PRO B 1 152 ? -6.809 -16.580 81.670 1.00 17.52 152 PRO B O 1
ATOM 5447 N N . GLU B 1 153 ? -5.459 -17.805 80.351 1.00 19.19 153 GLU B N 1
ATOM 5448 C CA . GLU B 1 153 ? -6.004 -19.104 80.740 1.00 20.74 153 GLU B CA 1
ATOM 5449 C C . GLU B 1 153 ? -5.912 -19.414 82.229 1.00 20.18 153 GLU B C 1
ATOM 5450 O O . GLU B 1 153 ? -6.639 -20.266 82.733 1.00 20.60 153 GLU B O 1
ATOM 5456 N N . ASP B 1 154 ? -4.990 -18.758 82.914 1.00 19.19 154 ASP B N 1
ATOM 5457 C CA . ASP B 1 154 ? -4.801 -18.975 84.340 1.00 17.82 154 ASP B CA 1
ATOM 5458 C C . ASP B 1 154 ? -5.472 -17.923 85.213 1.00 16.43 154 ASP B C 1
ATOM 5459 O O . ASP B 1 154 ? -5.413 -17.995 86.439 1.00 15.90 154 ASP B O 1
ATOM 5464 N N . ARG B 1 155 ? -6.101 -16.949 84.568 1.00 14.84 155 ARG B N 1
ATOM 5465 C CA . ARG B 1 155 ? -6.802 -15.890 85.280 1.00 13.68 155 ARG B CA 1
ATOM 5466 C C . ARG B 1 155 ? -8.201 -16.355 85.678 1.00 13.64 155 ARG B C 1
ATOM 5467 O O . ARG B 1 155 ? -8.710 -17.345 85.146 1.00 13.05 155 ARG B O 1
ATOM 5475 N N . PRO B 1 156 ? -8.839 -15.649 86.628 1.00 13.86 156 PRO B N 1
ATOM 5476 C CA . PRO B 1 156 ? -10.189 -16.025 87.058 1.00 14.40 156 PRO B CA 1
ATOM 5477 C C . PRO B 1 156 ? -11.183 -15.941 85.900 1.00 15.22 156 PRO B C 1
ATOM 5478 O O . PRO B 1 156 ? -10.965 -15.211 84.923 1.00 15.22 156 PRO B O 1
ATOM 5482 N N . THR B 1 157 ? -12.251 -16.728 85.980 1.00 15.41 157 THR B N 1
ATOM 5483 C CA . THR B 1 157 ? -13.285 -16.718 84.955 1.00 16.18 157 THR B CA 1
ATOM 5484 C C . THR B 1 157 ? -14.467 -15.869 85.417 1.00 15.57 157 THR B C 1
ATOM 5485 O O . THR B 1 157 ? -15.438 -15.675 84.684 1.00 15.76 157 THR B O 1
ATOM 5489 N N . GLN B 1 158 ? -14.363 -15.353 86.641 1.00 15.72 158 GLN B N 1
ATOM 5490 C CA . GLN B 1 158 ? -15.377 -14.489 87.241 1.00 15.85 158 GLN B CA 1
ATOM 5491 C C . GLN B 1 158 ? -14.681 -13.693 88.349 1.00 15.16 158 GLN B C 1
ATOM 5492 O O . GLN B 1 158 ? -13.577 -14.052 88.771 1.00 14.53 158 GLN B O 1
ATOM 5498 N N . GLN B 1 159 ? -15.303 -12.609 88.794 1.00 14.93 159 GLN B N 1
ATOM 5499 C CA . GLN B 1 159 ? -14.736 -11.778 89.839 1.00 14.61 159 GLN B CA 1
ATOM 5500 C C . GLN B 1 159 ? -14.548 -12.590 91.120 1.00 14.90 159 GLN B C 1
ATOM 5501 O O . GLN B 1 159 ? -15.517 -13.154 91.634 1.00 14.77 159 GLN B O 1
ATOM 5507 N N . MET B 1 160 ? -13.316 -12.633 91.623 1.00 15.31 160 MET B N 1
ATOM 5508 C CA . MET B 1 160 ? -12.978 -13.388 92.828 1.00 16.47 160 MET B CA 1
ATOM 5509 C C . MET B 1 160 ? -12.802 -12.578 94.112 1.00 16.21 160 MET B C 1
ATOM 5510 O O . MET B 1 160 ? -12.385 -13.101 95.136 1.00 17.35 160 MET B O 1
ATOM 5515 N N . ASN B 1 161 ? -13.052 -11.281 94.044 1.00 15.31 161 ASN B N 1
ATOM 5516 C CA . ASN B 1 161 ? -13.003 -10.427 95.225 1.00 13.89 161 ASN B CA 1
ATOM 5517 C C . ASN B 1 161 ? -14.429 -9.885 95.384 1.00 13.40 161 ASN B C 1
ATOM 5518 O O . ASN B 1 161 ? -15.266 -10.098 94.512 1.00 13.31 161 ASN B O 1
ATOM 5523 N N . ASP B 1 162 ? -14.719 -9.226 96.499 1.00 14.00 162 ASP B N 1
ATOM 5524 C CA . ASP B 1 162 ? -16.066 -8.707 96.747 1.00 14.45 162 ASP B CA 1
ATOM 5525 C C . ASP B 1 162 ? -16.194 -7.204 96.518 1.00 13.94 162 ASP B C 1
ATOM 5526 O O . ASP B 1 162 ? -17.152 -6.574 96.966 1.00 14.49 162 ASP B O 1
ATOM 5531 N N . TRP B 1 163 ? -15.210 -6.626 95.840 1.00 12.81 163 TRP B N 1
ATOM 5532 C CA . TRP B 1 163 ? -15.202 -5.191 95.574 1.00 11.95 163 TRP B CA 1
ATOM 5533 C C . TRP B 1 163 ? -16.299 -4.745 94.620 1.00 11.49 163 TRP B C 1
ATOM 5534 O O . TRP B 1 163 ? -16.732 -5.505 93.756 1.00 11.95 163 TRP B O 1
ATOM 5545 N N . ASP B 1 164 ? -16.753 -3.510 94.783 1.00 11.18 164 ASP B N 1
ATOM 5546 C CA . ASP B 1 164 ? -17.732 -2.932 93.871 1.00 11.19 164 ASP B CA 1
ATOM 5547 C C . ASP B 1 164 ? -16.799 -2.282 92.849 1.00 10.48 164 ASP B C 1
ATOM 5548 O O . ASP B 1 164 ? -16.418 -1.113 92.991 1.00 10.14 164 ASP B O 1
ATOM 5553 N N . LEU B 1 165 ? -16.409 -3.051 91.841 1.00 10.15 165 LEU B N 1
ATOM 5554 C CA . LEU B 1 165 ? -15.467 -2.569 90.835 1.00 10.07 165 LEU B CA 1
ATOM 5555 C C . LEU B 1 165 ? -15.874 -1.328 90.072 1.00 10.12 165 LEU B C 1
ATOM 5556 O O . LEU B 1 165 ? -15.055 -0.448 89.859 1.00 9.95 165 LEU B O 1
ATOM 5561 N N . GLU B 1 166 ? -17.132 -1.241 89.672 1.00 10.76 166 GLU B N 1
ATOM 5562 C CA . GLU B 1 166 ? -17.564 -0.078 88.921 1.00 11.54 166 GLU B CA 1
ATOM 5563 C C . GLU B 1 166 ? -17.489 1.225 89.714 1.00 10.68 166 GLU B C 1
ATOM 5564 O O . GLU B 1 166 ? -17.352 2.302 89.134 1.00 9.78 166 GLU B O 1
ATOM 5570 N N . ASN B 1 167 ? -17.517 1.126 91.042 1.00 9.79 167 ASN B N 1
ATOM 5571 C CA . ASN B 1 167 ? -17.435 2.314 91.889 1.00 9.21 167 ASN B CA 1
ATOM 5572 C C . ASN B 1 167 ? -16.014 2.532 92.418 1.00 8.36 167 ASN B C 1
ATOM 5573 O O . ASN B 1 167 ? -15.780 3.407 93.250 1.00 8.56 167 ASN B O 1
ATOM 5578 N N . LEU B 1 168 ? -15.073 1.723 91.950 1.00 8.31 168 LEU B N 1
ATOM 5579 C CA . LEU B 1 168 ? -13.687 1.842 92.376 1.00 7.42 168 LEU B CA 1
ATOM 5580 C C . LEU B 1 168 ? -12.997 3.026 91.695 1.00 7.35 168 LEU B C 1
ATOM 5581 O O . LEU B 1 168 ? -13.331 3.373 90.555 1.00 7.57 168 LEU B O 1
ATOM 5586 N N . PHE B 1 169 ? -12.060 3.659 92.398 1.00 7.23 169 PHE B N 1
ATOM 5587 C CA . PHE B 1 169 ? -11.278 4.773 91.835 1.00 7.36 169 PHE B CA 1
ATOM 5588 C C . PHE B 1 169 ? -9.806 4.355 91.756 1.00 7.13 169 PHE B C 1
ATOM 5589 O O . PHE B 1 169 ? -9.268 3.780 92.707 1.00 8.26 169 PHE B O 1
ATOM 5597 N N . SER B 1 170 ? -9.171 4.621 90.620 1.00 6.93 170 SER B N 1
ATOM 5598 C CA . SER B 1 170 ? -7.749 4.329 90.452 1.00 7.27 170 SER B CA 1
ATOM 5599 C C . SER B 1 170 ? -7.077 5.698 90.512 1.00 7.09 170 SER B C 1
ATOM 5600 O O . SER B 1 170 ? -7.277 6.547 89.636 1.00 7.02 170 SER B O 1
ATOM 5603 N N . VAL B 1 171 ? -6.312 5.910 91.572 1.00 7.15 171 VAL B N 1
ATOM 5604 C CA . VAL B 1 171 ? -5.674 7.190 91.832 1.00 7.31 171 VAL B CA 1
ATOM 5605 C C . VAL B 1 171 ? -4.155 7.158 91.700 1.00 7.50 171 VAL B C 1
ATOM 5606 O O . VAL B 1 171 ? -3.473 6.336 92.318 1.00 7.37 171 VAL B O 1
ATOM 5610 N N . THR B 1 172 ? -3.631 8.087 90.916 1.00 7.14 172 THR B N 1
ATOM 5611 C CA . THR B 1 172 ? -2.210 8.216 90.710 1.00 7.14 172 THR B CA 1
ATOM 5612 C C . THR B 1 172 ? -1.540 8.807 91.961 1.00 7.73 172 THR B C 1
ATOM 5613 O O . THR B 1 172 ? -1.958 9.863 92.448 1.00 7.36 172 THR B O 1
ATOM 5617 N N . LEU B 1 173 ? -0.561 8.084 92.510 1.00 7.34 173 LEU B N 1
ATOM 5618 C CA . LEU B 1 173 ? 0.242 8.562 93.636 1.00 7.41 173 LEU B CA 1
ATOM 5619 C C . LEU B 1 173 ? 1.513 8.840 92.837 1.00 7.83 173 LEU B C 1
ATOM 5620 O O . LEU B 1 173 ? 2.439 8.025 92.748 1.00 7.48 173 LEU B O 1
ATOM 5625 N N . ARG B 1 174 ? 1.502 10.014 92.227 1.00 8.10 174 ARG B N 1
ATOM 5626 C CA . ARG B 1 174 ? 2.511 10.417 91.277 1.00 8.38 174 ARG B CA 1
ATOM 5627 C C . ARG B 1 174 ? 3.970 10.055 91.389 1.00 8.52 174 ARG B C 1
ATOM 5628 O O . ARG B 1 174 ? 4.433 9.133 90.714 1.00 8.36 174 ARG B O 1
ATOM 5636 N N . ASP B 1 175 ? 4.689 10.793 92.217 1.00 9.27 175 ASP B N 1
ATOM 5637 C CA . ASP B 1 175 ? 6.112 10.629 92.343 1.00 9.88 175 ASP B CA 1
ATOM 5638 C C . ASP B 1 175 ? 6.625 9.233 92.651 1.00 10.78 175 ASP B C 1
ATOM 5639 O O . ASP B 1 175 ? 7.654 8.829 92.120 1.00 11.91 175 ASP B O 1
ATOM 5644 N N . ALA B 1 176 ? 5.872 8.475 93.440 1.00 10.67 176 ALA B N 1
ATOM 5645 C CA . ALA B 1 176 ? 6.288 7.130 93.820 1.00 11.28 176 ALA B CA 1
ATOM 5646 C C . ALA B 1 176 ? 6.022 6.057 92.771 1.00 10.86 176 ALA B C 1
ATOM 5647 O O . ALA B 1 176 ? 6.355 4.889 92.979 1.00 11.42 176 ALA B O 1
ATOM 5649 N N . GLY B 1 177 ? 5.369 6.432 91.677 1.00 9.86 177 GLY B N 1
ATOM 5650 C CA . GLY B 1 177 ? 5.074 5.468 90.628 1.00 9.99 177 GLY B CA 1
ATOM 5651 C C . GLY B 1 177 ? 4.064 4.419 91.045 1.00 9.91 177 GLY B C 1
ATOM 5652 O O . GLY B 1 177 ? 4.110 3.276 90.583 1.00 11.62 177 GLY B O 1
ATOM 5653 N N . GLN B 1 178 ? 3.129 4.817 91.900 1.00 9.01 178 GLN B N 1
ATOM 5654 C CA . GLN B 1 178 ? 2.109 3.910 92.389 1.00 8.49 178 GLN B CA 1
ATOM 5655 C C . GLN B 1 178 ? 0.712 4.391 92.052 1.00 8.20 178 GLN B C 1
ATOM 5656 O O . GLN B 1 178 ? 0.512 5.513 91.572 1.00 8.48 178 GLN B O 1
ATOM 5662 N N . ILE B 1 179 ? -0.245 3.494 92.243 1.00 8.79 179 ILE B N 1
ATOM 5663 C CA . ILE B 1 179 ? -1.642 3.839 92.095 1.00 9.06 179 ILE B CA 1
ATOM 5664 C C . ILE B 1 179 ? -2.329 3.252 93.319 1.00 9.12 179 ILE B C 1
ATOM 5665 O O . ILE B 1 179 ? -1.892 2.229 93.870 1.00 9.08 179 ILE B O 1
ATOM 5670 N N . ALA B 1 180 ? -3.353 3.951 93.781 1.00 8.83 180 ALA B N 1
ATOM 5671 C CA . ALA B 1 180 ? -4.136 3.503 94.911 1.00 8.05 180 ALA B CA 1
ATOM 5672 C C . ALA B 1 180 ? -5.510 3.132 94.367 1.00 7.72 180 ALA B C 1
ATOM 5673 O O . ALA B 1 180 ? -6.093 3.893 93.583 1.00 8.19 180 ALA B O 1
ATOM 5675 N N . LEU B 1 181 ? -5.986 1.936 94.703 1.00 7.77 181 LEU B N 1
ATOM 5676 C CA . LEU B 1 181 ? -7.317 1.497 94.309 1.00 8.05 181 LEU B CA 1
ATOM 5677 C C . LEU B 1 181 ? -8.148 1.816 95.548 1.00 7.64 181 LEU B C 1
ATOM 5678 O O . LEU B 1 181 ? -7.921 1.249 96.626 1.00 8.25 181 LEU B O 1
ATOM 5683 N N . ILE B 1 182 ? -9.065 2.761 95.400 1.00 7.79 182 ILE B N 1
ATOM 5684 C CA . ILE B 1 182 ? -9.874 3.230 96.513 1.00 7.83 182 ILE B CA 1
ATOM 5685 C C . ILE B 1 182 ? -11.363 2.989 96.313 1.00 7.69 182 ILE B C 1
ATOM 5686 O O . ILE B 1 182 ? -11.918 3.282 95.255 1.00 7.80 182 ILE B O 1
ATOM 5691 N N . ASP B 1 183 ? -11.995 2.425 97.337 1.00 8.08 183 ASP B N 1
ATOM 5692 C CA . ASP B 1 183 ? -13.416 2.119 97.313 1.00 8.06 183 ASP B CA 1
ATOM 5693 C C . ASP B 1 183 ? -14.231 3.410 97.205 1.00 8.04 183 ASP B C 1
ATOM 5694 O O . ASP B 1 183 ? -14.056 4.323 98.011 1.00 8.11 183 ASP B O 1
ATOM 5699 N N . GLY B 1 184 ? -15.140 3.460 96.241 1.00 7.94 184 GLY B N 1
ATOM 5700 C CA . GLY B 1 184 ? -15.945 4.647 96.036 1.00 9.57 184 GLY B CA 1
ATOM 5701 C C . GLY B 1 184 ? -16.987 4.976 97.086 1.00 10.29 184 GLY B C 1
ATOM 5702 O O . GLY B 1 184 ? -17.501 6.097 97.106 1.00 10.25 184 GLY B O 1
ATOM 5703 N N . SER B 1 185 ? -17.342 4.017 97.929 1.00 10.71 185 SER B N 1
ATOM 5704 C CA . SER B 1 185 ? -18.344 4.269 98.966 1.00 11.36 185 SER B CA 1
ATOM 5705 C C . SER B 1 185 ? -17.782 4.279 100.379 1.00 11.07 185 SER B C 1
ATOM 5706 O O . SER B 1 185 ? -18.271 5.013 101.231 1.00 11.27 185 SER B O 1
ATOM 5709 N N . THR B 1 186 ? -16.773 3.460 100.647 1.00 10.39 186 THR B N 1
ATOM 5710 C CA . THR B 1 186 ? -16.182 3.441 101.985 1.00 10.21 186 THR B CA 1
ATOM 5711 C C . THR B 1 186 ? -14.948 4.334 102.040 1.00 9.72 186 THR B C 1
ATOM 5712 O O . THR B 1 186 ? -14.484 4.682 103.123 1.00 9.26 186 THR B O 1
ATOM 5716 N N . TYR B 1 187 ? -14.412 4.679 100.868 1.00 9.10 187 TYR B N 1
ATOM 5717 C CA . TYR B 1 187 ? -13.218 5.522 100.752 1.00 8.94 187 TYR B CA 1
ATOM 5718 C C . TYR B 1 187 ? -11.974 4.829 101.285 1.00 9.11 187 TYR B C 1
ATOM 5719 O O . TYR B 1 187 ? -10.956 5.472 101.531 1.00 9.35 187 TYR B O 1
ATOM 5728 N N . GLU B 1 188 ? -12.051 3.514 101.420 1.00 9.08 188 GLU B N 1
ATOM 5729 C CA . GLU B 1 188 ? -10.919 2.752 101.899 1.00 9.96 188 GLU B CA 1
ATOM 5730 C C . GLU B 1 188 ? -9.905 2.511 100.779 1.00 9.44 188 GLU B C 1
ATOM 5731 O O . GLU B 1 188 ? -10.281 2.185 99.647 1.00 9.43 188 GLU B O 1
ATOM 5737 N N . ILE B 1 189 ? -8.632 2.706 101.081 1.00 9.15 189 ILE B N 1
ATOM 5738 C CA . ILE B 1 189 ? -7.582 2.426 100.120 1.00 9.14 189 ILE B CA 1
ATOM 5739 C C . ILE B 1 189 ? -7.472 0.899 100.166 1.00 9.59 189 ILE B C 1
ATOM 5740 O O . ILE B 1 189 ? -6.991 0.330 101.156 1.00 9.68 189 ILE B O 1
ATOM 5745 N N . LYS B 1 190 ? -8.049 0.248 99.161 1.00 10.16 190 LYS B N 1
ATOM 5746 C CA . LYS B 1 190 ? -8.058 -1.204 99.073 1.00 11.62 190 LYS B CA 1
ATOM 5747 C C . LYS B 1 190 ? -6.670 -1.782 98.856 1.00 11.51 190 LYS B C 1
ATOM 5748 O O . LYS B 1 190 ? -6.319 -2.830 99.404 1.00 11.66 190 LYS B O 1
ATOM 5754 N N . THR B 1 191 ? -5.875 -1.086 98.059 1.00 11.15 191 THR B N 1
ATOM 5755 C CA . THR B 1 191 ? -4.536 -1.548 97.756 1.00 12.03 191 THR B CA 1
ATOM 5756 C C . THR B 1 191 ? -3.745 -0.447 97.079 1.00 10.87 191 THR B C 1
ATOM 5757 O O . THR B 1 191 ? -4.317 0.483 96.515 1.00 11.20 191 THR B O 1
ATOM 5761 N N . VAL B 1 192 ? -2.434 -0.499 97.244 1.00 9.74 192 VAL B N 1
ATOM 5762 C CA . VAL B 1 192 ? -1.530 0.447 96.604 1.00 9.72 192 VAL B CA 1
ATOM 5763 C C . VAL B 1 192 ? -0.580 -0.429 95.792 1.00 9.67 192 VAL B C 1
ATOM 5764 O O . VAL B 1 192 ? 0.103 -1.298 96.347 1.00 10.24 192 VAL B O 1
ATOM 5768 N N . LEU B 1 193 ? -0.565 -0.226 94.478 1.00 9.40 193 LEU B N 1
ATOM 5769 C CA . LEU B 1 193 ? 0.271 -1.007 93.574 1.00 9.99 193 LEU B CA 1
ATOM 5770 C C . LEU B 1 193 ? 1.437 -0.190 93.049 1.00 10.12 193 LEU B C 1
ATOM 5771 O O . LEU B 1 193 ? 1.300 1.003 92.816 1.00 11.04 193 LEU B O 1
ATOM 5776 N N . ASP B 1 194 ? 2.587 -0.831 92.902 1.00 10.07 194 ASP B N 1
ATOM 5777 C CA . ASP B 1 194 ? 3.786 -0.188 92.394 1.00 10.79 194 ASP B CA 1
ATOM 5778 C C . ASP B 1 194 ? 4.021 -0.556 90.938 1.00 11.82 194 ASP B C 1
ATOM 5779 O O . ASP B 1 194 ? 3.896 -1.718 90.570 1.00 12.76 194 ASP B O 1
ATOM 5784 N N . THR B 1 195 ? 4.386 0.429 90.131 1.00 12.56 195 THR B N 1
ATOM 5785 C CA . THR B 1 195 ? 4.658 0.189 88.715 1.00 14.32 195 THR B CA 1
ATOM 5786 C C . THR B 1 195 ? 6.039 0.717 88.328 1.00 15.17 195 THR B C 1
ATOM 5787 O O . THR B 1 195 ? 6.507 0.485 87.215 1.00 15.62 195 THR B O 1
ATOM 5791 N N . GLY B 1 196 ? 6.689 1.419 89.250 1.00 15.38 196 GLY B N 1
ATOM 5792 C CA . GLY B 1 196 ? 8.001 1.969 88.978 1.00 16.44 196 GLY B CA 1
ATOM 5793 C C . GLY B 1 196 ? 7.973 3.480 88.871 1.00 16.73 196 GLY B C 1
ATOM 5794 O O . GLY B 1 196 ? 8.137 4.178 89.871 1.00 17.37 196 GLY B O 1
ATOM 5795 N N . TYR B 1 197 ? 7.779 3.993 87.663 1.00 16.74 197 TYR B N 1
ATOM 5796 C CA . TYR B 1 197 ? 7.742 5.434 87.442 1.00 16.31 197 TYR B CA 1
ATOM 5797 C C . TYR B 1 197 ? 6.334 5.980 87.479 1.00 14.11 197 TYR B C 1
ATOM 5798 O O . TYR B 1 197 ? 5.368 5.257 87.262 1.00 13.81 197 TYR B O 1
ATOM 5807 N N . ALA B 1 198 ? 6.234 7.287 87.659 1.00 12.44 198 ALA B N 1
ATOM 5808 C CA . ALA B 1 198 ? 4.950 7.976 87.724 1.00 11.67 198 ALA B CA 1
ATOM 5809 C C . ALA B 1 198 ? 3.965 7.536 86.642 1.00 11.41 198 ALA B C 1
ATOM 5810 O O . ALA B 1 198 ? 4.277 7.570 85.449 1.00 11.98 198 ALA B O 1
ATOM 5812 N N . VAL B 1 199 ? 2.794 7.103 87.079 1.00 10.51 199 VAL B N 1
ATOM 5813 C CA . VAL B 1 199 ? 1.718 6.684 86.192 1.00 10.07 199 VAL B CA 1
ATOM 5814 C C . VAL B 1 199 ? 1.028 7.981 85.798 1.00 10.35 199 VAL B C 1
ATOM 5815 O O . VAL B 1 199 ? 0.794 8.834 86.655 1.00 12.02 199 VAL B O 1
ATOM 5819 N N . HIS B 1 200 ? 0.742 8.154 84.512 1.00 9.01 200 HIS B N 1
ATOM 5820 C CA . HIS B 1 200 ? 0.084 9.371 84.091 1.00 8.97 200 HIS B CA 1
ATOM 5821 C C . HIS B 1 200 ? -1.422 9.276 84.102 1.00 8.76 200 HIS B C 1
ATOM 5822 O O . HIS B 1 200 ? -2.101 10.206 84.518 1.00 9.09 200 HIS B O 1
ATOM 5829 N N . ILE B 1 201 ? -1.954 8.191 83.562 1.00 8.44 201 ILE B N 1
ATOM 5830 C CA . ILE B 1 201 ? -3.392 7.995 83.574 1.00 9.44 201 ILE B CA 1
ATOM 5831 C C . ILE B 1 201 ? -3.720 6.521 83.693 1.00 8.87 201 ILE B C 1
ATOM 5832 O O . ILE B 1 201 ? -2.877 5.642 83.459 1.00 8.88 201 ILE B O 1
ATOM 5837 N N . SER B 1 202 ? -4.950 6.284 84.126 1.00 7.49 202 SER B N 1
ATOM 5838 C CA . SER B 1 202 ? -5.524 4.956 84.248 1.00 7.73 202 SER B CA 1
ATOM 5839 C C . SER B 1 202 ? -6.664 4.912 83.251 1.00 7.13 202 SER B C 1
ATOM 5840 O O . SER B 1 202 ? -7.450 5.861 83.164 1.00 7.40 202 SER B O 1
ATOM 5843 N N . ARG B 1 203 ? -6.781 3.795 82.542 1.00 6.30 203 ARG B N 1
ATOM 5844 C CA . ARG B 1 203 ? -7.879 3.604 81.609 1.00 7.75 203 ARG B CA 1
ATOM 5845 C C . ARG B 1 203 ? -8.433 2.194 81.820 1.00 7.71 203 ARG B C 1
ATOM 5846 O O . ARG B 1 203 ? -7.724 1.302 82.285 1.00 8.59 203 ARG B O 1
ATOM 5854 N N . LEU B 1 204 ? -9.711 2.007 81.536 1.00 7.33 204 LEU B N 1
ATOM 5855 C CA . LEU B 1 204 ? -10.354 0.713 81.729 1.00 7.48 204 LEU B CA 1
ATOM 5856 C C . LEU B 1 204 ? -10.754 0.058 80.425 1.00 7.83 204 LEU B C 1
ATOM 5857 O O . LEU B 1 204 ? -11.145 0.743 79.477 1.00 7.97 204 LEU B O 1
ATOM 5862 N N . SER B 1 205 ? -10.694 -1.266 80.381 1.00 7.99 205 SER B N 1
ATOM 5863 C CA . SER B 1 205 ? -11.148 -1.982 79.200 1.00 8.56 205 SER B CA 1
ATOM 5864 C C . SER B 1 205 ? -12.662 -1.772 79.151 1.00 8.79 205 SER B C 1
ATOM 5865 O O . SER B 1 205 ? -13.283 -1.448 80.168 1.00 8.91 205 SER B O 1
ATOM 5868 N N . ALA B 1 206 ? -13.257 -1.990 77.985 1.00 9.48 206 ALA B N 1
ATOM 5869 C CA . ALA B 1 206 ? -14.687 -1.780 77.803 1.00 10.46 206 ALA B CA 1
ATOM 5870 C C . ALA B 1 206 ? -15.565 -2.626 78.721 1.00 11.44 206 ALA B C 1
ATOM 5871 O O . ALA B 1 206 ? -16.691 -2.243 79.029 1.00 12.46 206 ALA B O 1
ATOM 5873 N N . SER B 1 207 ? -15.060 -3.771 79.157 1.00 11.19 207 SER B N 1
ATOM 5874 C CA . SER B 1 207 ? -15.816 -4.639 80.056 1.00 11.32 207 SER B CA 1
ATOM 5875 C C . SER B 1 207 ? -15.662 -4.197 81.511 1.00 11.25 207 SER B C 1
ATOM 5876 O O . SER B 1 207 ? -16.405 -4.652 82.376 1.00 11.94 207 SER B O 1
ATOM 5879 N N . GLY B 1 208 ? -14.660 -3.367 81.786 1.00 10.79 208 GLY B N 1
ATOM 5880 C CA . GLY B 1 208 ? -14.411 -2.906 83.143 1.00 10.19 208 GLY B CA 1
ATOM 5881 C C . GLY B 1 208 ? -13.561 -3.875 83.955 1.00 10.25 208 GLY B C 1
ATOM 5882 O O . GLY B 1 208 ? -13.290 -3.628 85.131 1.00 10.78 208 GLY B O 1
ATOM 5883 N N . ARG B 1 209 ? -13.114 -4.964 83.340 1.00 9.40 209 ARG B N 1
ATOM 5884 C CA . ARG B 1 209 ? -12.300 -5.934 84.066 1.00 9.59 209 ARG B CA 1
ATOM 5885 C C . ARG B 1 209 ? -10.823 -5.574 84.183 1.00 9.07 209 ARG B C 1
ATOM 5886 O O . ARG B 1 209 ? -10.190 -5.826 85.216 1.00 9.38 209 ARG B O 1
ATOM 5894 N N . TYR B 1 210 ? -10.271 -5.037 83.101 1.00 8.82 210 TYR B N 1
ATOM 5895 C CA . TYR B 1 210 ? -8.859 -4.703 83.062 1.00 9.06 210 TYR B CA 1
ATOM 5896 C C . TYR B 1 210 ? -8.542 -3.227 83.207 1.00 8.69 210 TYR B C 1
ATOM 5897 O O . TYR B 1 210 ? -9.102 -2.376 82.504 1.00 9.56 210 TYR B O 1
ATOM 5906 N N . LEU B 1 211 ? -7.636 -2.952 84.136 1.00 7.94 211 LEU B N 1
ATOM 5907 C CA . LEU B 1 211 ? -7.179 -1.611 84.434 1.00 7.93 211 LEU B CA 1
ATOM 5908 C C . LEU B 1 211 ? -5.808 -1.435 83.788 1.00 8.01 211 LEU B C 1
ATOM 5909 O O . LEU B 1 211 ? -4.874 -2.167 84.097 1.00 8.45 211 LEU B O 1
ATOM 5914 N N . PHE B 1 212 ? -5.710 -0.480 82.874 1.00 7.94 212 PHE B N 1
ATOM 5915 C CA . PHE B 1 212 ? -4.470 -0.192 82.179 1.00 7.99 212 PHE B CA 1
ATOM 5916 C C . PHE B 1 212 ? -3.867 1.097 82.713 1.00 7.42 212 PHE B C 1
ATOM 5917 O O . PHE B 1 212 ? -4.583 2.078 82.925 1.00 8.18 212 PHE B O 1
ATOM 5925 N N . VAL B 1 213 ? -2.564 1.084 82.961 1.00 7.29 213 VAL B N 1
ATOM 5926 C CA . VAL B 1 213 ? -1.862 2.279 83.406 1.00 8.26 213 VAL B CA 1
ATOM 5927 C C . VAL B 1 213 ? -0.644 2.471 82.529 1.00 8.74 213 VAL B C 1
ATOM 5928 O O . VAL B 1 213 ? -0.043 1.496 82.056 1.00 8.76 213 VAL B O 1
ATOM 5932 N N . ILE B 1 214 ? -0.341 3.730 82.237 1.00 8.28 214 ILE B N 1
ATOM 5933 C CA . ILE B 1 214 ? 0.822 4.077 81.425 1.00 8.95 214 ILE B CA 1
ATOM 5934 C C . ILE B 1 214 ? 1.757 4.944 82.261 1.00 8.59 214 ILE B C 1
ATOM 5935 O O . ILE B 1 214 ? 1.343 5.967 82.825 1.00 8.12 214 ILE B O 1
ATOM 5940 N N . GLY B 1 215 ? 2.994 4.486 82.399 1.00 8.56 215 GLY B N 1
ATOM 5941 C CA . GLY B 1 215 ? 3.990 5.233 83.139 1.00 8.69 215 GLY B CA 1
ATOM 5942 C C . GLY B 1 215 ? 4.627 6.243 82.201 1.00 8.91 215 GLY B C 1
ATOM 5943 O O . GLY B 1 215 ? 4.745 5.983 80.995 1.00 8.63 215 GLY B O 1
ATOM 5944 N N . ARG B 1 216 ? 5.076 7.369 82.743 1.00 8.86 216 ARG B N 1
ATOM 5945 C CA . ARG B 1 216 ? 5.701 8.416 81.934 1.00 9.32 216 ARG B CA 1
ATOM 5946 C C . ARG B 1 216 ? 6.945 7.918 81.201 1.00 8.95 216 ARG B C 1
ATOM 5947 O O . ARG B 1 216 ? 7.318 8.450 80.152 1.00 8.56 216 ARG B O 1
ATOM 5955 N N . ASP B 1 217 ? 7.523 6.834 81.716 1.00 9.03 217 ASP B N 1
ATOM 5956 C CA . ASP B 1 217 ? 8.708 6.221 81.127 1.00 9.47 217 ASP B CA 1
ATOM 5957 C C . ASP B 1 217 ? 8.376 5.243 79.993 1.00 9.31 217 ASP B C 1
ATOM 5958 O O . ASP B 1 217 ? 9.261 4.560 79.492 1.00 9.74 217 ASP B O 1
ATOM 5963 N N . GLY B 1 218 ? 7.101 5.150 79.619 1.00 9.08 218 GLY B N 1
ATOM 5964 C CA . GLY B 1 218 ? 6.706 4.246 78.546 1.00 8.62 218 GLY B CA 1
ATOM 5965 C C . GLY B 1 218 ? 6.323 2.841 78.981 1.00 8.36 218 GLY B C 1
ATOM 5966 O O . GLY B 1 218 ? 6.052 1.975 78.145 1.00 8.21 218 GLY B O 1
ATOM 5967 N N . LYS B 1 219 ? 6.233 2.621 80.287 1.00 8.29 219 LYS B N 1
ATOM 5968 C CA . LYS B 1 219 ? 5.881 1.308 80.812 1.00 8.36 219 LYS B CA 1
ATOM 5969 C C . LYS B 1 219 ? 4.373 1.158 80.934 1.00 8.27 219 LYS B C 1
ATOM 5970 O O . LYS B 1 219 ? 3.717 1.986 81.555 1.00 9.24 219 LYS B O 1
ATOM 5976 N N . VAL B 1 220 ? 3.835 0.102 80.336 1.00 8.40 220 VAL B N 1
ATOM 5977 C CA . VAL B 1 220 ? 2.414 -0.189 80.396 1.00 8.38 220 VAL B CA 1
ATOM 5978 C C . VAL B 1 220 ? 2.188 -1.392 81.297 1.00 8.33 220 VAL B C 1
ATOM 5979 O O . VAL B 1 220 ? 2.934 -2.375 81.235 1.00 8.36 220 VAL B O 1
ATOM 5983 N N . ASN B 1 221 ? 1.195 -1.290 82.172 1.00 8.34 221 ASN B N 1
ATOM 5984 C CA . ASN B 1 221 ? 0.819 -2.403 83.037 1.00 8.97 221 ASN B CA 1
ATOM 5985 C C . ASN B 1 221 ? -0.674 -2.617 82.907 1.00 8.91 221 ASN B C 1
ATOM 5986 O O . ASN B 1 221 ? -1.431 -1.656 82.734 1.00 9.18 221 ASN B O 1
ATOM 5991 N N . MET B 1 222 ? -1.095 -3.872 82.884 1.00 9.11 222 MET B N 1
ATOM 5992 C CA . MET B 1 222 ? -2.518 -4.169 82.854 1.00 9.43 222 MET B CA 1
ATOM 5993 C C . MET B 1 222 ? -2.793 -5.020 84.086 1.00 9.04 222 MET B C 1
ATOM 5994 O O . MET B 1 222 ? -2.091 -5.997 84.369 1.00 9.35 222 MET B O 1
ATOM 5999 N N . ILE B 1 223 ? -3.787 -4.587 84.846 1.00 8.90 223 ILE B N 1
ATOM 6000 C CA . ILE B 1 223 ? -4.166 -5.203 86.102 1.00 9.29 223 ILE B CA 1
ATOM 6001 C C . ILE B 1 223 ? -5.530 -5.864 85.989 1.00 8.86 223 ILE B C 1
ATOM 6002 O O . ILE B 1 223 ? -6.463 -5.277 85.447 1.00 9.11 223 ILE B O 1
ATOM 6007 N N . ASP B 1 224 ? -5.625 -7.086 86.510 1.00 8.83 224 ASP B N 1
ATOM 6008 C CA . ASP B 1 224 ? -6.860 -7.853 86.481 1.00 9.05 224 ASP B CA 1
ATOM 6009 C C . 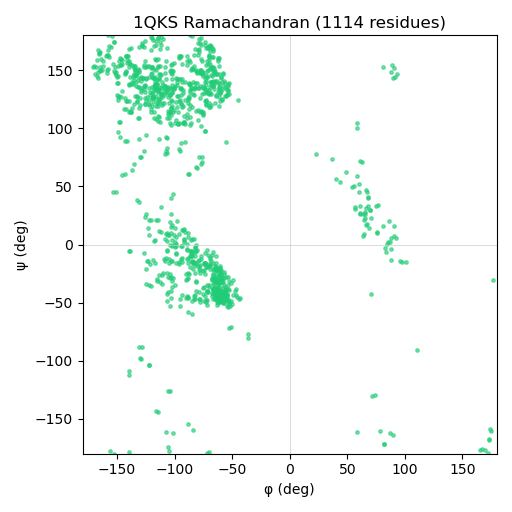ASP B 1 224 ? -7.663 -7.592 87.743 1.00 9.09 224 ASP B C 1
ATOM 6010 O O . ASP B 1 224 ? -7.353 -8.120 88.820 1.00 9.37 224 ASP B O 1
ATOM 6015 N N . LEU B 1 225 ? -8.723 -6.810 87.599 1.00 9.64 225 LEU B N 1
ATOM 6016 C CA . LEU B 1 225 ? -9.561 -6.466 88.737 1.00 9.88 225 LEU B CA 1
ATOM 6017 C C . LEU B 1 225 ? -10.415 -7.617 89.262 1.00 10.45 225 LEU B C 1
ATOM 6018 O O . LEU B 1 225 ? -11.116 -7.456 90.259 1.00 10.24 225 LEU B O 1
ATOM 6023 N N . TRP B 1 226 ? -10.387 -8.762 88.587 1.00 10.36 226 TRP B N 1
ATOM 6024 C CA . TRP B 1 226 ? -11.162 -9.923 89.036 1.00 10.99 226 TRP B CA 1
ATOM 6025 C C . TRP B 1 226 ? -10.390 -10.802 90.016 1.00 11.60 226 TRP B C 1
ATOM 6026 O O . TRP B 1 226 ? -10.961 -11.705 90.632 1.00 11.58 226 TRP B O 1
ATOM 6037 N N . MET B 1 227 ? -9.094 -10.557 90.149 1.00 11.74 227 MET B N 1
ATOM 6038 C CA . MET B 1 227 ? -8.279 -11.346 91.072 1.00 12.76 227 MET B CA 1
ATOM 6039 C C . MET B 1 227 ? -8.668 -11.070 92.516 1.00 13.42 227 MET B C 1
ATOM 6040 O O . MET B 1 227 ? -9.126 -9.977 92.834 1.00 13.25 227 MET B O 1
ATOM 6045 N N . LYS B 1 228 ? -8.448 -12.052 93.390 1.00 14.87 228 LYS B N 1
ATOM 6046 C CA . LYS B 1 228 ? -8.749 -11.898 94.797 1.00 16.02 228 LYS B CA 1
ATOM 6047 C C . LYS B 1 228 ? -7.916 -10.709 95.274 1.00 15.76 228 LYS B C 1
ATOM 6048 O O . LYS B 1 228 ? -8.383 -9.894 96.093 1.00 15.64 228 LYS B O 1
ATOM 6054 N N . GLU B 1 229 ? -6.697 -10.597 94.737 1.00 15.62 229 GLU B N 1
ATOM 6055 C CA . GLU B 1 229 ? -5.799 -9.502 95.056 1.00 16.20 229 GLU B CA 1
ATOM 6056 C C . GLU B 1 229 ? -5.322 -8.983 93.705 1.00 14.54 229 GLU B C 1
ATOM 6057 O O . GLU B 1 229 ? -4.332 -9.475 93.154 1.00 14.41 229 GLU B O 1
ATOM 6063 N N . PRO B 1 230 ? -6.036 -7.996 93.146 1.00 13.54 230 PRO B N 1
ATOM 6064 C CA . PRO B 1 230 ? -5.691 -7.418 91.841 1.00 13.03 230 PRO B CA 1
ATOM 6065 C C . PRO B 1 230 ? -4.246 -6.958 91.752 1.00 12.97 230 PRO B C 1
ATOM 6066 O O . PRO B 1 230 ? -3.740 -6.253 92.635 1.00 13.16 230 PRO B O 1
ATOM 6070 N N . THR B 1 231 ? -3.580 -7.399 90.701 1.00 12.78 231 THR B N 1
ATOM 6071 C CA . THR B 1 231 ? -2.196 -7.018 90.472 1.00 13.00 231 THR B CA 1
ATOM 6072 C C . THR B 1 231 ? -1.934 -7.072 88.969 1.00 12.01 231 THR B C 1
ATOM 6073 O O . THR B 1 231 ? -2.805 -7.460 88.189 1.00 11.81 231 THR B O 1
ATOM 6077 N N . THR B 1 232 ? -0.749 -6.647 88.575 1.00 11.76 232 THR B N 1
ATOM 6078 C CA . THR B 1 232 ? -0.365 -6.646 87.179 1.00 12.20 232 THR B CA 1
ATOM 6079 C C . THR B 1 232 ? -0.316 -8.067 86.633 1.00 11.51 232 THR B C 1
ATOM 6080 O O . THR B 1 232 ? 0.320 -8.942 87.225 1.00 12.32 232 THR B O 1
ATOM 6084 N N . VAL B 1 233 ? -1.001 -8.295 85.518 1.00 10.64 233 VAL B N 1
ATOM 6085 C CA . VAL B 1 233 ? -0.987 -9.603 84.876 1.00 10.42 233 VAL B CA 1
ATOM 6086 C C . VAL B 1 233 ? -0.104 -9.587 83.628 1.00 10.00 233 VAL B C 1
ATOM 6087 O O . VAL B 1 233 ? 0.224 -10.639 83.087 1.00 10.38 233 VAL B O 1
ATOM 6091 N N . ALA B 1 234 ? 0.280 -8.396 83.177 1.00 9.49 234 ALA B N 1
ATOM 6092 C CA . ALA B 1 234 ? 1.151 -8.254 82.014 1.00 9.11 234 ALA B CA 1
ATOM 6093 C C . ALA B 1 234 ? 1.712 -6.842 81.975 1.00 9.21 234 ALA B C 1
ATOM 6094 O O . ALA B 1 234 ? 1.091 -5.905 82.484 1.00 8.90 234 ALA B O 1
ATOM 6096 N N . GLU B 1 235 ? 2.913 -6.706 81.425 1.00 8.84 235 GLU B N 1
ATOM 6097 C CA . GLU B 1 235 ? 3.565 -5.409 81.301 1.00 9.02 235 GLU B CA 1
ATOM 6098 C C . GLU B 1 235 ? 4.380 -5.388 80.016 1.00 8.95 235 GLU B C 1
ATOM 6099 O O . GLU B 1 235 ? 4.749 -6.440 79.476 1.00 8.99 235 GLU B O 1
ATOM 6105 N N . ILE B 1 236 ? 4.666 -4.186 79.536 1.00 8.69 236 ILE B N 1
ATOM 6106 C CA . ILE B 1 236 ? 5.470 -4.009 78.332 1.00 9.25 236 ILE B CA 1
ATOM 6107 C C . ILE B 1 236 ? 5.893 -2.549 78.248 1.00 8.75 236 ILE B C 1
ATOM 6108 O O . ILE B 1 236 ? 5.209 -1.674 78.768 1.00 9.28 236 ILE B O 1
ATOM 6113 N N . LYS B 1 237 ? 7.066 -2.315 77.679 1.00 8.48 237 LYS B N 1
ATOM 6114 C CA . LYS B 1 237 ? 7.581 -0.967 77.493 1.00 8.68 237 LYS B CA 1
ATOM 6115 C C . LYS B 1 237 ? 7.352 -0.643 76.017 1.00 8.68 237 LYS B C 1
ATOM 6116 O O . LYS B 1 237 ? 7.643 -1.468 75.147 1.00 9.26 237 LYS B O 1
ATOM 6122 N N . ILE B 1 238 ? 6.821 0.542 75.746 1.00 8.25 238 ILE B N 1
ATOM 6123 C CA . ILE B 1 238 ? 6.517 0.932 74.377 1.00 8.51 238 ILE B CA 1
ATOM 6124 C C . ILE B 1 238 ? 7.279 2.149 73.879 1.00 8.13 238 ILE B C 1
ATOM 6125 O O . ILE B 1 238 ? 7.075 2.592 72.749 1.00 8.31 238 ILE B O 1
ATOM 6130 N N . GLY B 1 239 ? 8.173 2.671 74.710 1.00 8.09 239 GLY B N 1
ATOM 6131 C CA . GLY B 1 239 ? 8.956 3.833 74.338 1.00 7.91 239 GLY B CA 1
ATOM 6132 C C . GLY B 1 239 ? 9.747 4.298 75.535 1.00 7.71 239 GLY B C 1
ATOM 6133 O O . GLY B 1 239 ? 9.799 3.592 76.540 1.00 7.98 239 GLY B O 1
ATOM 6134 N N . SER B 1 240 ? 10.316 5.496 75.439 1.00 7.58 240 SER B N 1
ATOM 6135 C CA . SER B 1 240 ? 11.112 6.079 76.523 1.00 8.34 240 SER B CA 1
ATOM 6136 C C . SER B 1 240 ? 10.339 7.164 77.275 1.00 8.55 240 SER B C 1
ATOM 6137 O O . SER B 1 240 ? 10.654 7.483 78.427 1.00 8.36 240 SER B O 1
ATOM 6140 N N . GLU B 1 241 ? 9.376 7.779 76.588 1.00 7.95 241 GLU B N 1
ATOM 6141 C CA . GLU B 1 241 ? 8.527 8.826 77.166 1.00 8.44 241 GLU B CA 1
ATOM 6142 C C . GLU B 1 241 ? 7.146 8.627 76.582 1.00 8.15 241 GLU B C 1
ATOM 6143 O O . GLU B 1 241 ? 6.992 8.593 75.359 1.00 8.23 241 GLU B O 1
ATOM 6149 N N . ALA B 1 242 ? 6.144 8.509 77.447 1.00 7.70 242 ALA B N 1
ATOM 6150 C CA . ALA B 1 242 ? 4.770 8.290 77.009 1.00 7.14 242 ALA B CA 1
ATOM 6151 C C . ALA B 1 242 ? 3.816 8.868 78.041 1.00 7.31 242 ALA B C 1
ATOM 6152 O O . ALA B 1 242 ? 4.148 8.919 79.234 1.00 7.41 242 ALA B O 1
ATOM 6154 N N . ARG B 1 243 ? 2.625 9.268 77.597 1.00 6.61 243 ARG B N 1
ATOM 6155 C CA . ARG B 1 243 ? 1.635 9.830 78.516 1.00 7.52 243 ARG B CA 1
ATOM 6156 C C . ARG B 1 243 ? 0.215 9.354 78.243 1.00 7.63 243 ARG B C 1
ATOM 6157 O O . ARG B 1 243 ? -0.689 9.682 79.003 1.00 8.17 243 ARG B O 1
ATOM 6165 N N . SER B 1 244 ? 0.000 8.593 77.178 1.00 7.14 244 SER B N 1
ATOM 6166 C CA . SER B 1 244 ? -1.359 8.190 76.856 1.00 7.68 244 SER B CA 1
ATOM 6167 C C . SER B 1 244 ? -1.601 6.716 76.577 1.00 7.31 244 SER B C 1
ATOM 6168 O O . SER B 1 244 ? -0.718 6.000 76.086 1.00 6.96 244 SER B O 1
ATOM 6171 N N . ILE B 1 245 ? -2.813 6.267 76.893 1.00 7.26 245 ILE B N 1
ATOM 6172 C CA . ILE B 1 245 ? -3.204 4.882 76.682 1.00 7.14 245 ILE B CA 1
ATOM 6173 C C . ILE B 1 245 ? -4.723 4.850 76.606 1.00 7.16 245 ILE B C 1
ATOM 6174 O O . ILE B 1 245 ? -5.392 5.702 77.194 1.00 7.15 245 ILE B O 1
ATOM 6179 N N . GLU B 1 246 ? -5.258 3.893 75.864 1.00 7.15 246 GLU B N 1
ATOM 6180 C CA . GLU B 1 246 ? -6.700 3.755 75.738 1.00 6.96 246 GLU B CA 1
ATOM 6181 C C . GLU B 1 246 ? -7.017 2.323 75.323 1.00 6.65 246 GLU B C 1
ATOM 6182 O O . GLU B 1 246 ? -6.139 1.590 74.871 1.00 6.66 246 GLU B O 1
ATOM 6188 N N . THR B 1 247 ? -8.270 1.925 75.500 1.00 6.87 247 THR B N 1
ATOM 6189 C CA . THR B 1 247 ? -8.729 0.580 75.176 1.00 7.24 247 THR B CA 1
ATOM 6190 C C . THR B 1 247 ? -9.789 0.625 74.073 1.00 7.16 247 THR B C 1
ATOM 6191 O O . THR B 1 247 ? -10.422 1.665 73.851 1.00 7.14 247 THR B O 1
ATOM 6195 N N . SER B 1 248 ? -10.000 -0.499 73.394 1.00 7.17 248 SER B N 1
ATOM 6196 C CA . SER B 1 248 ? -10.988 -0.554 72.321 1.00 7.62 248 SER B CA 1
ATOM 6197 C C . SER B 1 248 ? -12.401 -0.475 72.873 1.00 8.08 248 SER B C 1
ATOM 6198 O O . SER B 1 248 ? -12.779 -1.238 73.772 1.00 8.33 248 SER B O 1
ATOM 6201 N N . LYS B 1 249 ? -13.186 0.435 72.306 1.00 8.31 249 LYS B N 1
ATOM 6202 C CA . LYS B 1 249 ? -14.535 0.660 72.791 1.00 8.82 249 LYS B CA 1
ATOM 6203 C C . LYS B 1 249 ? -15.676 0.512 71.793 1.00 9.68 249 LYS B C 1
ATOM 6204 O O . LYS B 1 249 ? -16.805 0.925 72.072 1.00 10.15 249 LYS B O 1
ATOM 6210 N N . MET B 1 250 ? -15.395 -0.080 70.639 1.00 9.27 250 MET B N 1
ATOM 6211 C CA . MET B 1 250 ? -16.431 -0.315 69.646 1.00 10.00 250 MET B CA 1
ATOM 6212 C C . MET B 1 250 ? -17.130 -1.604 70.083 1.00 10.58 250 MET B C 1
ATOM 6213 O O . MET B 1 250 ? -16.467 -2.589 70.420 1.00 10.40 250 MET B O 1
ATOM 6218 N N . GLU B 1 251 ? -18.457 -1.605 70.066 1.00 11.46 251 GLU B N 1
ATOM 6219 C CA . GLU B 1 251 ? -19.227 -2.783 70.454 1.00 13.03 251 GLU B CA 1
ATOM 6220 C C . GLU B 1 251 ? -18.742 -3.977 69.625 1.00 12.51 251 GLU B C 1
ATOM 6221 O O . GLU B 1 251 ? -18.594 -3.871 68.408 1.00 12.60 251 GLU B O 1
ATOM 6227 N N . GLY B 1 252 ? -18.482 -5.095 70.301 1.00 12.40 252 GLY B N 1
ATOM 6228 C CA . GLY B 1 252 ? -17.993 -6.285 69.632 1.00 12.03 252 GLY B CA 1
ATOM 6229 C C . GLY B 1 252 ? -16.481 -6.405 69.742 1.00 11.78 252 GLY B C 1
ATOM 6230 O O . GLY B 1 252 ? -15.910 -7.468 69.485 1.00 13.13 252 GLY B O 1
ATOM 6231 N N . TRP B 1 253 ? -15.829 -5.314 70.132 1.00 10.96 253 TRP B N 1
ATOM 6232 C CA . TRP B 1 253 ? -14.376 -5.298 70.262 1.00 11.00 253 TRP B CA 1
ATOM 6233 C C . TRP B 1 253 ? -13.911 -5.105 71.700 1.00 11.48 253 TRP B C 1
ATOM 6234 O O . TRP B 1 253 ? -12.759 -4.739 71.952 1.00 10.58 253 TRP B O 1
ATOM 6245 N N . GLU B 1 254 ? -14.790 -5.411 72.648 1.00 11.68 254 GLU B N 1
ATOM 6246 C CA . GLU B 1 254 ? -14.460 -5.279 74.065 1.00 12.46 254 GLU B CA 1
ATOM 6247 C C . GLU B 1 254 ? -13.257 -6.156 74.395 1.00 11.64 254 GLU B C 1
ATOM 6248 O O . GLU B 1 254 ? -13.204 -7.321 73.988 1.00 11.67 254 GLU B O 1
ATOM 6254 N N . ASP B 1 255 ? -12.303 -5.579 75.120 1.00 10.89 255 ASP B N 1
ATOM 6255 C CA . ASP B 1 255 ? -11.085 -6.259 75.547 1.00 11.40 255 ASP B CA 1
ATOM 6256 C C . ASP B 1 255 ? -10.155 -6.720 74.435 1.00 10.96 255 ASP B C 1
ATOM 6257 O O . ASP B 1 255 ? -9.157 -7.386 74.715 1.00 11.46 255 ASP B O 1
ATOM 6262 N N . LYS B 1 256 ? -10.445 -6.339 73.194 1.00 10.77 256 LYS B N 1
ATOM 6263 C CA . LYS B 1 256 ? -9.609 -6.770 72.091 1.00 10.65 256 LYS B CA 1
ATOM 6264 C C . LYS B 1 256 ? -8.244 -6.097 71.993 1.00 9.72 256 LYS B C 1
ATOM 6265 O O . LYS B 1 256 ? -7.228 -6.769 71.784 1.00 9.63 256 LYS B O 1
ATOM 6271 N N . TYR B 1 257 ? -8.211 -4.778 72.159 1.00 8.77 257 TYR B N 1
ATOM 6272 C CA . TYR B 1 257 ? -6.954 -4.056 72.030 1.00 8.35 257 TYR B CA 1
ATOM 6273 C C . TYR B 1 257 ? -6.801 -2.927 73.012 1.00 8.50 257 TYR B C 1
ATOM 6274 O O . TYR B 1 257 ? -7.777 -2.434 73.586 1.00 7.93 257 TYR B O 1
ATOM 6283 N N . ALA B 1 258 ? -5.552 -2.510 73.153 1.00 8.06 258 ALA B N 1
ATOM 6284 C CA . ALA B 1 258 ? -5.171 -1.354 73.949 1.00 8.12 258 ALA B CA 1
ATOM 6285 C C . ALA B 1 258 ? -4.185 -0.643 73.033 1.00 8.17 258 ALA B C 1
ATOM 6286 O O . ALA B 1 258 ? -3.568 -1.270 72.160 1.00 8.61 258 ALA B O 1
ATOM 6288 N N . ILE B 1 259 ? -4.053 0.663 73.201 1.00 6.98 259 ILE B N 1
ATOM 6289 C CA . ILE B 1 259 ? -3.127 1.454 72.389 1.00 7.25 259 ILE B CA 1
ATOM 6290 C C . ILE B 1 259 ? -2.407 2.429 73.312 1.00 7.75 259 ILE B C 1
ATOM 6291 O O . ILE B 1 259 ? -3.005 2.932 74.265 1.00 7.71 259 ILE B O 1
ATOM 6296 N N . ALA B 1 260 ? -1.110 2.614 73.081 1.00 7.54 260 ALA B N 1
ATOM 6297 C CA . ALA B 1 260 ? -0.311 3.546 73.873 1.00 7.67 260 ALA B CA 1
ATOM 6298 C C . ALA B 1 260 ? 0.314 4.570 72.941 1.00 8.43 260 ALA B C 1
ATOM 6299 O O . ALA B 1 260 ? 0.670 4.249 71.804 1.00 8.67 260 ALA B O 1
ATOM 6301 N N . GLY B 1 261 ? 0.414 5.803 73.420 1.00 8.05 261 GLY B N 1
ATOM 6302 C CA . GLY B 1 261 ? 1.011 6.870 72.640 1.00 8.51 261 GLY B CA 1
ATOM 6303 C C . GLY B 1 261 ? 2.302 7.311 73.305 1.00 8.48 261 GLY B C 1
ATOM 6304 O O . GLY B 1 261 ? 2.380 7.382 74.537 1.00 9.06 261 GLY B O 1
ATOM 6305 N N . ALA B 1 262 ? 3.307 7.630 72.498 1.00 7.37 262 ALA B N 1
ATOM 6306 C CA . ALA B 1 262 ? 4.600 8.043 73.027 1.00 7.88 262 ALA B CA 1
ATOM 6307 C C . ALA B 1 262 ? 5.048 9.398 72.518 1.00 7.73 262 ALA B C 1
ATOM 6308 O O . ALA B 1 262 ? 4.626 9.855 71.445 1.00 7.96 262 ALA B O 1
ATOM 6310 N N . TYR B 1 263 ? 5.869 10.047 73.339 1.00 7.67 263 TYR B N 1
ATOM 6311 C CA . TYR B 1 263 ? 6.508 11.315 73.020 1.00 7.57 263 TYR B CA 1
ATOM 6312 C C . TYR B 1 263 ? 7.822 10.924 72.322 1.00 7.75 263 TYR B C 1
ATOM 6313 O O . TYR B 1 263 ? 8.223 11.543 71.340 1.00 8.35 263 TYR B O 1
ATOM 6322 N N . TRP B 1 264 ? 8.530 9.953 72.888 1.00 7.27 264 TRP B N 1
ATOM 6323 C CA . TRP B 1 264 ? 9.765 9.476 72.274 1.00 7.62 264 TRP B CA 1
ATOM 6324 C C . TRP B 1 264 ? 9.861 7.971 72.422 1.00 8.08 264 TRP B C 1
ATOM 6325 O O . TRP B 1 264 ? 9.701 7.459 73.533 1.00 7.92 264 TRP B O 1
ATOM 6336 N N . PRO B 1 265 ? 9.997 7.257 71.308 1.00 7.86 265 PRO B N 1
ATOM 6337 C CA . PRO B 1 265 ? 10.047 7.794 69.942 1.00 7.73 265 PRO B CA 1
ATOM 6338 C C . PRO B 1 265 ? 8.641 8.301 69.604 1.00 7.45 265 PRO B C 1
ATOM 6339 O O . PRO B 1 265 ? 7.684 7.960 70.289 1.00 7.47 265 PRO B O 1
ATOM 6343 N N . PRO B 1 266 ? 8.512 9.147 68.558 1.00 7.75 266 PRO B N 1
ATOM 6344 C CA . PRO B 1 266 ? 7.174 9.644 68.179 1.00 7.98 266 PRO B CA 1
ATOM 6345 C C . PRO B 1 266 ? 6.434 8.496 67.499 1.00 7.13 266 PRO B C 1
ATOM 6346 O O . PRO B 1 266 ? 6.639 8.227 66.309 1.00 7.47 266 PRO B O 1
ATOM 6350 N N . GLN B 1 267 ? 5.597 7.791 68.252 1.00 6.96 267 GLN B N 1
ATOM 6351 C CA . GLN B 1 267 ? 4.892 6.638 67.703 1.00 7.46 267 GLN B CA 1
ATOM 6352 C C . GLN B 1 267 ? 3.759 6.213 68.615 1.00 7.20 267 GLN B C 1
ATOM 6353 O O . GLN B 1 267 ? 3.667 6.661 69.765 1.00 7.53 267 GLN B O 1
ATOM 6359 N N . TYR B 1 268 ? 2.861 5.398 68.079 1.00 7.70 268 TYR B N 1
ATOM 6360 C CA . TYR B 1 268 ? 1.798 4.814 68.880 1.00 7.95 268 TYR B CA 1
ATOM 6361 C C . TYR B 1 268 ? 1.891 3.314 68.648 1.00 8.26 268 TYR B C 1
ATOM 6362 O O . TYR B 1 268 ? 2.429 2.856 67.627 1.00 8.32 268 TYR B O 1
ATOM 6371 N N . VAL B 1 269 ? 1.419 2.550 69.623 1.00 8.05 269 VAL B N 1
ATOM 6372 C CA . VAL B 1 269 ? 1.506 1.096 69.552 1.00 8.23 269 VAL B CA 1
ATOM 6373 C C . VAL B 1 269 ? 0.200 0.427 69.946 1.00 7.60 269 VAL B C 1
ATOM 6374 O O . VAL B 1 269 ? -0.346 0.716 71.011 1.00 7.33 269 VAL B O 1
ATOM 6378 N N . ILE B 1 270 ? -0.290 -0.462 69.084 1.00 7.68 270 ILE B N 1
ATOM 6379 C CA . ILE B 1 270 ? -1.507 -1.222 69.351 1.00 7.69 270 ILE B CA 1
ATOM 6380 C C . ILE B 1 270 ? -1.058 -2.567 69.905 1.00 8.08 270 ILE B C 1
ATOM 6381 O O . ILE B 1 270 ? -0.186 -3.235 69.329 1.00 8.39 270 ILE B O 1
ATOM 6386 N N . MET B 1 271 ? -1.629 -2.916 71.051 1.00 7.94 271 MET B N 1
ATOM 6387 C CA . MET B 1 271 ? -1.298 -4.135 71.777 1.00 8.31 271 MET B CA 1
ATOM 6388 C C . MET B 1 271 ? -2.515 -5.019 71.987 1.00 8.40 271 MET B C 1
ATOM 6389 O O . MET B 1 271 ? -3.642 -4.526 72.070 1.00 8.46 271 MET B O 1
ATOM 6394 N N . ASP B 1 272 ? -2.278 -6.318 72.120 1.00 8.56 272 ASP B N 1
ATOM 6395 C CA . ASP B 1 272 ? -3.349 -7.266 72.388 1.00 9.60 272 ASP B CA 1
ATOM 6396 C C . ASP B 1 272 ? -3.963 -6.857 73.736 1.00 9.36 272 ASP B C 1
ATOM 6397 O O . ASP B 1 272 ? -3.235 -6.631 74.714 1.00 9.13 272 ASP B O 1
ATOM 6402 N N . GLY B 1 273 ? -5.293 -6.789 73.782 1.00 9.85 273 GLY B N 1
ATOM 6403 C CA . GLY B 1 273 ? -5.999 -6.381 74.989 1.00 10.55 273 GLY B CA 1
ATOM 6404 C C . GLY B 1 273 ? -5.982 -7.331 76.170 1.00 11.76 273 GLY B C 1
ATOM 6405 O O . GLY B 1 273 ? -6.375 -6.955 77.273 1.00 11.77 273 GLY B O 1
ATOM 6406 N N . GLU B 1 274 ? -5.524 -8.553 75.955 1.00 12.23 274 GLU B N 1
ATOM 6407 C CA . GLU B 1 274 ? -5.478 -9.527 77.032 1.00 13.78 274 GLU B CA 1
ATOM 6408 C C . GLU B 1 274 ? -4.077 -9.865 77.484 1.00 12.65 274 GLU B C 1
ATOM 6409 O O . GLU B 1 274 ? -3.878 -10.271 78.619 1.00 12.23 274 GLU B O 1
ATOM 6415 N N . THR B 1 275 ? -3.095 -9.686 76.610 1.00 11.41 275 THR B N 1
ATOM 6416 C CA . THR B 1 275 ? -1.719 -10.039 76.961 1.00 10.66 275 THR B CA 1
ATOM 6417 C C . THR B 1 275 ? -0.699 -8.922 76.826 1.00 9.96 275 THR B C 1
ATOM 6418 O O . THR B 1 275 ? 0.429 -9.068 77.287 1.00 10.08 275 THR B O 1
ATOM 6422 N N . LEU B 1 276 ? -1.084 -7.845 76.144 1.00 9.32 276 LEU B N 1
ATOM 6423 C CA . LEU B 1 276 ? -0.213 -6.700 75.852 1.00 9.16 276 LEU B CA 1
ATOM 6424 C C . LEU B 1 276 ? 0.779 -7.013 74.727 1.00 9.32 276 LEU B C 1
ATOM 6425 O O . LEU B 1 276 ? 1.678 -6.227 74.467 1.00 8.99 276 LEU B O 1
ATOM 6430 N N . GLU B 1 277 ? 0.605 -8.137 74.039 1.00 8.77 277 GLU B N 1
ATOM 6431 C CA . GLU B 1 277 ? 1.515 -8.454 72.940 1.00 9.20 277 GLU B CA 1
ATOM 6432 C C . GLU B 1 277 ? 1.505 -7.281 71.959 1.00 8.89 277 GLU B C 1
ATOM 6433 O O . GLU B 1 277 ? 0.441 -6.848 71.523 1.00 8.39 277 GLU B O 1
ATOM 6439 N N . PRO B 1 278 ? 2.683 -6.750 71.608 1.00 8.46 278 PRO B N 1
ATOM 6440 C CA . PRO B 1 278 ? 2.735 -5.621 70.672 1.00 8.97 278 PRO B CA 1
ATOM 6441 C C . PRO B 1 278 ? 2.409 -6.110 69.270 1.00 8.96 278 PRO B C 1
ATOM 6442 O O . PRO B 1 278 ? 3.033 -7.043 68.766 1.00 9.83 278 PRO B O 1
ATOM 6446 N N . LYS B 1 279 ? 1.399 -5.502 68.660 1.00 8.80 279 LYS B N 1
ATOM 6447 C CA . LYS B 1 279 ? 0.959 -5.915 67.338 1.00 9.55 279 LYS B CA 1
ATOM 6448 C C . LYS B 1 279 ? 1.318 -4.982 66.203 1.00 9.68 279 LYS B C 1
ATOM 6449 O O . LYS B 1 279 ? 1.696 -5.438 65.125 1.00 10.17 279 LYS B O 1
ATOM 6455 N N . LYS B 1 280 ? 1.162 -3.680 66.411 1.00 9.39 280 LYS B N 1
ATOM 6456 C CA . LYS B 1 280 ? 1.451 -2.723 65.343 1.00 9.63 280 LYS B CA 1
ATOM 6457 C C . LYS B 1 280 ? 1.997 -1.432 65.914 1.00 9.28 280 LYS B C 1
ATOM 6458 O O . LYS B 1 280 ? 1.402 -0.851 66.822 1.00 9.79 280 LYS B O 1
ATOM 6464 N N . ILE B 1 281 ? 3.147 -1.011 65.396 1.00 8.53 281 ILE B N 1
ATOM 6465 C CA . ILE B 1 281 ? 3.790 0.224 65.819 1.00 8.00 281 ILE B CA 1
ATOM 6466 C C . ILE B 1 281 ? 3.711 1.183 64.640 1.00 8.20 281 ILE B C 1
ATOM 6467 O O . ILE B 1 281 ? 4.065 0.819 63.512 1.00 8.28 281 ILE B O 1
ATOM 6472 N N . GLN B 1 282 ? 3.232 2.397 64.879 1.00 8.01 282 GLN B N 1
ATOM 6473 C CA . GLN B 1 282 ? 3.133 3.393 63.818 1.00 8.28 282 GLN B CA 1
ATOM 6474 C C . GLN B 1 282 ? 3.882 4.650 64.220 1.00 7.84 282 GLN B C 1
ATOM 6475 O O . GLN B 1 282 ? 3.648 5.208 65.289 1.00 7.76 282 GLN B O 1
ATOM 6481 N N . SER B 1 283 ? 4.777 5.086 63.346 1.00 7.69 283 SER B N 1
ATOM 6482 C CA . SER B 1 283 ? 5.544 6.296 63.553 1.00 7.71 283 SER B CA 1
ATOM 6483 C C . SER B 1 283 ? 4.625 7.484 63.296 1.00 7.67 283 SER B C 1
ATOM 6484 O O . SER B 1 283 ? 3.757 7.435 62.417 1.00 8.21 283 SER B O 1
ATOM 6487 N N . THR B 1 284 ? 4.822 8.557 64.057 1.00 7.68 284 THR B N 1
ATOM 6488 C CA . THR B 1 284 ? 4.029 9.766 63.871 1.00 8.47 284 THR B CA 1
ATOM 6489 C C . THR B 1 284 ? 4.853 10.875 63.214 1.00 8.18 284 THR B C 1
ATOM 6490 O O . THR B 1 284 ? 4.390 12.001 63.091 1.00 8.54 284 THR B O 1
ATOM 6494 N N . ARG B 1 285 ? 6.097 10.577 62.853 1.00 8.17 285 ARG B N 1
ATOM 6495 C CA . ARG B 1 285 ? 6.902 11.564 62.158 1.00 8.94 285 ARG B CA 1
ATOM 6496 C C . ARG B 1 285 ? 6.170 11.877 60.851 1.00 8.73 285 ARG B C 1
ATOM 6497 O O . ARG B 1 285 ? 5.598 10.984 60.220 1.00 9.76 285 ARG B O 1
ATOM 6505 N N . GLY B 1 286 ? 6.139 13.144 60.469 1.00 8.25 286 GLY B N 1
ATOM 6506 C CA . GLY B 1 286 ? 5.437 13.482 59.252 1.00 9.13 286 GLY B CA 1
ATOM 6507 C C . GLY B 1 286 ? 5.350 14.966 59.011 1.00 8.93 286 GLY B C 1
ATOM 6508 O O . GLY B 1 286 ? 6.116 15.747 59.575 1.00 9.57 286 GLY B O 1
ATOM 6509 N N . MET B 1 287 ? 4.385 15.356 58.186 1.00 9.78 287 MET B N 1
ATOM 6510 C CA . MET B 1 287 ? 4.206 16.751 57.797 1.00 9.33 287 MET B CA 1
ATOM 6511 C C . MET B 1 287 ? 3.193 17.544 58.598 1.00 9.64 287 MET B C 1
ATOM 6512 O O . MET B 1 287 ? 2.124 17.029 58.954 1.00 10.17 287 MET B O 1
ATOM 6517 N N . THR B 1 288 ? 3.498 18.810 58.854 1.00 9.06 288 THR B N 1
ATOM 6518 C CA . THR B 1 288 ? 2.549 19.672 59.552 1.00 10.03 288 THR B CA 1
ATOM 6519 C C . THR B 1 288 ? 1.361 19.835 58.606 1.00 10.04 288 THR B C 1
ATOM 6520 O O . THR B 1 288 ? 1.530 19.869 57.387 1.00 11.32 288 THR B O 1
ATOM 6524 N N . TYR B 1 289 ? 0.158 19.956 59.155 1.00 10.18 289 TYR B N 1
ATOM 6525 C CA . TYR B 1 289 ? -1.027 20.052 58.308 1.00 10.51 289 TYR B CA 1
ATOM 6526 C C . TYR B 1 289 ? -1.148 21.313 57.459 1.00 11.80 289 TYR B C 1
ATOM 6527 O O . TYR B 1 289 ? -1.667 21.248 56.347 1.00 11.79 289 TYR B O 1
ATOM 6536 N N . ASP B 1 290 ? -0.748 22.454 58.013 1.00 13.82 290 ASP B N 1
ATOM 6537 C CA . ASP B 1 290 ? -0.900 23.721 57.311 1.00 16.36 290 ASP B CA 1
ATOM 6538 C C . ASP B 1 290 ? 0.198 24.180 56.381 1.00 17.99 290 ASP B C 1
ATOM 6539 O O . ASP B 1 290 ? -0.067 24.459 55.229 1.00 18.92 290 ASP B O 1
ATOM 6544 N N . GLU B 1 291 ? 1.410 24.335 56.878 1.00 18.79 291 GLU B N 1
ATOM 6545 C CA . GLU B 1 291 ? 2.468 24.785 55.996 1.00 19.59 291 GLU B CA 1
ATOM 6546 C C . GLU B 1 291 ? 3.193 23.599 55.385 1.00 18.19 291 GLU B C 1
ATOM 6547 O O . GLU B 1 291 ? 4.189 23.761 54.693 1.00 19.14 291 GLU B O 1
ATOM 6553 N N . GLN B 1 292 ? 2.677 22.408 55.673 1.00 16.77 292 GLN B N 1
ATOM 6554 C CA . GLN B 1 292 ? 3.209 21.138 55.192 1.00 13.96 292 GLN B CA 1
ATOM 6555 C C . GLN B 1 292 ? 4.724 21.111 55.110 1.00 12.72 292 GLN B C 1
ATOM 6556 O O . GLN B 1 292 ? 5.335 21.233 54.040 1.00 12.04 292 GLN B O 1
ATOM 6562 N N . GLU B 1 293 ? 5.310 21.029 56.296 1.00 11.53 293 GLU B N 1
ATOM 6563 C CA . GLU B 1 293 ? 6.748 20.978 56.483 1.00 11.20 293 GLU B CA 1
ATOM 6564 C C . GLU B 1 293 ? 6.992 19.760 57.356 1.00 9.94 293 GLU B C 1
ATOM 6565 O O . GLU B 1 293 ? 6.189 19.453 58.245 1.00 9.77 293 GLU B O 1
ATOM 6571 N N . TYR B 1 294 ? 8.078 19.050 57.092 1.00 8.89 294 TYR B N 1
ATOM 6572 C CA . TYR B 1 294 ? 8.404 17.861 57.863 1.00 8.41 294 TYR B CA 1
ATOM 6573 C C . TYR B 1 294 ? 8.747 18.230 59.299 1.00 8.56 294 TYR B C 1
ATOM 6574 O O . TYR B 1 294 ? 9.443 19.217 59.557 1.00 8.78 294 TYR B O 1
ATOM 6583 N N . HIS B 1 295 ? 8.221 17.446 60.228 1.00 8.30 295 HIS B N 1
ATOM 6584 C CA . HIS B 1 295 ? 8.494 17.631 61.643 1.00 8.10 295 HIS B CA 1
ATOM 6585 C C . HIS B 1 295 ? 9.004 16.279 62.140 1.00 8.11 295 HIS B C 1
ATOM 6586 O O . HIS B 1 295 ? 8.316 15.256 62.058 1.00 8.16 295 HIS B O 1
ATOM 6593 N N . PRO B 1 296 ? 10.231 16.260 62.678 1.00 8.16 296 PRO B N 1
ATOM 6594 C CA . PRO B 1 296 ? 10.829 15.018 63.170 1.00 8.13 296 PRO B CA 1
ATOM 6595 C C . PRO B 1 296 ? 10.432 14.537 64.549 1.00 8.10 296 PRO B C 1
ATOM 6596 O O . PRO B 1 296 ? 10.884 13.478 64.976 1.00 8.48 296 PRO B O 1
ATOM 6600 N N . GLU B 1 297 ? 9.571 15.275 65.234 1.00 8.23 297 GLU B N 1
ATOM 6601 C CA . GLU B 1 297 ? 9.210 14.892 66.593 1.00 7.81 297 GLU B CA 1
ATOM 6602 C C . GLU B 1 297 ? 7.747 15.215 66.946 1.00 7.67 297 GLU B C 1
ATOM 6603 O O . GLU B 1 297 ? 7.481 15.984 67.869 1.00 8.02 297 GLU B O 1
ATOM 6609 N N . PRO B 1 298 ? 6.780 14.652 66.205 1.00 7.74 298 PRO B N 1
ATOM 6610 C CA . PRO B 1 298 ? 5.367 14.929 66.486 1.00 7.46 298 PRO B CA 1
ATOM 6611 C C . PRO B 1 298 ? 4.890 13.963 67.560 1.00 7.02 298 PRO B C 1
ATOM 6612 O O . PRO B 1 298 ? 4.682 12.775 67.317 1.00 7.30 298 PRO B O 1
ATOM 6616 N N . ARG B 1 299 ? 4.754 14.488 68.764 1.00 7.24 299 ARG B N 1
ATOM 6617 C CA . ARG B 1 299 ? 4.363 13.703 69.916 1.00 7.22 299 ARG B CA 1
ATOM 6618 C C . ARG B 1 299 ? 2.903 13.314 69.927 1.00 7.13 299 ARG B C 1
ATOM 6619 O O . ARG B 1 299 ? 2.035 14.092 69.518 1.00 7.51 299 ARG B O 1
ATOM 6627 N N . VAL B 1 300 ? 2.635 12.107 70.405 1.00 7.32 300 VAL B N 1
ATOM 6628 C CA . VAL B 1 300 ? 1.268 11.647 70.534 1.00 6.53 300 VAL B CA 1
ATOM 6629 C C . VAL B 1 300 ? 0.762 12.216 71.857 1.00 6.63 300 VAL B C 1
ATOM 6630 O O . VAL B 1 300 ? 1.442 12.118 72.887 1.00 7.11 300 VAL B O 1
ATOM 6634 N N . ALA B 1 301 ? -0.392 12.869 71.805 1.00 7.48 301 ALA B N 1
ATOM 6635 C CA . ALA B 1 301 ? -1.011 13.445 72.987 1.00 6.89 301 ALA B CA 1
ATOM 6636 C C . ALA B 1 301 ? -2.184 12.538 73.399 1.00 7.00 301 ALA B C 1
ATOM 6637 O O . ALA B 1 301 ? -2.002 11.325 73.547 1.00 7.53 301 ALA B O 1
ATOM 6639 N N . ALA B 1 302 ? -3.388 13.079 73.547 1.00 6.63 302 ALA B N 1
ATOM 6640 C CA . ALA B 1 302 ? -4.503 12.232 73.951 1.00 6.95 302 ALA B CA 1
ATOM 6641 C C . ALA B 1 302 ? -4.878 11.186 72.918 1.00 7.10 302 ALA B C 1
ATOM 6642 O O . ALA B 1 302 ? -4.696 11.371 71.709 1.00 6.91 302 ALA B O 1
ATOM 6644 N N . ILE B 1 303 ? -5.382 10.068 73.420 1.00 7.03 303 ILE B N 1
ATOM 6645 C CA . ILE B 1 303 ? -5.867 9.010 72.558 1.00 7.46 303 ILE B CA 1
ATOM 6646 C C . ILE B 1 303 ? -7.225 8.609 73.107 1.00 7.41 303 ILE B C 1
ATOM 6647 O O . ILE B 1 303 ? -7.360 8.367 74.303 1.00 7.95 303 ILE B O 1
ATOM 6652 N N . LEU B 1 304 ? -8.236 8.617 72.251 1.00 7.30 304 LEU B N 1
ATOM 6653 C CA . LEU B 1 304 ? -9.564 8.196 72.648 1.00 7.41 304 LEU B CA 1
ATOM 6654 C C . LEU B 1 304 ? -9.963 6.996 71.787 1.00 7.59 304 LEU B C 1
ATOM 6655 O O . LEU B 1 304 ? -9.212 6.572 70.906 1.00 8.05 304 LEU B O 1
ATOM 6660 N N . ALA B 1 305 ? -11.124 6.426 72.065 1.00 7.75 305 ALA B N 1
ATOM 6661 C CA . ALA B 1 305 ? -11.587 5.281 71.315 1.00 7.54 305 ALA B CA 1
ATOM 6662 C C . ALA B 1 305 ? -12.971 5.553 70.778 1.00 7.49 305 ALA B C 1
ATOM 6663 O O . ALA B 1 305 ? -13.845 6.064 71.482 1.00 8.39 305 ALA B O 1
ATOM 6665 N N . SER B 1 306 ? -13.153 5.239 69.506 1.00 6.80 306 SER B N 1
ATOM 6666 C CA . SER B 1 306 ? -14.424 5.431 68.855 1.00 7.16 306 SER B CA 1
ATOM 6667 C C . SER B 1 306 ? -15.472 4.434 69.329 1.00 7.46 306 SER B C 1
ATOM 6668 O O . SER B 1 306 ? -15.172 3.265 69.600 1.00 7.52 306 SER B O 1
ATOM 6671 N N . HIS B 1 307 ? -16.705 4.920 69.417 1.00 8.04 307 HIS B N 1
ATOM 6672 C CA . HIS B 1 307 ? -17.849 4.105 69.786 1.00 8.49 307 HIS B CA 1
ATOM 6673 C C . HIS B 1 307 ? -18.679 3.882 68.528 1.00 8.19 307 HIS B C 1
ATOM 6674 O O . HIS B 1 307 ? -19.653 3.156 68.568 1.00 8.54 307 HIS B O 1
ATOM 6681 N N . TYR B 1 308 ? -18.301 4.516 67.422 1.00 7.85 308 TYR B N 1
ATOM 6682 C CA . TYR B 1 308 ? -19.037 4.370 66.176 1.00 8.72 308 TYR B CA 1
ATOM 6683 C C . TYR B 1 308 ? -18.377 3.420 65.185 1.00 9.21 308 TYR B C 1
ATOM 6684 O O . TYR B 1 308 ? -19.045 2.801 64.351 1.00 10.13 308 TYR B O 1
ATOM 6693 N N . ARG B 1 309 ? -17.061 3.321 65.251 1.00 9.03 309 ARG B N 1
ATOM 6694 C CA . ARG B 1 309 ? -16.313 2.435 64.359 1.00 9.77 309 ARG B CA 1
ATOM 6695 C C . ARG B 1 309 ? -15.191 1.807 65.183 1.00 8.90 309 ARG B C 1
ATOM 6696 O O . ARG B 1 309 ? -14.856 2.290 66.253 1.00 7.84 309 ARG B O 1
ATOM 6704 N N . PRO B 1 310 ? -14.668 0.644 64.710 1.00 8.08 310 PRO B N 1
ATOM 6705 C CA . PRO B 1 310 ? -13.570 -0.029 65.420 1.00 8.19 310 PRO B CA 1
ATOM 6706 C C . PRO B 1 310 ? -12.264 0.712 65.160 1.00 7.83 310 PRO B C 1
ATOM 6707 O O . PRO B 1 310 ? -11.356 0.231 64.459 1.00 7.67 310 PRO B O 1
ATOM 6711 N N . GLU B 1 311 ? -12.172 1.903 65.766 1.00 7.10 311 GLU B N 1
ATOM 6712 C CA . GLU B 1 311 ? -11.020 2.764 65.595 1.00 7.75 311 GLU B CA 1
ATOM 6713 C C . GLU B 1 311 ? -10.559 3.444 66.858 1.00 7.25 311 GLU B C 1
ATOM 6714 O O . GLU B 1 311 ? -11.322 3.621 67.810 1.00 7.19 311 GLU B O 1
ATOM 6720 N N . PHE B 1 312 ? -9.279 3.793 66.854 1.00 7.40 312 PHE B N 1
ATOM 6721 C CA . PHE B 1 312 ? -8.664 4.573 67.926 1.00 6.64 312 PHE B CA 1
ATOM 6722 C C . PHE B 1 312 ? -8.530 5.976 67.320 1.00 6.39 312 PHE B C 1
ATOM 6723 O O . PHE B 1 312 ? -8.428 6.134 66.091 1.00 7.36 312 PHE B O 1
ATOM 6731 N N . ILE B 1 313 ? -8.614 6.981 68.183 1.00 6.94 313 ILE B N 1
ATOM 6732 C CA . ILE B 1 313 ? -8.543 8.393 67.816 1.00 6.58 313 ILE B CA 1
ATOM 6733 C C . ILE B 1 313 ? -7.262 8.916 68.451 1.00 6.72 313 ILE B C 1
ATOM 6734 O O . ILE B 1 313 ? -7.177 9.049 69.670 1.00 7.10 313 ILE B O 1
ATOM 6739 N N . VAL B 1 314 ? -6.283 9.221 67.612 1.00 6.48 314 VAL B N 1
ATOM 6740 C CA . VAL B 1 314 ? -4.974 9.633 68.075 1.00 6.57 314 VAL B CA 1
ATOM 6741 C C . VAL B 1 314 ? -4.605 11.062 67.719 1.00 6.57 314 VAL B C 1
ATOM 6742 O O . VAL B 1 314 ? -4.558 11.419 66.546 1.00 6.80 314 VAL B O 1
ATOM 6746 N N . ASN B 1 315 ? -4.317 11.867 68.734 1.00 6.48 315 ASN B N 1
ATOM 6747 C CA . ASN B 1 315 ? -3.903 13.241 68.510 1.00 6.55 315 ASN B CA 1
ATOM 6748 C C . ASN B 1 315 ? -2.394 13.299 68.318 1.00 6.85 315 ASN B C 1
ATOM 6749 O O . ASN B 1 315 ? -1.641 12.782 69.152 1.00 7.26 315 ASN B O 1
ATOM 6754 N N . VAL B 1 316 ? -1.956 13.931 67.232 1.00 6.92 316 VAL B N 1
ATOM 6755 C CA . VAL B 1 316 ? -0.524 14.104 66.958 1.00 7.32 316 VAL B CA 1
ATOM 6756 C C . VAL B 1 316 ? -0.317 15.613 67.051 1.00 7.56 316 VAL B C 1
ATOM 6757 O O . VAL B 1 316 ? -0.746 16.394 66.194 1.00 7.95 316 VAL B O 1
ATOM 6761 N N . LYS B 1 317 ? 0.312 16.002 68.150 1.00 7.75 317 LYS B N 1
ATOM 6762 C CA . LYS B 1 317 ? 0.517 17.391 68.509 1.00 8.32 317 LYS B CA 1
ATOM 6763 C C . LYS B 1 317 ? 1.153 18.383 67.549 1.00 7.85 317 LYS B C 1
ATOM 6764 O O . LYS B 1 317 ? 0.486 19.276 67.028 1.00 8.11 317 LYS B O 1
ATOM 6770 N N . GLU B 1 318 ? 2.445 18.241 67.327 1.00 7.81 318 GLU B N 1
ATOM 6771 C CA . GLU B 1 318 ? 3.159 19.197 66.500 1.00 7.93 318 GLU B CA 1
ATOM 6772 C C . GLU B 1 318 ? 2.755 19.293 65.043 1.00 7.93 318 GLU B C 1
ATOM 6773 O O . GLU B 1 318 ? 2.951 20.325 64.420 1.00 8.74 318 GLU B O 1
ATOM 6779 N N . THR B 1 319 ? 2.218 18.222 64.482 1.00 8.01 319 THR B N 1
ATOM 6780 C CA . THR B 1 319 ? 1.815 18.272 63.090 1.00 7.77 319 THR B CA 1
ATOM 6781 C C . THR B 1 319 ? 0.347 18.641 62.923 1.00 7.54 319 THR B C 1
ATOM 6782 O O . THR B 1 319 ? -0.081 18.926 61.812 1.00 7.50 319 THR B O 1
ATOM 6786 N N . GLY B 1 320 ? -0.420 18.631 64.010 1.00 7.15 320 GLY B N 1
ATOM 6787 C CA . GLY B 1 320 ? -1.826 18.977 63.915 1.00 6.69 320 GLY B CA 1
ATOM 6788 C C . GLY B 1 320 ? -2.664 17.974 63.144 1.00 7.25 320 GLY B C 1
ATOM 6789 O O . GLY B 1 320 ? -3.549 18.345 62.364 1.00 7.36 320 GLY B O 1
ATOM 6790 N N . LYS B 1 321 ? -2.379 16.693 63.358 1.00 7.40 321 LYS B N 1
ATOM 6791 C CA . LYS B 1 321 ? -3.116 15.619 62.692 1.00 7.59 321 LYS B CA 1
ATOM 6792 C C . LYS B 1 321 ? -3.855 14.763 63.713 1.00 7.39 321 LYS B C 1
ATOM 6793 O O . LYS B 1 321 ? -3.322 14.469 64.781 1.00 7.71 321 LYS B O 1
ATOM 6799 N N . ILE B 1 322 ? -5.096 14.407 63.398 1.00 7.32 322 ILE B N 1
ATOM 6800 C CA . ILE B 1 322 ? -5.881 13.507 64.244 1.00 7.23 322 ILE B CA 1
ATOM 6801 C C . ILE B 1 322 ? -5.991 12.238 63.403 1.00 7.54 322 ILE B C 1
ATOM 6802 O O . ILE B 1 322 ? -6.476 12.277 62.263 1.00 8.00 322 ILE B O 1
ATOM 6807 N N . LEU B 1 323 ? -5.517 11.121 63.941 1.00 7.59 323 LEU B N 1
ATOM 6808 C CA . LEU B 1 323 ? -5.556 9.862 63.211 1.00 8.17 323 LEU B CA 1
ATOM 6809 C C . LEU B 1 323 ? -6.673 8.956 63.689 1.00 7.97 323 LEU B C 1
ATOM 6810 O O . LEU B 1 323 ? -6.857 8.777 64.891 1.00 8.14 323 LEU B O 1
ATOM 6815 N N . LEU B 1 324 ? -7.451 8.435 62.743 1.00 7.44 324 LEU B N 1
ATOM 6816 C CA . LEU B 1 324 ? -8.506 7.478 63.047 1.00 7.34 324 LEU B CA 1
ATOM 6817 C C . LEU B 1 324 ? -7.904 6.173 62.523 1.00 7.65 324 LEU B C 1
ATOM 6818 O O . LEU B 1 324 ? -7.725 5.995 61.312 1.00 7.75 324 LEU B O 1
ATOM 6823 N N . VAL B 1 325 ? -7.530 5.302 63.459 1.00 7.36 325 VAL B N 1
ATOM 6824 C CA . VAL B 1 325 ? -6.865 4.051 63.146 1.00 7.94 325 VAL B CA 1
ATOM 6825 C C . VAL B 1 325 ? -7.796 2.857 63.301 1.00 7.59 325 VAL B C 1
ATOM 6826 O O . VAL B 1 325 ? -8.227 2.541 64.408 1.00 6.62 325 VAL B O 1
ATOM 6830 N N . ASP B 1 326 ? -8.083 2.195 62.187 1.00 7.17 326 ASP B N 1
ATOM 6831 C CA . ASP B 1 326 ? -8.973 1.043 62.150 1.00 8.25 326 ASP B CA 1
ATOM 6832 C C . ASP B 1 326 ? -8.214 -0.213 62.565 1.00 8.13 326 ASP B C 1
ATOM 6833 O O . ASP B 1 326 ? -7.308 -0.678 61.860 1.00 8.27 326 ASP B O 1
ATOM 6838 N N . TYR B 1 327 ? -8.618 -0.783 63.696 1.00 8.17 327 TYR B N 1
ATOM 6839 C CA . TYR B 1 327 ? -7.950 -1.972 64.215 1.00 8.27 327 TYR B CA 1
ATOM 6840 C C . TYR B 1 327 ? -8.535 -3.309 63.788 1.00 8.57 327 TYR B C 1
ATOM 6841 O O . TYR B 1 327 ? -8.175 -4.335 64.353 1.00 9.21 327 TYR B O 1
ATOM 6850 N N . THR B 1 328 ? -9.413 -3.315 62.789 1.00 8.77 328 THR B N 1
ATOM 6851 C CA . THR B 1 328 ? -9.998 -4.575 62.330 1.00 9.21 328 THR B CA 1
ATOM 6852 C C . THR B 1 328 ? -9.009 -5.384 61.499 1.00 8.84 328 THR B C 1
ATOM 6853 O O . THR B 1 328 ? -9.175 -6.588 61.350 1.00 9.32 328 THR B O 1
ATOM 6857 N N . ASP B 1 329 ? -8.021 -4.710 60.922 1.00 8.47 329 ASP B N 1
ATOM 6858 C CA . ASP B 1 329 ? -7.019 -5.380 60.097 1.00 8.06 329 ASP B CA 1
ATOM 6859 C C . ASP B 1 329 ? -5.724 -4.608 60.281 1.00 7.98 329 ASP B C 1
ATOM 6860 O O . ASP B 1 329 ? -5.552 -3.511 59.753 1.00 8.02 329 ASP B O 1
ATOM 6865 N N . LEU B 1 330 ? -4.807 -5.193 61.038 1.00 8.12 330 LEU B N 1
ATOM 6866 C CA . LEU B 1 330 ? -3.536 -4.553 61.336 1.00 9.11 330 LEU B CA 1
ATOM 6867 C C . LEU B 1 330 ? -2.469 -4.775 60.276 1.00 9.29 330 LEU B C 1
ATOM 6868 O O . LEU B 1 330 ? -1.400 -4.196 60.369 1.00 11.00 330 LEU B O 1
ATOM 6873 N N . ASN B 1 331 ? -2.735 -5.635 59.295 1.00 9.35 331 ASN B N 1
ATOM 6874 C CA . ASN B 1 331 ? -1.775 -5.891 58.217 1.00 9.12 331 ASN B CA 1
ATOM 6875 C C . ASN B 1 331 ? -2.063 -4.980 57.023 1.00 8.28 331 ASN B C 1
ATOM 6876 O O . ASN B 1 331 ? -1.142 -4.471 56.396 1.00 8.81 331 ASN B O 1
ATOM 6881 N N . ASN B 1 332 ? -3.337 -4.847 56.678 1.00 7.93 332 ASN B N 1
ATOM 6882 C CA . ASN B 1 332 ? -3.788 -3.959 55.597 1.00 7.93 332 ASN B CA 1
ATOM 6883 C C . ASN B 1 332 ? -4.424 -2.849 56.435 1.00 8.00 332 ASN B C 1
ATOM 6884 O O . ASN B 1 332 ? -5.633 -2.808 56.646 1.00 7.38 332 ASN B O 1
ATOM 6889 N N . LEU B 1 333 ? -3.563 -1.995 56.974 1.00 7.61 333 LEU B N 1
ATOM 6890 C CA . LEU B 1 333 ? -3.986 -0.949 57.888 1.00 7.28 333 LEU B CA 1
ATOM 6891 C C . LEU B 1 333 ? -4.660 0.273 57.320 1.00 7.70 333 LEU B C 1
ATOM 6892 O O . LEU B 1 333 ? -4.023 1.092 56.662 1.00 7.47 333 LEU B O 1
ATOM 6897 N N . LYS B 1 334 ? -5.930 0.443 57.649 1.00 7.71 334 LYS B N 1
ATOM 6898 C CA . LYS B 1 334 ? -6.664 1.598 57.198 1.00 8.55 334 LYS B CA 1
ATOM 6899 C C . LYS B 1 334 ? -6.633 2.693 58.245 1.00 8.33 334 LYS B C 1
ATOM 6900 O O . LYS B 1 334 ? -6.857 2.441 59.441 1.00 8.04 334 LYS B O 1
ATOM 6906 N N . THR B 1 335 ? -6.260 3.892 57.816 1.00 7.81 335 THR B N 1
ATOM 6907 C CA . THR B 1 335 ? -6.257 5.042 58.716 1.00 8.13 335 THR B CA 1
ATOM 6908 C C . THR B 1 335 ? -6.781 6.256 57.964 1.00 7.98 335 THR B C 1
ATOM 6909 O O . THR B 1 335 ? -6.780 6.290 56.726 1.00 7.82 335 THR B O 1
ATOM 6913 N N . THR B 1 336 ? -7.301 7.215 58.716 1.00 7.57 336 THR B N 1
ATOM 6914 C CA . THR B 1 336 ? -7.725 8.488 58.152 1.00 7.51 336 THR B CA 1
ATOM 6915 C C . THR B 1 336 ? -6.857 9.506 58.886 1.00 7.71 336 THR B C 1
ATOM 6916 O O . THR B 1 336 ? -6.827 9.531 60.120 1.00 7.31 336 THR B O 1
ATOM 6920 N N . GLU B 1 337 ? -6.052 10.241 58.126 1.00 7.35 337 GLU B N 1
ATOM 6921 C CA . GLU B 1 337 ? -5.170 11.259 58.678 1.00 7.92 337 GLU B CA 1
ATOM 6922 C C . GLU B 1 337 ? -5.888 12.580 58.453 1.00 7.64 337 GLU B C 1
ATOM 6923 O O . GLU B 1 337 ? -5.986 13.073 57.323 1.00 7.86 337 GLU B O 1
ATOM 6929 N N . ILE B 1 338 ? -6.444 13.116 59.531 1.00 7.45 338 ILE B N 1
ATOM 6930 C CA . ILE B 1 338 ? -7.215 14.354 59.469 1.00 7.62 338 ILE B CA 1
ATOM 6931 C C . ILE B 1 338 ? -6.405 15.615 59.776 1.00 8.16 338 ILE B C 1
ATOM 6932 O O . ILE B 1 338 ? -5.822 15.744 60.859 1.00 8.19 338 ILE B O 1
ATOM 6937 N N . SER B 1 339 ? -6.365 16.530 58.812 1.00 7.70 339 SER B N 1
ATOM 6938 C CA . SER B 1 339 ? -5.683 17.805 58.983 1.00 8.16 339 SER B CA 1
ATOM 6939 C C . SER B 1 339 ? -6.580 18.603 59.933 1.00 7.93 339 SER B C 1
ATOM 6940 O O . SER B 1 339 ? -7.759 18.808 59.652 1.00 9.05 339 SER B O 1
ATOM 6943 N N . ALA B 1 340 ? -6.029 19.005 61.073 1.00 8.13 340 ALA B N 1
ATOM 6944 C CA . ALA B 1 340 ? -6.806 19.704 62.077 1.00 8.28 340 ALA B CA 1
ATOM 6945 C C . ALA B 1 340 ? -6.205 21.072 62.396 1.00 8.95 340 ALA B C 1
ATOM 6946 O O . ALA B 1 340 ? -6.370 22.021 61.636 1.00 8.62 340 ALA B O 1
ATOM 6948 N N . GLU B 1 341 ? -5.527 21.174 63.532 1.00 8.28 341 GLU B N 1
ATOM 6949 C CA . GLU B 1 341 ? -4.873 22.406 63.937 1.00 8.65 341 GLU B CA 1
ATOM 6950 C C . GLU B 1 341 ? -3.667 21.980 64.768 1.00 8.60 341 GLU B C 1
ATOM 6951 O O . GLU B 1 341 ? -3.710 20.950 65.439 1.00 8.76 341 GLU B O 1
ATOM 6957 N N . ARG B 1 342 ? -2.566 22.713 64.662 1.00 8.36 342 ARG B N 1
ATOM 6958 C CA . ARG B 1 342 ? -1.368 22.374 65.415 1.00 9.14 342 ARG B CA 1
ATOM 6959 C C . ARG B 1 342 ? -1.560 22.534 66.913 1.00 8.78 342 ARG B C 1
ATOM 6960 O O . ARG B 1 342 ? -2.365 23.356 67.372 1.00 8.64 342 ARG B O 1
ATOM 6968 N N . PHE B 1 343 ? -0.803 21.727 67.654 1.00 8.76 343 PHE B N 1
ATOM 6969 C CA . PHE B 1 343 ? -0.790 21.712 69.110 1.00 8.86 343 PHE B CA 1
ATOM 6970 C C . PHE B 1 343 ? -1.981 21.059 69.790 1.00 8.29 343 PHE B C 1
ATOM 6971 O O . PHE B 1 343 ? -2.376 21.421 70.908 1.00 8.03 343 PHE B O 1
ATOM 6979 N N . LEU B 1 344 ? -2.494 20.034 69.120 1.00 8.44 344 LEU B N 1
ATOM 6980 C CA . LEU B 1 344 ? -3.586 19.236 69.638 1.00 7.57 344 LEU B CA 1
ATOM 6981 C C . LEU B 1 344 ? -3.078 18.621 70.924 1.00 7.68 344 LEU B C 1
ATOM 6982 O O . LEU B 1 344 ? -1.932 18.155 70.993 1.00 8.22 344 LEU B O 1
ATOM 6987 N N . HIS B 1 345 ? -3.923 18.606 71.940 1.00 7.05 345 HIS B N 1
ATOM 6988 C CA . HIS B 1 345 ? -3.509 18.005 73.182 1.00 7.43 345 HIS B CA 1
ATOM 6989 C C . HIS B 1 345 ? -4.567 17.038 73.695 1.00 6.71 345 HIS B C 1
ATOM 6990 O O . HIS B 1 345 ? -4.547 15.856 73.348 1.00 7.05 345 HIS B O 1
ATOM 6997 N N . ASP B 1 346 ? -5.516 17.556 74.466 1.00 6.86 346 ASP B N 1
ATOM 6998 C CA . ASP B 1 346 ? -6.562 16.744 75.056 1.00 7.26 346 ASP B CA 1
ATOM 6999 C C . ASP B 1 346 ? -7.946 17.040 74.495 1.00 7.25 346 ASP B C 1
ATOM 7000 O O . ASP B 1 346 ? -8.126 17.953 73.686 1.00 7.58 346 ASP B O 1
ATOM 7005 N N . GLY B 1 347 ? -8.923 16.245 74.906 1.00 7.21 347 GLY B N 1
ATOM 7006 C CA . GLY B 1 347 ? -10.271 16.438 74.420 1.00 7.22 347 GLY B CA 1
ATOM 7007 C C . GLY B 1 347 ? -11.145 15.280 74.827 1.00 7.01 347 GLY B C 1
ATOM 7008 O O . GLY B 1 347 ? -10.713 14.363 75.532 1.00 7.36 347 GLY B O 1
ATOM 7009 N N . GLY B 1 348 ? -12.391 15.320 74.381 1.00 7.29 348 GLY B N 1
ATOM 7010 C CA . GLY B 1 348 ? -13.307 14.250 74.711 1.00 7.10 348 GLY B CA 1
ATOM 7011 C C . GLY B 1 348 ? -14.438 14.140 73.723 1.00 6.85 348 GLY B C 1
ATOM 7012 O O . GLY B 1 348 ? -14.568 14.955 72.804 1.00 7.62 348 GLY B O 1
ATOM 7013 N N . LEU B 1 349 ? -15.212 13.074 73.849 1.00 6.52 349 LEU B N 1
ATOM 7014 C CA . LEU B 1 349 ? -16.366 12.868 72.979 1.00 6.68 349 LEU B CA 1
ATOM 7015 C C . LEU B 1 349 ? -17.549 13.633 73.566 1.00 6.45 349 LEU B C 1
ATOM 7016 O O . LEU B 1 349 ? -17.633 13.831 74.781 1.00 6.30 349 LEU B O 1
ATOM 7021 N N . ASP B 1 350 ? -18.467 14.054 72.703 1.00 7.03 350 ASP B N 1
ATOM 7022 C CA . ASP B 1 350 ? -19.666 14.750 73.157 1.00 7.08 350 ASP B CA 1
ATOM 7023 C C . ASP B 1 350 ? -20.557 13.717 73.883 1.00 7.19 350 ASP B C 1
ATOM 7024 O O . ASP B 1 350 ? -20.234 12.518 73.928 1.00 7.58 350 ASP B O 1
ATOM 7029 N N . GLY B 1 351 ? -21.718 14.158 74.354 1.00 7.81 351 GLY B N 1
ATOM 7030 C CA . GLY B 1 351 ? -22.634 13.282 75.074 1.00 8.32 351 GLY B CA 1
ATOM 7031 C C . GLY B 1 351 ? -23.134 12.087 74.282 1.00 8.50 351 GLY B C 1
ATOM 7032 O O . GLY B 1 351 ? -23.431 11.031 74.846 1.00 10.17 351 GLY B O 1
ATOM 7033 N N . SER B 1 352 ? -23.234 12.238 72.967 1.00 8.29 352 SER B N 1
ATOM 7034 C CA . SER B 1 352 ? -23.705 11.154 72.105 1.00 8.45 352 SER B CA 1
ATOM 7035 C C . SER B 1 352 ? -22.569 10.207 71.717 1.00 8.09 352 SER B C 1
ATOM 7036 O O . SER B 1 352 ? -22.799 9.188 71.067 1.00 9.11 352 SER B O 1
ATOM 7039 N N . HIS B 1 353 ? -21.346 10.557 72.100 1.00 8.10 353 HIS B N 1
ATOM 7040 C CA . HIS B 1 353 ? -20.159 9.752 71.799 1.00 8.22 353 HIS B CA 1
ATOM 7041 C C . HIS B 1 353 ? -19.834 9.661 70.316 1.00 8.33 353 HIS B C 1
ATOM 7042 O O . HIS B 1 353 ? -19.114 8.753 69.890 1.00 9.35 353 HIS B O 1
ATOM 7049 N N . ARG B 1 354 ? -20.310 10.622 69.540 1.00 7.44 354 ARG B N 1
ATOM 7050 C CA . ARG B 1 354 ? -20.046 10.611 68.114 1.00 7.56 354 ARG B CA 1
ATOM 7051 C C . ARG B 1 354 ? -18.963 11.587 67.669 1.00 7.17 354 ARG B C 1
ATOM 7052 O O . ARG B 1 354 ? -18.206 11.292 66.747 1.00 7.02 354 ARG B O 1
ATOM 7060 N N . TYR B 1 355 ? -18.913 12.751 68.297 1.00 6.48 355 TYR B N 1
ATOM 7061 C CA . TYR B 1 355 ? -17.972 13.793 67.919 1.00 6.89 355 TYR B CA 1
ATOM 7062 C C . TYR B 1 355 ? -16.847 13.975 68.923 1.00 7.59 355 TYR B C 1
ATOM 7063 O O . TYR B 1 355 ? -17.092 14.050 70.134 1.00 7.62 355 TYR B O 1
ATOM 7072 N N . PHE B 1 356 ? -15.621 13.997 68.409 1.00 7.38 356 PHE B N 1
ATOM 7073 C CA . PHE B 1 356 ? -14.430 14.200 69.216 1.00 6.47 356 PHE B CA 1
ATOM 7074 C C . PHE B 1 356 ? -14.126 15.697 69.168 1.00 6.79 356 PHE B C 1
ATOM 7075 O O . PHE B 1 356 ? -14.006 16.284 68.093 1.00 7.10 356 PHE B O 1
ATOM 7083 N N . ILE B 1 357 ? -14.089 16.310 70.344 1.00 6.82 357 ILE B N 1
ATOM 7084 C CA . ILE B 1 357 ? -13.836 17.731 70.484 1.00 6.79 357 ILE B CA 1
ATOM 7085 C C . ILE B 1 357 ? -12.497 17.845 71.209 1.00 7.17 357 ILE B C 1
ATOM 7086 O O . ILE B 1 357 ? -12.366 17.405 72.357 1.00 6.77 357 ILE B O 1
ATOM 7091 N N . THR B 1 358 ? -11.521 18.468 70.560 1.00 6.74 358 THR B N 1
ATOM 7092 C CA . THR B 1 358 ? -10.196 18.541 71.130 1.00 6.78 358 THR B CA 1
ATOM 7093 C C . THR B 1 358 ? -9.552 19.912 71.040 1.00 7.46 358 THR B C 1
ATOM 7094 O O . THR B 1 358 ? -9.780 20.673 70.090 1.00 7.19 358 THR B O 1
ATOM 7098 N N . ALA B 1 359 ? -8.756 20.226 72.053 1.00 6.78 359 ALA B N 1
ATOM 7099 C CA . ALA B 1 359 ? -8.079 21.512 72.138 1.00 6.87 359 ALA B CA 1
ATOM 7100 C C . ALA B 1 359 ? -6.724 21.552 71.452 1.00 7.00 359 ALA B C 1
ATOM 7101 O O . ALA B 1 359 ? -5.855 20.732 71.748 1.00 7.57 359 ALA B O 1
ATOM 7103 N N . ALA B 1 360 ? -6.587 22.459 70.494 1.00 7.09 360 ALA B N 1
ATOM 7104 C CA . ALA B 1 360 ? -5.309 22.717 69.835 1.00 7.16 360 ALA B CA 1
ATOM 7105 C C . ALA B 1 360 ? -4.962 23.904 70.738 1.00 7.88 360 ALA B C 1
ATOM 7106 O O . ALA B 1 360 ? -5.224 25.072 70.415 1.00 8.44 360 ALA B O 1
ATOM 7108 N N . ASN B 1 361 ? -4.438 23.566 71.914 1.00 8.62 361 ASN B N 1
ATOM 7109 C CA . ASN B 1 361 ? -4.208 24.555 72.955 1.00 8.61 361 ASN B CA 1
ATOM 7110 C C . ASN B 1 361 ? -3.440 25.829 72.717 1.00 8.91 361 ASN B C 1
ATOM 7111 O O . ASN B 1 361 ? -3.948 26.905 73.038 1.00 9.42 361 ASN B O 1
ATOM 7116 N N . ALA B 1 362 ? -2.267 25.734 72.106 1.00 9.47 362 ALA B N 1
ATOM 7117 C CA . ALA B 1 362 ? -1.458 26.917 71.855 1.00 10.10 362 ALA B CA 1
ATOM 7118 C C . ALA B 1 362 ? -2.132 27.893 70.892 1.00 10.52 362 ALA B C 1
ATOM 7119 O O . ALA B 1 362 ? -1.796 29.081 70.862 1.00 11.42 362 ALA B O 1
ATOM 7121 N N . ARG B 1 363 ? -3.078 27.395 70.102 1.00 10.07 363 ARG B N 1
ATOM 7122 C CA . ARG B 1 363 ? -3.781 28.239 69.143 1.00 9.80 363 ARG B CA 1
ATOM 7123 C C . ARG B 1 363 ? -5.210 28.593 69.554 1.00 9.74 363 ARG B C 1
ATOM 7124 O O . ARG B 1 363 ? -5.955 29.199 68.781 1.00 9.31 363 ARG B O 1
ATOM 7132 N N . ASN B 1 364 ? -5.572 28.241 70.790 1.00 9.39 364 ASN B N 1
ATOM 7133 C CA . ASN B 1 364 ? -6.895 28.545 71.351 1.00 9.48 364 ASN B CA 1
ATOM 7134 C C . ASN B 1 364 ? -8.071 28.022 70.544 1.00 9.11 364 ASN B C 1
ATOM 7135 O O . ASN B 1 364 ? -9.157 28.618 70.553 1.00 9.68 364 ASN B O 1
ATOM 7140 N N . LYS B 1 365 ? -7.884 26.887 69.885 1.00 8.79 365 LYS B N 1
ATOM 7141 C CA . LYS B 1 365 ? -8.951 26.326 69.062 1.00 9.22 365 LYS B CA 1
ATOM 7142 C C . LYS B 1 365 ? -9.488 24.996 69.567 1.00 8.97 365 LYS B C 1
ATOM 7143 O O . LYS B 1 365 ? -8.785 24.231 70.233 1.00 9.44 365 LYS B O 1
ATOM 7149 N N . LEU B 1 366 ? -10.747 24.744 69.226 1.00 8.58 366 LEU B N 1
ATOM 7150 C CA . LEU B 1 366 ? -11.403 23.472 69.505 1.00 8.05 366 LEU B CA 1
ATOM 7151 C C . LEU B 1 366 ? -11.633 22.890 68.116 1.00 7.80 366 LEU B C 1
ATOM 7152 O O . LEU B 1 366 ? -12.182 23.566 67.232 1.00 8.72 366 LEU B O 1
ATOM 7157 N N . VAL B 1 367 ? -11.112 21.689 67.904 1.00 7.74 367 VAL B N 1
ATOM 7158 C CA . VAL B 1 367 ? -11.269 20.984 66.645 1.00 7.35 367 VAL B CA 1
ATOM 7159 C C . VAL B 1 367 ? -12.331 19.917 66.891 1.00 6.93 367 VAL B C 1
ATOM 7160 O O . VAL B 1 367 ? -12.324 19.254 67.931 1.00 7.54 367 VAL B O 1
ATOM 7164 N N . VAL B 1 368 ? -13.273 19.792 65.965 1.00 6.97 368 VAL B N 1
ATOM 7165 C CA . VAL B 1 368 ? -14.336 18.810 66.099 1.00 7.16 368 VAL B CA 1
ATOM 7166 C C . VAL B 1 368 ? -14.290 17.824 64.945 1.00 7.10 368 VAL B C 1
ATOM 7167 O O . VAL B 1 368 ? -14.317 18.225 63.774 1.00 7.49 368 VAL B O 1
ATOM 7171 N N . ILE B 1 369 ? -14.246 16.542 65.285 1.00 7.16 369 ILE B N 1
ATOM 7172 C CA . ILE B 1 369 ? -14.208 15.459 64.302 1.00 7.98 369 ILE B CA 1
ATOM 7173 C C . ILE B 1 369 ? -15.458 14.600 64.431 1.00 7.67 369 ILE B C 1
ATOM 7174 O O . ILE B 1 369 ? -15.863 14.241 65.536 1.00 8.06 369 ILE B O 1
ATOM 7179 N N . ASP B 1 370 ? -16.049 14.254 63.295 1.00 7.70 370 ASP B N 1
ATOM 7180 C CA . ASP B 1 370 ? -17.205 13.374 63.279 1.00 7.76 370 ASP B CA 1
ATOM 7181 C C . ASP B 1 370 ? -16.599 11.967 63.193 1.00 8.29 370 ASP B C 1
ATOM 7182 O O . ASP B 1 370 ? -16.054 11.588 62.151 1.00 8.10 370 ASP B O 1
ATOM 7187 N N . THR B 1 371 ? -16.676 11.190 64.275 1.00 7.46 371 THR B N 1
ATOM 7188 C CA . THR B 1 371 ? -16.082 9.852 64.252 1.00 7.73 371 THR B CA 1
ATOM 7189 C C . THR B 1 371 ? -16.871 8.847 63.421 1.00 8.05 371 THR B C 1
ATOM 7190 O O . THR B 1 371 ? -16.346 7.796 63.059 1.00 8.96 371 THR B O 1
ATOM 7194 N N . LYS B 1 372 ? -18.117 9.168 63.092 1.00 8.26 372 LYS B N 1
ATOM 7195 C CA . LYS B 1 372 ? -18.912 8.258 62.273 1.00 9.26 372 LYS B CA 1
ATOM 7196 C C . LYS B 1 372 ? -18.477 8.403 60.816 1.00 9.83 372 LYS B C 1
ATOM 7197 O O . LYS B 1 372 ? -18.208 7.415 60.137 1.00 10.66 372 LYS B O 1
ATOM 7203 N N . GLU B 1 373 ? -18.407 9.642 60.339 1.00 10.16 373 GLU B N 1
ATOM 7204 C CA . GLU B 1 373 ? -18.015 9.915 58.956 1.00 10.82 373 GLU B CA 1
ATOM 7205 C C . GLU B 1 373 ? -16.507 9.997 58.747 1.00 10.78 373 GLU B C 1
ATOM 7206 O O . GLU B 1 373 ? -16.025 9.972 57.606 1.00 11.03 373 GLU B O 1
ATOM 7212 N N . GLY B 1 374 ? -15.764 10.109 59.846 1.00 9.74 374 GLY B N 1
ATOM 7213 C CA . GLY B 1 374 ? -14.316 10.187 59.769 1.00 9.66 374 GLY B CA 1
ATOM 7214 C C . GLY B 1 374 ? -13.818 11.461 59.110 1.00 9.59 374 GLY B C 1
ATOM 7215 O O . GLY B 1 374 ? -12.900 11.422 58.293 1.00 10.13 374 GLY B O 1
ATOM 7216 N N . LYS B 1 375 ? -14.388 12.599 59.486 1.00 9.07 375 LYS B N 1
ATOM 7217 C CA . LYS B 1 375 ? -13.985 13.864 58.891 1.00 10.13 375 LYS B CA 1
ATOM 7218 C C . LYS B 1 375 ? -14.080 15.006 59.878 1.00 9.39 375 LYS B C 1
ATOM 7219 O O . LYS B 1 375 ? -14.869 14.962 60.824 1.00 9.12 375 LYS B O 1
ATOM 7225 N N . LEU B 1 376 ? -13.277 16.034 59.645 1.00 8.73 376 LEU B N 1
ATOM 7226 C CA . LEU B 1 376 ? -13.311 17.228 60.469 1.00 9.25 376 LEU B CA 1
ATOM 7227 C C . LEU B 1 376 ? -14.601 17.974 60.122 1.00 8.98 376 LEU B C 1
ATOM 7228 O O . LEU B 1 376 ? -14.972 18.072 58.941 1.00 8.82 376 LEU B O 1
ATOM 7233 N N . VAL B 1 377 ? -15.299 18.475 61.133 1.00 8.68 377 VAL B N 1
ATOM 7234 C CA . VAL B 1 377 ? -16.517 19.221 60.878 1.00 9.29 377 VAL B CA 1
ATOM 7235 C C . VAL B 1 377 ? -16.454 20.658 61.375 1.00 9.25 377 VAL B C 1
ATOM 7236 O O . VAL B 1 377 ? -17.299 21.463 60.998 1.00 9.88 377 VAL B O 1
ATOM 7240 N N . ALA B 1 378 ? -15.469 21.002 62.201 1.00 8.63 378 ALA B N 1
ATOM 7241 C CA . ALA B 1 378 ? -15.374 22.370 62.700 1.00 8.87 378 ALA B CA 1
ATOM 7242 C C . ALA B 1 378 ? -14.077 22.673 63.422 1.00 8.99 378 ALA B C 1
ATOM 7243 O O . ALA B 1 378 ? -13.412 21.766 63.913 1.00 9.19 378 ALA B O 1
ATOM 7245 N N . ILE B 1 379 ? -13.695 23.948 63.410 1.00 9.34 379 ILE B N 1
ATOM 7246 C CA . ILE B 1 379 ? -12.533 24.455 64.139 1.00 9.97 379 ILE B CA 1
ATOM 7247 C C . ILE B 1 379 ? -13.000 25.821 64.623 1.00 10.93 379 ILE B C 1
ATOM 7248 O O . ILE B 1 379 ? -13.356 26.691 63.816 1.00 11.36 379 ILE B O 1
ATOM 7253 N N . GLU B 1 380 ? -13.083 25.988 65.940 1.00 11.71 380 GLU B N 1
ATOM 7254 C CA . GLU B 1 380 ? -13.556 27.247 66.510 1.00 13.27 380 GLU B CA 1
ATOM 7255 C C . GLU B 1 380 ? -12.680 27.763 67.640 1.00 12.40 380 GLU B C 1
ATOM 7256 O O . GLU B 1 380 ? -12.244 27.005 68.507 1.00 12.01 380 GLU B O 1
ATOM 7262 N N . ASP B 1 381 ? -12.419 29.062 67.619 1.00 11.50 381 ASP B N 1
ATOM 7263 C CA . ASP B 1 381 ? -11.618 29.706 68.645 1.00 11.01 381 ASP B CA 1
ATOM 7264 C C . ASP B 1 381 ? -12.507 29.827 69.890 1.00 10.51 381 ASP B C 1
ATOM 7265 O O . ASP B 1 381 ? -13.674 30.193 69.785 1.00 11.19 381 ASP B O 1
ATOM 7270 N N . THR B 1 382 ? -11.968 29.516 71.065 1.00 9.52 382 THR B N 1
ATOM 7271 C CA . THR B 1 382 ? -12.771 29.586 72.283 1.00 8.91 382 THR B CA 1
ATOM 7272 C C . THR B 1 382 ? -12.934 31.002 72.827 1.00 9.26 382 THR B C 1
ATOM 7273 O O . THR B 1 382 ? -13.736 31.235 73.740 1.00 9.55 382 THR B O 1
ATOM 7277 N N . GLY B 1 383 ? -12.113 31.917 72.330 1.00 9.52 383 GLY B N 1
ATOM 7278 C CA . GLY B 1 383 ? -12.127 33.288 72.808 1.00 10.23 383 GLY B CA 1
ATOM 7279 C C . GLY B 1 383 ? -11.303 33.398 74.082 1.00 10.91 383 GLY B C 1
ATOM 7280 O O . GLY B 1 383 ? -11.175 34.481 74.644 1.00 12.11 383 GLY B O 1
ATOM 7281 N N . GLY B 1 384 ? -10.785 32.268 74.564 1.00 10.46 384 GLY B N 1
ATOM 7282 C CA . GLY B 1 384 ? -9.974 32.266 75.767 1.00 11.18 384 GLY B CA 1
ATOM 7283 C C . GLY B 1 384 ? -8.537 31.918 75.434 1.00 11.65 384 GLY B C 1
ATOM 7284 O O . GLY B 1 384 ? -8.221 31.623 74.273 1.00 11.85 384 GLY B O 1
ATOM 7285 N N . GLN B 1 385 ? -7.675 31.915 76.447 1.00 11.52 385 GLN B N 1
ATOM 7286 C CA . GLN B 1 385 ? -6.262 31.612 76.262 1.00 11.38 385 GLN B CA 1
ATOM 7287 C C . GLN B 1 385 ? -5.851 30.228 76.747 1.00 10.12 385 GLN B C 1
ATOM 7288 O O . GLN B 1 385 ? -5.915 29.930 77.945 1.00 9.54 385 GLN B O 1
ATOM 7294 N N . THR B 1 386 ? -5.477 29.381 75.797 1.00 8.96 386 THR B N 1
ATOM 7295 C CA . THR B 1 386 ? -4.976 28.045 76.073 1.00 8.48 386 THR B CA 1
ATOM 7296 C C . THR B 1 386 ? -5.953 27.096 76.760 1.00 7.94 386 THR B C 1
ATOM 7297 O O . THR B 1 386 ? -5.798 26.748 77.939 1.00 7.69 386 THR B O 1
ATOM 7301 N N . PRO B 1 387 ? -6.984 26.660 76.023 1.00 7.28 387 PRO B N 1
ATOM 7302 C CA . PRO B 1 387 ? -7.974 25.743 76.584 1.00 7.65 387 PRO B CA 1
ATOM 7303 C C . PRO B 1 387 ? -7.324 24.419 76.962 1.00 7.27 387 PRO B C 1
ATOM 7304 O O . PRO B 1 387 ? -6.414 23.934 76.274 1.00 7.64 387 PRO B O 1
ATOM 7308 N N . HIS B 1 388 ? -7.755 23.881 78.097 1.00 7.46 388 HIS B N 1
ATOM 7309 C CA . HIS B 1 388 ? -7.273 22.598 78.596 1.00 7.12 388 HIS B CA 1
ATOM 7310 C C . HIS B 1 388 ? -8.493 21.942 79.220 1.00 6.61 388 HIS B C 1
ATOM 7311 O O . HIS B 1 388 ? -8.761 22.081 80.416 1.00 7.46 388 HIS B O 1
ATOM 7318 N N . PRO B 1 389 ? -9.248 21.191 78.412 1.00 6.90 389 PRO B N 1
ATOM 7319 C CA . PRO B 1 389 ? -10.463 20.520 78.880 1.00 7.37 389 PRO B CA 1
ATOM 7320 C C . PRO B 1 389 ? -10.345 19.219 79.636 1.00 7.26 389 PRO B C 1
ATOM 7321 O O . PRO B 1 389 ? -11.284 18.860 80.346 1.00 7.84 389 PRO B O 1
ATOM 7325 N N . GLY B 1 390 ? -9.211 18.537 79.528 1.00 7.09 390 GLY B N 1
ATOM 7326 C CA . GLY B 1 390 ? -9.159 17.196 80.074 1.00 6.99 390 GLY B CA 1
ATOM 7327 C C . GLY B 1 390 ? -10.058 16.515 79.029 1.00 6.75 390 GLY B C 1
ATOM 7328 O O . GLY B 1 390 ? -9.867 16.740 77.812 1.00 7.59 390 GLY B O 1
ATOM 7329 N N . ARG B 1 391 ? -11.055 15.748 79.458 1.00 6.71 391 ARG B N 1
ATOM 7330 C CA . ARG B 1 391 ? -11.994 15.135 78.519 1.00 6.38 391 ARG B CA 1
ATOM 7331 C C . ARG B 1 391 ? -13.221 16.057 78.369 1.00 6.21 391 ARG B C 1
ATOM 7332 O O . ARG B 1 391 ? -14.124 15.801 77.571 1.00 6.98 391 ARG B O 1
ATOM 7340 N N . GLY B 1 392 ? -13.204 17.166 79.102 1.00 6.40 392 GLY B N 1
ATOM 7341 C CA . GLY B 1 392 ? -14.281 18.128 79.027 1.00 6.68 392 GLY B CA 1
ATOM 7342 C C . GLY B 1 392 ? -15.494 17.781 79.868 1.00 6.08 392 GLY 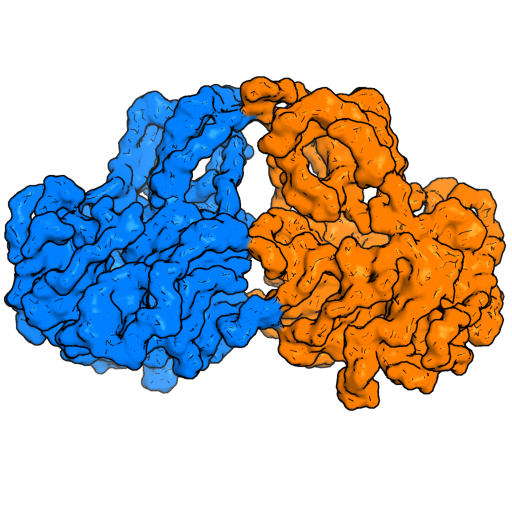B C 1
ATOM 7343 O O . GLY B 1 392 ? -15.496 16.818 80.643 1.00 6.69 392 GLY B O 1
ATOM 7344 N N . ALA B 1 393 ? -16.546 18.563 79.680 1.00 6.39 393 ALA B N 1
ATOM 7345 C CA . ALA B 1 393 ? -17.771 18.382 80.429 1.00 6.00 393 ALA B CA 1
ATOM 7346 C C . ALA B 1 393 ? -18.970 18.555 79.516 1.00 6.28 393 ALA B C 1
ATOM 7347 O O . ALA B 1 393 ? -19.190 19.634 78.960 1.00 6.67 393 ALA B O 1
ATOM 7349 N N . ASN B 1 394 ? -19.722 17.481 79.330 1.00 6.76 394 ASN B N 1
ATOM 7350 C CA . ASN B 1 394 ? -20.922 17.512 78.502 1.00 5.97 394 ASN B CA 1
ATOM 7351 C C . ASN B 1 394 ? -22.154 17.667 79.357 1.00 6.67 394 ASN B C 1
ATOM 7352 O O . ASN B 1 394 ? -22.257 17.049 80.411 1.00 6.83 394 ASN B O 1
ATOM 7357 N N . PHE B 1 395 ? -23.096 18.473 78.890 1.00 7.18 395 PHE B N 1
ATOM 7358 C CA . PHE B 1 395 ? -24.363 18.637 79.590 1.00 7.51 395 PHE B CA 1
ATOM 7359 C C . PHE B 1 395 ? -25.388 19.281 78.674 1.00 8.04 395 PHE B C 1
ATOM 7360 O O . PHE B 1 395 ? -25.039 19.827 77.624 1.00 8.21 395 PHE B O 1
ATOM 7368 N N . VAL B 1 396 ? -26.660 19.113 79.011 1.00 8.03 396 VAL B N 1
ATOM 7369 C CA . VAL B 1 396 ? -27.717 19.715 78.230 1.00 8.17 396 VAL B CA 1
ATOM 7370 C C . VAL B 1 396 ? -27.989 21.070 78.862 1.00 8.75 396 VAL B C 1
ATOM 7371 O O . VAL B 1 396 ? -28.520 21.162 79.966 1.00 9.17 396 VAL B O 1
ATOM 7375 N N . HIS B 1 397 ? -27.538 22.127 78.198 1.00 8.81 397 HIS B N 1
ATOM 7376 C CA . HIS B 1 397 ? -27.748 23.474 78.697 1.00 8.43 397 HIS B CA 1
ATOM 7377 C C . HIS B 1 397 ? -29.251 23.728 78.559 1.00 8.77 397 HIS B C 1
ATOM 7378 O O . HIS B 1 397 ? -29.834 23.448 77.515 1.00 8.41 397 HIS B O 1
ATOM 7385 N N . PRO B 1 398 ? -29.890 24.309 79.593 1.00 9.31 398 PRO B N 1
ATOM 7386 C CA . PRO B 1 398 ? -31.337 24.583 79.562 1.00 10.26 398 PRO B CA 1
ATOM 7387 C C . PRO B 1 398 ? -31.877 25.322 78.342 1.00 10.34 398 PRO B C 1
ATOM 7388 O O . PRO B 1 398 ? -33.032 25.130 77.951 1.00 11.23 398 PRO B O 1
ATOM 7392 N N . THR B 1 399 ? -31.086 26.220 77.774 1.00 9.62 399 THR B N 1
ATOM 7393 C CA . THR B 1 399 ? -31.559 26.962 76.604 1.00 9.65 399 THR B CA 1
ATOM 7394 C C . THR B 1 399 ? -30.781 26.678 75.323 1.00 8.87 399 THR B C 1
ATOM 7395 O O . THR B 1 399 ? -31.348 26.749 74.238 1.00 8.95 399 THR B O 1
ATOM 7399 N N . PHE B 1 400 ? -29.499 26.342 75.446 1.00 8.60 400 PHE B N 1
ATOM 7400 C CA . PHE B 1 400 ? -28.676 26.085 74.265 1.00 8.34 400 PHE B CA 1
ATOM 7401 C C . PHE B 1 400 ? -28.732 24.648 73.747 1.00 7.82 400 PHE B C 1
ATOM 7402 O O . PHE B 1 400 ? -28.360 24.399 72.599 1.00 8.49 400 PHE B O 1
ATOM 7410 N N . GLY B 1 401 ? -29.169 23.721 74.596 1.00 7.70 401 GLY B N 1
ATOM 7411 C CA . GLY B 1 401 ? -29.204 22.324 74.225 1.00 7.69 401 GLY B CA 1
ATOM 7412 C C . GLY B 1 401 ? -27.871 21.689 74.588 1.00 7.09 401 GLY B C 1
ATOM 7413 O O . GLY B 1 401 ? -27.099 22.257 75.379 1.00 7.50 401 GLY B O 1
ATOM 7414 N N . PRO B 1 402 ? -27.569 20.503 74.042 1.00 7.07 402 PRO B N 1
ATOM 7415 C CA . PRO B 1 402 ? -26.313 19.808 74.325 1.00 7.10 402 PRO B CA 1
ATOM 7416 C C . PRO B 1 402 ? -25.091 20.671 74.054 1.00 6.71 402 PRO B C 1
ATOM 7417 O O . PRO B 1 402 ? -24.960 21.278 72.982 1.00 7.40 402 PRO B O 1
ATOM 7421 N N . VAL B 1 403 ? -24.222 20.745 75.049 1.00 6.76 403 VAL B N 1
ATOM 7422 C CA . VAL B 1 403 ? -22.979 21.494 74.936 1.00 6.73 403 VAL B CA 1
ATOM 7423 C C . VAL B 1 403 ? -21.846 20.731 75.612 1.00 6.47 403 VAL B C 1
ATOM 7424 O O . VAL B 1 403 ? -22.072 19.780 76.376 1.00 6.92 403 VAL B O 1
ATOM 7428 N N . TRP B 1 404 ? -20.629 21.116 75.256 1.00 6.70 404 TRP B N 1
ATOM 7429 C CA . TRP B 1 404 ? -19.411 20.554 75.834 1.00 6.57 404 TRP B CA 1
ATOM 7430 C C . TRP B 1 404 ? -18.654 21.803 76.294 1.00 5.93 404 TRP B C 1
ATOM 7431 O O . TRP B 1 404 ? -18.610 22.824 75.588 1.00 6.85 404 TRP B O 1
ATOM 7442 N N . ALA B 1 405 ? -18.093 21.722 77.491 1.00 6.87 405 ALA B N 1
ATOM 7443 C CA . ALA B 1 405 ? -17.391 22.835 78.086 1.00 7.28 405 ALA B CA 1
ATOM 7444 C C . ALA B 1 405 ? -15.926 22.570 78.346 1.00 7.26 405 ALA B C 1
ATOM 7445 O O . ALA B 1 405 ? -15.520 21.431 78.609 1.00 6.88 405 ALA B O 1
ATOM 7447 N N . THR B 1 406 ? -15.144 23.643 78.310 1.00 6.91 406 THR B N 1
ATOM 7448 C CA . THR B 1 406 ? -13.721 23.581 78.628 1.00 6.65 406 THR B CA 1
ATOM 7449 C C . THR B 1 406 ? -13.345 24.839 79.398 1.00 6.65 406 THR B C 1
ATOM 7450 O O . THR B 1 406 ? -13.994 25.886 79.250 1.00 6.49 406 THR B O 1
ATOM 7454 N N . SER B 1 407 ? -12.380 24.720 80.301 1.00 6.80 407 SER B N 1
ATOM 7455 C CA . SER B 1 407 ? -11.870 25.907 80.981 1.00 6.88 407 SER B CA 1
ATOM 7456 C C . SER B 1 407 ? -10.496 26.153 80.333 1.00 6.84 407 SER B C 1
ATOM 7457 O O . SER B 1 407 ? -10.131 25.489 79.344 1.00 7.24 407 SER B O 1
ATOM 7460 N N . HIS B 1 408 ? -9.754 27.121 80.850 1.00 7.23 408 HIS B N 1
ATOM 7461 C CA . HIS B 1 408 ? -8.476 27.505 80.261 1.00 7.87 408 HIS B CA 1
ATOM 7462 C C . HIS B 1 408 ? -7.335 27.657 81.243 1.00 8.21 408 HIS B C 1
ATOM 7463 O O . HIS B 1 408 ? -7.531 28.079 82.382 1.00 7.62 408 HIS B O 1
ATOM 7470 N N . MET B 1 409 ? -6.128 27.377 80.769 1.00 8.55 409 MET B N 1
ATOM 7471 C CA . MET B 1 409 ? -4.959 27.545 81.601 1.00 8.63 409 MET B CA 1
ATOM 7472 C C . MET B 1 409 ? -4.533 29.011 81.606 1.00 9.05 409 MET B C 1
ATOM 7473 O O . MET B 1 409 ? -4.042 29.509 82.617 1.00 9.63 409 MET B O 1
ATOM 7478 N N . GLY B 1 410 ? -4.759 29.700 80.488 1.00 8.98 410 GLY B N 1
ATOM 7479 C CA . GLY B 1 410 ? -4.343 31.087 80.336 1.00 9.63 410 GLY B CA 1
ATOM 7480 C C . GLY B 1 410 ? -5.228 32.197 80.864 1.00 9.95 410 GLY B C 1
ATOM 7481 O O . GLY B 1 410 ? -4.795 33.349 80.929 1.00 10.83 410 GLY B O 1
ATOM 7482 N N . ASP B 1 411 ? -6.483 31.889 81.166 1.00 9.91 411 ASP B N 1
ATOM 7483 C CA . ASP B 1 411 ? -7.399 32.880 81.712 1.00 9.63 411 ASP B CA 1
ATOM 7484 C C . ASP B 1 411 ? -8.481 32.174 82.522 1.00 9.82 411 ASP B C 1
ATOM 7485 O O . ASP B 1 411 ? -8.505 30.938 82.583 1.00 8.52 411 ASP B O 1
ATOM 7490 N N . ASP B 1 412 ? -9.391 32.939 83.105 1.00 9.51 412 ASP B N 1
ATOM 7491 C CA . ASP B 1 412 ? -10.447 32.382 83.941 1.00 9.47 412 ASP B CA 1
ATOM 7492 C C . ASP B 1 412 ? -11.714 31.967 83.215 1.00 8.86 412 ASP B C 1
ATOM 7493 O O . ASP B 1 412 ? -12.716 31.663 83.856 1.00 9.21 412 ASP B O 1
ATOM 7498 N N . SER B 1 413 ? -11.685 31.949 81.894 1.00 8.75 413 SER B N 1
ATOM 7499 C CA . SER B 1 413 ? -12.892 31.638 81.152 1.00 8.90 413 SER B CA 1
ATOM 7500 C C . SER B 1 413 ? -13.274 30.177 80.980 1.00 8.86 413 SER B C 1
ATOM 7501 O O . SER B 1 413 ? -12.429 29.283 80.911 1.00 8.11 413 SER B O 1
ATOM 7504 N N . VAL B 1 414 ? -14.584 29.976 80.905 1.00 8.54 414 VAL B N 1
ATOM 7505 C CA . VAL B 1 414 ? -15.195 28.681 80.657 1.00 7.87 414 VAL B CA 1
ATOM 7506 C C . VAL B 1 414 ? -15.947 28.921 79.346 1.00 7.89 414 VAL B C 1
ATOM 7507 O O . VAL B 1 414 ? -16.690 29.902 79.235 1.00 8.55 414 VAL B O 1
ATOM 7511 N N . ALA B 1 415 ? -15.713 28.078 78.342 1.00 7.95 415 ALA B N 1
ATOM 7512 C CA . ALA B 1 415 ? -16.400 28.216 77.059 1.00 7.57 415 ALA B CA 1
ATOM 7513 C C . ALA B 1 415 ? -17.296 27.009 76.807 1.00 7.23 415 ALA B C 1
ATOM 7514 O O . ALA B 1 415 ? -16.931 25.876 77.141 1.00 7.34 415 ALA B O 1
ATOM 7516 N N . LEU B 1 416 ? -18.471 27.263 76.227 1.00 6.97 416 LEU B N 1
ATOM 7517 C CA . LEU B 1 416 ? -19.439 26.217 75.892 1.00 7.60 416 LEU B CA 1
ATOM 7518 C C . LEU B 1 416 ? -19.576 26.155 74.375 1.00 7.42 416 LEU B C 1
ATOM 7519 O O . LEU B 1 416 ? -19.760 27.193 73.722 1.00 8.62 416 LEU B O 1
ATOM 7524 N N . ILE B 1 417 ? -19.502 24.951 73.818 1.00 6.94 417 ILE B N 1
ATOM 7525 C CA . ILE B 1 417 ? -19.663 24.769 72.381 1.00 7.12 417 ILE B CA 1
ATOM 7526 C C . ILE B 1 417 ? -20.882 23.850 72.158 1.00 6.94 417 ILE B C 1
ATOM 7527 O O . ILE B 1 417 ? -21.057 22.867 72.882 1.00 6.72 417 ILE B O 1
ATOM 7532 N N . GLY B 1 418 ? -21.744 24.202 71.204 1.00 7.09 418 GLY B N 1
ATOM 7533 C CA . GLY B 1 418 ? -22.912 23.380 70.918 1.00 7.08 418 GLY B CA 1
ATOM 7534 C C . GLY B 1 418 ? -22.459 22.079 70.283 1.00 7.07 418 GLY B C 1
ATOM 7535 O O . GLY B 1 418 ? -21.580 22.089 69.421 1.00 7.04 418 GLY B O 1
ATOM 7536 N N . THR B 1 419 ? -23.076 20.963 70.662 1.00 6.32 419 THR B N 1
ATOM 7537 C CA . THR B 1 419 ? -22.675 19.659 70.147 1.00 7.48 419 THR B CA 1
ATOM 7538 C C . THR B 1 419 ? -23.818 18.888 69.499 1.00 7.51 419 THR B C 1
ATOM 7539 O O . THR B 1 419 ? -23.751 17.658 69.394 1.00 6.93 419 THR B O 1
ATOM 7543 N N . ASP B 1 420 ? -24.821 19.593 68.990 1.00 7.42 420 ASP B N 1
ATOM 7544 C CA . ASP B 1 420 ? -25.994 18.930 68.429 1.00 7.84 420 ASP B CA 1
ATOM 7545 C C . ASP B 1 420 ? -26.332 19.454 67.033 1.00 7.74 420 ASP B C 1
ATOM 7546 O O . ASP B 1 420 ? -27.296 20.197 66.839 1.00 6.94 420 ASP B O 1
ATOM 7551 N N . PRO B 1 421 ? -25.550 19.046 66.022 1.00 7.44 421 PRO B N 1
ATOM 7552 C CA . PRO B 1 421 ? -25.805 19.508 64.650 1.00 7.79 421 PRO B CA 1
ATOM 7553 C C . PRO B 1 421 ? -27.175 19.153 64.086 1.00 8.04 421 PRO B C 1
ATOM 7554 O O . PRO B 1 421 ? -27.724 19.917 63.310 1.00 8.65 421 PRO B O 1
ATOM 7558 N N . GLU B 1 422 ? -27.746 18.028 64.492 1.00 7.95 422 GLU B N 1
ATOM 7559 C CA . GLU B 1 422 ? -29.065 17.669 63.986 1.00 8.73 422 GLU B CA 1
ATOM 7560 C C . GLU B 1 422 ? -30.195 18.362 64.739 1.00 8.28 422 GLU B C 1
ATOM 7561 O O . GLU B 1 422 ? -31.149 18.856 64.125 1.00 8.58 422 GLU B O 1
ATOM 7567 N N . GLY B 1 423 ? -30.086 18.392 66.066 1.00 8.36 423 GLY B N 1
ATOM 7568 C CA . GLY B 1 423 ? -31.134 18.957 66.909 1.00 7.83 423 GLY B CA 1
ATOM 7569 C C . GLY B 1 423 ? -31.108 20.433 67.233 1.00 7.86 423 GLY B C 1
ATOM 7570 O O . GLY B 1 423 ? -32.146 21.004 67.558 1.00 8.32 423 GLY B O 1
ATOM 7571 N N . HIS B 1 424 ? -29.919 21.024 67.270 1.00 7.08 424 HIS B N 1
ATOM 7572 C CA . HIS B 1 424 ? -29.767 22.457 67.533 1.00 7.04 424 HIS B CA 1
ATOM 7573 C C . HIS B 1 424 ? -28.751 22.887 66.487 1.00 7.82 424 HIS B C 1
ATOM 7574 O O . HIS B 1 424 ? -27.634 23.326 66.815 1.00 7.50 424 HIS B O 1
ATOM 7581 N N . PRO B 1 425 ? -29.171 22.876 65.202 1.00 8.40 425 PRO B N 1
ATOM 7582 C CA . PRO B 1 425 ? -28.303 23.241 64.073 1.00 8.95 425 PRO B CA 1
ATOM 7583 C C . PRO B 1 425 ? -27.531 24.551 64.142 1.00 9.39 425 PRO B C 1
ATOM 7584 O O . PRO B 1 425 ? -26.322 24.566 63.937 1.00 9.13 425 PRO B O 1
ATOM 7588 N N . ASP B 1 426 ? -28.213 25.647 64.433 1.00 10.71 426 ASP B N 1
ATOM 7589 C CA . ASP B 1 426 ? -27.559 26.949 64.510 1.00 12.48 426 ASP B CA 1
ATOM 7590 C C . ASP B 1 426 ? -26.507 26.997 65.602 1.00 11.85 426 ASP B C 1
ATOM 7591 O O . ASP B 1 426 ? -25.480 27.646 65.442 1.00 12.28 426 ASP B O 1
ATOM 7596 N N . ASN B 1 427 ? -26.762 26.292 66.699 1.00 10.62 427 ASN B N 1
ATOM 7597 C CA . ASN B 1 427 ? -25.851 26.287 67.838 1.00 10.23 427 ASN B CA 1
ATOM 7598 C C . ASN B 1 427 ? -24.670 25.331 67.705 1.00 9.56 427 ASN B C 1
ATOM 7599 O O . ASN B 1 427 ? -23.691 25.458 68.438 1.00 9.63 427 ASN B O 1
ATOM 7604 N N . ALA B 1 428 ? -24.753 24.389 66.773 1.00 9.16 428 ALA B N 1
ATOM 7605 C CA . ALA B 1 428 ? -23.705 23.397 66.611 1.00 8.78 428 ALA B CA 1
ATOM 7606 C C . ALA B 1 428 ? -22.328 23.902 66.242 1.00 8.79 428 ALA B C 1
ATOM 7607 O O . ALA B 1 428 ? -22.143 24.583 65.243 1.00 8.93 428 ALA B O 1
ATOM 7609 N N . TRP B 1 429 ? -21.350 23.489 67.037 1.00 8.36 429 TRP B N 1
ATOM 7610 C CA . TRP B 1 429 ? -19.946 23.827 66.835 1.00 8.98 429 TRP B CA 1
ATOM 7611 C C . TRP B 1 429 ? -19.648 25.320 66.888 1.00 9.57 429 TRP B C 1
ATOM 7612 O O . TRP B 1 429 ? -18.655 25.782 66.328 1.00 10.96 429 TRP B O 1
ATOM 7623 N N . LYS B 1 430 ? -20.477 26.053 67.629 1.00 10.17 430 LYS B N 1
ATOM 7624 C CA . LYS B 1 430 ? -20.294 27.485 67.821 1.00 11.05 430 LYS B CA 1
ATOM 7625 C C . LYS B 1 430 ? -20.111 27.712 69.320 1.00 10.45 430 LYS B C 1
ATOM 7626 O O . LYS B 1 430 ? -20.703 26.988 70.130 1.00 9.75 430 LYS B O 1
ATOM 7632 N N . ILE B 1 431 ? -19.261 28.662 69.697 1.00 10.14 431 ILE B N 1
ATOM 7633 C CA . ILE B 1 431 ? -19.066 28.991 71.103 1.00 10.49 431 ILE B CA 1
ATOM 7634 C C . ILE B 1 431 ? -20.322 29.782 71.458 1.00 10.15 431 ILE B C 1
ATOM 7635 O O . ILE B 1 431 ? -20.553 30.879 70.937 1.00 11.23 431 ILE B O 1
ATOM 7640 N N . LEU B 1 432 ? -21.159 29.189 72.297 1.00 9.71 432 LEU B N 1
ATOM 7641 C CA . LEU B 1 432 ? -22.433 29.778 72.686 1.00 10.25 432 LEU B CA 1
ATOM 7642 C C . LEU B 1 432 ? -22.375 30.701 73.885 1.00 11.09 432 LEU B C 1
ATOM 7643 O O . LEU B 1 432 ? -23.235 31.572 74.050 1.00 11.11 432 LEU B O 1
ATOM 7648 N N . ASP B 1 433 ? -21.378 30.505 74.736 1.00 11.49 433 ASP B N 1
ATOM 7649 C CA . ASP B 1 433 ? -21.239 31.343 75.911 1.00 11.85 433 ASP B CA 1
ATOM 7650 C C . ASP B 1 433 ? -19.824 31.202 76.432 1.00 11.39 433 ASP B C 1
ATOM 7651 O O . ASP B 1 433 ? -19.157 30.204 76.162 1.00 11.35 433 ASP B O 1
ATOM 7656 N N . SER B 1 434 ? -19.353 32.241 77.109 1.00 10.87 434 SER B N 1
ATOM 7657 C CA . SER B 1 434 ? -18.025 32.281 77.714 1.00 11.14 434 SER B CA 1
ATOM 7658 C C . SER B 1 434 ? -18.231 33.098 78.982 1.00 10.84 434 SER B C 1
ATOM 7659 O O . SER B 1 434 ? -18.862 34.159 78.940 1.00 11.67 434 SER B O 1
ATOM 7662 N N . PHE B 1 435 ? -17.728 32.603 80.104 1.00 9.74 435 PHE B N 1
ATOM 7663 C CA . PHE B 1 435 ? -17.889 33.299 81.374 1.00 9.82 435 PHE B CA 1
ATOM 7664 C C . PHE B 1 435 ? -16.766 32.959 82.331 1.00 10.06 435 PHE B C 1
ATOM 7665 O O . PHE B 1 435 ? -16.143 31.901 82.226 1.00 9.69 435 PHE B O 1
ATOM 7673 N N . PRO B 1 436 ? -16.489 33.854 83.283 1.00 9.88 436 PRO B N 1
ATOM 7674 C CA . PRO B 1 436 ? -15.410 33.591 84.234 1.00 9.52 436 PRO B CA 1
ATOM 7675 C C . PRO B 1 436 ? -15.713 32.617 85.360 1.00 9.58 436 PRO B C 1
ATOM 7676 O O . PRO B 1 436 ? -16.848 32.516 85.839 1.00 10.26 436 PRO B O 1
ATOM 7680 N N . ALA B 1 437 ? -14.672 31.907 85.777 1.00 9.75 437 ALA B N 1
ATOM 7681 C CA . ALA B 1 437 ? -14.752 30.988 86.897 1.00 10.25 437 ALA B CA 1
ATOM 7682 C C . ALA B 1 437 ? -13.836 31.594 87.973 1.00 10.84 437 ALA B C 1
ATOM 7683 O O . ALA B 1 437 ? -13.739 32.821 88.073 1.00 11.19 437 ALA B O 1
ATOM 7685 N N . LEU B 1 438 ? -13.125 30.778 88.742 1.00 11.30 438 LEU B N 1
ATOM 7686 C CA . LEU B 1 438 ? -12.271 31.313 89.811 1.00 12.14 438 LEU B CA 1
ATOM 7687 C C . LEU B 1 438 ? -11.118 32.199 89.395 1.00 12.15 438 LEU B C 1
ATOM 7688 O O . LEU B 1 438 ? -10.866 33.222 90.027 1.00 12.98 438 LEU B O 1
ATOM 7693 N N . GLY B 1 439 ? -10.382 31.767 88.381 1.00 11.66 439 GLY B N 1
ATOM 7694 C CA . GLY B 1 439 ? -9.232 32.522 87.919 1.00 11.45 439 GLY B CA 1
ATOM 7695 C C . GLY B 1 439 ? -8.480 31.700 86.898 1.00 11.02 439 GLY B C 1
ATOM 7696 O O . GLY B 1 439 ? -8.908 30.594 86.553 1.00 10.59 439 GLY B O 1
ATOM 7697 N N . GLY B 1 440 ? -7.383 32.238 86.383 1.00 10.68 440 GLY B N 1
ATOM 7698 C CA . GLY B 1 440 ? -6.609 31.510 85.402 1.00 9.86 440 GLY B CA 1
ATOM 7699 C C . GLY B 1 440 ? -5.890 30.321 86.000 1.00 9.45 440 GLY B C 1
ATOM 7700 O O . GLY B 1 440 ? -5.843 30.156 87.222 1.00 9.60 440 GLY B O 1
ATOM 7701 N N . GLY B 1 441 ? -5.312 29.500 85.131 1.00 9.05 441 GLY B N 1
ATOM 7702 C CA . GLY B 1 441 ? -4.580 28.334 85.579 1.00 8.98 441 GLY B CA 1
ATOM 7703 C C . GLY B 1 441 ? -5.439 27.101 85.790 1.00 8.76 441 GLY B C 1
ATOM 7704 O O . GLY B 1 441 ? -5.046 26.177 86.500 1.00 9.31 441 GLY B O 1
ATOM 7705 N N . SER B 1 442 ? -6.615 27.075 85.179 1.00 8.63 442 SER B N 1
ATOM 7706 C CA . SER B 1 442 ? -7.501 25.925 85.308 1.00 7.99 442 SER B CA 1
ATOM 7707 C C . SER B 1 442 ? -6.990 24.758 84.467 1.00 7.74 442 SER B C 1
ATOM 7708 O O . SER B 1 442 ? -6.386 24.958 83.402 1.00 7.90 442 SER B O 1
ATOM 7711 N N . LEU B 1 443 ? -7.247 23.543 84.943 1.00 7.67 443 LEU B N 1
ATOM 7712 C CA . LEU B 1 443 ? -6.855 22.332 84.236 1.00 8.11 443 LEU B CA 1
ATOM 7713 C C . LEU B 1 443 ? -8.037 21.427 83.935 1.00 7.82 443 LEU B C 1
ATOM 7714 O O . LEU B 1 443 ? -8.045 20.750 82.913 1.00 7.82 443 LEU B O 1
ATOM 7719 N N . PHE B 1 444 ? -9.019 21.372 84.830 1.00 7.40 444 PHE B N 1
ATOM 7720 C CA . PHE B 1 444 ? -10.140 20.466 84.611 1.00 7.82 444 PHE B CA 1
ATOM 7721 C C . PHE B 1 444 ? -11.512 21.006 84.979 1.00 7.67 444 PHE B C 1
ATOM 7722 O O . PHE B 1 444 ? -11.701 21.636 86.036 1.00 8.05 444 PHE B O 1
ATOM 7730 N N . ILE B 1 445 ? -12.469 20.703 84.109 1.00 7.63 445 ILE B N 1
ATOM 7731 C CA . ILE B 1 445 ? -13.871 21.070 84.281 1.00 7.87 445 ILE B CA 1
ATOM 7732 C C . ILE B 1 445 ? -14.619 19.735 84.342 1.00 7.71 445 ILE B C 1
ATOM 7733 O O . ILE B 1 445 ? -14.268 18.789 83.630 1.00 8.85 445 ILE B O 1
ATOM 7738 N N . LYS B 1 446 ? -15.650 19.638 85.169 1.00 7.46 446 LYS B N 1
ATOM 7739 C CA . LYS B 1 446 ? -16.312 18.352 85.298 1.00 7.10 446 LYS B CA 1
ATOM 7740 C C . LYS B 1 446 ? -17.780 18.390 85.657 1.00 6.49 446 LYS B C 1
ATOM 7741 O O . LYS B 1 446 ? -18.236 19.280 86.371 1.00 7.39 446 LYS B O 1
ATOM 7747 N N . THR B 1 447 ? -18.517 17.425 85.125 1.00 6.89 447 THR B N 1
ATOM 7748 C CA . THR B 1 447 ? -19.920 17.240 85.458 1.00 6.98 447 THR B CA 1
ATOM 7749 C C . THR B 1 447 ? -20.238 15.767 85.249 1.00 6.97 447 THR B C 1
ATOM 7750 O O . THR B 1 447 ? -19.351 14.973 84.928 1.00 6.70 447 THR B O 1
ATOM 7754 N N . HIS B 1 448 ? -21.488 15.400 85.502 1.00 7.16 448 HIS B N 1
ATOM 7755 C CA . HIS B 1 448 ? -21.941 14.017 85.376 1.00 7.41 448 HIS B CA 1
ATOM 7756 C C . HIS B 1 448 ? -23.417 14.107 85.031 1.00 7.98 448 HIS B C 1
ATOM 7757 O O . HIS B 1 448 ? -24.093 15.003 85.513 1.00 7.67 448 HIS B O 1
ATOM 7764 N N . PRO B 1 449 ? -23.961 13.144 84.260 1.00 8.41 449 PRO B N 1
ATOM 7765 C CA . PRO B 1 449 ? -25.389 13.190 83.899 1.00 9.18 449 PRO B CA 1
ATOM 7766 C C . PRO B 1 449 ? -26.352 13.239 85.095 1.00 9.81 449 PRO B C 1
ATOM 7767 O O . PRO B 1 449 ? -27.458 13.745 84.970 1.00 10.41 449 PRO B O 1
ATOM 7771 N N . ASN B 1 450 ? -25.930 12.732 86.241 1.00 10.05 450 ASN B N 1
ATOM 7772 C CA . ASN B 1 450 ? -26.792 12.731 87.415 1.00 11.06 450 ASN B CA 1
ATOM 7773 C C . ASN B 1 450 ? -26.609 13.962 88.301 1.00 10.96 450 ASN B C 1
ATOM 7774 O O . ASN B 1 450 ? -27.254 14.092 89.336 1.00 11.40 450 ASN B O 1
ATOM 7779 N N . SER B 1 451 ? -25.748 14.879 87.873 1.00 9.92 451 SER B N 1
ATOM 7780 C CA . SER B 1 451 ? -25.488 16.104 88.620 1.00 9.52 451 SER B CA 1
ATOM 7781 C C . SER B 1 451 ? -25.999 17.323 87.855 1.00 8.98 451 SER B C 1
ATOM 7782 O O . SER B 1 451 ? -26.055 17.309 86.634 1.00 9.31 451 SER B O 1
ATOM 7785 N N . GLN B 1 452 ? -26.334 18.385 88.577 1.00 8.71 452 GLN B N 1
ATOM 7786 C CA . GLN B 1 452 ? -26.772 19.630 87.955 1.00 8.85 452 GLN B CA 1
ATOM 7787 C C . GLN B 1 452 ? -25.644 20.662 88.102 1.00 8.43 452 GLN B C 1
ATOM 7788 O O . GLN B 1 452 ? -25.839 21.837 87.804 1.00 8.30 452 GLN B O 1
ATOM 7794 N N . TYR B 1 453 ? -24.478 20.219 88.561 1.00 8.01 453 TYR B N 1
ATOM 7795 C CA . TYR B 1 453 ? -23.353 21.118 88.802 1.00 8.15 453 TYR B CA 1
ATOM 7796 C C . TYR B 1 453 ? -22.165 20.936 87.865 1.00 8.00 453 TYR B C 1
ATOM 7797 O O . TYR B 1 453 ? -21.867 19.828 87.422 1.00 8.17 453 TYR B O 1
ATOM 7806 N N . LEU B 1 454 ? -21.505 22.049 87.563 1.00 7.75 454 LEU B N 1
ATOM 7807 C CA . LEU B 1 454 ? -20.332 22.094 86.697 1.00 7.29 454 LEU B CA 1
ATOM 7808 C C . LEU B 1 454 ? -19.203 22.619 87.574 1.00 8.09 454 LEU B C 1
ATOM 7809 O O . LEU B 1 454 ? -19.255 23.767 88.035 1.00 7.71 454 LEU B O 1
ATOM 7814 N N . TYR B 1 455 ? -18.206 21.769 87.815 1.00 7.35 455 TYR B N 1
ATOM 7815 C CA . TYR B 1 455 ? -17.057 22.087 88.672 1.00 7.54 455 TYR B CA 1
ATOM 7816 C C . TYR B 1 455 ? -15.822 22.489 87.875 1.00 7.92 455 TYR B C 1
ATOM 7817 O O . TYR B 1 455 ? -15.449 21.800 86.927 1.00 8.90 455 TYR B O 1
ATOM 7826 N N . VAL B 1 456 ? -15.137 23.542 88.314 1.00 8.01 456 VAL B N 1
ATOM 7827 C CA . VAL B 1 456 ? -13.965 24.029 87.604 1.00 7.42 456 VAL B CA 1
ATOM 7828 C C . VAL B 1 456 ? -12.823 24.332 88.569 1.00 7.46 456 VAL B C 1
ATOM 7829 O O . VAL B 1 456 ? -12.989 25.151 89.481 1.00 8.29 456 VAL B O 1
ATOM 7833 N N . ASP B 1 457 ? -11.685 23.672 88.390 1.00 7.08 457 ASP B N 1
ATOM 7834 C CA . ASP B 1 457 ? -10.550 23.934 89.263 1.00 7.48 457 ASP B CA 1
ATOM 7835 C C . ASP B 1 457 ? -9.720 25.117 88.737 1.00 7.29 457 ASP B C 1
ATOM 7836 O O . ASP B 1 457 ? -10.063 25.705 87.704 1.00 7.55 457 ASP B O 1
ATOM 7841 N N . ALA B 1 458 ? -8.649 25.465 89.443 1.00 7.56 458 ALA B N 1
ATOM 7842 C CA . ALA B 1 458 ? -7.788 26.590 89.072 1.00 7.80 458 ALA B CA 1
ATOM 7843 C C . ALA B 1 458 ? -6.410 26.287 89.634 1.00 8.09 458 ALA B C 1
ATOM 7844 O O . ALA B 1 458 ? -5.723 27.153 90.182 1.00 8.93 458 ALA B O 1
ATOM 7846 N N . THR B 1 459 ? -6.003 25.045 89.417 1.00 7.81 459 THR B N 1
ATOM 7847 C CA . THR B 1 459 ? -4.769 24.467 89.908 1.00 8.31 459 THR B CA 1
ATOM 7848 C C . THR B 1 459 ? -3.490 25.294 89.809 1.00 8.28 459 THR B C 1
ATOM 7849 O O . THR B 1 459 ? -2.717 25.356 90.767 1.00 8.39 459 THR B O 1
ATOM 7853 N N . LEU B 1 460 ? -3.258 25.893 88.642 1.00 8.04 460 LEU B N 1
ATOM 7854 C CA . LEU B 1 460 ? -2.051 26.662 88.383 1.00 8.64 460 LEU B CA 1
ATOM 7855 C C . LEU B 1 460 ? -2.141 28.151 88.694 1.00 9.18 460 LEU B C 1
ATOM 7856 O O . LEU B 1 460 ? -1.247 28.929 88.342 1.00 10.27 460 LEU B O 1
ATOM 7861 N N . ASN B 1 461 ? -3.207 28.566 89.357 1.00 9.75 461 ASN B N 1
ATOM 7862 C CA . ASN B 1 461 ? -3.345 29.973 89.695 1.00 10.13 461 ASN B CA 1
ATOM 7863 C C . ASN B 1 461 ? -2.274 30.335 90.726 1.00 11.26 461 ASN B C 1
ATOM 7864 O O . ASN B 1 461 ? -1.971 29.540 91.617 1.00 11.16 461 ASN B O 1
ATOM 7869 N N . PRO B 1 462 ? -1.661 31.524 90.597 1.00 12.69 462 PRO B N 1
ATOM 7870 C CA . PRO B 1 462 ? -0.625 31.936 91.551 1.00 13.94 462 PRO B CA 1
ATOM 7871 C C . PRO B 1 462 ? -1.125 32.236 92.970 1.00 14.76 462 PRO B C 1
ATOM 7872 O O . PRO B 1 462 ? -0.329 32.280 93.911 1.00 15.65 462 PRO B O 1
ATOM 7876 N N . GLU B 1 463 ? -2.429 32.458 93.124 1.00 15.30 463 GLU B N 1
ATOM 7877 C CA . GLU B 1 463 ? -3.004 32.746 94.438 1.00 16.35 463 GLU B CA 1
ATOM 7878 C C . GLU B 1 463 ? -3.464 31.471 95.140 1.00 15.40 463 GLU B C 1
ATOM 7879 O O . GLU B 1 463 ? -4.311 30.746 94.616 1.00 14.47 463 GLU B O 1
ATOM 7885 N N . ALA B 1 464 ? -2.965 31.248 96.353 1.00 14.61 464 ALA B N 1
ATOM 7886 C CA . ALA B 1 464 ? -3.310 30.067 97.145 1.00 15.20 464 ALA B CA 1
ATOM 7887 C C . ALA B 1 464 ? -4.818 29.913 97.352 1.00 15.91 464 ALA B C 1
ATOM 7888 O O . ALA B 1 464 ? -5.356 28.812 97.247 1.00 15.86 464 ALA B O 1
ATOM 7890 N N . GLU B 1 465 ? -5.494 31.020 97.635 1.00 16.59 465 GLU B N 1
ATOM 7891 C CA . GLU B 1 465 ? -6.938 31.031 97.853 1.00 17.87 465 GLU B CA 1
ATOM 7892 C C . GLU B 1 465 ? -7.672 30.455 96.654 1.00 16.63 465 GLU B C 1
ATOM 7893 O O . GLU B 1 465 ? -8.702 29.806 96.801 1.00 17.37 465 GLU B O 1
ATOM 7899 N N . ILE B 1 466 ? -7.154 30.739 95.466 1.00 14.42 466 ILE B N 1
ATOM 7900 C CA . ILE B 1 466 ? -7.761 30.270 94.229 1.00 12.43 466 ILE B CA 1
ATOM 7901 C C . ILE B 1 466 ? -7.318 28.856 93.846 1.00 10.94 466 ILE B C 1
ATOM 7902 O O . ILE B 1 466 ? -8.154 27.993 93.573 1.00 10.42 466 ILE B O 1
ATOM 7907 N N . SER B 1 467 ? -6.013 28.597 93.866 1.00 9.67 467 SER B N 1
ATOM 7908 C CA . SER B 1 467 ? -5.519 27.279 93.494 1.00 9.49 467 SER B CA 1
ATOM 7909 C C . SER B 1 467 ? -6.009 26.180 94.430 1.00 9.49 467 SER B C 1
ATOM 7910 O O . SER B 1 467 ? -6.031 25.005 94.054 1.00 9.95 467 SER B O 1
ATOM 7913 N N . GLY B 1 468 ? -6.417 26.554 95.638 1.00 9.07 468 GLY B N 1
ATOM 7914 C CA . GLY B 1 468 ? -6.915 25.567 96.583 1.00 9.38 468 GLY B CA 1
ATOM 7915 C C . GLY B 1 468 ? -8.432 25.495 96.647 1.00 9.52 468 GLY B C 1
ATOM 7916 O O . GLY B 1 468 ? -8.987 24.869 97.556 1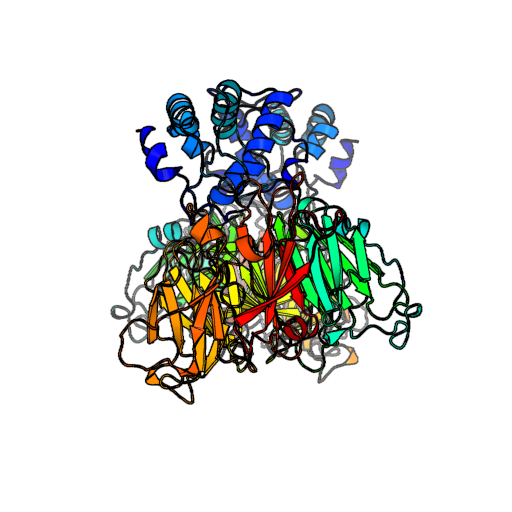.00 9.90 468 GLY B O 1
ATOM 7917 N N . SER B 1 469 ? -9.103 26.094 95.669 1.00 9.69 469 SER B N 1
ATOM 7918 C CA . SER B 1 469 ? -10.562 26.112 95.638 1.00 9.52 469 SER B CA 1
ATOM 7919 C C . SER B 1 469 ? -11.112 25.691 94.279 1.00 9.55 469 SER B C 1
ATOM 7920 O O . SER B 1 469 ? -10.375 25.575 93.302 1.00 9.70 469 SER B O 1
ATOM 7923 N N . VAL B 1 470 ? -12.420 25.486 94.224 1.00 9.17 470 VAL B N 1
ATOM 7924 C CA . VAL B 1 470 ? -13.096 25.070 92.998 1.00 9.55 470 VAL B CA 1
ATOM 7925 C C . VAL B 1 470 ? -14.362 25.895 92.815 1.00 9.13 470 VAL B C 1
ATOM 7926 O O . VAL B 1 470 ? -15.025 26.244 93.795 1.00 9.91 470 VAL B O 1
ATOM 7930 N N . ALA B 1 471 ? -14.654 26.255 91.569 1.00 8.47 471 ALA B N 1
ATOM 7931 C CA . ALA B 1 471 ? -15.863 27.009 91.230 1.00 7.96 471 ALA B CA 1
ATOM 7932 C C . ALA B 1 471 ? -16.940 26.002 90.855 1.00 8.21 471 ALA B C 1
ATOM 7933 O O . ALA B 1 471 ? -16.654 25.002 90.190 1.00 8.21 471 ALA B O 1
ATOM 7935 N N . VAL B 1 472 ? -18.171 26.253 91.284 1.00 8.33 472 VAL B N 1
ATOM 7936 C CA . VAL B 1 472 ? -19.269 25.356 90.954 1.00 8.81 472 VAL B CA 1
ATOM 7937 C C . VAL B 1 472 ? -20.450 26.136 90.404 1.00 8.88 472 VAL B C 1
ATOM 7938 O O . VAL B 1 472 ? -21.000 27.006 91.085 1.00 9.21 472 VAL B O 1
ATOM 7942 N N . PHE B 1 473 ? -20.829 25.824 89.168 1.00 8.48 473 PHE B N 1
ATOM 7943 C CA . PHE B 1 473 ? -21.951 26.482 88.509 1.00 8.96 473 PHE B CA 1
ATOM 7944 C C . PHE B 1 473 ? -23.168 25.572 88.539 1.00 9.25 473 PHE B C 1
ATOM 7945 O O . PHE B 1 473 ? -23.041 24.355 88.395 1.00 8.97 473 PHE B O 1
ATOM 7953 N N . ASP B 1 474 ? -24.336 26.165 88.720 1.00 8.97 474 ASP B N 1
ATOM 7954 C CA . ASP B 1 474 ? -25.585 25.429 88.731 1.00 9.34 474 ASP B CA 1
ATOM 7955 C C . ASP B 1 474 ? -26.129 25.461 87.292 1.00 9.39 474 ASP B C 1
ATOM 7956 O O . ASP B 1 474 ? -26.665 26.476 86.841 1.00 9.90 474 ASP B O 1
ATOM 7961 N N . ILE B 1 475 ? -26.004 24.340 86.592 1.00 9.79 475 ILE B N 1
ATOM 7962 C CA . ILE B 1 475 ? -26.468 24.229 85.215 1.00 10.09 475 ILE B CA 1
ATOM 7963 C C . ILE B 1 475 ? -27.958 24.584 85.073 1.00 11.00 475 ILE B C 1
ATOM 7964 O O . ILE B 1 475 ? -28.364 25.242 84.117 1.00 11.13 475 ILE B O 1
ATOM 7969 N N . LYS B 1 476 ? -28.770 24.166 86.036 1.00 12.24 476 LYS B N 1
ATOM 7970 C CA . LYS B 1 476 ? -30.203 24.448 85.994 1.00 13.90 476 LYS B CA 1
ATOM 7971 C C . LYS B 1 476 ? -30.515 25.938 86.021 1.00 14.29 476 LYS B C 1
ATOM 7972 O O . LYS B 1 476 ? -31.559 26.377 85.522 1.00 15.23 476 LYS B O 1
ATOM 7978 N N . ALA B 1 477 ? -29.628 26.715 86.635 1.00 15.01 477 ALA B N 1
ATOM 7979 C CA . ALA B 1 477 ? -29.816 28.155 86.743 1.00 15.76 477 ALA B CA 1
ATOM 7980 C C . ALA B 1 477 ? -29.301 28.925 85.530 1.00 16.22 477 ALA B C 1
ATOM 7981 O O . ALA B 1 477 ? -29.509 30.135 85.435 1.00 17.05 477 ALA B O 1
ATOM 7983 N N . MET B 1 478 ? -28.658 28.230 84.597 1.00 15.81 478 MET B N 1
ATOM 7984 C CA . MET B 1 478 ? -28.133 28.876 83.401 1.00 15.88 478 MET B CA 1
ATOM 7985 C C . MET B 1 478 ? -29.206 29.300 82.420 1.00 16.61 478 MET B C 1
ATOM 7986 O O . MET B 1 478 ? -30.075 28.517 82.039 1.00 17.00 478 MET B O 1
ATOM 7991 N N . THR B 1 479 ? -29.117 30.547 81.995 1.00 18.56 479 THR B N 1
ATOM 7992 C CA . THR B 1 479 ? -30.057 31.100 81.039 1.00 20.17 479 THR B CA 1
ATOM 7993 C C . THR B 1 479 ? -29.235 31.389 79.790 1.00 21.70 479 THR B C 1
ATOM 7994 O O . THR B 1 479 ? -28.037 31.114 79.753 1.00 22.86 479 THR B O 1
ATOM 7998 N N . GLY B 1 480 ? -29.882 31.872 78.738 1.00 23.00 480 GLY B N 1
ATOM 7999 C CA . GLY B 1 480 ? -29.144 32.196 77.532 1.00 23.64 480 GLY B CA 1
ATOM 8000 C C . GLY B 1 480 ? -29.140 33.695 77.328 1.00 23.77 480 GLY B C 1
ATOM 8001 O O . GLY B 1 480 ? -29.109 34.173 76.194 1.00 24.39 480 GLY B O 1
ATOM 8002 N N . ASP B 1 481 ? -29.153 34.445 78.428 1.00 24.26 481 ASP B N 1
ATOM 8003 C CA . ASP B 1 481 ? -29.193 35.896 78.324 1.00 23.80 481 ASP B CA 1
ATOM 8004 C C . ASP B 1 481 ? -27.863 36.605 78.090 1.00 23.49 481 ASP B C 1
ATOM 8005 O O . ASP B 1 481 ? -27.830 37.828 77.964 1.00 23.71 481 ASP B O 1
ATOM 8010 N N . GLY B 1 482 ? -26.771 35.849 78.053 1.00 23.09 482 GLY B N 1
ATOM 8011 C CA . GLY B 1 482 ? -25.471 36.451 77.815 1.00 22.86 482 GLY B CA 1
ATOM 8012 C C . GLY B 1 482 ? -24.729 36.945 79.048 1.00 22.60 482 GLY B C 1
ATOM 8013 O O . GLY B 1 482 ? -23.550 37.280 78.959 1.00 22.68 482 GLY B O 1
ATOM 8014 N N . SER B 1 483 ? -25.411 37.035 80.183 1.00 22.06 483 SER B N 1
ATOM 8015 C CA . SER B 1 483 ? -24.759 37.480 81.409 1.00 21.90 483 SER B CA 1
ATOM 8016 C C . SER B 1 483 ? -23.857 36.355 81.917 1.00 20.85 483 SER B C 1
ATOM 8017 O O . SER B 1 483 ? -23.885 35.238 81.392 1.00 20.84 483 SER B O 1
ATOM 8020 N N . ASP B 1 484 ? -23.050 36.649 82.926 1.00 20.02 484 ASP B N 1
ATOM 8021 C CA . ASP B 1 484 ? -22.160 35.645 83.488 1.00 18.93 484 ASP B CA 1
ATOM 8022 C C . ASP B 1 484 ? -22.854 34.863 84.596 1.00 18.52 484 ASP B C 1
ATOM 8023 O O . ASP B 1 484 ? -23.459 35.444 85.497 1.00 18.31 484 ASP B O 1
ATOM 8028 N N . PRO B 1 485 ? -22.889 33.530 84.464 1.00 17.81 485 PRO B N 1
ATOM 8029 C CA . PRO B 1 485 ? -23.526 32.696 85.486 1.00 17.48 485 PRO B CA 1
ATOM 8030 C C . PRO B 1 485 ? -22.720 32.795 86.781 1.00 16.90 485 PRO B C 1
ATOM 8031 O O . PRO B 1 485 ? -21.487 32.846 86.750 1.00 16.41 485 PRO B O 1
ATOM 8035 N N . GLU B 1 486 ? -23.410 32.849 87.910 1.00 16.94 486 GLU B N 1
ATOM 8036 C CA . GLU B 1 486 ? -22.731 32.928 89.191 1.00 16.89 486 GLU B CA 1
ATOM 8037 C C . GLU B 1 486 ? -22.195 31.555 89.544 1.00 15.54 486 GLU B C 1
ATOM 8038 O O . GLU B 1 486 ? -22.639 30.553 89.001 1.00 14.62 486 GLU B O 1
ATOM 8044 N N . PHE B 1 487 ? -21.223 31.516 90.442 1.00 14.01 487 PHE B N 1
ATOM 8045 C CA . PHE B 1 487 ? -20.665 30.256 90.890 1.00 13.53 487 PHE B CA 1
ATOM 8046 C C . PHE B 1 487 ? -20.408 30.315 92.379 1.00 13.53 487 PHE B C 1
ATOM 8047 O O . PHE B 1 487 ? -20.203 31.393 92.955 1.00 13.46 487 PHE B O 1
ATOM 8055 N N . LYS B 1 488 ? -20.453 29.147 93.001 1.00 13.11 488 LYS B N 1
ATOM 8056 C CA . LYS B 1 488 ? -20.181 28.984 94.423 1.00 13.46 488 LYS B CA 1
ATOM 8057 C C . LYS B 1 488 ? -18.716 28.545 94.496 1.00 12.88 488 LYS B C 1
ATOM 8058 O O . LYS B 1 488 ? -18.235 27.827 93.620 1.00 12.10 488 LYS B O 1
ATOM 8064 N N . THR B 1 489 ? -17.990 29.016 95.500 1.00 12.14 489 THR B N 1
ATOM 8065 C CA . THR B 1 489 ? -16.589 28.642 95.652 1.00 11.37 489 THR B CA 1
ATOM 8066 C C . THR B 1 489 ? -16.459 27.648 96.787 1.00 10.77 489 THR B C 1
ATOM 8067 O O . THR B 1 489 ? -16.885 27.927 97.901 1.00 11.39 489 THR B O 1
ATOM 8071 N N . LEU B 1 490 ? -15.925 26.469 96.488 1.00 9.86 490 LEU B N 1
ATOM 8072 C CA . LEU B 1 490 ? -15.733 25.438 97.501 1.00 9.77 490 LEU B CA 1
ATOM 8073 C C . LEU B 1 490 ? -14.279 25.492 97.946 1.00 9.78 490 LEU B C 1
ATOM 8074 O O . LEU B 1 490 ? -13.362 25.361 97.122 1.00 9.42 490 LEU B O 1
ATOM 8079 N N . PRO B 1 491 ? -14.045 25.683 99.256 1.00 10.01 491 PRO B N 1
ATOM 8080 C CA . PRO B 1 491 ? -12.697 25.757 99.820 1.00 9.88 491 PRO B CA 1
ATOM 8081 C C . PRO B 1 491 ? -12.119 24.358 100.030 1.00 9.43 491 PRO B C 1
ATOM 8082 O O . PRO B 1 491 ? -11.844 23.950 101.165 1.00 9.74 491 PRO B O 1
ATOM 8086 N N . ILE B 1 492 ? -11.888 23.651 98.929 1.00 9.33 492 ILE B N 1
ATOM 8087 C CA . ILE B 1 492 ? -11.395 22.284 98.969 1.00 8.70 492 ILE B CA 1
ATOM 8088 C C . ILE B 1 492 ? -10.145 22.054 99.819 1.00 8.93 492 ILE B C 1
ATOM 8089 O O . ILE B 1 492 ? -10.139 21.188 100.697 1.00 9.40 492 ILE B O 1
ATOM 8094 N N . ALA B 1 493 ? -9.089 22.820 99.575 1.00 9.26 493 ALA B N 1
ATOM 8095 C CA . ALA B 1 493 ? -7.854 22.648 100.339 1.00 10.23 493 ALA B CA 1
ATOM 8096 C C . ALA B 1 493 ? -8.080 22.898 101.825 1.00 11.21 493 ALA B C 1
ATOM 8097 O O . ALA B 1 493 ? -7.550 22.178 102.676 1.00 11.83 493 ALA B O 1
ATOM 8099 N N . GLU B 1 494 ? -8.887 23.906 102.133 1.00 11.59 494 GLU B N 1
ATOM 8100 C CA . GLU B 1 494 ? -9.206 24.262 103.511 1.00 13.01 494 GLU B CA 1
ATOM 8101 C C . GLU B 1 494 ? -9.925 23.095 104.178 1.00 12.66 494 GLU B C 1
ATOM 8102 O O . GLU B 1 494 ? -9.635 22.754 105.327 1.00 12.34 494 GLU B O 1
ATOM 8108 N N . TRP B 1 495 ? -10.851 22.477 103.449 1.00 12.01 495 TRP B N 1
ATOM 8109 C CA . TRP B 1 495 ? -11.603 21.339 103.962 1.00 12.00 495 TRP B CA 1
ATOM 8110 C C . TRP B 1 495 ? -10.698 20.165 104.307 1.00 11.84 495 TRP B C 1
ATOM 8111 O O . TRP B 1 495 ? -10.998 19.392 105.217 1.00 12.17 495 TRP B O 1
ATOM 8122 N N . ALA B 1 496 ? -9.585 20.047 103.584 1.00 11.76 496 ALA B N 1
ATOM 8123 C CA . ALA B 1 496 ? -8.620 18.967 103.803 1.00 12.50 496 ALA B CA 1
ATOM 8124 C C . ALA B 1 496 ? -7.810 19.145 105.082 1.00 13.72 496 ALA B C 1
ATOM 8125 O O . ALA B 1 496 ? -7.170 18.204 105.538 1.00 13.11 496 ALA B O 1
ATOM 8127 N N . GLY B 1 497 ? -7.773 20.364 105.608 1.00 14.87 497 GLY B N 1
ATOM 8128 C CA . GLY B 1 497 ? -7.019 20.617 106.829 1.00 17.61 497 GLY B CA 1
ATOM 8129 C C . GLY B 1 497 ? -5.533 20.312 106.715 1.00 19.78 497 GLY B C 1
ATOM 8130 O O . GLY B 1 497 ? -4.980 19.574 107.537 1.00 20.08 497 GLY B O 1
ATOM 8131 N N . ILE B 1 498 ? -4.892 20.867 105.690 1.00 21.44 498 ILE B N 1
ATOM 8132 C CA . ILE B 1 498 ? -3.465 20.664 105.474 1.00 23.76 498 ILE B CA 1
ATOM 8133 C C . ILE B 1 498 ? -2.768 22.014 105.359 1.00 25.71 498 ILE B C 1
ATOM 8134 O O . ILE B 1 498 ? -3.158 22.860 104.543 1.00 25.77 498 ILE B O 1
ATOM 8139 N N . THR B 1 499 ? -1.739 22.214 106.174 1.00 28.52 499 THR B N 1
ATOM 8140 C CA . THR B 1 499 ? -0.978 23.451 106.133 1.00 31.24 499 THR B CA 1
ATOM 8141 C C . THR B 1 499 ? 0.438 23.150 105.653 1.00 32.55 499 THR B C 1
ATOM 8142 O O . THR B 1 499 ? 1.316 22.799 106.441 1.00 33.24 499 THR B O 1
ATOM 8146 N N . GLU B 1 500 ? 0.621 23.224 104.339 1.00 33.49 500 GLU B N 1
ATOM 8147 C CA . GLU B 1 500 ? 1.905 22.976 103.698 1.00 33.73 500 GLU B CA 1
ATOM 8148 C C . GLU B 1 500 ? 2.051 24.006 102.587 1.00 32.88 500 GLU B C 1
ATOM 8149 O O . GLU B 1 500 ? 1.161 24.835 102.391 1.00 32.71 500 GLU B O 1
ATOM 8155 N N . GLY B 1 501 ? 3.156 23.943 101.851 1.00 32.11 501 GLY B N 1
ATOM 8156 C CA . GLY B 1 501 ? 3.384 24.882 100.761 1.00 31.35 501 GLY B CA 1
ATOM 8157 C C . GLY B 1 501 ? 2.242 24.873 99.762 1.00 30.43 501 GLY B C 1
ATOM 8158 O O . GLY B 1 501 ? 2.289 24.150 98.768 1.00 31.15 501 GLY B O 1
ATOM 8159 N N . GLN B 1 502 ? 1.243 25.709 100.027 1.00 29.49 502 GLN B N 1
ATOM 8160 C CA . GLN B 1 502 ? 0.032 25.839 99.213 1.00 28.25 502 GLN B CA 1
ATOM 8161 C C . GLN B 1 502 ? -0.351 24.647 98.328 1.00 26.56 502 GLN B C 1
ATOM 8162 O O . GLN B 1 502 ? -0.107 24.652 97.119 1.00 26.59 502 GLN B O 1
ATOM 8168 N N . PRO B 1 503 ? -0.946 23.596 98.930 1.00 24.79 503 PRO B N 1
ATOM 8169 C CA . PRO B 1 503 ? -1.343 22.435 98.127 1.00 23.05 503 PRO B CA 1
ATOM 8170 C C . PRO B 1 503 ? -2.329 22.903 97.067 1.00 20.95 503 PRO B C 1
ATOM 8171 O O . PRO B 1 503 ? -3.140 23.799 97.312 1.00 21.87 503 PRO B O 1
ATOM 8175 N N . ARG B 1 504 ? -2.240 22.317 95.883 1.00 18.56 504 ARG B N 1
ATOM 8176 C CA . ARG B 1 504 ? -3.099 22.708 94.784 1.00 15.48 504 ARG B CA 1
ATOM 8177 C C . ARG B 1 504 ? -4.186 21.688 94.511 1.00 13.41 504 ARG B C 1
ATOM 8178 O O . ARG B 1 504 ? -3.938 20.483 94.489 1.00 13.48 504 ARG B O 1
ATOM 8186 N N . VAL B 1 505 ? -5.403 22.182 94.339 1.00 10.88 505 VAL B N 1
ATOM 8187 C CA . VAL B 1 505 ? -6.536 21.315 94.075 1.00 9.87 505 VAL B CA 1
ATOM 8188 C C . VAL B 1 505 ? -6.609 21.025 92.584 1.00 9.29 505 VAL B C 1
ATOM 8189 O O . VAL B 1 505 ? -6.467 21.936 91.750 1.00 9.05 505 VAL B O 1
ATOM 8193 N N . VAL B 1 506 ? -6.825 19.757 92.247 1.00 8.54 506 VAL B N 1
ATOM 8194 C CA . VAL B 1 506 ? -6.870 19.372 90.853 1.00 8.00 506 VAL B CA 1
ATOM 8195 C C . VAL B 1 506 ? -7.775 18.194 90.522 1.00 7.71 506 VAL B C 1
ATOM 8196 O O . VAL B 1 506 ? -7.864 17.216 91.269 1.00 7.62 506 VAL B O 1
ATOM 8200 N N . GLN B 1 507 ? -8.474 18.357 89.403 1.00 7.15 507 GLN B N 1
ATOM 8201 C CA . GLN B 1 507 ? -9.319 17.355 88.780 1.00 7.18 507 GLN B CA 1
ATOM 8202 C C . GLN B 1 507 ? -10.489 16.725 89.509 1.00 7.24 507 GLN B C 1
ATOM 8203 O O . GLN B 1 507 ? -10.318 15.812 90.308 1.00 7.69 507 GLN B O 1
ATOM 8209 N N . GLY B 1 508 ? -11.694 17.142 89.156 1.00 6.78 508 GLY B N 1
ATOM 8210 C CA . GLY B 1 508 ? -12.851 16.517 89.759 1.00 6.77 508 GLY B CA 1
ATOM 8211 C C . GLY B 1 508 ? -13.102 15.208 89.026 1.00 6.51 508 GLY B C 1
ATOM 8212 O O . GLY B 1 508 ? -12.819 15.086 87.825 1.00 7.06 508 GLY B O 1
ATOM 8213 N N . GLU B 1 509 ? -13.606 14.217 89.754 1.00 6.94 509 GLU B N 1
ATOM 8214 C CA . GLU B 1 509 ? -13.948 12.912 89.196 1.00 6.76 509 GLU B CA 1
ATOM 8215 C C . GLU B 1 509 ? -15.103 12.391 90.035 1.00 6.74 509 GLU B C 1
ATOM 8216 O O . GLU B 1 509 ? -15.047 12.418 91.261 1.00 7.32 509 GLU B O 1
ATOM 8222 N N . PHE B 1 510 ? -16.177 11.983 89.375 1.00 6.71 510 PHE B N 1
ATOM 8223 C CA . PHE B 1 510 ? -17.358 11.482 90.067 1.00 6.97 510 PHE B CA 1
ATOM 8224 C C . PHE B 1 510 ? -17.345 9.989 90.329 1.00 6.76 510 PHE B C 1
ATOM 8225 O O . PHE B 1 510 ? -16.649 9.219 89.651 1.00 7.21 510 PHE B O 1
ATOM 8233 N N . ASN B 1 511 ? -18.142 9.588 91.315 1.00 7.18 511 ASN B N 1
ATOM 8234 C CA . ASN B 1 511 ? -18.327 8.174 91.597 1.00 7.61 511 ASN B CA 1
ATOM 8235 C C . ASN B 1 511 ? -19.285 7.655 90.521 1.00 8.10 511 ASN B C 1
ATOM 8236 O O . ASN B 1 511 ? -19.764 8.422 89.670 1.00 8.44 511 ASN B O 1
ATOM 8241 N N . LYS B 1 512 ? -19.562 6.356 90.549 1.00 9.00 512 LYS B N 1
ATOM 8242 C CA . LYS B 1 512 ? -20.418 5.740 89.535 1.00 10.84 512 LYS B CA 1
ATOM 8243 C C . LYS B 1 512 ? -21.806 6.348 89.395 1.00 11.77 512 LYS B C 1
ATOM 8244 O O . LYS B 1 512 ? -22.288 6.546 88.274 1.00 12.42 512 LYS B O 1
ATOM 8250 N N . ASP B 1 513 ? -22.432 6.624 90.538 1.00 12.20 513 ASP B N 1
ATOM 8251 C CA . ASP B 1 513 ? -23.774 7.197 90.603 1.00 12.98 513 ASP B CA 1
ATOM 8252 C C . ASP B 1 513 ? -23.831 8.689 90.319 1.00 11.74 513 ASP B C 1
ATOM 8253 O O . ASP B 1 513 ? -24.916 9.239 90.153 1.00 10.87 513 ASP B O 1
ATOM 8258 N N . GLY B 1 514 ? -22.684 9.359 90.301 1.00 10.83 514 GLY B N 1
ATOM 8259 C CA . GLY B 1 514 ? -22.682 10.794 90.073 1.00 10.61 514 GLY B CA 1
ATOM 8260 C C . GLY B 1 514 ? -23.270 11.561 91.247 1.00 10.04 514 GLY B C 1
ATOM 8261 O O . GLY B 1 514 ? -23.817 12.656 91.078 1.00 11.27 514 GLY B O 1
ATOM 8262 N N . THR B 1 515 ? -23.127 10.998 92.440 1.00 9.12 515 THR B N 1
ATOM 8263 C CA . THR B 1 515 ? -23.637 11.617 93.654 1.00 9.10 515 THR B CA 1
ATOM 8264 C C . THR B 1 515 ? -22.543 12.285 94.483 1.00 8.44 515 THR B C 1
ATOM 8265 O O . THR B 1 515 ? -22.834 13.039 95.417 1.00 8.35 515 THR B O 1
ATOM 8269 N N . GLU B 1 516 ? -21.286 11.983 94.170 1.00 8.06 516 GLU B N 1
ATOM 8270 C CA . GLU B 1 516 ? -20.150 12.550 94.896 1.00 7.54 516 GLU B CA 1
ATOM 8271 C C . GLU B 1 516 ? -19.037 12.806 93.891 1.00 7.27 516 GLU B C 1
ATOM 8272 O O . GLU B 1 516 ? -18.889 12.058 92.920 1.00 7.74 516 GLU B O 1
ATOM 8278 N N . VAL B 1 517 ? -18.268 13.861 94.127 1.00 7.08 517 VAL B N 1
ATOM 8279 C CA . VAL B 1 517 ? -17.173 14.223 93.251 1.00 7.47 517 VAL B CA 1
ATOM 8280 C C . VAL B 1 517 ? -15.923 14.406 94.110 1.00 7.72 517 VAL B C 1
ATOM 8281 O O . VAL B 1 517 ? -15.976 14.969 95.206 1.00 7.42 517 VAL B O 1
ATOM 8285 N N . TRP B 1 518 ? -14.833 13.809 93.650 1.00 7.27 518 TRP B N 1
ATOM 8286 C CA . TRP B 1 518 ? -13.565 13.836 94.353 1.00 7.14 518 TRP B CA 1
ATOM 8287 C C . TRP B 1 518 ? -12.608 14.834 93.719 1.00 7.38 518 TRP B C 1
ATOM 8288 O O . TRP B 1 518 ? -12.628 15.035 92.498 1.00 7.62 518 TRP B O 1
ATOM 8299 N N . PHE B 1 519 ? -11.747 15.411 94.550 1.00 7.71 519 PHE B N 1
ATOM 8300 C CA . PHE B 1 519 ? -10.709 16.337 94.106 1.00 7.56 519 PHE B CA 1
ATOM 8301 C C . PHE B 1 519 ? -9.423 15.962 94.813 1.00 7.45 519 PHE B C 1
ATOM 8302 O O . PHE B 1 519 ? -9.447 15.510 95.966 1.00 7.75 519 PHE B O 1
ATOM 8310 N N . SER B 1 520 ? -8.297 16.133 94.129 1.00 7.25 520 SER B N 1
ATOM 8311 C CA . SER B 1 520 ? -7.002 15.856 94.745 1.00 7.47 520 SER B CA 1
ATOM 8312 C C . SER B 1 520 ? -6.454 17.149 95.318 1.00 7.80 520 SER B C 1
ATOM 8313 O O . SER B 1 520 ? -6.561 18.212 94.689 1.00 8.35 520 SER B O 1
ATOM 8316 N N . VAL B 1 521 ? -5.958 17.068 96.548 1.00 8.49 521 VAL B N 1
ATOM 8317 C CA . VAL B 1 521 ? -5.321 18.196 97.228 1.00 8.57 521 VAL B CA 1
ATOM 8318 C C . VAL B 1 521 ? -3.861 17.752 97.144 1.00 9.25 521 VAL B C 1
ATOM 8319 O O . VAL B 1 521 ? -3.348 16.980 97.965 1.00 9.16 521 VAL B O 1
ATOM 8323 N N . TRP B 1 522 ? -3.254 18.205 96.062 1.00 9.27 522 TRP B N 1
ATOM 8324 C CA . TRP B 1 522 ? -1.908 17.861 95.650 1.00 9.56 522 TRP B CA 1
ATOM 8325 C C . TRP B 1 522 ? -0.763 18.688 96.216 1.00 10.21 522 TRP B C 1
ATOM 8326 O O . TRP B 1 522 ? -0.574 19.854 95.848 1.00 10.90 522 TRP B O 1
ATOM 8337 N N . ASN B 1 523 ? 0.006 18.055 97.094 1.00 11.22 523 ASN B N 1
ATOM 8338 C CA . ASN B 1 523 ? 1.165 18.673 97.718 1.00 12.23 523 ASN B CA 1
ATOM 8339 C C . ASN B 1 523 ? 2.402 17.903 97.263 1.00 12.59 523 ASN B C 1
ATOM 8340 O O . ASN B 1 523 ? 2.291 16.886 96.564 1.00 11.53 523 ASN B O 1
ATOM 8345 N N . GLY B 1 524 ? 3.574 18.391 97.661 1.00 13.41 524 GLY B N 1
ATOM 8346 C CA . GLY B 1 524 ? 4.824 17.752 97.293 1.00 14.34 524 GLY B CA 1
ATOM 8347 C C . GLY B 1 524 ? 5.063 16.388 97.912 1.00 14.72 524 GLY B C 1
ATOM 8348 O O . GLY B 1 524 ? 4.370 15.981 98.843 1.00 15.00 524 GLY B O 1
ATOM 8349 N N . LYS B 1 525 ? 6.088 15.703 97.407 1.00 16.62 525 LYS B N 1
ATOM 8350 C CA . LYS B 1 525 ? 6.463 14.360 97.852 1.00 18.83 525 LYS B CA 1
ATOM 8351 C C . LYS B 1 525 ? 6.723 14.228 99.354 1.00 19.95 525 LYS B C 1
ATOM 8352 O O . LYS B 1 525 ? 6.380 13.212 99.959 1.00 19.85 525 LYS B O 1
ATOM 8358 N N . ASP B 1 526 ? 7.346 15.235 99.948 1.00 20.83 526 ASP B N 1
ATOM 8359 C CA . ASP B 1 526 ? 7.648 15.193 101.376 1.00 21.67 526 ASP B CA 1
ATOM 8360 C C . ASP B 1 526 ? 6.692 16.052 102.189 1.00 21.29 526 ASP B C 1
ATOM 8361 O O . ASP B 1 526 ? 7.030 16.518 103.277 1.00 22.52 526 ASP B O 1
ATOM 8366 N N . GLN B 1 527 ? 5.493 16.245 101.654 1.00 20.42 527 GLN B N 1
ATOM 8367 C CA . GLN B 1 527 ? 4.471 17.043 102.314 1.00 19.30 527 GLN B CA 1
ATOM 8368 C C . GLN B 1 527 ? 3.185 16.234 102.390 1.00 17.97 527 GLN B C 1
ATOM 8369 O O . GLN B 1 527 ? 3.100 15.145 101.824 1.00 17.48 527 GLN B O 1
ATOM 8375 N N . GLU B 1 528 ? 2.185 16.762 103.086 1.00 16.77 528 GLU B N 1
ATOM 8376 C CA . GLU B 1 528 ? 0.918 16.059 103.242 1.00 15.66 528 GLU B CA 1
ATOM 8377 C C . GLU B 1 528 ? -0.101 16.447 102.180 1.00 13.87 528 GLU B C 1
ATOM 8378 O O . GLU B 1 528 ? -0.316 17.630 101.911 1.00 13.25 528 GLU B O 1
ATOM 8384 N N . SER B 1 529 ? -0.722 15.432 101.594 1.00 11.75 529 SER B N 1
ATOM 8385 C CA . SER B 1 529 ? -1.746 15.608 100.575 1.00 10.18 529 SER B CA 1
ATOM 8386 C C . SER B 1 529 ? -3.045 14.963 101.053 1.00 9.73 529 SER B C 1
ATOM 8387 O O . SER B 1 529 ? -3.091 14.383 102.137 1.00 9.93 529 SER B O 1
ATOM 8390 N N . ALA B 1 530 ? -4.097 15.067 100.249 1.00 8.74 530 ALA B N 1
ATOM 8391 C CA . ALA B 1 530 ? -5.381 14.476 100.597 1.00 8.26 530 ALA B CA 1
ATOM 8392 C C . ALA B 1 530 ? -6.289 14.402 99.391 1.00 7.77 530 ALA B C 1
ATOM 8393 O O . ALA B 1 530 ? -5.977 14.961 98.343 1.00 7.98 530 ALA B O 1
ATOM 8395 N N . LEU B 1 531 ? -7.356 13.623 99.515 1.00 7.97 531 LEU B N 1
ATOM 8396 C CA . LEU B 1 531 ? -8.395 13.573 98.499 1.00 7.94 531 LEU B CA 1
ATOM 8397 C C . LEU B 1 531 ? -9.613 14.081 99.250 1.00 8.34 531 LEU B C 1
ATOM 8398 O O . LEU B 1 531 ? -9.818 13.741 100.425 1.00 8.85 531 LEU B O 1
ATOM 8403 N N . VAL B 1 532 ? -10.361 14.976 98.620 1.00 8.33 532 VAL B N 1
ATOM 8404 C CA . VAL B 1 532 ? -11.565 15.521 99.230 1.00 8.61 532 VAL B CA 1
ATOM 8405 C C . VAL B 1 532 ? -12.780 15.066 98.441 1.00 8.42 532 VAL B C 1
ATOM 8406 O O . VAL B 1 532 ? -12.837 15.225 97.215 1.00 7.92 532 VAL B O 1
ATOM 8410 N N . VAL B 1 533 ? -13.725 14.455 99.144 1.00 8.03 533 VAL B N 1
ATOM 8411 C CA . VAL B 1 533 ? -14.957 13.973 98.545 1.00 8.58 533 VAL B CA 1
ATOM 8412 C C . VAL B 1 533 ? -16.059 14.967 98.905 1.00 8.41 533 VAL B C 1
ATOM 8413 O O . VAL B 1 533 ? -16.294 15.253 100.085 1.00 8.68 533 VAL B O 1
ATOM 8417 N N . VAL B 1 534 ? -16.724 15.484 97.879 1.00 8.34 534 VAL B N 1
ATOM 8418 C CA . VAL B 1 534 ? -17.797 16.460 98.019 1.00 8.62 534 VAL B CA 1
ATOM 8419 C C . VAL B 1 534 ? -19.140 15.817 97.705 1.00 8.56 534 VAL B C 1
ATOM 8420 O O . VAL B 1 534 ? -19.266 15.039 96.757 1.00 8.50 534 VAL B O 1
ATOM 8424 N N . ASP B 1 535 ? -20.128 16.113 98.539 1.00 8.68 535 ASP B N 1
ATOM 8425 C CA . ASP B 1 535 ? -21.475 15.620 98.342 1.00 9.19 535 ASP B CA 1
ATOM 8426 C C . ASP B 1 535 ? -22.039 16.519 97.231 1.00 8.99 535 ASP B C 1
ATOM 8427 O O . ASP B 1 535 ? -22.210 17.723 97.431 1.00 9.04 535 ASP B O 1
ATOM 8432 N N . ASP B 1 536 ? -22.325 15.933 96.070 1.00 8.89 536 ASP B N 1
ATOM 8433 C CA . ASP B 1 536 ? -22.827 16.689 94.918 1.00 9.66 536 ASP B CA 1
ATOM 8434 C C . ASP B 1 536 ? -24.187 17.340 95.144 1.00 10.40 536 ASP B C 1
ATOM 8435 O O . ASP B 1 536 ? -24.457 18.418 94.617 1.00 11.05 536 ASP B O 1
ATOM 8440 N N . LYS B 1 537 ? -25.027 16.709 95.948 1.00 11.63 537 LYS B N 1
ATOM 8441 C CA . LYS B 1 537 ? -26.346 17.260 96.204 1.00 13.47 537 LYS B CA 1
ATOM 8442 C C . LYS B 1 537 ? -26.330 18.509 97.083 1.00 13.04 537 LYS B C 1
ATOM 8443 O O . LYS B 1 537 ? -27.093 19.443 96.859 1.00 13.82 537 LYS B O 1
ATOM 8449 N N . THR B 1 538 ? -25.476 18.509 98.097 1.00 12.38 538 THR B N 1
ATOM 8450 C CA . THR B 1 538 ? -25.408 19.618 99.039 1.00 11.94 538 THR B CA 1
ATOM 8451 C C . THR B 1 538 ? -24.241 20.573 98.824 1.00 11.13 538 THR B C 1
ATOM 8452 O O . THR B 1 538 ? -24.210 21.663 99.404 1.00 10.82 538 THR B O 1
ATOM 8456 N N . LEU B 1 539 ? -23.269 20.141 98.024 1.00 10.15 539 LEU B N 1
ATOM 8457 C CA . LEU B 1 539 ? -22.049 20.903 97.762 1.00 9.92 539 LEU B CA 1
ATOM 8458 C C . LEU B 1 539 ? -21.293 21.124 99.070 1.00 10.25 539 LEU B C 1
ATOM 8459 O O . LEU B 1 539 ? -20.622 22.134 99.264 1.00 11.52 539 LEU B O 1
ATOM 8464 N N . GLU B 1 540 ? -21.399 20.142 99.959 1.00 10.36 540 GLU B N 1
ATOM 8465 C CA . GLU B 1 540 ? -20.732 20.194 101.244 1.00 10.83 540 GLU B CA 1
ATOM 8466 C C . GLU B 1 540 ? -19.697 19.083 101.350 1.00 10.00 540 GLU B C 1
ATOM 8467 O O . GLU B 1 540 ? -19.733 18.105 100.594 1.00 9.72 540 GLU B O 1
ATOM 8473 N N . LEU B 1 541 ? -18.734 19.260 102.241 1.00 9.33 541 LEU B N 1
ATOM 8474 C CA . LEU B 1 541 ? -17.700 18.267 102.461 1.00 9.47 541 LEU B CA 1
ATOM 8475 C C . LEU B 1 541 ? -18.310 16.965 102.954 1.00 9.50 541 LEU B C 1
ATOM 8476 O O . LEU B 1 541 ? -19.107 16.956 103.900 1.00 9.88 541 LEU B O 1
ATOM 8481 N N . LYS B 1 542 ? -17.919 15.869 102.320 1.00 9.40 542 LYS B N 1
ATOM 8482 C CA . LYS B 1 542 ? -18.411 14.551 102.706 1.00 10.09 542 LYS B CA 1
ATOM 8483 C C . LYS B 1 542 ? -17.343 13.790 103.486 1.00 9.87 542 LYS B C 1
ATOM 8484 O O . LYS B 1 542 ? -17.569 13.376 104.631 1.00 10.31 542 LYS B O 1
ATOM 8490 N N . HIS B 1 543 ? -16.153 13.692 102.904 1.00 9.58 543 HIS B N 1
ATOM 8491 C CA . HIS B 1 543 ? -15.087 12.920 103.524 1.00 9.34 543 HIS B CA 1
ATOM 8492 C C . HIS B 1 543 ? -13.718 13.344 103.005 1.00 9.45 543 HIS B C 1
ATOM 8493 O O . HIS B 1 543 ? -13.590 13.753 101.852 1.00 9.76 543 HIS B O 1
ATOM 8500 N N . VAL B 1 544 ? -12.710 13.258 103.866 1.00 8.98 544 VAL B N 1
ATOM 8501 C CA . VAL B 1 544 ? -11.340 13.598 103.506 1.00 9.24 544 VAL B CA 1
ATOM 8502 C C . VAL B 1 544 ? -10.515 12.321 103.613 1.00 9.26 544 VAL B C 1
ATOM 8503 O O . VAL B 1 544 ? -10.589 11.599 104.617 1.00 9.53 544 VAL B O 1
ATOM 8507 N N . ILE B 1 545 ? -9.797 12.002 102.547 1.00 9.40 545 ILE B N 1
ATOM 8508 C CA . ILE B 1 545 ? -8.949 10.824 102.520 1.00 9.38 545 ILE B CA 1
ATOM 8509 C C . ILE B 1 545 ? -7.517 11.261 102.766 1.00 9.60 545 ILE B C 1
ATOM 8510 O O . ILE B 1 545 ? -6.953 12.050 102.002 1.00 9.21 545 ILE B O 1
ATOM 8515 N N . LYS B 1 546 ? -6.971 10.797 103.884 1.00 10.27 546 LYS B N 1
ATOM 8516 C CA . LYS B 1 546 ? -5.595 11.073 104.266 1.00 11.22 546 LYS B CA 1
ATOM 8517 C C . LYS B 1 546 ? -4.963 9.751 104.668 1.00 11.44 546 LYS B C 1
ATOM 8518 O O . LYS B 1 546 ? -5.619 8.899 105.269 1.00 12.05 546 LYS B O 1
ATOM 8524 N N . ASP B 1 547 ? -3.704 9.570 104.308 1.00 11.11 547 ASP B N 1
ATOM 8525 C CA . ASP B 1 547 ? -2.990 8.348 104.625 1.00 11.14 547 ASP B CA 1
ATOM 8526 C C . ASP B 1 547 ? -1.526 8.644 104.339 1.00 11.13 547 ASP B C 1
ATOM 8527 O O . ASP B 1 547 ? -1.213 9.368 103.394 1.00 10.79 547 ASP B O 1
ATOM 8532 N N . GLU B 1 548 ? -0.632 8.075 105.137 1.00 11.52 548 GLU B N 1
ATOM 8533 C CA . GLU B 1 548 ? 0.793 8.291 104.940 1.00 12.30 548 GLU B CA 1
ATOM 8534 C C . GLU B 1 548 ? 1.205 7.791 103.555 1.00 11.70 548 GLU B C 1
ATOM 8535 O O . GLU B 1 548 ? 2.167 8.285 102.974 1.00 11.28 548 GLU B O 1
ATOM 8541 N N . ARG B 1 549 ? 0.462 6.830 103.022 1.00 10.96 549 ARG B N 1
ATOM 8542 C CA . ARG B 1 549 ? 0.758 6.279 101.705 1.00 10.78 549 ARG B CA 1
ATOM 8543 C C . ARG B 1 549 ? 0.288 7.171 100.566 1.00 10.33 549 ARG B C 1
ATOM 8544 O O . ARG B 1 549 ? 0.745 7.017 99.434 1.00 9.79 549 ARG B O 1
ATOM 8552 N N . LEU B 1 550 ? -0.676 8.048 100.849 1.00 9.88 550 LEU B N 1
ATOM 8553 C CA . LEU B 1 550 ? -1.235 8.933 99.825 1.00 10.34 550 LEU B CA 1
ATOM 8554 C C . LEU B 1 550 ? -0.303 10.095 99.495 1.00 10.22 550 LEU B C 1
ATOM 8555 O O . LEU B 1 550 ? -0.545 11.238 99.885 1.00 11.62 550 LEU B O 1
ATOM 8560 N N . VAL B 1 551 ? 0.748 9.797 98.743 1.00 10.39 551 VAL B N 1
ATOM 8561 C CA . VAL B 1 551 ? 1.725 10.805 98.379 1.00 10.53 551 VAL B CA 1
ATOM 8562 C C . VAL B 1 551 ? 1.510 11.321 96.961 1.00 9.57 551 VAL B C 1
ATOM 8563 O O . VAL B 1 551 ? 1.275 10.553 96.025 1.00 9.32 551 VAL B O 1
ATOM 8567 N N . THR B 1 552 ? 1.552 12.641 96.832 1.00 8.92 552 THR B N 1
ATOM 8568 C CA . THR B 1 552 ? 1.359 13.335 95.561 1.00 8.39 552 THR B CA 1
ATOM 8569 C C . THR B 1 552 ? 0.197 12.777 94.732 1.00 8.36 552 THR B C 1
ATOM 8570 O O . THR B 1 552 ? 0.368 12.421 93.567 1.00 8.22 552 THR B O 1
ATOM 8574 N N . PRO B 1 553 ? -1.005 12.690 95.332 1.00 8.13 553 PRO B N 1
ATOM 8575 C CA . PRO B 1 553 ? -2.144 12.167 94.577 1.00 8.63 553 PRO B CA 1
ATOM 8576 C C . PRO B 1 553 ? -2.550 13.180 93.516 1.00 7.26 553 PRO B C 1
ATOM 8577 O O . PRO B 1 553 ? -2.685 14.380 93.800 1.00 8.09 553 PRO B O 1
ATOM 8581 N N . THR B 1 554 ? -2.754 12.711 92.292 1.00 7.65 554 THR B N 1
ATOM 8582 C CA . THR B 1 554 ? -3.137 13.603 91.205 1.00 7.31 554 THR B CA 1
ATOM 8583 C C . THR B 1 554 ? -4.348 13.061 90.449 1.00 7.09 554 THR B C 1
ATOM 8584 O O . THR B 1 554 ? -5.469 13.209 90.922 1.00 6.98 554 THR B O 1
ATOM 8588 N N . GLY B 1 555 ? -4.128 12.383 89.328 1.00 6.59 555 GLY B N 1
ATOM 8589 C CA . GLY B 1 555 ? -5.245 11.870 88.563 1.00 6.73 555 GLY B CA 1
ATOM 8590 C C . GLY B 1 555 ? -6.049 10.786 89.264 1.00 6.87 555 GLY B C 1
ATOM 8591 O O . GLY B 1 555 ? -5.480 9.901 89.907 1.00 7.87 555 GLY B O 1
ATOM 8592 N N . LYS B 1 556 ? -7.372 10.868 89.143 1.00 6.38 556 LYS B N 1
ATOM 8593 C CA . LYS B 1 556 ? -8.309 9.913 89.747 1.00 6.42 556 LYS B CA 1
ATOM 8594 C C . LYS B 1 556 ? -9.236 9.455 88.639 1.00 5.85 556 LYS B C 1
ATOM 8595 O O . LYS B 1 556 ? -9.762 10.280 87.886 1.00 6.54 556 LYS B O 1
ATOM 8601 N N . PHE B 1 557 ? -9.484 8.154 88.564 1.00 5.78 557 PHE B N 1
ATOM 8602 C CA . PHE B 1 557 ? -10.351 7.624 87.526 1.00 6.36 557 PHE B CA 1
ATOM 8603 C C . PHE B 1 557 ? -11.294 6.570 88.073 1.00 6.27 557 PHE B C 1
ATOM 8604 O O . PHE B 1 557 ? -10.860 5.546 88.588 1.00 6.88 557 PHE B O 1
ATOM 8612 N N . ASN B 1 558 ? -12.576 6.890 88.063 1.00 6.31 558 ASN B N 1
ATOM 8613 C CA . ASN B 1 558 ? -13.600 5.975 88.510 1.00 7.01 558 ASN B CA 1
ATOM 8614 C C . ASN B 1 558 ? -13.760 4.924 87.414 1.00 6.96 558 ASN B C 1
ATOM 8615 O O . ASN B 1 558 ? -13.851 5.266 86.235 1.00 6.57 558 ASN B O 1
ATOM 8620 N N . VAL B 1 559 ? -13.824 3.657 87.799 1.00 7.28 559 VAL B N 1
ATOM 8621 C CA . VAL B 1 559 ? -13.935 2.582 86.825 1.00 7.00 559 VAL B CA 1
ATOM 8622 C C . VAL B 1 559 ? -15.107 2.738 85.853 1.00 7.46 559 VAL B C 1
ATOM 8623 O O . VAL B 1 559 ? -14.911 2.747 84.632 1.00 7.70 559 VAL B O 1
ATOM 8627 N N . TYR B 1 560 ? -16.308 2.933 86.380 1.00 7.51 560 TYR B N 1
ATOM 8628 C CA . TYR B 1 560 ? -17.467 3.053 85.520 1.00 8.09 560 TYR B CA 1
ATOM 8629 C C . TYR B 1 560 ? -17.424 4.246 84.575 1.00 7.32 560 TYR B C 1
ATOM 8630 O O . TYR B 1 560 ? -17.647 4.102 83.371 1.00 7.31 560 TYR B O 1
ATOM 8639 N N . ASN B 1 561 ? -17.146 5.426 85.109 1.00 7.30 561 ASN B N 1
ATOM 8640 C CA . ASN B 1 561 ? -17.123 6.630 84.286 1.00 7.34 561 ASN B CA 1
ATOM 8641 C C . ASN B 1 561 ? -16.021 6.610 83.236 1.00 7.56 561 ASN B C 1
ATOM 8642 O O . ASN B 1 561 ? -16.171 7.182 82.147 1.00 7.99 561 ASN B O 1
ATOM 8647 N N . THR B 1 562 ? -14.928 5.921 83.540 1.00 6.87 562 THR B N 1
ATOM 8648 C CA . THR B 1 562 ? -13.837 5.839 82.586 1.00 7.00 562 THR B CA 1
ATOM 8649 C C . THR B 1 562 ? -14.142 4.819 81.502 1.00 7.67 562 THR B C 1
ATOM 8650 O O . THR B 1 562 ? -13.982 5.103 80.302 1.00 7.76 562 THR B O 1
ATOM 8654 N N . MET B 1 563 ? -14.612 3.644 81.894 1.00 8.11 563 MET B N 1
ATOM 8655 C CA . MET B 1 563 ? -14.886 2.624 80.895 1.00 8.93 563 MET B CA 1
ATOM 8656 C C . MET B 1 563 ? -16.000 3.022 79.923 1.00 8.41 563 MET B C 1
ATOM 8657 O O . MET B 1 563 ? -15.952 2.667 78.759 1.00 8.73 563 MET B O 1
ATOM 8662 N N . THR B 1 564 ? -16.961 3.809 80.390 1.00 7.61 564 THR B N 1
ATOM 8663 C CA . THR B 1 564 ? -18.094 4.228 79.550 1.00 7.80 564 THR B CA 1
ATOM 8664 C C . THR B 1 564 ? -17.950 5.635 78.966 1.00 7.47 564 THR B C 1
ATOM 8665 O O . THR B 1 564 ? -18.853 6.110 78.275 1.00 7.70 564 THR B O 1
ATOM 8669 N N . ASP B 1 565 ? -16.829 6.301 79.233 1.00 7.44 565 ASP B N 1
ATOM 8670 C CA . ASP B 1 565 ? -16.615 7.658 78.735 1.00 7.02 565 ASP B CA 1
ATOM 8671 C C . ASP B 1 565 ? -17.775 8.571 79.152 1.00 6.57 565 ASP B C 1
ATOM 8672 O O . ASP B 1 565 ? -18.355 9.278 78.327 1.00 7.34 565 ASP B O 1
ATOM 8677 N N . THR B 1 566 ? -18.116 8.529 80.434 1.00 6.55 566 THR B N 1
ATOM 8678 C CA . THR B 1 566 ? -19.192 9.342 80.972 1.00 7.15 566 THR B CA 1
ATOM 8679 C C . THR B 1 566 ? -18.619 10.605 81.596 1.00 6.72 566 THR B C 1
ATOM 8680 O O . THR B 1 566 ? -18.028 10.571 82.689 1.00 7.34 566 THR B O 1
ATOM 8684 N N . TYR B 1 567 ? -18.763 11.710 80.872 1.00 6.63 567 TYR B N 1
ATOM 8685 C CA . TYR B 1 567 ? -18.279 13.013 81.302 1.00 6.40 567 TYR B CA 1
ATOM 8686 C C . TYR B 1 567 ? -18.979 14.069 80.460 1.00 6.21 567 TYR B C 1
ATOM 8687 O O . TYR B 1 567 ? -18.979 15.245 80.888 1.00 6.41 567 TYR B O 1
#